Protein 1MLD (pdb70)

GO terms:
  GO:0051087 protein-folding chaperone binding (F, IPI)
  GO:0042803 protein homodimerization activity (F, IDA)

Secondary structure (DSSP, 8-state):
-EEEEETTTSTTHHHHHHHHHT-TT-SEEEEEESSSHHHHHHHHTTSSSS-EEEEEESGGGHHHHHTT-SEEEE--SPPPPTT--GGGGHHHHHHHHHHHHHHHHHH-TTSEEEE-SS-HHHHHHHHHHHHHHTT---TTSEEE--HHHHHHHHHHHHHHTT--GGG-B--EEE-SSGGGEEE-GGG-BS-----HHHHHHHHHHHHHHHHHHHHHHTTS-S--HHHHHHHHHHHHHHHHHHHT-TT-EEEEEEE--SSSSSEEEEEEEEETTEEEEE----S--HHHHHHHHHHHHHHHHHHHHHHHHHTT-/-EEEEESTTSTTHHHHHHHHHH-TT-SEEEEEESSSHHHHHHHHHTSSSS-EEEEEESGGGHHHHHTT-SEEEE--SPPP-TT--GGGGHHHHHHHHHHHHHHHHHH-TTSEEEE-SS-HHHHHHHHHHHHHHTT---GGGEEE--HHHHHHHHHHHHHHHT--GGG-B--EEE-SSGGGEEE-GGG-BS-----HHHHHHHHHHHHHHHHHHHHHHTTS-S--HHHHHHHHHHHHHHHHHHTT-S--EEEEEEE--SSSSSEEEEEEEEETTEEEEE----S--HHHHHHHHHHHHHHHHHHHHHHHHHTT-/-EEEEETTTSTTHHHHHHHHHH-TT-SEEEEEESSSHHHHHHHHTTSSSS-EEEEEEHHHHHHHHHTT-SEEEE--SPPP-TT--GGGGHHHHHHHHHHHHHHHHHH-TTSEEEE--S-HHHHHHHHHHHHHHTT---TTSEEE--HHHHHHHHHHHHHHTT--GGG-B--EEE-SSGGGEEE-GGG-BS-----HHHHHHHHHHHHHHHHHHHHHHTTS-S--HHHHHHHHHHHHHHHHHHTT-TT-EEEEEEE--SSSSSEEEEEEEEETTEEEEE----S--HHHHHHHHHHHHHHHHHHHHHHHHHTT-/-EEEEESTTSTTHHHHHHHHHH-TT-SEEEEEESSSHHHHHHHHTTSSSS-EEEEEETGGGHHHHHTT-SEEEE--SPPP-TT--SGGGHHHHHHHHHHHHHHHHTT-TTSEEEE-PSPHHHHHHHHHHHHHHTT---TTSEEE--HHHHHHHHHHHHHHTT--GGG-B--EEE-SSGGGEEE-GGG-BS-----HHHHHHHHHHHHHHHHHHHHHHTTS-S--HHHHHHHHHHHHHHHHHHTT-TT-EEEEEEE-SSSSSSEEEEEEEEETTEEEEE----S--HHHHHHHHHHHHHHHHHHHHHHHHHTT-

Solvent-accessible surface area: 43531 Å² total; per-residue (Å²): 24,67,0,0,0,0,9,0,20,38,47,36,0,46,11,0,0,0,17,0,5,40,8,122,56,1,62,52,0,3,0,7,21,117,43,107,0,66,2,4,10,27,0,0,46,17,1,19,33,142,3,71,17,100,25,31,66,6,86,142,73,12,40,83,0,0,108,47,12,44,0,0,1,0,9,13,35,28,68,17,74,48,56,9,61,24,60,14,0,11,50,1,1,0,58,55,0,16,87,11,0,26,13,0,3,111,49,8,42,109,3,7,1,0,0,13,3,37,5,3,4,0,0,2,0,0,0,0,7,10,3,92,112,80,70,49,55,41,50,43,21,6,0,0,9,6,0,9,1,10,0,3,0,3,11,9,0,2,112,68,68,74,62,29,16,82,184,8,65,2,20,4,1,0,2,24,29,17,97,2,1,0,1,0,10,67,53,11,84,54,171,5,102,30,82,101,100,63,26,56,90,2,8,31,100,1,25,84,2,9,38,90,1,4,107,40,18,87,21,62,11,26,12,22,5,0,19,0,39,0,1,3,61,0,1,55,18,0,0,42,1,36,102,34,111,152,48,12,72,10,10,0,0,1,73,3,137,67,38,102,2,32,7,0,1,0,16,0,31,5,11,138,94,0,25,94,105,36,75,10,34,62,168,28,26,109,62,4,101,115,24,17,55,84,0,18,86,61,0,67,64,19,0,86,87,0,23,105,22,24,98,123,142,28,65,0,0,0,0,8,0,15,39,49,32,1,50,10,0,0,0,16,0,6,39,11,117,56,2,61,51,0,2,0,9,22,124,40,110,0,69,1,5,11,27,0,0,48,17,1,21,27,151,2,68,20,100,26,33,58,8,99,128,69,12,33,70,0,0,103,46,8,45,0,0,0,0,12,14,33,29,72,15,71,46,38,8,64,22,63,15,0,12,57,8,0,0,77,57,0,15,83,12,0,21,7,0,7,105,60,7,55,112,3,6,1,0,0,15,3,38,5,4,2,0,0,2,0,0,0,0,16,7,2,94,129,77,69,51,52,52,52,51,21,8,0,0,9,4,1,10,1,8,0,3,0,2,12,9,0,4,107,74,74,68,47,24,13,89,138,7,64,1,28,4,1,0,2,23,33,20,98,2,0,0,1,0,8,64,55,10,84,47,170,15,115,24,74,122,97,83,27,60,96,3,7,27,90,0,21,77,4,7,31,77,1,4,108,42,18,75,23,58,15,24,10,20,5,0,17,0,40,0,1,2,59,1,0,55,19,0,1,32,1,41,103,30,105,162,59,15,68,9,9,0,0,1,76,10,119,62,36,100,1,37,6,0,2,0,18,0,33,4,10,140,88,0,16,86,108,28,81,8,37,58,176,11,33,92,52,4,81,111,14,19,70,74,0,23,78,74,0,86,64,21,0,78,58,0,24,99,19,5,123,114,129,27,79,0,0,0,0,8,0,18,37,50,33,1,45,11,0,0,0,17,0,5,39,13,91,55,0,48,50,0,2,0,9,25,119,41,110,0,68,1,5,10,24,0,0,49,16,2,18,29,121,4,68,18,100,25,31,56,4,94,126,68,10,41,81,0,0,101,46,11,44,0,0,0,0,10,15,42,29,65,17,71,45,42,7,64,22,67,15,0,10,56,12,2,0,74,68,0,17,84,13,0,24,10,0,6,103,50,9,45,115,3,6,0,0,0,10,2,41,7,5,3,0,0,1,0,0,0,0,25,7,3,84,122,79,71,49,44,55,40,42,35,7,0,0,5,6,0,5,1,12,0,3,0,3,12,4,0,1,98,92,82,74,53,46,17,88,175,9,58,0,24,4,2,0,2,19,25,19,86,0,0,0,1,0,7,71,56,11,86,39,175,19,99,35,65,95,95,82,28,54,98,5,8,29,98,0,25,73,3,7,39,90,1,2,105,40,19,68,23,62,11,24,10,22,4,0,20,0,40,0,1,2,60,0,1,54,18,0,1,34,1,44,95,34,111,162,57,14,74,12,8,0,0,0,91,12,115,62,43,98,0,45,7,0,1,0,18,0,41,5,11,136,99,0,19,77,118,28,78,13,31,55,187,38,34,97,59,5,88,111,18,16,60,56,0,24,88,67,0,64,62,22,0,87,74,0,17,80,35,3,115,107,120,23,78,0,0,0,0,8,0,17,38,47,35,0,46,10,0,0,0,18,0,6,39,12,95,54,1,62,32,0,1,0,13,22,127,43,105,0,64,1,4,10,27,0,0,47,16,2,18,28,134,3,75,19,104,25,33,61,7,88,128,73,10,33,84,0,0,112,49,11,49,0,0,0,0,10,16,34,26,66,17,66,48,54,13,56,27,63,18,0,13,47,1,0,0,64,49,0,21,86,15,0,24,10,0,7,102,45,8,50,101,2,7,0,0,0,13,2,40,9,3,3,1,0,3,0,0,0,2,7,11,3,84,113,81,69,51,44,55,40,32,32,9,0,0,9,9,1,9,3,8,0,4,0,2,12,11,0,1,111,63,73,74,53,44,19,82,173,10,55,1,22,6,2,0,2,26,23,24,95,1,1,1,1,0,6,62,56,10,83,58,167,18,101,29,84,99,103,52,34,47,88,0,9,31,86,1,24,82,2,9,30,81,1,4,105,42,17,79,28,59,12,26,12,23,5,0,16,0,39,0,0,2,62,0,0,47,23,0,0,44,1,38,102,30,118,160,54,11,74,9,7,0,0,4,90,10,130,63,37,110,0,41,9,0,2,0,24,0,40,6,8,129,116,0,11,75,98,32,82,10,34,56,168,22,26,90,62,6,85,109,12,27,67,92,0,25,84,77,0,53,68,21,0,88,84,0,26,96,28,25,115,99,160

Foldseek 3Di:
DAEEEAQQVDQQRLLLLLLLLPDPLYQEYEYEYQDDQVVSQVVSCPDPDHYRYHYAHDPVCLLVSQAPAQAYAYPDFDFDAAPDFLCVRCVVQLVVLLVNLLSCLPRPLQHQYEYAYTPLLQSQLQSQLSNVVSVRHDQQRYWHQPQLLQLLLLVLLCVVVVHDSVQKTWWWKAGQAALRTQTFLPPIPPRRDDDVVRVVVSRVCSRCVQSVQSVVVNGPGTDRNSVSVSSNVVVVLQSCQQVPDFDRKDWTFTQDDLDVARTMTAIFGAHNRGGPDGPHHPDGDPVSVVSCVVSRVVSNVSSVVNNVVVVVD/DAEEEEALVDLQNLLLVLLQLPDLLAQEYEYEYQDDFVVSQVVSCPDPHRYRYYYAHDDVRLLVSQAPGQAYEYQDFAFDAAPDFLVNRCVVCLVVLLSNLLSCLVHPLQHQYEYARTPLLQSQLLSQVSNVVSVSHDQQRYFHQPQLLQLLLLVLVCVVVVHDSVQKTWWWKAGQGALRGQTQLCPMPVHDDDPVVVVVVSRNCSRCVQSVQSVVCRGVGTDRNSVSVRSSVVVVLQSVLLVVDFDRKDWTFTQDDLDPQRTMTGIFGHHNRGGPDGPHDPDGDVVSVVSNVVRVVVSVVSHVVSNVVVVVD/DAEEEAALVDQQNLLLVLLLLPDPLAQEYEYEDQDDQVVSQVVSCVDPGHYRYHYAHDPVGLLVSLAPAQAYEYQDFAFDAAPDFLVNRCVVQLVVLLSNLLSCLVRPLQHQYEYARTPLLQSQLLSQLSNVVSVSDDQLRYWHQPQLLQLLLLVVLCVVVVHDSVQKGWWWKQGQGALRTQTQLPPMPPHDDDDVVVVVVSRNCSRCVQSVQSVVCNGVGTDRNSSSVRSSVVVVLQSCQLVADFPSWDWTFTQDDQDPARTMTAIFGAHNRGGPGGPHDPDGDVVSVVSNVVRRVVSNVSHVVNNVVVVVD/DAEEEAQLPDLQNLLLVLLLLVDQLHQEYEYEYQDDQVVSQVVSCVDPHHYRGHYAHDDVRLLVSAAPAQAYEYQDFDFDAQPDFLVVRCPRQLVVLLVNLLSCLPHPLQHQYEYAGTPLLQSQLLSQQSNVVSVSDDQLRYWDQPQLLQVVLLVLQCVVVVHDSVQKGWWWKAGQAQLRGQTQLCPMPPHDDDDPVRVVVSRNCSSCVQSVQSVVCNGVGTDRNSSSVRVSVVVVLQSVQLVPDFPSWDWTFTQDPQDPQRTMTAIFGAHNSRTDGGPHDPDGDPVSVVSCVVRSVVSNVSSVVNNVVNVPD

CATH classification: 3.40.50.720 (+1 more: 3.90.110.10)

Sequence (1252 aa):
AKVAVLGASGGIGQPLSLLLKNSPLVSRLTLYDIAHTPGVAADLSHIETRATVKGYLGPEQLPDCLKGCDVVVIPAGVPRKPGMTRDDLFNTNATIVATLTAACAQHCPDAMICIISNPVNSTIPITAEVFKKHGVYNPNKIFGVTTLDIVRANAFVAELKGLDPARVSVPVIGGHAGKTIIPLISQCTPKVDFPQDQLSTLTGRIQEAGTEVVKAKAGAGSATLSMAYAGARFVFSLVDAMNGKEGVVECSFVKSQETDCPYFSTPLLLGKKGIEKNLGIGKISPFEEKMIAEAIPELKASIKKGEEFVKNMAKVAVLGASGGIGQPLSLLLKNSPLVSRLTLYDIAHTPGVAADLSHIETRATVKGYLGPEQLPDCLKGCDVVVIPAGVPRKPGMTRDDLFNTNATIVATLTAACAQHCPDAMICIISNPVNSTIPITAEVFKKHGVYNPNKIFGVTTLDIVRANAFVAELKGLDPARVSVPVIGGHAGKTIIPLISQCTPKVDFPQDQLSTLTGRIQEAGTEVVKAKAGAGSATLSMAYAGARFVFSLVDAMNGKEGVVECSFVKSQETDCPYFSTPLLLGKKGIEKNLGIGKISPFEEKMIAEAIPELKASIKKGEEFVKNMAKVAVLGASGGIGQPLSLLLKNSPLVSRLTLYDIAHTPGVAADLSHIETRATVKGYLGPEQLPDCLKGCDVVVIPAGVPRKPGMTRDDLFNTNATIVATLTAACAQHCPDAMICIISNPVNSTIPITAEVFKKHGVYNPNKIFGVTTLDIVRANAFVAELKGLDPARVSVPVIGGHAGKTIIPLISQCTPKVDFPQDQLSTLTGRIQEAGTEVVKAKAGAGSATLSMAYAGARFVFSLVDAMNGKEGVVECSFVKSQETDCPYFSTPLLLGKKGIEKNLGIGKISPFEEKMIAEAIPELKASIKKGEEFVKNMAKVAVLGASGGIGQPLSLLLKNSPLVSRLTLYDIAHTPGVAADLSHIETRATVKGYLGPEQLPDCLKGCDVVVIPAGVPRKPGMTRDDLFNTNATIVATLTAACAQHCPDAMICIISNPVNSTIPITAEVFKKHGVYNPNKIFGVTTLDIVRANAFVAELKGLDPARVSVPVIGGHAGKTIIPLISQCTPKVDFPQDQLSTLTGRIQEAGTEVVKAKAGAGSATLSMAYAGARFVFSLVDAMNGKEGVVECSFVKSQETDCPYFSTPLLLGKKGIEKNLGIGKISPFEEKMIAEAIPELKASIKKGEEFVKNM

B-factor: mean 26.93, std 9.59, range [7.84, 63.58]

Nearest PDB structures (foldseek):
  1mld-assembly1_B  TM=1.002E+00  e=1.152E-60  Sus scrofa
  2dfd-assembly1_A  TM=1.002E+00  e=3.435E-58  Homo sapiens
  1smk-assembly4_G  TM=9.830E-01  e=1.383E-42  Citrullus lanatus
  8j5d-assembly1_C  TM=9.752E-01  e=3.892E-40  Arabidopsis thaliana
  6aoo-assembly1_B  TM=9.695E-01  e=5.143E-38  Haemophilus influenzae Rd KW20

InterPro domains:
  IPR001236 Lactate/malate dehydrogenase, N-terminal [PF00056] (26-168)
  IPR001252 Malate dehydrogenase, active site [PS00068] (169-181)
  IPR001557 L-lactate/malate dehydrogenase [PIRSF000102] (23-327)
  IPR010097 Malate dehydrogenase, type 1 [TIGR01772] (26-335)
  IPR010097 Malate dehydrogenase, type 1 [cd01337] (26-334)
  IPR015955 Lactate dehydrogenase/glycoside hydrolase, family 4, C-terminal [G3DSA:3.90.110.10] (170-338)
  IPR015955 Lactate dehydrogenase/glycoside hydrolase, family 4, C-terminal [SSF56327] (169-336)
  IPR022383 Lactate/malate dehydrogenase, C-terminal [PF02866] (170-334)
  IPR036291 NAD(P)-binding domain superfamily [SSF51735] (5-169)

Structure (mmCIF, N/CA/C/O backbone):
data_1MLD
#
_entry.id   1MLD
#
_cell.length_a   72.750
_cell.length_b   146.760
_cell.length_c   67.580
_cell.angle_alpha   90.00
_cell.angle_beta   108.16
_cell.angle_gamma   90.00
#
_symmetry.space_group_name_H-M   'P 1 21 1'
#
loop_
_entity.id
_entity.type
_entity.pdbx_description
1 polymer 'MALATE DEHYDROGENASE'
2 non-polymer 'CITRIC ACID'
3 water water
#
loop_
_atom_site.group_PDB
_atom_site.id
_atom_site.type_symbol
_atom_site.label_atom_id
_atom_site.label_alt_id
_atom_site.label_comp_id
_atom_site.label_asym_id
_atom_site.label_entity_id
_atom_site.label_seq_id
_atom_site.pdbx_PDB_ins_code
_atom_site.Cartn_x
_atom_site.Cartn_y
_atom_site.Cartn_z
_atom_site.occupancy
_atom_site.B_iso_or_equiv
_atom_site.auth_seq_id
_atom_site.auth_comp_id
_atom_site.auth_asym_id
_atom_site.auth_atom_id
_atom_site.pdbx_PDB_model_num
ATOM 1 N N . ALA A 1 1 ? 59.333 38.583 12.902 1.00 24.60 1 ALA A N 1
ATOM 2 C CA . ALA A 1 1 ? 59.215 39.292 14.150 1.00 23.37 1 ALA A CA 1
ATOM 3 C C . ALA A 1 1 ? 58.122 40.307 13.871 1.00 23.65 1 ALA A C 1
ATOM 4 O O . ALA A 1 1 ? 57.779 40.508 12.699 1.00 21.42 1 ALA A O 1
ATOM 6 N N . LYS A 1 2 ? 57.537 40.880 14.927 1.00 23.79 2 LYS A N 1
ATOM 7 C CA . LYS A 1 2 ? 56.442 41.817 14.830 1.00 23.38 2 LYS A CA 1
ATOM 8 C C . LYS A 1 2 ? 57.032 43.131 15.270 1.00 21.53 2 LYS A C 1
ATOM 9 O O . LYS A 1 2 ? 57.428 43.281 16.431 1.00 21.52 2 LYS A O 1
ATOM 15 N N . VAL A 1 3 ? 57.116 44.037 14.312 1.00 20.79 3 VAL A N 1
ATOM 16 C CA . VAL A 1 3 ? 57.813 45.327 14.472 1.00 20.40 3 VAL A CA 1
ATOM 17 C C . VAL A 1 3 ? 56.869 46.532 14.398 1.00 19.24 3 VAL A C 1
ATOM 18 O O . VAL A 1 3 ? 56.023 46.614 13.494 1.00 18.87 3 VAL A O 1
ATOM 22 N N . ALA A 1 4 ? 56.970 47.429 15.371 1.00 18.37 4 ALA A N 1
ATOM 23 C CA . ALA A 1 4 ? 56.231 48.687 15.317 1.00 17.86 4 ALA A CA 1
ATOM 24 C C . ALA A 1 4 ? 57.200 49.855 14.998 1.00 17.35 4 ALA A C 1
ATOM 25 O O . ALA A 1 4 ? 58.354 49.899 15.464 1.00 16.51 4 ALA A O 1
ATOM 27 N N . VAL A 1 5 ? 56.791 50.763 14.099 1.00 17.14 5 VAL A N 1
ATOM 28 C CA . VAL A 1 5 ? 57.591 51.946 13.768 1.00 16.31 5 VAL A CA 1
ATOM 29 C C . VAL A 1 5 ? 56.769 53.153 14.221 1.00 15.29 5 VAL A C 1
ATOM 30 O O . VAL A 1 5 ? 55.768 53.510 13.589 1.00 14.34 5 VAL A O 1
ATOM 34 N N . LEU A 1 6 ? 57.228 53.817 15.258 1.00 14.61 6 LEU A N 1
ATOM 35 C CA . LEU A 1 6 ? 56.539 54.979 15.803 1.00 16.86 6 LEU A CA 1
ATOM 36 C C . LEU A 1 6 ? 57.195 56.225 15.244 1.00 16.92 6 LEU A C 1
ATOM 37 O O . LEU A 1 6 ? 58.342 56.519 15.592 1.00 18.64 6 LEU A O 1
ATOM 42 N N . GLY A 1 7 ? 56.480 56.982 14.415 1.00 17.20 7 GLY A N 1
ATOM 43 C CA . GLY A 1 7 ? 57.026 58.086 13.670 1.00 14.35 7 GLY A CA 1
ATOM 44 C C . GLY A 1 7 ? 57.223 57.616 12.239 1.00 14.11 7 GLY A C 1
ATOM 45 O O . GLY A 1 7 ? 58.166 58.011 11.547 1.00 16.41 7 GLY A O 1
ATOM 46 N N . ALA A 1 8 ? 56.313 56.809 11.723 1.00 13.90 8 ALA A N 1
ATOM 47 C CA . ALA A 1 8 ? 56.436 56.177 10.402 1.00 14.46 8 ALA A CA 1
ATOM 48 C C . ALA A 1 8 ? 56.239 57.085 9.206 1.00 15.01 8 ALA A C 1
ATOM 49 O O . ALA A 1 8 ? 56.640 56.741 8.092 1.00 16.19 8 ALA A O 1
ATOM 51 N N . SER A 1 9 ? 55.562 58.203 9.329 1.00 14.87 9 SER A N 1
ATOM 52 C CA . SER A 1 9 ? 55.337 59.060 8.173 1.00 16.18 9 SER A CA 1
ATOM 53 C C . SER A 1 9 ? 56.462 60.019 7.835 1.00 15.21 9 SER A C 1
ATOM 54 O O . SER A 1 9 ? 56.417 60.605 6.761 1.00 14.40 9 SER A O 1
ATOM 57 N N . GLY A 1 10 ? 57.460 60.123 8.727 1.00 16.34 10 GLY A N 1
ATOM 58 C CA . GLY A 1 10 ? 58.616 61.004 8.633 1.00 15.93 10 GLY A CA 1
ATOM 59 C C . GLY A 1 10 ? 59.671 60.610 7.615 1.00 14.79 10 GLY A C 1
ATOM 60 O O . GLY A 1 10 ? 59.599 59.641 6.845 1.00 14.10 10 GLY A O 1
ATOM 61 N N . GLY A 1 11 ? 60.727 61.398 7.687 1.00 16.10 11 GLY A N 1
ATOM 62 C CA . GLY A 1 11 ? 61.858 61.303 6.763 1.00 17.08 11 GLY A CA 1
ATOM 63 C C . GLY A 1 11 ? 62.616 59.987 6.850 1.00 17.64 11 GLY A C 1
ATOM 64 O O . GLY A 1 11 ? 62.943 59.364 5.844 1.00 18.87 11 GLY A O 1
ATOM 65 N N . ILE A 1 12 ? 62.936 59.570 8.054 1.00 16.59 12 ILE A N 1
ATOM 66 C CA . ILE A 1 12 ? 63.583 58.297 8.300 1.00 13.98 12 ILE A CA 1
ATOM 67 C C . ILE A 1 12 ? 62.501 57.214 8.199 1.00 14.28 12 ILE A C 1
ATOM 68 O O . ILE A 1 12 ? 62.728 56.159 7.617 1.00 13.91 12 ILE A O 1
ATOM 73 N N . GLY A 1 13 ? 61.333 57.462 8.792 1.00 14.81 13 GLY A N 1
ATOM 74 C CA . GLY A 1 13 ? 60.232 56.518 8.941 1.00 14.04 13 GLY A CA 1
ATOM 75 C C . GLY A 1 13 ? 59.742 55.794 7.695 1.00 12.81 13 GLY A C 1
ATOM 76 O O . GLY A 1 13 ? 59.593 54.574 7.735 1.00 10.55 13 GLY A O 1
ATOM 77 N N . GLN A 1 14 ? 59.453 56.476 6.590 1.00 12.20 14 GLN A N 1
ATOM 78 C CA . GLN A 1 14 ? 58.926 55.806 5.418 1.00 12.20 14 GLN A CA 1
ATOM 79 C C . GLN A 1 14 ? 59.989 54.948 4.735 1.00 13.45 14 GLN A C 1
ATOM 80 O O . GLN A 1 14 ? 59.622 53.798 4.521 1.00 13.53 14 GLN A O 1
ATOM 86 N N . PRO A 1 15 ? 61.263 55.275 4.375 1.00 12.61 15 PRO A N 1
ATOM 87 C CA . PRO A 1 15 ? 62.255 54.312 3.859 1.00 13.69 15 PRO A CA 1
ATOM 88 C C . PRO A 1 15 ? 62.615 53.238 4.877 1.00 11.78 15 PRO A C 1
ATOM 89 O O . PRO A 1 15 ? 62.897 52.126 4.468 1.00 9.76 15 PRO A O 1
ATOM 93 N N . LEU A 1 16 ? 62.656 53.507 6.174 1.00 10.56 16 LEU A N 1
ATOM 94 C CA . LEU A 1 16 ? 62.892 52.487 7.165 1.00 12.39 16 LEU A CA 1
ATOM 95 C C . LEU A 1 16 ? 61.731 51.473 7.086 1.00 12.81 16 LEU A C 1
ATOM 96 O O . LEU A 1 16 ? 61.952 50.256 7.061 1.00 12.49 16 LEU A O 1
ATOM 101 N N . SER A 1 17 ? 60.482 51.925 7.004 1.00 14.50 17 SER A N 1
ATOM 102 C CA . SER A 1 17 ? 59.357 51.026 6.902 1.00 16.55 17 SER A CA 1
ATOM 103 C C . SER A 1 17 ? 59.445 50.246 5.603 1.00 17.18 17 SER A C 1
ATOM 104 O O . SER A 1 17 ? 59.170 49.041 5.638 1.00 18.78 17 SER A O 1
ATOM 107 N N . LEU A 1 18 ? 59.906 50.844 4.503 1.00 15.50 18 LEU A N 1
ATOM 108 C CA . LEU A 1 18 ? 60.137 50.089 3.272 1.00 15.28 18 LEU A CA 1
ATOM 109 C C . LEU A 1 18 ? 61.128 48.916 3.445 1.00 14.56 18 LEU A C 1
ATOM 110 O O . LEU A 1 18 ? 60.903 47.781 3.035 1.00 13.62 18 LEU A O 1
ATOM 115 N N . LEU A 1 19 ? 62.250 49.181 4.073 1.00 15.25 19 LEU A N 1
ATOM 116 C CA . LEU A 1 19 ? 63.294 48.204 4.276 1.00 15.74 19 LEU A CA 1
ATOM 117 C C . LEU A 1 19 ? 62.818 47.119 5.239 1.00 15.86 19 LEU A C 1
ATOM 118 O O . LEU A 1 19 ? 63.159 45.957 5.054 1.00 16.28 19 LEU A O 1
ATOM 123 N N . LEU A 1 20 ? 62.023 47.426 6.258 1.00 15.65 20 LEU A N 1
ATOM 124 C CA . LEU A 1 20 ? 61.465 46.413 7.133 1.00 16.23 20 LEU A CA 1
ATOM 125 C C . LEU A 1 20 ? 60.409 45.636 6.352 1.00 16.60 20 LEU A C 1
ATOM 126 O O . LEU A 1 20 ? 60.431 44.405 6.408 1.00 17.69 20 LEU A O 1
ATOM 131 N N . LYS A 1 21 ? 59.518 46.258 5.577 1.00 15.03 21 LYS A N 1
ATOM 132 C CA . LYS A 1 21 ? 58.534 45.538 4.785 1.00 15.39 21 LYS A CA 1
ATOM 133 C C . LYS A 1 21 ? 59.190 44.512 3.853 1.00 16.18 21 LYS A C 1
ATOM 134 O O . LYS A 1 21 ? 58.709 43.385 3.681 1.00 17.53 21 LYS A O 1
ATOM 140 N N . ASN A 1 22 ? 60.295 44.868 3.253 1.00 17.33 22 ASN A N 1
ATOM 141 C CA . ASN A 1 22 ? 61.009 44.016 2.327 1.00 19.70 22 ASN A CA 1
ATOM 142 C C . ASN A 1 22 ? 61.723 42.861 3.021 1.00 20.01 22 ASN A C 1
ATOM 143 O O . ASN A 1 22 ? 62.260 41.990 2.336 1.00 21.36 22 ASN A O 1
ATOM 148 N N . SER A 1 23 ? 61.787 42.756 4.343 1.00 20.69 23 SER A N 1
ATOM 149 C CA . SER A 1 23 ? 62.474 41.658 4.995 1.00 21.69 23 SER A CA 1
ATOM 150 C C . SER A 1 23 ? 61.591 40.424 5.204 1.00 22.34 23 SER A C 1
ATOM 151 O O . SER A 1 23 ? 60.485 40.502 5.754 1.00 21.75 23 SER A O 1
ATOM 154 N N . PRO A 1 24 ? 62.093 39.220 4.880 1.00 23.43 24 PRO A N 1
ATOM 155 C CA . PRO A 1 24 ? 61.555 37.962 5.345 1.00 23.77 24 PRO A CA 1
ATOM 156 C C . PRO A 1 24 ? 61.588 37.855 6.869 1.00 23.23 24 PRO A C 1
ATOM 157 O O . PRO A 1 24 ? 60.810 37.072 7.394 1.00 23.55 24 PRO A O 1
ATOM 161 N N . LEU A 1 25 ? 62.434 38.566 7.632 1.00 22.95 25 LEU A N 1
ATOM 162 C CA . LEU A 1 25 ? 62.441 38.462 9.080 1.00 23.50 25 LEU A CA 1
ATOM 163 C C . LEU A 1 25 ? 61.206 39.121 9.722 1.00 23.48 25 LEU A C 1
ATOM 164 O O . LEU A 1 25 ? 60.883 38.906 10.906 1.00 24.27 25 LEU A O 1
ATOM 169 N N . VAL A 1 26 ? 60.399 39.896 8.987 1.00 22.47 26 VAL A N 1
ATOM 170 C CA . VAL A 1 26 ? 59.327 40.662 9.576 1.00 22.59 26 VAL A CA 1
ATOM 171 C C . VAL A 1 26 ? 58.014 40.003 9.197 1.00 22.86 26 VAL A C 1
ATOM 172 O O . VAL A 1 26 ? 57.772 39.834 8.006 1.00 23.40 26 VAL A O 1
ATOM 176 N N . SER A 1 27 ? 57.145 39.625 10.142 1.00 22.57 27 SER A N 1
ATOM 177 C CA . SER A 1 27 ? 55.861 39.040 9.800 1.00 22.81 27 SER A CA 1
ATOM 178 C C . SER A 1 27 ? 54.728 40.052 9.979 1.00 22.12 27 SER A C 1
ATOM 179 O O . SER A 1 27 ? 53.681 39.985 9.328 1.00 23.18 27 SER A O 1
ATOM 182 N N . ARG A 1 28 ? 54.912 41.078 10.803 1.00 21.41 28 ARG A N 1
ATOM 183 C CA . ARG A 1 28 ? 53.891 42.083 10.959 1.00 21.39 28 ARG A CA 1
ATOM 184 C C . ARG A 1 28 ? 54.580 43.415 11.200 1.00 20.23 28 ARG A C 1
ATOM 185 O O . ARG A 1 28 ? 55.486 43.521 12.036 1.00 19.12 28 ARG A O 1
ATOM 193 N N . LEU A 1 29 ? 54.128 44.430 10.482 1.00 19.29 29 LEU A N 1
ATOM 194 C CA . LEU A 1 29 ? 54.685 45.772 10.593 1.00 19.03 29 LEU A CA 1
ATOM 195 C C . LEU A 1 29 ? 53.507 46.687 10.900 1.00 18.11 29 LEU A C 1
ATOM 196 O O . LEU A 1 29 ? 52.547 46.798 10.131 1.00 18.33 29 LEU A O 1
ATOM 201 N N . THR A 1 30 ? 53.505 47.258 12.104 1.00 17.64 30 THR A N 1
ATOM 202 C CA . THR A 1 30 ? 52.474 48.210 12.441 1.00 17.96 30 THR A CA 1
ATOM 203 C C . THR A 1 30 ? 53.123 49.610 12.427 1.00 17.79 30 THR A C 1
ATOM 204 O O . THR A 1 30 ? 54.258 49.840 12.878 1.00 18.80 30 THR A O 1
ATOM 208 N N . LEU A 1 31 ? 52.432 50.556 11.828 1.00 18.20 31 LEU A N 1
ATOM 209 C CA . LEU A 1 31 ? 52.997 51.870 11.616 1.00 18.04 31 LEU A CA 1
ATOM 210 C C . LEU A 1 31 ? 52.223 52.882 12.431 1.00 18.40 31 LEU A C 1
ATOM 211 O O . LEU A 1 31 ? 50.987 52.875 12.400 1.00 19.26 31 LEU A O 1
ATOM 216 N N . TYR A 1 32 ? 52.913 53.755 13.138 1.00 18.56 32 TYR A N 1
ATOM 217 C CA . TYR A 1 32 ? 52.252 54.773 13.906 1.00 19.06 32 TYR A CA 1
ATOM 218 C C . TYR A 1 32 ? 52.711 56.157 13.528 1.00 19.74 32 TYR A C 1
ATOM 219 O O . TYR A 1 32 ? 53.906 56.372 13.342 1.00 19.60 32 TYR A O 1
ATOM 228 N N . ASP A 1 33 ? 51.797 57.099 13.398 1.00 20.30 33 ASP A N 1
ATOM 229 C CA . ASP A 1 33 ? 52.205 58.477 13.387 1.00 21.70 33 ASP A CA 1
ATOM 230 C C . ASP A 1 33 ? 50.937 59.268 13.682 1.00 22.72 33 ASP A C 1
ATOM 231 O O . ASP A 1 33 ? 49.811 58.740 13.818 1.00 21.78 33 ASP A O 1
ATOM 236 N N . ILE A 1 34 ? 51.161 60.563 13.889 1.00 24.35 34 ILE A N 1
ATOM 237 C CA . ILE A 1 34 ? 50.092 61.504 14.125 1.00 25.25 34 ILE A CA 1
ATOM 238 C C . ILE A 1 34 ? 49.519 61.927 12.786 1.00 24.77 34 ILE A C 1
ATOM 239 O O . ILE A 1 34 ? 48.400 62.402 12.770 1.00 26.74 34 ILE A O 1
ATOM 244 N N . ALA A 1 35 ? 50.155 61.777 11.631 1.00 24.11 35 ALA A N 1
ATOM 245 C CA . ALA A 1 35 ? 49.540 62.171 10.386 1.00 24.13 35 ALA A CA 1
ATOM 246 C C . ALA A 1 35 ? 49.963 61.236 9.284 1.00 23.86 35 ALA A C 1
ATOM 247 O O . ALA A 1 35 ? 50.988 60.601 9.425 1.00 24.35 35 ALA A O 1
ATOM 249 N N . HIS A 1 36 ? 49.257 61.150 8.161 1.00 22.89 36 HIS A N 1
ATOM 250 C CA . HIS A 1 36 ? 49.667 60.390 6.990 1.00 21.68 36 HIS A CA 1
ATOM 251 C C . HIS A 1 36 ? 49.912 58.894 7.067 1.00 20.90 36 HIS A C 1
ATOM 252 O O . HIS A 1 36 ? 50.030 58.247 6.019 1.00 19.53 36 HIS A O 1
ATOM 259 N N . THR A 1 37 ? 49.924 58.256 8.212 1.00 20.40 37 THR A N 1
ATOM 260 C CA . THR A 1 37 ? 50.148 56.837 8.246 1.00 21.39 37 THR A CA 1
ATOM 261 C C . THR A 1 37 ? 49.202 55.950 7.444 1.00 21.69 37 THR A C 1
ATOM 262 O O . THR A 1 37 ? 49.722 55.008 6.856 1.00 21.96 37 THR A O 1
ATOM 266 N N . PRO A 1 38 ? 47.874 56.120 7.320 1.00 22.31 38 PRO A N 1
ATOM 267 C CA . PRO A 1 38 ? 47.025 55.434 6.352 1.00 21.36 38 PRO A CA 1
ATOM 268 C C . PRO A 1 38 ? 47.504 55.370 4.905 1.00 20.85 38 PRO A C 1
ATOM 269 O O . PRO A 1 38 ? 47.512 54.293 4.309 1.00 20.74 38 PRO A O 1
ATOM 273 N N . GLY A 1 39 ? 47.951 56.462 4.303 1.00 20.40 39 GLY A N 1
ATOM 274 C CA . GLY A 1 39 ? 48.450 56.422 2.939 1.00 18.82 39 GLY A CA 1
ATOM 275 C C . GLY A 1 39 ? 49.779 55.686 2.881 1.00 19.12 39 GLY A C 1
ATOM 276 O O . GLY A 1 39 ? 50.033 54.992 1.892 1.00 19.70 39 GLY A O 1
ATOM 277 N N . VAL A 1 40 ? 50.679 55.830 3.870 1.00 17.15 40 VAL A N 1
ATOM 278 C CA . VAL A 1 40 ? 51.957 55.114 3.896 1.00 16.52 40 VAL A CA 1
ATOM 279 C C . VAL A 1 40 ? 51.703 53.590 3.944 1.00 15.65 40 VAL A C 1
ATOM 280 O O . VAL A 1 40 ? 52.333 52.832 3.205 1.00 15.47 40 VAL A O 1
ATOM 284 N N . ALA A 1 41 ? 50.812 53.139 4.827 1.00 14.66 41 ALA A N 1
ATOM 285 C CA . ALA A 1 41 ? 50.405 51.745 4.971 1.00 15.82 41 ALA A CA 1
ATOM 286 C C . ALA A 1 41 ? 49.729 51.191 3.723 1.00 15.37 41 ALA A C 1
ATOM 287 O O . ALA A 1 41 ? 50.010 50.057 3.369 1.00 16.20 41 ALA A O 1
ATOM 289 N N . ALA A 1 42 ? 48.880 51.934 3.020 1.00 14.59 42 ALA A N 1
ATOM 290 C CA . ALA A 1 42 ? 48.271 51.473 1.792 1.00 17.19 42 ALA A CA 1
ATOM 291 C C . ALA A 1 42 ? 49.261 51.188 0.664 1.00 16.46 42 ALA A C 1
ATOM 292 O O . ALA A 1 42 ? 49.133 50.231 -0.105 1.00 16.75 42 ALA A O 1
ATOM 294 N N . ASP A 1 43 ? 50.201 52.111 0.519 1.00 16.61 43 ASP A N 1
ATOM 295 C CA . ASP A 1 43 ? 51.330 52.013 -0.405 1.00 18.21 43 ASP A CA 1
ATOM 296 C C . ASP A 1 43 ? 52.225 50.768 -0.105 1.00 17.05 43 ASP A C 1
ATOM 297 O O . ASP A 1 43 ? 52.409 49.869 -0.941 1.00 18.20 43 ASP A O 1
ATOM 302 N N . LEU A 1 44 ? 52.764 50.678 1.113 1.00 15.60 44 LEU A N 1
ATOM 303 C CA . LEU A 1 44 ? 53.533 49.557 1.568 1.00 16.03 44 LEU A CA 1
ATOM 304 C C . LEU A 1 44 ? 52.751 48.255 1.530 1.00 17.09 44 LEU A C 1
ATOM 305 O O . LEU A 1 44 ? 53.380 47.217 1.273 1.00 18.66 44 LEU A O 1
ATOM 310 N N . SER A 1 45 ? 51.434 48.168 1.731 1.00 16.61 45 SER A N 1
ATOM 311 C CA . SER A 1 45 ? 50.752 46.876 1.713 1.00 17.55 45 SER A CA 1
ATOM 312 C C . SER A 1 45 ? 50.671 46.236 0.342 1.00 16.65 45 SER A C 1
ATOM 313 O O . SER A 1 45 ? 50.282 45.077 0.210 1.00 15.79 45 SER A O 1
ATOM 316 N N . HIS A 1 46 ? 50.993 47.007 -0.704 1.00 16.66 46 HIS A N 1
ATOM 317 C CA . HIS A 1 46 ? 50.980 46.470 -2.050 1.00 16.25 46 HIS A CA 1
ATOM 318 C C . HIS A 1 46 ? 52.218 45.669 -2.437 1.00 15.51 46 HIS A C 1
ATOM 319 O O . HIS A 1 46 ? 52.260 45.083 -3.526 1.00 17.02 46 HIS A O 1
ATOM 326 N N . ILE A 1 47 ? 53.244 45.658 -1.588 1.00 14.69 47 ILE A N 1
ATOM 327 C CA . ILE A 1 47 ? 54.478 44.989 -1.929 1.00 14.72 47 ILE A CA 1
ATOM 328 C C . ILE A 1 47 ? 54.272 43.509 -1.639 1.00 16.04 47 ILE A C 1
ATOM 329 O O . ILE A 1 47 ? 53.716 43.141 -0.585 1.00 14.82 47 ILE A O 1
ATOM 334 N N . GLU A 1 48 ? 54.824 42.721 -2.582 1.00 16.36 48 GLU A N 1
ATOM 335 C CA . GLU A 1 48 ? 54.688 41.270 -2.594 1.00 16.62 48 GLU A CA 1
ATOM 336 C C . GLU A 1 48 ? 55.528 40.521 -1.590 1.00 16.36 48 GLU A C 1
ATOM 337 O O . GLU A 1 48 ? 56.084 39.480 -1.892 1.00 16.71 48 GLU A O 1
ATOM 343 N N . THR A 1 49 ? 55.709 41.013 -0.377 1.00 17.77 49 THR A N 1
ATOM 344 C CA . THR A 1 49 ? 56.456 40.284 0.609 1.00 19.24 49 THR A CA 1
ATOM 345 C C . THR A 1 49 ? 55.495 39.817 1.694 1.00 20.23 49 THR A C 1
ATOM 346 O O . THR A 1 49 ? 54.327 40.202 1.736 1.00 20.68 49 THR A O 1
ATOM 350 N N . ARG A 1 50 ? 55.943 39.002 2.616 1.00 22.89 50 ARG A N 1
ATOM 351 C CA . ARG A 1 50 ? 55.104 38.478 3.671 1.00 25.09 50 ARG A CA 1
ATOM 352 C C . ARG A 1 50 ? 54.507 39.348 4.776 1.00 24.48 50 ARG A C 1
ATOM 353 O O . ARG A 1 50 ? 53.347 39.126 5.165 1.00 23.74 50 ARG A O 1
ATOM 361 N N . ALA A 1 51 ? 55.266 40.313 5.306 1.00 23.67 51 ALA A N 1
ATOM 362 C CA . ALA A 1 51 ? 54.827 41.093 6.447 1.00 22.57 51 ALA A CA 1
ATOM 363 C C . ALA A 1 51 ? 53.501 41.751 6.210 1.00 23.06 51 ALA A C 1
ATOM 364 O O . ALA A 1 51 ? 53.268 42.299 5.106 1.00 24.20 51 ALA A O 1
ATOM 366 N N . THR A 1 52 ? 52.593 41.663 7.183 1.00 22.70 52 THR A N 1
ATOM 367 C CA . THR A 1 52 ? 51.316 42.333 6.985 1.00 23.06 52 THR A CA 1
ATOM 368 C C . THR A 1 52 ? 51.539 43.765 7.511 1.00 22.12 52 THR A C 1
ATOM 369 O O . THR A 1 52 ? 52.260 43.918 8.503 1.00 20.71 52 THR A O 1
ATOM 373 N N . VAL A 1 53 ? 50.979 44.784 6.845 1.00 21.53 53 VAL A N 1
ATOM 374 C CA . VAL A 1 53 ? 51.153 46.189 7.193 1.00 22.42 53 VAL A CA 1
ATOM 375 C C . VAL A 1 53 ? 49.854 46.784 7.723 1.00 22.99 53 VAL A C 1
ATOM 376 O O . VAL A 1 53 ? 48.803 46.557 7.104 1.00 21.56 53 VAL A O 1
ATOM 380 N N . LYS A 1 54 ? 49.854 47.505 8.857 1.00 23.93 54 LYS A N 1
ATOM 381 C CA . LYS A 1 54 ? 48.659 48.202 9.315 1.00 24.31 54 LYS A CA 1
ATOM 382 C C . LYS A 1 54 ? 49.097 49.565 9.813 1.00 22.87 54 LYS A C 1
ATOM 383 O O . LYS A 1 54 ? 50.077 49.609 10.550 1.00 22.34 54 LYS A O 1
ATOM 389 N N . GLY A 1 55 ? 48.434 50.657 9.422 1.00 22.32 55 GLY A N 1
ATOM 390 C CA . GLY A 1 55 ? 48.765 52.015 9.856 1.00 22.91 55 GLY A CA 1
ATOM 391 C C . GLY A 1 55 ? 47.847 52.462 11.009 1.00 23.22 55 GLY A C 1
ATOM 392 O O . GLY A 1 55 ? 46.676 52.066 11.093 1.00 22.83 55 GLY A O 1
ATOM 393 N N . TYR A 1 56 ? 48.317 53.255 11.960 1.00 22.59 56 TYR A N 1
ATOM 394 C CA . TYR A 1 56 ? 47.545 53.694 13.107 1.00 20.71 56 TYR A CA 1
ATOM 395 C C . TYR A 1 56 ? 47.830 55.163 13.151 1.00 21.18 56 TYR A C 1
ATOM 396 O O . TYR A 1 56 ? 48.975 55.605 13.018 1.00 18.43 56 TYR A O 1
ATOM 405 N N . LEU A 1 57 ? 46.733 55.880 13.337 1.00 22.51 57 LEU A N 1
ATOM 406 C CA . LEU A 1 57 ? 46.736 57.330 13.287 1.00 25.33 57 LEU A CA 1
ATOM 407 C C . LEU A 1 57 ? 46.203 57.814 14.625 1.00 24.92 57 LEU A C 1
ATOM 408 O O . LEU A 1 57 ? 45.126 57.398 15.049 1.00 23.70 57 LEU A O 1
ATOM 413 N N . GLY A 1 58 ? 46.993 58.606 15.335 1.00 25.51 58 GLY A N 1
ATOM 414 C CA . GLY A 1 58 ? 46.486 59.232 16.544 1.00 25.91 58 GLY A CA 1
ATOM 415 C C . GLY A 1 58 ? 46.615 58.453 17.831 1.00 26.11 58 GLY A C 1
ATOM 416 O O . GLY A 1 58 ? 46.647 57.228 17.845 1.00 26.28 58 GLY A O 1
ATOM 417 N N . PRO A 1 59 ? 46.742 59.135 18.962 1.00 27.46 59 PRO A N 1
ATOM 418 C CA . PRO A 1 59 ? 46.988 58.562 20.276 1.00 29.38 59 PRO A CA 1
ATOM 419 C C . PRO A 1 59 ? 46.031 57.473 20.712 1.00 31.16 59 PRO A C 1
ATOM 420 O O . PRO A 1 59 ? 46.397 56.479 21.331 1.00 31.50 59 PRO A O 1
ATOM 424 N N . GLU A 1 60 ? 44.805 57.628 20.292 1.00 34.21 60 GLU A N 1
ATOM 425 C CA . GLU A 1 60 ? 43.703 56.727 20.563 1.00 37.40 60 GLU A CA 1
ATOM 426 C C . GLU A 1 60 ? 43.992 55.359 19.951 1.00 36.66 60 GLU A C 1
ATOM 427 O O . GLU A 1 60 ? 43.455 54.340 20.378 1.00 37.39 60 GLU A O 1
ATOM 433 N N . GLN A 1 61 ? 44.820 55.303 18.909 1.00 35.88 61 GLN A N 1
ATOM 434 C CA . GLN A 1 61 ? 45.172 54.047 18.261 1.00 33.89 61 GLN A CA 1
ATOM 435 C C . GLN A 1 61 ? 46.593 53.570 18.570 1.00 32.90 61 GLN A C 1
ATOM 436 O O . GLN A 1 61 ? 47.039 52.547 18.053 1.00 32.73 61 GLN A O 1
ATOM 442 N N . LEU A 1 62 ? 47.370 54.284 19.387 1.00 31.93 62 LEU A N 1
ATOM 443 C CA . LEU A 1 62 ? 48.746 53.900 19.705 1.00 31.12 62 LEU A CA 1
ATOM 444 C C . LEU A 1 62 ? 48.770 52.543 20.401 1.00 31.53 62 LEU A C 1
ATOM 445 O O . LEU A 1 62 ? 49.607 51.715 20.026 1.00 30.58 62 LEU A O 1
ATOM 450 N N . PRO A 1 63 ? 47.936 52.208 21.402 1.00 32.10 63 PRO A N 1
ATOM 451 C CA . PRO A 1 63 ? 47.993 50.902 22.036 1.00 31.30 63 PRO A CA 1
ATOM 452 C C . PRO A 1 63 ? 47.737 49.765 21.071 1.00 30.16 63 PRO A C 1
ATOM 453 O O . PRO A 1 63 ? 48.389 48.728 21.235 1.00 30.05 63 PRO A O 1
ATOM 457 N N . ASP A 1 64 ? 46.881 49.958 20.063 1.00 28.88 64 ASP A N 1
ATOM 458 C CA . ASP A 1 64 ? 46.586 48.958 19.048 1.00 28.50 64 ASP A CA 1
ATOM 459 C C . ASP A 1 64 ? 47.780 48.614 18.181 1.00 26.79 64 ASP A C 1
ATOM 460 O O . ASP A 1 64 ? 47.944 47.484 17.716 1.00 26.84 64 ASP A O 1
ATOM 465 N N . CYS A 1 65 ? 48.590 49.641 17.901 1.00 24.89 65 CYS A N 1
ATOM 466 C CA . CYS A 1 65 ? 49.810 49.531 17.100 1.00 22.78 65 CYS A CA 1
ATOM 467 C C . CYS A 1 65 ? 50.884 48.719 17.808 1.00 21.14 65 CYS A C 1
ATOM 468 O O . CYS A 1 65 ? 51.576 47.922 17.208 1.00 20.31 65 CYS A O 1
ATOM 471 N N . LEU A 1 66 ? 50.972 48.903 19.122 1.00 21.92 66 LEU A N 1
ATOM 472 C CA . LEU A 1 66 ? 51.968 48.307 19.990 1.00 21.19 66 LEU A CA 1
ATOM 473 C C . LEU A 1 66 ? 51.693 46.905 20.501 1.00 22.02 66 LEU A C 1
ATOM 474 O O . LEU A 1 66 ? 52.623 46.157 20.814 1.00 22.67 66 LEU A O 1
ATOM 479 N N . LYS A 1 67 ? 50.447 46.490 20.644 1.00 24.21 67 LYS A N 1
ATOM 480 C CA . LYS A 1 67 ? 50.182 45.200 21.245 1.00 26.78 67 LYS A CA 1
ATOM 481 C C . LYS A 1 67 ? 50.698 44.052 20.449 1.00 26.56 67 LYS A C 1
ATOM 482 O O . LYS A 1 67 ? 50.537 43.996 19.229 1.00 27.44 67 LYS A O 1
ATOM 488 N N . GLY A 1 68 ? 51.406 43.180 21.149 1.00 26.51 68 GLY A N 1
ATOM 489 C CA . GLY A 1 68 ? 52.019 42.012 20.537 1.00 27.25 68 GLY A CA 1
ATOM 490 C C . GLY A 1 68 ? 53.374 42.257 19.841 1.00 26.95 68 GLY A C 1
ATOM 491 O O . GLY A 1 68 ? 53.837 41.375 19.119 1.00 27.34 68 GLY A O 1
ATOM 492 N N . CYS A 1 69 ? 54.054 43.403 19.983 1.00 26.26 69 CYS A N 1
ATOM 493 C CA . CYS A 1 69 ? 55.295 43.652 19.275 1.00 25.18 69 CYS A CA 1
ATOM 494 C C . CYS A 1 69 ? 56.445 43.063 20.021 1.00 24.29 69 CYS A C 1
ATOM 495 O O . CYS A 1 69 ? 56.514 43.128 21.258 1.00 25.07 69 CYS A O 1
ATOM 498 N N . ASP A 1 70 ? 57.352 42.570 19.198 1.00 23.46 70 ASP A N 1
ATOM 499 C CA . ASP A 1 70 ? 58.644 42.027 19.614 1.00 22.55 70 ASP A CA 1
ATOM 500 C C . ASP A 1 70 ? 59.691 43.136 19.697 1.00 22.46 70 ASP A C 1
ATOM 501 O O . ASP A 1 70 ? 60.541 43.151 20.600 1.00 20.68 70 ASP A O 1
ATOM 506 N N . VAL A 1 71 ? 59.639 44.050 18.692 1.00 22.07 71 VAL A N 1
ATOM 507 C CA . VAL A 1 71 ? 60.582 45.139 18.508 1.00 21.48 71 VAL A CA 1
ATOM 508 C C . VAL A 1 71 ? 59.776 46.409 18.260 1.00 20.28 71 VAL A C 1
ATOM 509 O O . VAL A 1 71 ? 58.815 46.359 17.477 1.00 19.50 71 VAL A O 1
ATOM 513 N N . VAL A 1 72 ? 60.174 47.524 18.888 1.00 18.61 72 VAL A N 1
ATOM 514 C CA . VAL A 1 72 ? 59.570 48.818 18.646 1.00 17.48 72 VAL A CA 1
ATOM 515 C C . VAL A 1 72 ? 60.705 49.704 18.171 1.00 16.75 72 VAL A C 1
ATOM 516 O O . VAL A 1 72 ? 61.742 49.707 18.839 1.00 17.33 72 VAL A O 1
ATOM 520 N N . VAL A 1 73 ? 60.598 50.415 17.050 1.00 15.59 73 VAL A N 1
ATOM 521 C CA . VAL A 1 73 ? 61.656 51.297 16.564 1.00 16.05 73 VAL A CA 1
ATOM 522 C C . VAL A 1 73 ? 61.037 52.688 16.607 1.00 15.72 73 VAL A C 1
ATOM 523 O O . VAL A 1 73 ? 59.934 52.918 16.081 1.00 14.65 73 VAL A O 1
ATOM 527 N N . ILE A 1 74 ? 61.748 53.647 17.194 1.00 16.10 74 ILE A N 1
ATOM 528 C CA . ILE A 1 74 ? 61.241 54.995 17.347 1.00 15.57 74 ILE A CA 1
ATOM 529 C C . ILE A 1 74 ? 62.165 55.973 16.601 1.00 16.31 74 ILE A C 1
ATOM 530 O O . ILE A 1 74 ? 63.178 56.472 17.136 1.00 14.54 74 ILE A O 1
ATOM 535 N N . PRO A 1 75 ? 61.899 56.197 15.301 1.00 16.42 75 PRO A N 1
ATOM 536 C CA . PRO A 1 75 ? 62.446 57.311 14.524 1.00 17.08 75 PRO A CA 1
ATOM 537 C C . PRO A 1 75 ? 61.860 58.713 14.748 1.00 17.23 75 PRO A C 1
ATOM 538 O O . PRO A 1 75 ? 62.476 59.689 14.310 1.00 17.31 75 PRO A O 1
ATOM 542 N N . ALA A 1 76 ? 60.679 58.819 15.388 1.00 16.99 76 ALA A N 1
ATOM 543 C CA . ALA A 1 76 ? 59.953 60.053 15.606 1.00 17.94 76 ALA A CA 1
ATOM 544 C C . ALA A 1 76 ? 60.890 61.159 16.079 1.00 18.94 76 ALA A C 1
ATOM 545 O O . ALA A 1 76 ? 61.884 60.859 16.744 1.00 19.53 76 ALA A O 1
ATOM 547 N N . GLY A 1 77 ? 60.666 62.395 15.621 1.00 18.94 77 GLY A N 1
ATOM 548 C CA . GLY A 1 77 ? 61.475 63.538 15.993 1.00 19.03 77 GLY A CA 1
ATOM 549 C C . GLY A 1 77 ? 61.558 64.556 14.845 1.00 19.52 77 GLY A C 1
ATOM 550 O O . GLY A 1 77 ? 61.310 64.253 13.663 1.00 19.53 77 GLY A O 1
ATOM 551 N N . VAL A 1 78 ? 61.884 65.802 15.170 1.00 18.19 78 VAL A N 1
ATOM 552 C CA . VAL A 1 78 ? 62.016 66.851 14.174 1.00 18.23 78 VAL A CA 1
ATOM 553 C C . VAL A 1 78 ? 63.447 66.816 13.689 1.00 16.87 78 VAL A C 1
ATOM 554 O O . VAL A 1 78 ? 64.289 66.636 14.553 1.00 17.04 78 VAL A O 1
ATOM 558 N N . PRO A 1 79 ? 63.829 66.943 12.408 1.00 17.51 79 PRO A N 1
ATOM 559 C CA . PRO A 1 79 ? 65.218 67.049 11.978 1.00 17.84 79 PRO A CA 1
ATOM 560 C C . PRO A 1 79 ? 65.882 68.412 12.199 1.00 18.84 79 PRO A C 1
ATOM 561 O O . PRO A 1 79 ? 65.189 69.411 12.380 1.00 19.80 79 PRO A O 1
ATOM 565 N N . ARG A 1 80 ? 67.209 68.477 12.272 1.00 18.35 80 ARG A N 1
ATOM 566 C CA . ARG A 1 80 ? 67.934 69.729 12.316 1.00 18.61 80 ARG A CA 1
ATOM 567 C C . ARG A 1 80 ? 67.860 70.448 10.968 1.00 19.24 80 ARG A C 1
ATOM 568 O O . ARG A 1 80 ? 67.772 69.889 9.858 1.00 17.97 80 ARG A O 1
ATOM 576 N N . LYS A 1 81 ? 67.900 71.760 11.167 1.00 20.96 81 LYS A N 1
ATOM 577 C CA . LYS A 1 81 ? 68.010 72.722 10.092 1.00 21.01 81 LYS A CA 1
ATOM 578 C C . LYS A 1 81 ? 69.484 73.083 10.133 1.00 20.75 81 LYS A C 1
ATOM 579 O O . LYS A 1 81 ? 70.106 72.935 11.195 1.00 20.43 81 LYS A O 1
ATOM 585 N N . PRO A 1 82 ? 70.111 73.580 9.067 1.00 19.72 82 PRO A N 1
ATOM 586 C CA . PRO A 1 82 ? 71.452 74.116 9.088 1.00 20.50 82 PRO A CA 1
ATOM 587 C C . PRO A 1 82 ? 71.635 75.134 10.200 1.00 21.77 82 PRO A C 1
ATOM 588 O O . PRO A 1 82 ? 70.736 75.950 10.430 1.00 22.60 82 PRO A O 1
ATOM 592 N N . GLY A 1 83 ? 72.727 75.032 10.953 1.00 21.95 83 GLY A N 1
ATOM 593 C CA . GLY A 1 83 ? 73.017 76.010 11.970 1.00 22.26 83 GLY A CA 1
ATOM 594 C C . GLY A 1 83 ? 72.560 75.541 13.331 1.00 23.81 83 GLY A C 1
ATOM 595 O O . GLY A 1 83 ? 73.079 75.986 14.359 1.00 25.16 83 GLY A O 1
ATOM 596 N N . MET A 1 84 ? 71.636 74.598 13.373 1.00 23.40 84 MET A N 1
ATOM 597 C CA . MET A 1 84 ? 71.108 74.088 14.618 1.00 23.37 84 MET A CA 1
ATOM 598 C C . MET A 1 84 ? 71.976 72.935 15.111 1.00 22.90 84 MET A C 1
ATOM 599 O O . MET A 1 84 ? 72.675 72.214 14.384 1.00 21.73 84 MET A O 1
ATOM 604 N N . THR A 1 85 ? 72.024 72.804 16.403 1.00 23.21 85 THR A N 1
ATOM 605 C CA . THR A 1 85 ? 72.817 71.768 16.994 1.00 24.79 85 THR A CA 1
ATOM 606 C C . THR A 1 85 ? 71.890 70.638 17.436 1.00 24.95 85 THR A C 1
ATOM 607 O O . THR A 1 85 ? 70.676 70.841 17.483 1.00 24.86 85 THR A O 1
ATOM 611 N N . ARG A 1 86 ? 72.389 69.438 17.795 1.00 25.01 86 ARG A N 1
ATOM 612 C CA . ARG A 1 86 ? 71.506 68.360 18.235 1.00 23.76 86 ARG A CA 1
ATOM 613 C C . ARG A 1 86 ? 70.795 68.668 19.541 1.00 22.91 86 ARG A C 1
ATOM 614 O O . ARG A 1 86 ? 69.621 68.295 19.672 1.00 21.53 86 ARG A O 1
ATOM 622 N N . ASP A 1 87 ? 71.379 69.415 20.476 1.00 22.72 87 ASP A N 1
ATOM 623 C CA . ASP A 1 87 ? 70.614 69.808 21.640 1.00 24.32 87 ASP A CA 1
ATOM 624 C C . ASP A 1 87 ? 69.521 70.825 21.437 1.00 22.72 87 ASP A C 1
ATOM 625 O O . ASP A 1 87 ? 68.629 70.883 22.282 1.00 23.32 87 ASP A O 1
ATOM 630 N N . ASP A 1 88 ? 69.491 71.571 20.330 1.00 21.52 88 ASP A N 1
ATOM 631 C CA . ASP A 1 88 ? 68.392 72.475 20.006 1.00 21.09 88 ASP A CA 1
ATOM 632 C C . ASP A 1 88 ? 67.097 71.749 19.743 1.00 21.21 88 ASP A C 1
ATOM 633 O O . ASP A 1 88 ? 66.019 72.329 19.711 1.00 22.61 88 ASP A O 1
ATOM 638 N N . LEU A 1 89 ? 67.219 70.447 19.468 1.00 20.61 89 LEU A N 1
ATOM 639 C CA . LEU A 1 89 ? 66.110 69.533 19.301 1.00 20.55 89 LEU A CA 1
ATOM 640 C C . LEU A 1 89 ? 65.756 68.806 20.606 1.00 19.96 89 LEU A C 1
ATOM 641 O O . LEU A 1 89 ? 64.804 68.019 20.657 1.00 20.77 89 LEU A O 1
ATOM 646 N N . PHE A 1 90 ? 66.437 69.046 21.720 1.00 18.27 90 PHE A N 1
ATOM 647 C CA . PHE A 1 90 ? 66.093 68.369 22.937 1.00 18.84 90 PHE A CA 1
ATOM 648 C C . PHE A 1 90 ? 64.674 68.678 23.386 1.00 19.94 90 PHE A C 1
ATOM 649 O O . PHE A 1 90 ? 63.921 67.706 23.543 1.00 18.57 90 PHE A O 1
ATOM 657 N N . ASN A 1 91 ? 64.211 69.938 23.588 1.00 19.38 91 ASN A N 1
ATOM 658 C CA . ASN A 1 91 ? 62.865 70.139 24.143 1.00 17.62 91 ASN A CA 1
ATOM 659 C C . ASN A 1 91 ? 61.775 69.517 23.287 1.00 17.78 91 ASN A C 1
ATOM 660 O O . ASN A 1 91 ? 60.904 68.851 23.829 1.00 18.97 91 ASN A O 1
ATOM 665 N N . THR A 1 92 ? 61.800 69.653 21.967 1.00 17.07 92 THR A N 1
ATOM 666 C CA . THR A 1 92 ? 60.774 69.068 21.140 1.00 18.42 92 THR A CA 1
ATOM 667 C C . THR A 1 92 ? 60.873 67.531 21.097 1.00 19.54 92 THR A C 1
ATOM 668 O O . THR A 1 92 ? 59.839 66.854 21.292 1.00 20.26 92 THR A O 1
ATOM 672 N N . ASN A 1 93 ? 62.082 66.940 20.967 1.00 18.61 93 ASN A N 1
ATOM 673 C CA . ASN A 1 93 ? 62.187 65.485 20.837 1.00 18.82 93 ASN A CA 1
ATOM 674 C C . ASN A 1 93 ? 62.108 64.759 22.169 1.00 19.12 93 ASN A C 1
ATOM 675 O O . ASN A 1 93 ? 61.647 63.631 22.254 1.00 19.68 93 ASN A O 1
ATOM 680 N N . ALA A 1 94 ? 62.439 65.386 23.278 1.00 19.39 94 ALA A N 1
ATOM 681 C CA . ALA A 1 94 ? 62.284 64.818 24.591 1.00 19.67 94 ALA A CA 1
ATOM 682 C C . ALA A 1 94 ? 60.808 64.600 24.920 1.00 20.51 94 ALA A C 1
ATOM 683 O O . ALA A 1 94 ? 60.425 63.525 25.401 1.00 21.71 94 ALA A O 1
ATOM 685 N N . THR A 1 95 ? 59.903 65.532 24.653 1.00 20.76 95 THR A N 1
ATOM 686 C CA . THR A 1 95 ? 58.495 65.322 24.946 1.00 22.10 95 THR A CA 1
ATOM 687 C C . THR A 1 95 ? 57.904 64.223 24.056 1.00 22.40 95 THR A C 1
ATOM 688 O O . THR A 1 95 ? 57.211 63.361 24.610 1.00 22.84 95 THR A O 1
ATOM 692 N N . ILE A 1 96 ? 58.197 64.164 22.735 1.00 20.73 96 ILE A N 1
ATOM 693 C CA . ILE A 1 96 ? 57.777 63.061 21.857 1.00 20.30 96 ILE A CA 1
ATOM 694 C C . ILE A 1 96 ? 58.264 61.724 22.425 1.00 19.48 96 ILE A C 1
ATOM 695 O O . ILE A 1 96 ? 57.439 60.817 22.607 1.00 18.83 96 ILE A O 1
ATOM 700 N N . VAL A 1 97 ? 59.546 61.582 22.762 1.00 19.52 97 VAL A N 1
ATOM 701 C CA . VAL A 1 97 ? 60.089 60.306 23.262 1.00 20.25 97 VAL A CA 1
ATOM 702 C C . VAL A 1 97 ? 59.439 59.894 24.566 1.00 21.59 97 VAL A C 1
ATOM 703 O O . VAL A 1 97 ? 59.111 58.720 24.728 1.00 20.67 97 VAL A O 1
ATOM 707 N N . ALA A 1 98 ? 59.181 60.835 25.479 1.00 22.52 98 ALA A N 1
ATOM 708 C CA . ALA A 1 98 ? 58.568 60.506 26.762 1.00 22.88 98 ALA A CA 1
ATOM 709 C C . ALA A 1 98 ? 57.159 59.912 26.612 1.00 22.18 98 ALA A C 1
ATOM 710 O O . ALA A 1 98 ? 56.792 58.924 27.247 1.00 21.74 98 ALA A O 1
ATOM 712 N N . THR A 1 99 ? 56.374 60.523 25.753 1.00 22.50 99 THR A N 1
ATOM 713 C CA . THR A 1 99 ? 55.025 60.125 25.431 1.00 23.46 99 THR A CA 1
ATOM 714 C C . THR A 1 99 ? 54.946 58.712 24.851 1.00 23.18 99 THR A C 1
ATOM 715 O O . THR A 1 99 ? 54.126 57.869 25.225 1.00 23.02 99 THR A O 1
ATOM 719 N N . LEU A 1 100 ? 55.794 58.467 23.849 1.00 22.18 100 LEU A N 1
ATOM 720 C CA . LEU A 1 100 ? 55.806 57.208 23.136 1.00 20.15 100 LEU A CA 1
ATOM 721 C C . LEU A 1 100 ? 56.372 56.113 24.025 1.00 19.69 100 LEU A C 1
ATOM 722 O O . LEU A 1 100 ? 55.855 54.990 24.016 1.00 21.19 100 LEU A O 1
ATOM 727 N N . THR A 1 101 ? 57.408 56.365 24.809 1.00 19.62 101 THR A N 1
ATOM 728 C CA . THR A 1 101 ? 57.987 55.287 25.590 1.00 19.97 101 THR A CA 1
ATOM 729 C C . THR A 1 101 ? 57.076 55.001 26.776 1.00 20.57 101 THR A C 1
ATOM 730 O O . THR A 1 101 ? 57.070 53.835 27.182 1.00 22.36 101 THR A O 1
ATOM 734 N N . ALA A 1 102 ? 56.250 55.929 27.315 1.00 20.06 102 ALA A N 1
ATOM 735 C CA . ALA A 1 102 ? 55.253 55.604 28.364 1.00 18.52 102 ALA A CA 1
ATOM 736 C C . ALA A 1 102 ? 54.195 54.673 27.778 1.00 18.24 102 ALA A C 1
ATOM 737 O O . ALA A 1 102 ? 53.791 53.703 28.432 1.00 18.16 102 ALA A O 1
ATOM 739 N N . ALA A 1 103 ? 53.753 54.916 26.537 1.00 17.18 103 ALA A N 1
ATOM 740 C CA . ALA A 1 103 ? 52.892 53.954 25.857 1.00 17.88 103 ALA A CA 1
ATOM 741 C C . ALA A 1 103 ? 53.570 52.585 25.707 1.00 17.88 103 ALA A C 1
ATOM 742 O O . ALA A 1 103 ? 52.919 51.569 25.974 1.00 17.91 103 ALA A O 1
ATOM 744 N N . CYS A 1 104 ? 54.860 52.505 25.316 1.00 20.42 104 CYS A N 1
ATOM 745 C CA . CYS A 1 104 ? 55.614 51.238 25.191 1.00 20.91 104 CYS A CA 1
ATOM 746 C C . CYS A 1 104 ? 55.750 50.538 26.534 1.00 20.53 104 CYS A C 1
ATOM 747 O O . CYS A 1 104 ? 55.477 49.339 26.616 1.00 20.39 104 CYS A O 1
ATOM 750 N N . ALA A 1 105 ? 56.018 51.257 27.620 1.00 19.68 105 ALA A N 1
ATOM 751 C CA . ALA A 1 105 ? 56.209 50.648 28.921 1.00 20.43 105 ALA A CA 1
ATOM 752 C C . ALA A 1 105 ? 54.970 49.905 29.376 1.00 22.07 105 ALA A C 1
ATOM 753 O O . ALA A 1 105 ? 55.095 48.845 29.966 1.00 23.02 105 ALA A O 1
ATOM 755 N N . GLN A 1 106 ? 53.778 50.435 29.067 1.00 23.24 106 GLN A N 1
ATOM 756 C CA . GLN A 1 106 ? 52.492 49.828 29.368 1.00 24.05 106 GLN A CA 1
ATOM 757 C C . GLN A 1 106 ? 52.016 48.746 28.409 1.00 26.47 106 GLN A C 1
ATOM 758 O O . GLN A 1 106 ? 51.498 47.685 28.799 1.00 26.87 106 GLN A O 1
ATOM 764 N N . HIS A 1 107 ? 52.136 49.049 27.104 1.00 26.10 107 HIS A N 1
ATOM 765 C CA . HIS A 1 107 ? 51.556 48.184 26.114 1.00 24.79 107 HIS A CA 1
ATOM 766 C C . HIS A 1 107 ? 52.416 47.112 25.528 1.00 24.66 107 HIS A C 1
ATOM 767 O O . HIS A 1 107 ? 51.836 46.117 25.070 1.00 24.83 107 HIS A O 1
ATOM 774 N N . CYS A 1 108 ? 53.732 47.252 25.495 1.00 24.01 108 CYS A N 1
ATOM 775 C CA . CYS A 1 108 ? 54.613 46.152 25.133 1.00 23.94 108 CYS A CA 1
ATOM 776 C C . CYS A 1 108 ? 55.882 46.257 25.967 1.00 23.53 108 CYS A C 1
ATOM 777 O O . CYS A 1 108 ? 56.951 46.559 25.436 1.00 24.63 108 CYS A O 1
ATOM 780 N N . PRO A 1 109 ? 55.851 46.021 27.298 1.00 22.93 109 PRO A N 1
ATOM 781 C CA . PRO A 1 109 ? 57.006 46.186 28.166 1.00 22.03 109 PRO A CA 1
ATOM 782 C C . PRO A 1 109 ? 58.135 45.187 27.888 1.00 21.87 109 PRO A C 1
ATOM 783 O O . PRO A 1 109 ? 59.324 45.398 28.159 1.00 20.93 109 PRO A O 1
ATOM 787 N N . ASP A 1 110 ? 57.771 44.063 27.284 1.00 22.02 110 ASP A N 1
ATOM 788 C CA . ASP A 1 110 ? 58.772 43.085 27.018 1.00 23.14 110 ASP A CA 1
ATOM 789 C C . ASP A 1 110 ? 59.394 43.226 25.663 1.00 23.05 110 ASP A C 1
ATOM 790 O O . ASP A 1 110 ? 60.249 42.407 25.314 1.00 24.03 110 ASP A O 1
ATOM 795 N N . ALA A 1 111 ? 58.997 44.203 24.859 1.00 23.10 111 ALA A N 1
ATOM 796 C CA . ALA A 1 111 ? 59.588 44.353 23.540 1.00 22.91 111 ALA A CA 1
ATOM 797 C C . ALA A 1 111 ? 60.990 44.958 23.597 1.00 21.79 111 ALA A C 1
ATOM 798 O O . ALA A 1 111 ? 61.389 45.549 24.609 1.00 21.73 111 ALA A O 1
ATOM 800 N N . MET A 1 112 ? 61.808 44.756 22.570 1.00 21.68 112 MET A N 1
ATOM 801 C CA . MET A 1 112 ? 63.099 45.440 22.457 1.00 22.39 112 MET A CA 1
ATOM 802 C C . MET A 1 112 ? 62.774 46.885 22.033 1.00 21.96 112 MET A C 1
ATOM 803 O O . MET A 1 112 ? 61.983 47.102 21.111 1.00 22.30 112 MET A O 1
ATOM 808 N N . ILE A 1 113 ? 63.321 47.914 22.667 1.00 21.56 113 ILE A N 1
ATOM 809 C CA . ILE A 1 113 ? 62.988 49.297 22.359 1.00 20.07 113 ILE A CA 1
ATOM 810 C C . ILE A 1 113 ? 64.201 49.925 21.672 1.00 20.48 113 ILE A C 1
ATOM 811 O O . ILE A 1 113 ? 65.260 50.078 22.300 1.00 19.63 113 ILE A O 1
ATOM 816 N N . CYS A 1 114 ? 64.096 50.334 20.409 1.00 19.97 114 CYS A N 1
ATOM 817 C CA . CYS A 1 114 ? 65.218 50.910 19.682 1.00 18.83 114 CYS A CA 1
ATOM 818 C C . CYS A 1 114 ? 64.953 52.378 19.465 1.00 17.65 114 CYS A C 1
ATOM 819 O O . CYS A 1 114 ? 64.028 52.755 18.769 1.00 16.93 114 CYS A O 1
ATOM 822 N N . ILE A 1 115 ? 65.772 53.222 20.041 1.00 18.11 115 ILE A N 1
ATOM 823 C CA . ILE A 1 115 ? 65.635 54.649 19.973 1.00 18.23 115 ILE A CA 1
ATOM 824 C C . ILE A 1 115 ? 66.568 55.306 18.964 1.00 18.49 115 ILE A C 1
ATOM 825 O O . ILE A 1 115 ? 67.801 55.250 19.083 1.00 18.04 115 ILE A O 1
ATOM 830 N N . ILE A 1 116 ? 65.959 55.966 17.976 1.00 19.18 116 ILE A N 1
ATOM 831 C CA . ILE A 1 116 ? 66.763 56.676 16.981 1.00 21.09 116 ILE A CA 1
ATOM 832 C C . ILE A 1 116 ? 66.676 58.177 17.284 1.00 21.87 116 ILE A C 1
ATOM 833 O O . ILE A 1 116 ? 67.665 58.885 17.065 1.00 22.10 116 ILE A O 1
ATOM 838 N N . SER A 1 117 ? 65.515 58.662 17.776 1.00 21.97 117 SER A N 1
ATOM 839 C CA . SER A 1 117 ? 65.275 60.078 18.056 1.00 22.05 117 SER A CA 1
ATOM 840 C C . SER A 1 117 ? 66.436 60.836 18.692 1.00 21.83 117 SER A C 1
ATOM 841 O O . SER A 1 117 ? 66.992 60.461 19.729 1.00 19.63 117 SER A O 1
ATOM 844 N N . ASN A 1 118 ? 66.801 61.889 17.964 1.00 21.99 118 ASN A N 1
ATOM 845 C CA . ASN A 1 118 ? 67.866 62.838 18.287 1.00 23.35 118 ASN A CA 1
ATOM 846 C C . ASN A 1 118 ? 67.507 63.607 19.549 1.00 22.89 118 ASN A C 1
ATOM 847 O O . ASN A 1 118 ? 66.326 63.941 19.583 1.00 23.26 118 ASN A O 1
ATOM 852 N N . PRO A 1 119 ? 68.294 63.975 20.584 1.00 22.41 119 PRO A N 1
ATOM 853 C CA . PRO A 1 119 ? 69.633 63.473 20.875 1.00 21.15 119 PRO A CA 1
ATOM 854 C C . PRO A 1 119 ? 69.726 62.150 21.643 1.00 19.54 119 PRO A C 1
ATOM 855 O O . PRO A 1 119 ? 69.455 62.150 22.846 1.00 18.46 119 PRO A O 1
ATOM 859 N N . VAL A 1 120 ? 70.251 61.075 21.059 1.00 18.17 120 VAL A N 1
ATOM 860 C CA . VAL A 1 120 ? 70.291 59.758 21.697 1.00 19.16 120 VAL A CA 1
ATOM 861 C C . VAL A 1 120 ? 70.918 59.796 23.082 1.00 18.19 120 VAL A C 1
ATOM 862 O O . VAL A 1 120 ? 70.427 59.152 24.001 1.00 20.18 120 VAL A O 1
ATOM 866 N N . ASN A 1 121 ? 71.914 60.632 23.281 1.00 18.37 121 ASN A N 1
ATOM 867 C CA . ASN A 1 121 ? 72.624 60.673 24.535 1.00 18.91 121 ASN A CA 1
ATOM 868 C C . ASN A 1 121 ? 71.740 61.100 25.699 1.00 18.53 121 ASN A C 1
ATOM 869 O O . ASN A 1 121 ? 71.965 60.715 26.846 1.00 19.90 121 ASN A O 1
ATOM 874 N N . SER A 1 122 ? 70.714 61.888 25.412 1.00 18.05 122 SER A N 1
ATOM 875 C CA . SER A 1 122 ? 69.737 62.274 26.406 1.00 17.49 122 SER A CA 1
ATOM 876 C C . SER A 1 122 ? 68.420 61.487 26.297 1.00 17.26 122 SER A C 1
ATOM 877 O O . SER A 1 122 ? 67.739 61.229 27.302 1.00 16.75 122 SER A O 1
ATOM 880 N N . THR A 1 123 ? 68.078 61.032 25.078 1.00 16.38 123 THR A N 1
ATOM 881 C CA . THR A 1 123 ? 66.822 60.367 24.766 1.00 16.22 123 THR A CA 1
ATOM 882 C C . THR A 1 123 ? 66.727 58.939 25.341 1.00 16.15 123 THR A C 1
ATOM 883 O O . THR A 1 123 ? 65.663 58.511 25.829 1.00 15.09 123 THR A O 1
ATOM 887 N N . ILE A 1 124 ? 67.855 58.224 25.373 1.00 15.55 124 ILE A N 1
ATOM 888 C CA . ILE A 1 124 ? 67.916 56.913 26.017 1.00 16.08 124 ILE A CA 1
ATOM 889 C C . ILE A 1 124 ? 67.784 57.051 27.527 1.00 15.06 124 ILE A C 1
ATOM 890 O O . ILE A 1 124 ? 67.008 56.288 28.110 1.00 14.33 124 ILE A O 1
ATOM 895 N N . PRO A 1 125 ? 68.441 57.976 28.222 1.00 15.67 125 PRO A N 1
ATOM 896 C CA . PRO A 1 125 ? 68.152 58.250 29.619 1.00 16.27 125 PRO A CA 1
ATOM 897 C C . PRO A 1 125 ? 66.688 58.532 29.888 1.00 17.59 125 PRO A C 1
ATOM 898 O O . PRO A 1 125 ? 66.165 57.985 30.870 1.00 17.90 125 PRO A O 1
ATOM 902 N N . ILE A 1 126 ? 65.993 59.321 29.053 1.00 17.95 126 ILE A N 1
ATOM 903 C CA . ILE A 1 126 ? 64.550 59.527 29.222 1.00 18.31 126 ILE A CA 1
ATOM 904 C C . ILE A 1 126 ? 63.718 58.238 29.203 1.00 20.16 126 ILE A C 1
ATOM 905 O O . ILE A 1 126 ? 62.901 57.996 30.100 1.00 19.37 126 ILE A O 1
ATOM 910 N N . THR A 1 127 ? 63.913 57.403 28.177 1.00 20.09 127 THR A N 1
ATOM 911 C CA . THR A 1 127 ? 63.267 56.115 28.034 1.00 19.64 127 THR A CA 1
ATOM 912 C C . THR A 1 127 ? 63.557 55.240 29.274 1.00 19.52 127 THR A C 1
ATOM 913 O O . THR A 1 127 ? 62.651 54.625 29.839 1.00 19.60 127 THR A O 1
ATOM 917 N N . ALA A 1 128 ? 64.786 55.207 29.766 1.00 20.57 128 ALA A N 1
ATOM 918 C CA . ALA A 1 128 ? 65.133 54.437 30.958 1.00 20.45 128 ALA A CA 1
ATOM 919 C C . ALA A 1 128 ? 64.303 54.872 32.165 1.00 21.47 128 ALA A C 1
ATOM 920 O O . ALA A 1 128 ? 63.641 54.060 32.839 1.00 21.11 128 ALA A O 1
ATOM 922 N N . GLU A 1 129 ? 64.270 56.188 32.386 1.00 20.94 129 GLU A N 1
ATOM 923 C CA . GLU A 1 129 ? 63.527 56.767 33.468 1.00 20.28 129 GLU A CA 1
ATOM 924 C C . GLU A 1 129 ? 62.046 56.600 33.302 1.00 19.77 129 GLU A C 1
ATOM 925 O O . GLU A 1 129 ? 61.401 56.396 34.337 1.00 19.64 129 GLU A O 1
ATOM 931 N N . VAL A 1 130 ? 61.461 56.658 32.107 1.00 18.77 130 VAL A N 1
ATOM 932 C CA . VAL A 1 130 ? 60.053 56.375 31.873 1.00 18.57 130 VAL A CA 1
ATOM 933 C C . VAL A 1 130 ? 59.695 54.914 32.156 1.00 19.33 130 VAL A C 1
ATOM 934 O O . VAL A 1 130 ? 58.620 54.645 32.722 1.00 18.35 130 VAL A O 1
ATOM 938 N N . PHE A 1 131 ? 60.585 53.986 31.773 1.00 20.38 131 PHE A N 1
ATOM 939 C CA . PHE A 1 131 ? 60.385 52.580 32.031 1.00 22.34 131 PHE A CA 1
ATOM 940 C C . PHE A 1 131 ? 60.448 52.253 33.513 1.00 23.24 131 PHE A C 1
ATOM 941 O O . PHE A 1 131 ? 59.599 51.480 33.997 1.00 23.78 131 PHE A O 1
ATOM 949 N N . LYS A 1 132 ? 61.387 52.886 34.223 1.00 22.71 132 LYS A N 1
ATOM 950 C CA . LYS A 1 132 ? 61.497 52.777 35.678 1.00 24.48 132 LYS A CA 1
ATOM 951 C C . LYS A 1 132 ? 60.289 53.363 36.398 1.00 25.13 132 LYS A C 1
ATOM 952 O O . LYS A 1 132 ? 59.811 52.807 37.387 1.00 26.64 132 LYS A O 1
ATOM 958 N N . LYS A 1 133 ? 59.695 54.452 35.926 1.00 25.57 133 LYS A N 1
ATOM 959 C CA . LYS A 1 133 ? 58.500 54.983 36.551 1.00 26.44 133 LYS A CA 1
ATOM 960 C C . LYS A 1 133 ? 57.320 54.036 36.483 1.00 26.13 133 LYS A C 1
ATOM 961 O O . LYS A 1 133 ? 56.386 54.050 37.294 1.00 26.62 133 LYS A O 1
ATOM 967 N N . HIS A 1 134 ? 57.319 53.263 35.414 1.00 24.50 134 HIS A N 1
ATOM 968 C CA . HIS A 1 134 ? 56.246 52.341 35.193 1.00 23.87 134 HIS A CA 1
ATOM 969 C C . HIS A 1 134 ? 56.567 50.986 35.749 1.00 23.85 134 HIS A C 1
ATOM 970 O O . HIS A 1 134 ? 55.837 50.058 35.453 1.00 26.18 134 HIS A O 1
ATOM 977 N N . GLY A 1 135 ? 57.678 50.827 36.433 1.00 23.72 135 GLY A N 1
ATOM 978 C CA . GLY A 1 135 ? 57.978 49.575 37.067 1.00 25.53 135 GLY A CA 1
ATOM 979 C C . GLY A 1 135 ? 58.363 48.483 36.114 1.00 27.05 135 GLY A C 1
ATOM 980 O O . GLY A 1 135 ? 58.388 47.324 36.508 1.00 27.69 135 GLY A O 1
ATOM 981 N N . VAL A 1 136 ? 58.839 48.803 34.908 1.00 28.10 136 VAL A N 1
ATOM 982 C CA . VAL A 1 136 ? 59.109 47.777 33.926 1.00 27.06 136 VAL A CA 1
ATOM 983 C C . VAL A 1 136 ? 60.459 47.950 33.205 1.00 26.20 136 VAL A C 1
ATOM 984 O O . VAL A 1 136 ? 60.690 47.450 32.112 1.00 26.46 136 VAL A O 1
ATOM 988 N N . TYR A 1 137 ? 61.449 48.576 33.830 1.00 25.49 137 TYR A N 1
ATOM 989 C CA . TYR A 1 137 ? 62.769 48.738 33.244 1.00 25.17 137 TYR A CA 1
ATOM 990 C C . TYR A 1 137 ? 63.580 47.472 33.189 1.00 24.92 137 TYR A C 1
ATOM 991 O O . TYR A 1 137 ? 63.958 46.889 34.200 1.00 23.66 137 TYR A O 1
ATOM 1000 N N . ASN A 1 138 ? 63.925 47.124 31.974 1.00 24.87 138 ASN A N 1
ATOM 1001 C CA . ASN A 1 138 ? 64.840 46.049 31.733 1.00 24.73 138 ASN A CA 1
ATOM 1002 C C . ASN A 1 138 ? 65.991 46.653 30.938 1.00 25.36 138 ASN A C 1
ATOM 1003 O O . ASN A 1 138 ? 65.923 46.730 29.709 1.00 26.05 138 ASN A O 1
ATOM 1008 N N . PRO A 1 139 ? 67.135 47.019 31.541 1.00 25.57 139 PRO A N 1
ATOM 1009 C CA . PRO A 1 139 ? 68.291 47.619 30.854 1.00 25.79 139 PRO A CA 1
ATOM 1010 C C . PRO A 1 139 ? 68.863 46.826 29.656 1.00 25.93 139 PRO A C 1
ATOM 1011 O O . PRO A 1 139 ? 69.645 47.332 28.867 1.00 25.12 139 PRO A O 1
ATOM 1015 N N . ASN A 1 140 ? 68.538 45.542 29.486 1.00 26.00 140 ASN A N 1
ATOM 1016 C CA . ASN A 1 140 ? 69.099 44.763 28.390 1.00 26.44 140 ASN A CA 1
ATOM 1017 C C . ASN A 1 140 ? 68.244 44.721 27.142 1.00 25.24 140 ASN A C 1
ATOM 1018 O O . ASN A 1 140 ? 68.560 43.987 26.202 1.00 24.20 140 ASN A O 1
ATOM 1023 N N . LYS A 1 141 ? 67.124 45.433 27.194 1.00 24.09 141 LYS A N 1
ATOM 1024 C CA . LYS A 1 141 ? 66.189 45.483 26.102 1.00 23.11 141 LYS A CA 1
ATOM 1025 C C . LYS A 1 141 ? 65.955 46.898 25.568 1.00 22.03 141 LYS A C 1
ATOM 1026 O O . LYS A 1 141 ? 65.055 47.069 24.743 1.00 21.81 141 LYS A O 1
ATOM 1032 N N . ILE A 1 142 ? 66.727 47.921 25.971 1.00 21.14 142 ILE A N 1
ATOM 1033 C CA . ILE A 1 142 ? 66.555 49.298 25.523 1.00 20.27 142 ILE A CA 1
ATOM 1034 C C . ILE A 1 142 ? 67.865 49.696 24.841 1.00 19.08 142 ILE A C 1
ATOM 1035 O O . ILE A 1 142 ? 68.940 49.663 25.434 1.00 18.17 142 ILE A O 1
ATOM 1040 N N . PHE A 1 143 ? 67.763 50.095 23.587 1.00 17.32 143 PHE A N 1
ATOM 1041 C CA . PHE A 1 143 ? 68.896 50.353 22.740 1.00 18.01 143 PHE A CA 1
ATOM 1042 C C . PHE A 1 143 ? 68.912 51.741 22.097 1.00 18.29 143 PHE A C 1
ATOM 1043 O O . PHE A 1 143 ? 67.938 52.052 21.415 1.00 19.70 143 PHE A O 1
ATOM 1051 N N . GLY A 1 144 ? 69.923 52.598 22.263 1.00 18.56 144 GLY A N 1
ATOM 1052 C CA . GLY A 1 144 ? 70.065 53.847 21.513 1.00 17.79 144 GLY A CA 1
ATOM 1053 C C . GLY A 1 144 ? 70.876 53.475 20.284 1.00 17.66 144 GLY A C 1
ATOM 1054 O O . GLY A 1 144 ? 72.024 53.015 20.368 1.00 18.35 144 GLY A O 1
ATOM 1055 N N . VAL A 1 145 ? 70.252 53.640 19.127 1.00 18.50 145 VAL A N 1
ATOM 1056 C CA . VAL A 1 145 ? 70.803 53.170 17.859 1.00 17.31 145 VAL A CA 1
ATOM 1057 C C . VAL A 1 145 ? 71.861 54.116 17.338 1.00 18.09 145 VAL A C 1
ATOM 1058 O O . VAL A 1 145 ? 71.546 55.214 16.844 1.00 20.46 145 VAL A O 1
ATOM 1062 N N . THR A 1 146 ? 73.113 53.684 17.399 1.00 16.67 146 THR A N 1
ATOM 1063 C CA . THR A 1 146 ? 74.269 54.427 16.916 1.00 16.59 146 THR A CA 1
ATOM 1064 C C . THR A 1 146 ? 74.830 53.762 15.672 1.00 15.51 146 THR A C 1
ATOM 1065 O O . THR A 1 146 ? 75.898 54.123 15.208 1.00 14.14 146 THR A O 1
ATOM 1069 N N . THR A 1 147 ? 74.134 52.803 15.056 1.00 15.65 147 THR A N 1
ATOM 1070 C CA . THR A 1 147 ? 74.659 52.073 13.927 1.00 15.51 147 THR A CA 1
ATOM 1071 C C . THR A 1 147 ? 75.075 52.949 12.758 1.00 15.84 147 THR A C 1
ATOM 1072 O O . THR A 1 147 ? 75.949 52.517 11.997 1.00 15.14 147 THR A O 1
ATOM 1076 N N . LEU A 1 148 ? 74.537 54.163 12.548 1.00 17.42 148 LEU A N 1
ATOM 1077 C CA . LEU A 1 148 ? 74.972 55.005 11.438 1.00 17.73 148 LEU A CA 1
ATOM 1078 C C . LEU A 1 148 ? 76.417 55.403 11.590 1.00 19.40 148 LEU A C 1
ATOM 1079 O O . LEU A 1 148 ? 77.081 55.561 10.565 1.00 20.12 148 LEU A O 1
ATOM 1084 N N . ASP A 1 149 ? 76.958 55.563 12.800 1.00 20.32 149 ASP A N 1
ATOM 1085 C CA . ASP A 1 149 ? 78.367 55.896 12.958 1.00 20.88 149 ASP A CA 1
ATOM 1086 C C . ASP A 1 149 ? 79.204 54.722 12.499 1.00 19.49 149 ASP A C 1
ATOM 1087 O O . ASP A 1 149 ? 80.186 54.935 11.819 1.00 20.78 149 ASP A O 1
ATOM 1092 N N . ILE A 1 150 ? 78.854 53.474 12.772 1.00 19.54 150 ILE A N 1
ATOM 1093 C CA . ILE A 1 150 ? 79.569 52.295 12.283 1.00 19.49 150 ILE A CA 1
ATOM 1094 C C . ILE A 1 150 ? 79.409 52.180 10.756 1.00 19.58 150 ILE A C 1
ATOM 1095 O O . ILE A 1 150 ? 80.378 51.920 10.054 1.00 21.40 150 ILE A O 1
ATOM 1100 N N . VAL A 1 151 ? 78.241 52.383 10.158 1.00 20.49 151 VAL A N 1
ATOM 1101 C CA . VAL A 1 151 ? 78.063 52.346 8.696 1.00 20.52 151 VAL A CA 1
ATOM 1102 C C . VAL A 1 151 ? 78.953 53.406 8.067 1.00 20.46 151 VAL A C 1
ATOM 1103 O O . VAL A 1 151 ? 79.719 53.159 7.132 1.00 20.84 151 VAL A O 1
ATOM 1107 N N . ARG A 1 152 ? 78.954 54.611 8.625 1.00 21.68 152 ARG A N 1
ATOM 1108 C CA . ARG A 1 152 ? 79.816 55.667 8.115 1.00 21.89 152 ARG A CA 1
ATOM 1109 C C . ARG A 1 152 ? 81.290 55.349 8.309 1.00 23.11 152 ARG A C 1
ATOM 1110 O O . ARG A 1 152 ? 82.095 55.520 7.373 1.00 24.08 152 ARG A O 1
ATOM 1118 N N . ALA A 1 153 ? 81.704 54.854 9.473 1.00 21.92 153 ALA A N 1
ATOM 1119 C CA . ALA A 1 153 ? 83.120 54.572 9.693 1.00 23.18 153 ALA A CA 1
ATOM 1120 C C . ALA A 1 153 ? 83.639 53.509 8.717 1.00 22.95 153 ALA A C 1
ATOM 1121 O O . ALA A 1 153 ? 84.726 53.619 8.151 1.00 23.75 153 ALA A O 1
ATOM 1123 N N . ASN A 1 154 ? 82.822 52.492 8.472 1.00 23.34 154 ASN A N 1
ATOM 1124 C CA . ASN A 1 154 ? 83.103 51.430 7.534 1.00 23.45 154 ASN A CA 1
ATOM 1125 C C . ASN A 1 154 ? 83.281 51.984 6.158 1.00 24.92 154 ASN A C 1
ATOM 1126 O O . ASN A 1 154 ? 84.345 51.787 5.576 1.00 24.76 154 ASN A O 1
ATOM 1131 N N . ALA A 1 155 ? 82.303 52.745 5.661 1.00 25.93 155 ALA A N 1
ATOM 1132 C CA . ALA A 1 155 ? 82.336 53.313 4.322 1.00 26.88 155 ALA A CA 1
ATOM 1133 C C . ALA A 1 155 ? 83.459 54.324 4.162 1.00 28.05 155 ALA A C 1
ATOM 1134 O O . ALA A 1 155 ? 84.077 54.369 3.096 1.00 29.85 155 ALA A O 1
ATOM 1136 N N . PHE A 1 156 ? 83.822 55.134 5.156 1.00 28.39 156 PHE A N 1
ATOM 1137 C CA . PHE A 1 156 ? 84.937 56.049 4.979 1.00 28.89 156 PHE A CA 1
ATOM 1138 C C . PHE A 1 156 ? 86.288 55.320 4.958 1.00 29.92 156 PHE A C 1
ATOM 1139 O O . PHE A 1 156 ? 87.128 55.604 4.099 1.00 30.49 156 PHE A O 1
ATOM 1147 N N . VAL A 1 157 ? 86.543 54.389 5.885 1.00 30.20 157 VAL A N 1
ATOM 1148 C CA . VAL A 1 157 ? 87.766 53.586 5.930 1.00 30.70 157 VAL A CA 1
ATOM 1149 C C . VAL A 1 157 ? 87.928 52.758 4.643 1.00 31.27 157 VAL A C 1
ATOM 1150 O O . VAL A 1 157 ? 89.033 52.694 4.102 1.00 31.97 157 VAL A O 1
ATOM 1154 N N . ALA A 1 158 ? 86.859 52.162 4.112 1.00 32.05 158 ALA A N 1
ATOM 1155 C CA . ALA A 1 158 ? 86.860 51.426 2.859 1.00 33.50 158 ALA A CA 1
ATOM 1156 C C . ALA A 1 158 ? 87.285 52.265 1.662 1.00 34.91 158 ALA A C 1
ATOM 1157 O O . ALA A 1 158 ? 88.170 51.834 0.923 1.00 34.63 158 ALA A O 1
ATOM 1159 N N . GLU A 1 159 ? 86.741 53.467 1.433 1.00 37.33 159 GLU A N 1
ATOM 1160 C CA . GLU A 1 159 ? 87.148 54.267 0.285 1.00 38.80 159 GLU A CA 1
ATOM 1161 C C . GLU A 1 159 ? 88.541 54.823 0.462 1.00 39.08 159 GLU A C 1
ATOM 1162 O O . GLU A 1 159 ? 89.341 54.779 -0.477 1.00 40.85 159 GLU A O 1
ATOM 1168 N N . LEU A 1 160 ? 88.901 55.280 1.655 1.00 39.38 160 LEU A N 1
ATOM 1169 C CA . LEU A 1 160 ? 90.256 55.741 1.944 1.00 39.83 160 LEU A CA 1
ATOM 1170 C C . LEU A 1 160 ? 91.339 54.684 1.672 1.00 40.10 160 LEU A C 1
ATOM 1171 O O . LEU A 1 160 ? 92.451 54.985 1.245 1.00 40.71 160 LEU A O 1
ATOM 1176 N N . LYS A 1 161 ? 91.079 53.418 1.955 1.00 40.23 161 LYS A N 1
ATOM 1177 C CA . LYS A 1 161 ? 92.046 52.375 1.713 1.00 39.81 161 LYS A CA 1
ATOM 1178 C C . LYS A 1 161 ? 91.619 51.520 0.525 1.00 39.66 161 LYS A C 1
ATOM 1179 O O . LYS A 1 161 ? 92.032 50.366 0.468 1.00 40.27 161 LYS A O 1
ATOM 1185 N N . GLY A 1 162 ? 90.768 51.967 -0.413 1.00 38.72 162 GLY A N 1
ATOM 1186 C CA . GLY A 1 162 ? 90.398 51.190 -1.596 1.00 38.32 162 GLY A CA 1
ATOM 1187 C C . GLY A 1 162 ? 89.838 49.791 -1.336 1.00 38.69 162 GLY A C 1
ATOM 1188 O O . GLY A 1 162 ? 89.737 48.957 -2.234 1.00 38.51 162 GLY A O 1
ATOM 1189 N N . LEU A 1 163 ? 89.436 49.514 -0.107 1.00 39.57 163 LEU A N 1
ATOM 1190 C CA . LEU A 1 163 ? 88.843 48.254 0.293 1.00 40.40 163 LEU A CA 1
ATOM 1191 C C . LEU A 1 163 ? 87.351 48.240 -0.073 1.00 40.65 163 LEU A C 1
ATOM 1192 O O . LEU A 1 163 ? 86.679 49.234 -0.394 1.00 40.71 163 LEU A O 1
ATOM 1197 N N . ASP A 1 164 ? 86.803 47.049 0.071 1.00 40.65 164 ASP A N 1
ATOM 1198 C CA . ASP A 1 164 ? 85.423 46.773 -0.270 1.00 41.16 164 ASP A CA 1
ATOM 1199 C C . ASP A 1 164 ? 84.603 46.919 0.992 1.00 40.42 164 ASP A C 1
ATOM 1200 O O . ASP A 1 164 ? 84.849 46.096 1.892 1.00 40.68 164 ASP A O 1
ATOM 1205 N N . PRO A 1 165 ? 83.621 47.842 1.117 1.00 39.23 165 PRO A N 1
ATOM 1206 C CA . PRO A 1 165 ? 83.062 48.285 2.389 1.00 37.82 165 PRO A CA 1
ATOM 1207 C C . PRO A 1 165 ? 82.475 47.111 3.123 1.00 37.79 165 PRO A C 1
ATOM 1208 O O . PRO A 1 165 ? 82.513 47.092 4.343 1.00 37.26 165 PRO A O 1
ATOM 1212 N N . ALA A 1 166 ? 82.018 46.112 2.347 1.00 37.82 166 ALA A N 1
ATOM 1213 C CA . ALA A 1 166 ? 81.417 44.889 2.812 1.00 37.67 166 ALA A CA 1
ATOM 1214 C C . ALA A 1 166 ? 82.288 44.064 3.719 1.00 37.99 166 ALA A C 1
ATOM 1215 O O . ALA A 1 166 ? 81.766 43.246 4.472 1.00 38.76 166 ALA A O 1
ATOM 1217 N N . ARG A 1 167 ? 83.600 44.260 3.648 1.00 37.98 167 ARG A N 1
ATOM 1218 C CA . ARG A 1 167 ? 84.546 43.512 4.466 1.00 38.61 167 ARG A CA 1
ATOM 1219 C C . ARG A 1 167 ? 85.154 44.309 5.629 1.00 37.24 167 ARG A C 1
ATOM 1220 O O . ARG A 1 167 ? 85.950 43.763 6.408 1.00 37.55 167 ARG A O 1
ATOM 1228 N N . VAL A 1 168 ? 84.819 45.590 5.775 1.00 34.23 168 VAL A N 1
ATOM 1229 C CA . VAL A 1 168 ? 85.439 46.421 6.780 1.00 33.03 168 VAL A CA 1
ATOM 1230 C C . VAL A 1 168 ? 84.518 46.492 7.976 1.00 32.63 168 VAL A C 1
ATOM 1231 O O . VAL A 1 168 ? 83.319 46.647 7.798 1.00 33.74 168 VAL A O 1
ATOM 1235 N N . SER A 1 169 ? 85.002 46.459 9.205 1.00 31.90 169 SER A N 1
ATOM 1236 C CA . SER A 1 169 ? 84.140 46.554 10.357 1.00 30.47 169 SER A CA 1
ATOM 1237 C C . SER A 1 169 ? 84.890 47.383 11.380 1.00 29.11 169 SER A C 1
ATOM 1238 O O . SER A 1 169 ? 85.841 46.859 11.953 1.00 30.24 169 SER A O 1
ATOM 1241 N N . VAL A 1 170 ? 84.602 48.671 11.644 1.00 27.89 170 VAL A N 1
ATOM 1242 C CA . VAL A 1 170 ? 85.389 49.363 12.650 1.00 27.29 170 VAL A CA 1
ATOM 1243 C C . VAL A 1 170 ? 84.416 49.587 13.782 1.00 26.79 170 VAL A C 1
ATOM 1244 O O . VAL A 1 170 ? 83.255 49.859 13.519 1.00 26.68 170 VAL A O 1
ATOM 1248 N N . PRO A 1 171 ? 84.803 49.343 15.028 1.00 27.27 171 PRO A N 1
ATOM 1249 C CA . PRO A 1 171 ? 84.095 49.706 16.260 1.00 27.49 171 PRO A CA 1
ATOM 1250 C C . PRO A 1 171 ? 83.891 51.191 16.489 1.00 27.26 171 PRO A C 1
ATOM 1251 O O . PRO A 1 171 ? 84.879 51.919 16.375 1.00 27.43 171 PRO A O 1
ATOM 1255 N N . VAL A 1 172 ? 82.704 51.721 16.801 1.00 26.79 172 VAL A N 1
ATOM 1256 C CA . VAL A 1 172 ? 82.620 53.128 17.193 1.00 26.58 172 VAL A CA 1
ATOM 1257 C C . VAL A 1 172 ? 81.964 53.113 18.579 1.00 26.07 172 VAL A C 1
ATOM 1258 O O . VAL A 1 172 ? 80.921 52.487 18.783 1.00 26.33 172 VAL A O 1
ATOM 1262 N N . ILE A 1 173 ? 82.561 53.759 19.566 1.00 25.84 173 ILE A N 1
ATOM 1263 C CA . ILE A 1 173 ? 82.031 53.741 20.913 1.00 24.23 173 ILE A CA 1
ATOM 1264 C C . ILE A 1 173 ? 81.690 55.159 21.389 1.00 23.13 173 ILE A C 1
ATOM 1265 O O . ILE A 1 173 ? 81.769 56.121 20.611 1.00 22.72 173 ILE A O 1
ATOM 1270 N N . GLY A 1 174 ? 81.281 55.318 22.651 1.00 22.68 174 GLY A N 1
ATOM 1271 C CA . GLY A 1 174 ? 80.928 56.618 23.199 1.00 22.52 174 GLY A CA 1
ATOM 1272 C C . GLY A 1 174 ? 79.411 56.907 23.097 1.00 22.21 174 GLY A C 1
ATOM 1273 O O . GLY A 1 174 ? 78.578 56.243 23.735 1.00 21.62 174 GLY A O 1
ATOM 1274 N N . GLY A 1 175 ? 79.047 57.900 22.306 1.00 21.94 175 GLY A N 1
ATOM 1275 C CA . GLY A 1 175 ? 77.675 58.292 22.135 1.00 21.95 175 GLY A CA 1
ATOM 1276 C C . GLY A 1 175 ? 77.539 58.846 20.725 1.00 22.42 175 GLY A C 1
ATOM 1277 O O . GLY A 1 175 ? 78.463 58.693 19.917 1.00 20.96 175 GLY A O 1
ATOM 1278 N N . HIS A 1 176 ? 76.422 59.531 20.430 1.00 21.44 176 HIS A N 1
ATOM 1279 C CA . HIS A 1 176 ? 76.258 60.097 19.113 1.00 21.79 176 HIS A CA 1
ATOM 1280 C C . HIS A 1 176 ? 76.055 61.606 19.114 1.00 22.67 176 HIS A C 1
ATOM 1281 O O . HIS A 1 176 ? 74.963 62.136 18.808 1.00 24.29 176 HIS A O 1
ATOM 1288 N N . ALA A 1 177 ? 77.141 62.328 19.394 1.00 23.40 177 ALA A N 1
ATOM 1289 C CA . ALA A 1 177 ? 77.154 63.775 19.223 1.00 23.61 177 ALA A CA 1
ATOM 1290 C C . ALA A 1 177 ? 78.565 64.258 19.282 1.00 24.38 177 ALA A C 1
ATOM 1291 O O . ALA A 1 177 ? 79.196 64.040 20.310 1.00 25.92 177 ALA A O 1
ATOM 1293 N N . GLY A 1 178 ? 79.091 64.809 18.188 1.00 25.27 178 GLY A N 1
ATOM 1294 C CA . GLY A 1 178 ? 80.427 65.419 18.118 1.00 26.29 178 GLY A CA 1
ATOM 1295 C C . GLY A 1 178 ? 81.570 64.608 18.717 1.00 25.99 178 GLY A C 1
ATOM 1296 O O . GLY A 1 178 ? 81.790 63.461 18.336 1.00 25.22 178 GLY A O 1
ATOM 1297 N N . LYS A 1 179 ? 82.196 65.133 19.770 1.00 26.79 179 LYS A N 1
ATOM 1298 C CA . LYS A 1 179 ? 83.354 64.488 20.378 1.00 27.78 179 LYS A CA 1
ATOM 1299 C C . LYS A 1 179 ? 83.022 63.242 21.160 1.00 27.88 179 LYS A C 1
ATOM 1300 O O . LYS A 1 179 ? 83.919 62.555 21.672 1.00 28.66 179 LYS A O 1
ATOM 1306 N N . THR A 1 180 ? 81.734 62.933 21.310 1.00 26.93 180 THR A N 1
ATOM 1307 C CA . THR A 1 180 ? 81.408 61.692 21.974 1.00 26.19 180 THR A CA 1
ATOM 1308 C C . THR A 1 180 ? 81.447 60.550 20.961 1.00 24.94 180 THR A C 1
ATOM 1309 O O . THR A 1 180 ? 81.389 59.401 21.407 1.00 26.22 180 THR A O 1
ATOM 1313 N N . ILE A 1 181 ? 81.570 60.764 19.644 1.00 24.01 181 ILE A N 1
ATOM 1314 C CA . ILE A 1 181 ? 81.572 59.640 18.706 1.00 24.15 181 ILE A CA 1
ATOM 1315 C C . ILE A 1 181 ? 83.046 59.220 18.659 1.00 25.36 181 ILE A C 1
ATOM 1316 O O . ILE A 1 181 ? 83.876 59.908 18.064 1.00 26.08 181 ILE A O 1
ATOM 1321 N N . ILE A 1 182 ? 83.436 58.103 19.299 1.00 25.06 182 ILE A N 1
ATOM 1322 C CA . ILE A 1 182 ? 84.819 57.658 19.280 1.00 23.89 182 ILE A CA 1
ATOM 1323 C C . ILE A 1 182 ? 85.067 56.439 18.368 1.00 24.55 182 ILE A C 1
ATOM 1324 O O . ILE A 1 182 ? 84.831 55.292 18.796 1.00 24.60 182 ILE A O 1
ATOM 1329 N N . PRO A 1 183 ? 85.497 56.549 17.087 1.00 26.17 183 PRO A N 1
ATOM 1330 C CA . PRO A 1 183 ? 85.770 55.373 16.236 1.00 26.28 183 PRO A CA 1
ATOM 1331 C C . PRO A 1 183 ? 87.089 54.704 16.669 1.00 26.81 183 PRO A C 1
ATOM 1332 O O . PRO A 1 183 ? 88.090 55.376 16.933 1.00 26.07 183 PRO A O 1
ATOM 1336 N N . LEU A 1 184 ? 87.168 53.400 16.795 1.00 27.68 184 LEU A N 1
ATOM 1337 C CA . LEU A 1 184 ? 88.368 52.776 17.294 1.00 28.85 184 LEU A CA 1
ATOM 1338 C C . LEU A 1 184 ? 88.997 52.127 16.097 1.00 30.85 184 LEU A C 1
ATOM 1339 O O . LEU A 1 184 ? 88.806 50.930 15.798 1.00 30.90 184 LEU A O 1
ATOM 1344 N N . ILE A 1 185 ? 89.759 52.970 15.403 1.00 32.24 185 ILE A N 1
ATOM 1345 C CA . ILE A 1 185 ? 90.415 52.516 14.200 1.00 34.39 185 ILE A CA 1
ATOM 1346 C C . ILE A 1 185 ? 91.483 51.482 14.559 1.00 34.54 185 ILE A C 1
ATOM 1347 O O . ILE A 1 185 ? 91.628 50.557 13.761 1.00 35.17 185 ILE A O 1
ATOM 1352 N N . SER A 1 186 ? 92.140 51.492 15.726 1.00 34.29 186 SER A N 1
ATOM 1353 C CA . SER A 1 186 ? 92.992 50.385 16.140 1.00 34.91 186 SER A CA 1
ATOM 1354 C C . SER A 1 186 ? 92.295 49.050 16.024 1.00 34.94 186 SER A C 1
ATOM 1355 O O . SER A 1 186 ? 92.937 48.045 15.714 1.00 36.41 186 SER A O 1
ATOM 1358 N N . GLN A 1 187 ? 90.987 49.016 16.273 1.00 34.35 187 GLN A N 1
ATOM 1359 C CA . GLN A 1 187 ? 90.298 47.736 16.270 1.00 34.32 187 GLN A CA 1
ATOM 1360 C C . GLN A 1 187 ? 89.644 47.343 14.959 1.00 34.29 187 GLN A C 1
ATOM 1361 O O . GLN A 1 187 ? 88.900 46.347 14.925 1.00 34.37 187 GLN A O 1
ATOM 1367 N N . CYS A 1 188 ? 89.918 48.102 13.900 1.00 33.59 188 CYS A N 1
ATOM 1368 C CA . CYS A 1 188 ? 89.315 47.824 12.615 1.00 34.63 188 CYS A CA 1
ATOM 1369 C C . CYS A 1 188 ? 89.756 46.472 12.061 1.00 35.96 188 CYS A C 1
ATOM 1370 O O . CYS A 1 188 ? 90.889 46.010 12.264 1.00 36.10 188 CYS A O 1
ATOM 1373 N N . THR A 1 189 ? 88.821 45.781 11.426 1.00 36.56 189 THR A N 1
ATOM 1374 C CA . THR A 1 189 ? 89.108 44.607 10.637 1.00 36.98 189 THR A CA 1
ATOM 1375 C C . THR A 1 189 ? 88.912 45.046 9.186 1.00 38.37 189 THR A C 1
ATOM 1376 O O . THR A 1 189 ? 87.809 45.488 8.829 1.00 35.56 189 THR A O 1
ATOM 1380 N N . PRO A 1 190 ? 89.920 44.965 8.312 1.00 40.46 190 PRO A N 1
ATOM 1381 C CA . PRO A 1 190 ? 91.319 44.622 8.620 1.00 42.20 190 PRO A CA 1
ATOM 1382 C C . PRO A 1 190 ? 92.123 45.784 9.194 1.00 43.63 190 PRO A C 1
ATOM 1383 O O . PRO A 1 190 ? 91.556 46.852 9.409 1.00 44.02 190 PRO A O 1
ATOM 1387 N N . LYS A 1 191 ? 93.440 45.546 9.350 1.00 45.33 191 LYS A N 1
ATOM 1388 C CA . LYS A 1 191 ? 94.477 46.445 9.899 1.00 46.43 191 LYS A CA 1
ATOM 1389 C C . LYS A 1 191 ? 94.550 47.958 9.678 1.00 46.40 191 LYS A C 1
ATOM 1390 O O . LYS A 1 191 ? 94.921 48.735 10.553 1.00 46.20 191 LYS A O 1
ATOM 1396 N N . VAL A 1 192 ? 94.239 48.369 8.462 1.00 46.51 192 VAL A N 1
ATOM 1397 C CA . VAL A 1 192 ? 94.293 49.750 8.002 1.00 46.89 192 VAL A CA 1
ATOM 1398 C C . VAL A 1 192 ? 95.090 50.847 8.722 1.00 47.83 192 VAL A C 1
ATOM 1399 O O . VAL A 1 192 ? 94.567 51.853 9.209 1.00 48.51 192 VAL A O 1
ATOM 1403 N N . ASP A 1 193 ? 96.414 50.685 8.696 1.00 48.97 193 ASP A N 1
ATOM 1404 C CA . ASP A 1 193 ? 97.353 51.690 9.213 1.00 49.53 193 ASP A CA 1
ATOM 1405 C C . ASP A 1 193 ? 97.222 53.035 8.521 1.00 48.37 193 ASP A C 1
ATOM 1406 O O . ASP A 1 193 ? 97.062 53.095 7.274 1.00 47.21 193 ASP A O 1
ATOM 1411 N N . PHE A 1 194 ? 97.265 54.103 9.327 1.00 47.59 194 PHE A N 1
ATOM 1412 C CA . PHE A 1 194 ? 97.128 55.470 8.826 1.00 47.82 194 PHE A CA 1
ATOM 1413 C C . PHE A 1 194 ? 98.292 56.229 9.444 1.00 47.97 194 PHE A C 1
ATOM 1414 O O . PHE A 1 194 ? 98.713 55.903 10.558 1.00 48.33 194 PHE A O 1
ATOM 1422 N N . PRO A 1 195 ? 98.880 57.219 8.743 1.00 47.78 195 PRO A N 1
ATOM 1423 C CA . PRO A 1 195 ? 99.611 58.339 9.339 1.00 47.44 195 PRO A CA 1
ATOM 1424 C C . PRO A 1 195 ? 98.733 59.043 10.361 1.00 47.93 195 PRO A C 1
ATOM 1425 O O . PRO A 1 195 ? 97.523 59.104 10.139 1.00 48.33 195 PRO A O 1
ATOM 1429 N N . GLN A 1 196 ? 99.243 59.614 11.454 1.00 48.54 196 GLN A N 1
ATOM 1430 C CA . GLN A 1 196 ? 98.388 60.255 12.447 1.00 48.19 196 GLN A CA 1
ATOM 1431 C C . GLN A 1 196 ? 97.559 61.414 11.911 1.00 47.81 196 GLN A C 1
ATOM 1432 O O . GLN A 1 196 ? 96.397 61.515 12.294 1.00 48.08 196 GLN A O 1
ATOM 1438 N N . ASP A 1 197 ? 98.033 62.266 11.020 1.00 47.06 197 ASP A N 1
ATOM 1439 C CA . ASP A 1 197 ? 97.212 63.336 10.464 1.00 47.22 197 ASP A CA 1
ATOM 1440 C C . ASP A 1 197 ? 96.061 62.757 9.638 1.00 46.59 197 ASP A C 1
ATOM 1441 O O . ASP A 1 197 ? 94.948 63.276 9.684 1.00 47.10 197 ASP A O 1
ATOM 1446 N N . GLN A 1 198 ? 96.274 61.675 8.885 1.00 45.98 198 GLN A N 1
ATOM 1447 C CA . GLN A 1 198 ? 95.222 60.948 8.191 1.00 44.92 198 GLN A CA 1
ATOM 1448 C C . GLN A 1 198 ? 94.182 60.491 9.192 1.00 44.43 198 GLN A C 1
ATOM 1449 O O . GLN A 1 198 ? 92.966 60.568 8.965 1.00 43.60 198 GLN A O 1
ATOM 1455 N N . LEU A 1 199 ? 94.700 59.997 10.324 1.00 43.17 199 LEU A N 1
ATOM 1456 C CA . LEU A 1 199 ? 93.843 59.540 11.389 1.00 41.73 199 LEU A CA 1
ATOM 1457 C C . LEU A 1 199 ? 93.083 60.691 12.011 1.00 41.14 199 LEU A C 1
ATOM 1458 O O . LEU A 1 199 ? 91.882 60.481 12.191 1.00 41.68 199 LEU A O 1
ATOM 1463 N N . SER A 1 200 ? 93.619 61.885 12.274 1.00 39.71 200 SER A N 1
ATOM 1464 C CA . SER A 1 200 ? 92.812 62.932 12.878 1.00 39.15 200 SER A CA 1
ATOM 1465 C C . SER A 1 200 ? 91.669 63.280 11.950 1.00 37.87 200 SER A C 1
ATOM 1466 O O . SER A 1 200 ? 90.501 63.247 12.336 1.00 38.57 200 SER A O 1
ATOM 1469 N N . THR A 1 201 ? 91.974 63.494 10.678 1.00 37.29 201 THR A N 1
ATOM 1470 C CA . THR A 1 201 ? 90.965 63.941 9.757 1.00 36.01 201 THR A CA 1
ATOM 1471 C C . THR A 1 201 ? 89.932 62.878 9.511 1.00 34.10 201 THR A C 1
ATOM 1472 O O . THR A 1 201 ? 88.783 63.204 9.225 1.00 34.70 201 THR A O 1
ATOM 1476 N N . LEU A 1 202 ? 90.289 61.601 9.643 1.00 32.82 202 LEU A N 1
ATOM 1477 C CA . LEU A 1 202 ? 89.315 60.552 9.456 1.00 31.68 202 LEU A CA 1
ATOM 1478 C C . LEU A 1 202 ? 88.355 60.594 10.651 1.00 31.61 202 LEU A C 1
ATOM 1479 O O . LEU A 1 202 ? 87.134 60.545 10.454 1.00 30.52 202 LEU A O 1
ATOM 1484 N N . THR A 1 203 ? 88.862 60.722 11.881 1.00 30.97 203 THR A N 1
ATOM 1485 C CA . THR A 1 203 ? 88.017 60.758 13.048 1.00 30.78 203 THR A CA 1
ATOM 1486 C C . THR A 1 203 ? 87.122 61.985 12.933 1.00 31.31 203 THR A C 1
ATOM 1487 O O . THR A 1 203 ? 85.904 61.892 13.133 1.00 30.91 203 THR A O 1
ATOM 1491 N N . GLY A 1 204 ? 87.662 63.107 12.480 1.00 30.94 204 GLY A N 1
ATOM 1492 C CA . GLY A 1 204 ? 86.861 64.307 12.268 1.00 31.30 204 GLY A CA 1
ATOM 1493 C C . GLY A 1 204 ? 85.718 64.080 11.285 1.00 31.06 204 GLY A C 1
ATOM 1494 O O . GLY A 1 204 ? 84.603 64.549 11.526 1.00 29.58 204 GLY A O 1
ATOM 1495 N N . ARG A 1 205 ? 85.984 63.322 10.205 1.00 30.96 205 ARG A N 1
ATOM 1496 C CA . ARG A 1 205 ? 84.972 62.996 9.205 1.00 31.27 205 ARG A CA 1
ATOM 1497 C C . ARG A 1 205 ? 83.794 62.285 9.876 1.00 30.24 205 ARG A C 1
ATOM 1498 O O . ARG A 1 205 ? 82.635 62.692 9.748 1.00 28.50 205 ARG A O 1
ATOM 1506 N N . ILE A 1 206 ? 84.114 61.252 10.661 1.00 28.74 206 ILE A N 1
ATOM 1507 C CA . ILE A 1 206 ? 83.097 60.441 11.293 1.00 27.48 206 ILE A CA 1
ATOM 1508 C C . ILE A 1 206 ? 82.343 61.294 12.344 1.00 27.30 206 ILE A C 1
ATOM 1509 O O . ILE A 1 206 ? 81.100 61.295 12.374 1.00 26.78 206 ILE A O 1
ATOM 1514 N N . GLN A 1 207 ? 83.017 62.128 13.143 1.00 26.28 207 GLN A N 1
ATOM 1515 C CA . GLN A 1 207 ? 82.345 62.923 14.157 1.00 25.57 207 GLN A CA 1
ATOM 1516 C C . GLN A 1 207 ? 81.403 63.972 13.613 1.00 25.07 207 GLN A C 1
ATOM 1517 O O . GLN A 1 207 ? 80.319 64.159 14.172 1.00 25.29 207 GLN A O 1
ATOM 1523 N N . GLU A 1 208 ? 81.744 64.626 12.521 1.00 24.81 208 GLU A N 1
ATOM 1524 C CA . GLU A 1 208 ? 80.908 65.694 12.045 1.00 26.29 208 GLU A CA 1
ATOM 1525 C C . GLU A 1 208 ? 80.107 65.384 10.790 1.00 25.52 208 GLU A C 1
ATOM 1526 O O . GLU A 1 208 ? 79.535 66.278 10.168 1.00 25.09 208 GLU A O 1
ATOM 1532 N N . ALA A 1 209 ? 79.973 64.102 10.425 1.00 25.51 209 ALA A N 1
ATOM 1533 C CA . ALA A 1 209 ? 79.221 63.651 9.243 1.00 25.20 209 ALA A CA 1
ATOM 1534 C C . ALA A 1 209 ? 77.748 64.024 9.189 1.00 24.50 209 ALA A C 1
ATOM 1535 O O . ALA A 1 209 ? 77.236 64.341 8.100 1.00 23.89 209 ALA A O 1
ATOM 1537 N N . GLY A 1 210 ? 77.079 64.009 10.363 1.00 23.34 210 GLY A N 1
ATOM 1538 C CA . GLY A 1 210 ? 75.663 64.337 10.471 1.00 22.62 210 GLY A CA 1
ATOM 1539 C C . GLY A 1 210 ? 75.380 65.789 10.117 1.00 23.49 210 GLY A C 1
ATOM 1540 O O . GLY A 1 210 ? 74.381 66.131 9.462 1.00 23.08 210 GLY A O 1
ATOM 1541 N N . THR A 1 211 ? 76.299 66.659 10.535 1.00 22.55 211 THR A N 1
ATOM 1542 C CA . THR A 1 211 ? 76.205 68.060 10.184 1.00 23.27 211 THR A CA 1
ATOM 1543 C C . THR A 1 211 ? 76.502 68.301 8.717 1.00 22.76 211 THR A C 1
ATOM 1544 O O . THR A 1 211 ? 75.856 69.143 8.086 1.00 22.23 211 THR A O 1
ATOM 1548 N N . GLU A 1 212 ? 77.456 67.568 8.164 1.00 22.70 212 GLU A N 1
ATOM 1549 C CA . GLU A 1 212 ? 77.743 67.692 6.761 1.00 23.85 212 GLU A CA 1
ATOM 1550 C C . GLU A 1 212 ? 76.548 67.399 5.870 1.00 22.70 212 GLU A C 1
ATOM 1551 O O . GLU A 1 212 ? 76.302 68.112 4.907 1.00 22.30 212 GLU A O 1
ATOM 1557 N N . VAL A 1 213 ? 75.779 66.358 6.185 1.00 22.02 213 VAL A N 1
ATOM 1558 C CA . VAL A 1 213 ? 74.594 65.986 5.403 1.00 21.23 213 VAL A CA 1
ATOM 1559 C C . VAL A 1 213 ? 73.520 67.055 5.652 1.00 19.27 213 VAL A C 1
ATOM 1560 O O . VAL A 1 213 ? 72.921 67.448 4.661 1.00 18.51 213 VAL A O 1
ATOM 1564 N N . VAL A 1 214 ? 73.270 67.552 6.887 1.00 18.61 214 VAL A N 1
ATOM 1565 C CA . VAL A 1 214 ? 72.335 68.661 7.155 1.00 18.11 214 VAL A CA 1
ATOM 1566 C C . VAL A 1 214 ? 72.712 69.881 6.307 1.00 19.71 214 VAL A C 1
ATOM 1567 O O . VAL A 1 214 ? 71.855 70.516 5.696 1.00 18.88 214 VAL A O 1
ATOM 1571 N N . LYS A 1 215 ? 73.998 70.248 6.265 1.00 22.30 215 LYS A N 1
ATOM 1572 C CA . LYS A 1 215 ? 74.461 71.375 5.457 1.00 24.47 215 LYS A CA 1
ATOM 1573 C C . LYS A 1 215 ? 74.161 71.057 3.997 1.00 23.37 215 LYS A C 1
ATOM 1574 O O . LYS A 1 215 ? 73.451 71.810 3.340 1.00 23.04 215 LYS A O 1
ATOM 1580 N N . ALA A 1 216 ? 74.604 69.905 3.496 1.00 21.54 216 ALA A N 1
ATOM 1581 C CA . ALA A 1 216 ? 74.349 69.513 2.127 1.00 21.49 216 ALA A CA 1
ATOM 1582 C C . ALA A 1 216 ? 72.869 69.503 1.819 1.00 20.56 216 ALA A C 1
ATOM 1583 O O . ALA A 1 216 ? 72.482 69.826 0.703 1.00 21.49 216 ALA A O 1
ATOM 1585 N N . LYS A 1 217 ? 71.963 69.171 2.724 1.00 20.02 217 LYS A N 1
ATOM 1586 C CA . LYS A 1 217 ? 70.571 69.227 2.373 1.00 20.35 217 LYS A CA 1
ATOM 1587 C C . LYS A 1 217 ? 69.978 70.633 2.384 1.00 20.81 217 LYS A C 1
ATOM 1588 O O . LYS A 1 217 ? 68.812 70.795 2.001 1.00 19.78 217 LYS A O 1
ATOM 1594 N N . ALA A 1 218 ? 70.703 71.648 2.867 1.00 22.07 218 ALA A N 1
ATOM 1595 C CA . ALA A 1 218 ? 70.291 73.058 2.766 1.00 22.74 218 ALA A CA 1
ATOM 1596 C C . ALA A 1 218 ? 68.854 73.369 3.185 1.00 22.54 218 ALA A C 1
ATOM 1597 O O . ALA A 1 218 ? 68.080 74.091 2.534 1.00 23.03 218 ALA A O 1
ATOM 1599 N N . GLY A 1 219 ? 68.439 72.674 4.232 1.00 22.20 219 GLY A N 1
ATOM 1600 C CA . GLY A 1 219 ? 67.131 72.932 4.785 1.00 20.85 219 GLY A CA 1
ATOM 1601 C C . GLY A 1 219 ? 66.129 71.813 4.612 1.00 20.80 219 GLY A C 1
ATOM 1602 O O . GLY A 1 219 ? 65.091 71.770 5.307 1.00 19.53 219 GLY A O 1
ATOM 1603 N N . ALA A 1 220 ? 66.418 70.900 3.690 1.00 21.21 220 ALA A N 1
ATOM 1604 C CA . ALA A 1 220 ? 65.499 69.823 3.432 1.00 20.77 220 ALA A CA 1
ATOM 1605 C C . ALA A 1 220 ? 65.741 68.627 4.355 1.00 22.10 220 ALA A C 1
ATOM 1606 O O . ALA A 1 220 ? 65.523 67.494 3.970 1.00 24.19 220 ALA A O 1
ATOM 1608 N N . GLY A 1 221 ? 66.291 68.788 5.542 1.00 21.72 221 GLY A N 1
ATOM 1609 C CA . GLY A 1 221 ? 66.321 67.694 6.501 1.00 20.65 221 GLY A CA 1
ATOM 1610 C C . GLY A 1 221 ? 67.735 67.188 6.744 1.00 19.70 221 GLY A C 1
ATOM 1611 O O . GLY A 1 221 ? 68.716 67.800 6.312 1.00 19.21 221 GLY A O 1
ATOM 1612 N N . SER A 1 222 ? 67.882 66.070 7.445 1.00 19.02 222 SER A N 1
ATOM 1613 C CA . SER A 1 222 ? 69.185 65.512 7.708 1.00 17.86 222 SER A CA 1
ATOM 1614 C C . SER A 1 222 ? 69.285 64.134 7.055 1.00 18.81 222 SER A C 1
ATOM 1615 O O . SER A 1 222 ? 68.566 63.883 6.072 1.00 20.50 222 SER A O 1
ATOM 1618 N N . ALA A 1 223 ? 70.161 63.236 7.522 1.00 17.83 223 ALA A N 1
ATOM 1619 C CA . ALA A 1 223 ? 70.348 61.915 6.958 1.00 17.63 223 ALA A CA 1
ATOM 1620 C C . ALA A 1 223 ? 69.103 61.076 7.114 1.00 17.94 223 ALA A C 1
ATOM 1621 O O . ALA A 1 223 ? 68.628 60.879 8.244 1.00 18.76 223 ALA A O 1
ATOM 1623 N N . THR A 1 224 ? 68.482 60.678 5.998 1.00 16.53 224 THR A N 1
ATOM 1624 C CA . THR A 1 224 ? 67.264 59.901 6.095 1.00 16.63 224 THR A CA 1
ATOM 1625 C C . THR A 1 224 ? 67.409 58.507 5.478 1.00 16.28 224 THR A C 1
ATOM 1626 O O . THR A 1 224 ? 67.012 57.509 6.093 1.00 16.80 224 THR A O 1
ATOM 1630 N N . LEU A 1 225 ? 68.057 58.403 4.322 1.00 15.59 225 LEU A N 1
ATOM 1631 C CA . LEU A 1 225 ? 68.172 57.157 3.608 1.00 14.69 225 LEU A CA 1
ATOM 1632 C C . LEU A 1 225 ? 69.240 56.290 4.242 1.00 15.72 225 LEU A C 1
ATOM 1633 O O . LEU A 1 225 ? 69.000 55.108 4.445 1.00 15.52 225 LEU A O 1
ATOM 1638 N N . SER A 1 226 ? 70.413 56.783 4.615 1.00 17.51 226 SER A N 1
ATOM 1639 C CA . SER A 1 226 ? 71.436 55.971 5.262 1.00 17.86 226 SER A CA 1
ATOM 1640 C C . SER A 1 226 ? 70.998 55.675 6.705 1.00 17.53 226 SER A C 1
ATOM 1641 O O . SER A 1 226 ? 71.481 54.710 7.304 1.00 17.05 226 SER A O 1
ATOM 1644 N N . MET A 1 227 ? 70.096 56.455 7.327 1.00 16.17 227 MET A N 1
ATOM 1645 C CA . MET A 1 227 ? 69.658 56.173 8.701 1.00 16.69 227 MET A CA 1
ATOM 1646 C C . MET A 1 227 ? 68.602 55.071 8.650 1.00 15.75 227 MET A C 1
ATOM 1647 O O . MET A 1 227 ? 68.590 54.167 9.490 1.00 12.75 227 MET A O 1
ATOM 1652 N N . ALA A 1 228 ? 67.740 55.134 7.622 1.00 15.40 228 ALA A N 1
ATOM 1653 C CA . ALA A 1 228 ? 66.824 54.042 7.288 1.00 15.95 228 ALA A CA 1
ATOM 1654 C C . ALA A 1 228 ? 67.651 52.747 7.173 1.00 16.68 228 ALA A C 1
ATOM 1655 O O . ALA A 1 228 ? 67.408 51.810 7.945 1.00 17.45 228 ALA A O 1
ATOM 1657 N N . TYR A 1 229 ? 68.693 52.702 6.308 1.00 16.20 229 TYR A N 1
ATOM 1658 C CA . TYR A 1 229 ? 69.624 51.586 6.164 1.00 14.38 229 TYR A CA 1
ATOM 1659 C C . TYR A 1 229 ? 70.165 51.133 7.514 1.00 15.45 229 TYR A C 1
ATOM 1660 O O . TYR A 1 229 ? 70.085 49.925 7.800 1.00 16.01 229 TYR A O 1
ATOM 1669 N N . ALA A 1 230 ? 70.807 52.017 8.286 1.00 13.31 230 ALA A N 1
ATOM 1670 C CA . ALA A 1 230 ? 71.400 51.676 9.577 1.00 13.82 230 ALA A CA 1
ATOM 1671 C C . ALA A 1 230 ? 70.393 51.193 10.623 1.00 14.83 230 ALA A C 1
ATOM 1672 O O . ALA A 1 230 ? 70.648 50.213 11.345 1.00 14.62 230 ALA A O 1
ATOM 1674 N N . GLY A 1 231 ? 69.211 51.833 10.670 1.00 15.49 231 GLY A N 1
ATOM 1675 C CA . GLY A 1 231 ? 68.115 51.469 11.553 1.00 16.49 231 GLY A CA 1
ATOM 1676 C C . GLY A 1 231 ? 67.679 50.043 11.189 1.00 16.73 231 GLY A C 1
ATOM 1677 O O . GLY A 1 231 ? 67.569 49.169 12.054 1.00 16.37 231 GLY A O 1
ATOM 1678 N N . ALA A 1 232 ? 67.554 49.773 9.891 1.00 14.62 232 ALA A N 1
ATOM 1679 C CA . ALA A 1 232 ? 67.166 48.470 9.412 1.00 15.59 232 ALA A CA 1
ATOM 1680 C C . ALA A 1 232 ? 68.234 47.428 9.781 1.00 16.68 232 ALA A C 1
ATOM 1681 O O . ALA A 1 232 ? 67.928 46.371 10.333 1.00 16.73 232 ALA A O 1
ATOM 1683 N N . ARG A 1 233 ? 69.506 47.723 9.567 1.00 17.89 233 ARG A N 1
ATOM 1684 C CA . ARG A 1 233 ? 70.573 46.803 9.864 1.00 19.28 233 ARG A CA 1
ATOM 1685 C C . ARG A 1 233 ? 70.517 46.462 11.354 1.00 20.05 233 ARG A C 1
ATOM 1686 O O . ARG A 1 233 ? 70.471 45.271 11.672 1.00 20.82 233 ARG A O 1
ATOM 1694 N N . PHE A 1 234 ? 70.395 47.435 12.282 1.00 19.81 234 PHE A N 1
ATOM 1695 C CA . PHE A 1 234 ? 70.352 47.083 13.688 1.00 19.32 234 PHE A CA 1
ATOM 1696 C C . PHE A 1 234 ? 69.164 46.182 14.024 1.00 20.12 234 PHE A C 1
ATOM 1697 O O . PHE A 1 234 ? 69.316 45.210 14.785 1.00 21.91 234 PHE A O 1
ATOM 1705 N N . VAL A 1 235 ? 67.964 46.475 13.490 1.00 18.75 235 VAL A N 1
ATOM 1706 C CA . VAL A 1 235 ? 66.758 45.693 13.777 1.00 17.92 235 VAL A CA 1
ATOM 1707 C C . VAL A 1 235 ? 66.937 44.250 13.310 1.00 17.98 235 VAL A C 1
ATOM 1708 O O . VAL A 1 235 ? 66.548 43.338 14.028 1.00 18.05 235 VAL A O 1
ATOM 1712 N N . PHE A 1 236 ? 67.566 44.027 12.163 1.00 18.38 236 PHE A N 1
ATOM 1713 C CA . PHE A 1 236 ? 67.784 42.708 11.590 1.00 19.26 236 PHE A CA 1
ATOM 1714 C C . PHE A 1 236 ? 68.803 41.952 12.448 1.00 19.79 236 PHE A C 1
ATOM 1715 O O . PHE A 1 236 ? 68.588 40.777 12.769 1.00 19.74 236 PHE A O 1
ATOM 1723 N N . SER A 1 237 ? 69.868 42.601 12.928 1.00 20.03 237 SER A N 1
ATOM 1724 C CA . SER A 1 237 ? 70.776 41.920 13.843 1.00 21.18 237 SER A CA 1
ATOM 1725 C C . SER A 1 237 ? 70.049 41.502 15.127 1.00 21.80 237 SER A C 1
ATOM 1726 O O . SER A 1 237 ? 70.242 40.380 15.617 1.00 22.48 237 SER A O 1
ATOM 1729 N N . LEU A 1 238 ? 69.193 42.366 15.683 1.00 21.75 238 LEU A N 1
ATOM 1730 C CA . LEU A 1 238 ? 68.430 42.081 16.883 1.00 21.00 238 LEU A CA 1
ATOM 1731 C C . LEU A 1 238 ? 67.444 40.940 16.624 1.00 21.33 238 LEU A C 1
ATOM 1732 O O . LEU A 1 238 ? 67.313 40.033 17.437 1.00 20.93 238 LEU A O 1
ATOM 1737 N N . VAL A 1 239 ? 66.746 40.875 15.505 1.00 20.63 239 VAL A N 1
ATOM 1738 C CA . VAL A 1 239 ? 65.857 39.772 15.221 1.00 22.22 239 VAL A CA 1
ATOM 1739 C C . VAL A 1 239 ? 66.643 38.469 15.036 1.00 23.77 239 VAL A C 1
ATOM 1740 O O . VAL A 1 239 ? 66.288 37.474 15.671 1.00 25.07 239 VAL A O 1
ATOM 1744 N N . ASP A 1 240 ? 67.706 38.397 14.241 1.00 24.71 240 ASP A N 1
ATOM 1745 C CA . ASP A 1 240 ? 68.512 37.192 14.110 1.00 25.50 240 ASP A CA 1
ATOM 1746 C C . ASP A 1 240 ? 69.006 36.702 15.441 1.00 26.46 240 ASP A C 1
ATOM 1747 O O . ASP A 1 240 ? 68.828 35.520 15.758 1.00 27.25 240 ASP A O 1
ATOM 1752 N N . ALA A 1 241 ? 69.556 37.587 16.268 1.00 25.89 241 ALA A N 1
ATOM 1753 C CA . ALA A 1 241 ? 70.003 37.210 17.591 1.00 26.77 241 ALA A CA 1
ATOM 1754 C C . ALA A 1 241 ? 68.808 36.654 18.370 1.00 27.86 241 ALA A C 1
ATOM 1755 O O . ALA A 1 241 ? 68.903 35.603 19.023 1.00 28.64 241 ALA A O 1
ATOM 1757 N N . MET A 1 242 ? 67.621 37.247 18.211 1.00 29.40 242 MET A N 1
ATOM 1758 C CA . MET A 1 242 ? 66.428 36.781 18.901 1.00 31.09 242 MET A CA 1
ATOM 1759 C C . MET A 1 242 ? 65.964 35.394 18.470 1.00 32.22 242 MET A C 1
ATOM 1760 O O . MET A 1 242 ? 65.526 34.539 19.267 1.00 31.02 242 MET A O 1
ATOM 1765 N N . ASN A 1 243 ? 66.077 35.180 17.160 1.00 31.90 243 ASN A N 1
ATOM 1766 C CA . ASN A 1 243 ? 65.735 33.938 16.511 1.00 32.95 243 ASN A CA 1
ATOM 1767 C C . ASN A 1 243 ? 66.797 32.906 16.879 1.00 33.76 243 ASN A C 1
ATOM 1768 O O . ASN A 1 243 ? 66.502 31.712 16.927 1.00 35.30 243 ASN A O 1
ATOM 1773 N N . GLY A 1 244 ? 68.002 33.292 17.286 1.00 34.00 244 GLY A N 1
ATOM 1774 C CA . GLY A 1 244 ? 68.965 32.341 17.782 1.00 33.74 244 GLY A CA 1
ATOM 1775 C C . GLY A 1 244 ? 70.270 32.357 17.046 1.00 33.48 244 GLY A C 1
ATOM 1776 O O . GLY A 1 244 ? 71.096 31.475 17.268 1.00 33.20 244 GLY A O 1
ATOM 1777 N N . LYS A 1 245 ? 70.511 33.318 16.172 1.00 33.95 245 LYS A N 1
ATOM 1778 C CA . LYS A 1 245 ? 71.760 33.325 15.452 1.00 35.07 245 LYS A CA 1
ATOM 1779 C C . LYS A 1 245 ? 72.846 33.676 16.451 1.00 34.71 245 LYS A C 1
ATOM 1780 O O . LYS A 1 245 ? 72.720 34.613 17.239 1.00 34.97 245 LYS A O 1
ATOM 1786 N N . GLU A 1 246 ? 73.888 32.851 16.436 1.00 33.17 246 GLU A N 1
ATOM 1787 C CA . GLU A 1 246 ? 75.004 33.067 17.311 1.00 32.88 246 GLU A CA 1
ATOM 1788 C C . GLU A 1 246 ? 75.964 34.118 16.816 1.00 31.25 246 GLU A C 1
ATOM 1789 O O . GLU A 1 246 ? 76.041 34.493 15.632 1.00 31.44 246 GLU A O 1
ATOM 1795 N N . GLY A 1 247 ? 76.681 34.591 17.809 1.00 29.48 247 GLY A N 1
ATOM 1796 C CA . GLY A 1 247 ? 77.720 35.581 17.639 1.00 29.35 247 GLY A CA 1
ATOM 1797 C C . GLY A 1 247 ? 77.296 36.901 16.991 1.00 28.48 247 GLY A C 1
ATOM 1798 O O . GLY A 1 247 ? 78.119 37.501 16.274 1.00 29.07 247 GLY A O 1
ATOM 1799 N N . VAL A 1 248 ? 76.047 37.358 17.157 1.00 26.69 248 VAL A N 1
ATOM 1800 C CA . VAL A 1 248 ? 75.663 38.649 16.592 1.00 25.26 248 VAL A CA 1
ATOM 1801 C C . VAL A 1 248 ? 76.134 39.738 17.546 1.00 24.32 248 VAL A C 1
ATOM 1802 O O . VAL A 1 248 ? 75.776 39.737 18.725 1.00 24.63 248 VAL A O 1
ATOM 1806 N N . VAL A 1 249 ? 76.964 40.635 17.025 1.00 23.05 249 VAL A N 1
ATOM 1807 C CA . VAL A 1 249 ? 77.592 41.671 17.808 1.00 22.59 249 VAL A CA 1
ATOM 1808 C C . VAL A 1 249 ? 77.237 42.988 17.185 1.00 23.34 249 VAL A C 1
ATOM 1809 O O . VAL A 1 249 ? 77.441 43.133 15.979 1.00 24.76 249 VAL A O 1
ATOM 1813 N N . GLU A 1 250 ? 76.722 43.942 17.947 1.00 21.81 250 GLU A N 1
ATOM 1814 C CA . GLU A 1 250 ? 76.449 45.260 17.429 1.00 21.05 250 GLU A CA 1
ATOM 1815 C C . GLU A 1 250 ? 76.788 46.261 18.513 1.00 21.32 250 GLU A C 1
ATOM 1816 O O . GLU A 1 250 ? 76.693 45.939 19.695 1.00 21.37 250 GLU A O 1
ATOM 1822 N N . CYS A 1 251 ? 77.272 47.456 18.182 1.00 21.45 251 CYS A N 1
ATOM 1823 C CA . CYS A 1 251 ? 77.522 48.513 19.172 1.00 21.92 251 CYS A CA 1
ATOM 1824 C C . CYS A 1 251 ? 76.196 49.214 19.400 1.00 21.35 251 CYS A C 1
ATOM 1825 O O . CYS A 1 251 ? 75.440 49.323 18.409 1.00 22.60 251 CYS A O 1
ATOM 1828 N N . SER A 1 252 ? 75.876 49.654 20.625 1.00 19.83 252 SER A N 1
ATOM 1829 C CA . SER A 1 252 ? 74.674 50.437 20.922 1.00 19.67 252 SER A CA 1
ATOM 1830 C C . SER A 1 252 ? 74.788 51.204 22.247 1.00 20.58 252 SER A C 1
ATOM 1831 O O . SER A 1 252 ? 75.405 50.759 23.231 1.00 21.16 252 SER A O 1
ATOM 1834 N N . PHE A 1 253 ? 74.187 52.392 22.305 1.00 20.62 253 PHE A N 1
ATOM 1835 C CA . PHE A 1 253 ? 74.216 53.217 23.499 1.00 21.18 253 PHE A CA 1
ATOM 1836 C C . PHE A 1 253 ? 73.217 52.580 24.447 1.00 21.91 253 PHE A C 1
ATOM 1837 O O . PHE A 1 253 ? 71.985 52.554 24.275 1.00 21.80 253 PHE A O 1
ATOM 1845 N N . VAL A 1 254 ? 73.817 52.027 25.483 1.00 23.39 254 VAL A N 1
ATOM 1846 C CA . VAL A 1 254 ? 73.063 51.142 26.354 1.00 23.80 254 VAL A CA 1
ATOM 1847 C C . VAL A 1 254 ? 73.410 51.511 27.798 1.00 25.60 254 VAL A C 1
ATOM 1848 O O . VAL A 1 254 ? 74.342 52.297 28.055 1.00 25.45 254 VAL A O 1
ATOM 1852 N N . LYS A 1 255 ? 72.663 51.006 28.776 1.00 28.21 255 LYS A N 1
ATOM 1853 C CA . LYS A 1 255 ? 72.974 51.333 30.155 1.00 31.74 255 LYS A CA 1
ATOM 1854 C C . LYS A 1 255 ? 74.243 50.578 30.401 1.00 32.32 255 LYS A C 1
ATOM 1855 O O . LYS A 1 255 ? 74.303 49.387 30.137 1.00 32.19 255 LYS A O 1
ATOM 1861 N N . SER A 1 256 ? 75.260 51.259 30.858 1.00 34.52 256 SER A N 1
ATOM 1862 C CA . SER A 1 256 ? 76.521 50.580 31.000 1.00 37.84 256 SER A CA 1
ATOM 1863 C C . SER A 1 256 ? 77.279 50.837 32.303 1.00 39.11 256 SER A C 1
ATOM 1864 O O . SER A 1 256 ? 76.931 51.693 33.126 1.00 39.39 256 SER A O 1
ATOM 1867 N N . GLN A 1 257 ? 78.301 50.019 32.493 1.00 40.43 257 GLN A N 1
ATOM 1868 C CA . GLN A 1 257 ? 79.153 50.097 33.640 1.00 42.56 257 GLN A CA 1
ATOM 1869 C C . GLN A 1 257 ? 80.593 49.907 33.156 1.00 43.05 257 GLN A C 1
ATOM 1870 O O . GLN A 1 257 ? 81.501 49.649 33.940 1.00 43.20 257 GLN A O 1
ATOM 1876 N N . GLU A 1 258 ? 80.825 50.068 31.860 1.00 43.11 258 GLU A N 1
ATOM 1877 C CA . GLU A 1 258 ? 82.163 50.029 31.288 1.00 43.10 258 GLU A CA 1
ATOM 1878 C C . GLU A 1 258 ? 83.063 51.163 31.716 1.00 43.48 258 GLU A C 1
ATOM 1879 O O . GLU A 1 258 ? 84.281 51.036 31.807 1.00 43.83 258 GLU A O 1
ATOM 1885 N N . THR A 1 259 ? 82.485 52.327 31.935 1.00 44.02 259 THR A N 1
ATOM 1886 C CA . THR A 1 259 ? 83.257 53.476 32.349 1.00 44.03 259 THR A CA 1
ATOM 1887 C C . THR A 1 259 ? 82.563 53.998 33.590 1.00 44.24 259 THR A C 1
ATOM 1888 O O . THR A 1 259 ? 81.606 53.385 34.079 1.00 43.82 259 THR A O 1
ATOM 1892 N N . ASP A 1 260 ? 82.932 55.160 34.126 1.00 45.25 260 ASP A N 1
ATOM 1893 C CA . ASP A 1 260 ? 82.201 55.753 35.247 1.00 45.00 260 ASP A CA 1
ATOM 1894 C C . ASP A 1 260 ? 81.078 56.615 34.653 1.00 43.60 260 ASP A C 1
ATOM 1895 O O . ASP A 1 260 ? 80.632 57.632 35.191 1.00 44.09 260 ASP A O 1
ATOM 1900 N N . CYS A 1 261 ? 80.549 56.171 33.530 1.00 40.47 261 CYS A N 1
ATOM 1901 C CA . CYS A 1 261 ? 79.604 56.930 32.798 1.00 37.92 261 CYS A CA 1
ATOM 1902 C C . CYS A 1 261 ? 78.399 55.997 32.713 1.00 35.12 261 CYS A C 1
ATOM 1903 O O . CYS A 1 261 ? 78.555 54.851 32.297 1.00 36.03 261 CYS A O 1
ATOM 1906 N N . PRO A 1 262 ? 77.192 56.373 33.112 1.00 31.77 262 PRO A N 1
ATOM 1907 C CA . PRO A 1 262 ? 76.036 55.505 33.235 1.00 30.15 262 PRO A CA 1
ATOM 1908 C C . PRO A 1 262 ? 75.502 54.822 31.992 1.00 27.88 262 PRO A C 1
ATOM 1909 O O . PRO A 1 262 ? 74.788 53.811 32.108 1.00 26.51 262 PRO A O 1
ATOM 1913 N N . TYR A 1 263 ? 75.671 55.511 30.860 1.00 26.54 263 TYR A N 1
ATOM 1914 C CA . TYR A 1 263 ? 75.230 55.057 29.541 1.00 24.53 263 TYR A CA 1
ATOM 1915 C C . TYR A 1 263 ? 76.445 55.293 28.631 1.00 23.37 263 TYR A C 1
ATOM 1916 O O . TYR A 1 263 ? 77.175 56.287 28.773 1.00 20.99 263 TYR A O 1
ATOM 1925 N N . PHE A 1 264 ? 76.706 54.295 27.784 1.00 22.87 264 PHE A N 1
ATOM 1926 C CA . PHE A 1 264 ? 77.888 54.267 26.931 1.00 23.86 264 PHE A CA 1
ATOM 1927 C C . PHE A 1 264 ? 77.675 53.271 25.807 1.00 23.18 264 PHE A C 1
ATOM 1928 O O . PHE A 1 264 ? 77.016 52.248 25.976 1.00 22.69 264 PHE A O 1
ATOM 1936 N N . SER A 1 265 ? 78.181 53.573 24.630 1.00 23.89 265 SER A N 1
ATOM 1937 C CA . SER A 1 265 ? 78.060 52.697 23.493 1.00 23.98 265 SER A CA 1
ATOM 1938 C C . SER A 1 265 ? 79.355 51.942 23.412 1.00 24.78 265 SER A C 1
ATOM 1939 O O . SER A 1 265 ? 80.430 52.563 23.437 1.00 25.72 265 SER A O 1
ATOM 1942 N N . THR A 1 266 ? 79.247 50.625 23.256 1.00 24.87 266 THR A N 1
ATOM 1943 C CA . THR A 1 266 ? 80.394 49.736 23.205 1.00 24.61 266 THR A CA 1
ATOM 1944 C C . THR A 1 266 ? 79.822 48.513 22.461 1.00 25.49 266 THR A C 1
ATOM 1945 O O . THR A 1 266 ? 78.591 48.424 22.242 1.00 24.70 266 THR A O 1
ATOM 1949 N N . PRO A 1 267 ? 80.636 47.590 21.935 1.00 25.58 267 PRO A N 1
ATOM 1950 C CA . PRO A 1 267 ? 80.144 46.390 21.273 1.00 25.65 267 PRO A CA 1
ATOM 1951 C C . PRO A 1 267 ? 79.345 45.494 22.209 1.00 26.56 267 PRO A C 1
ATOM 1952 O O . PRO A 1 267 ? 79.696 45.297 23.389 1.00 27.44 267 PRO A O 1
ATOM 1956 N N . LEU A 1 268 ? 78.282 44.919 21.664 1.00 26.81 268 LEU A N 1
ATOM 1957 C CA . LEU A 1 268 ? 77.377 44.098 22.444 1.00 27.07 268 LEU A CA 1
ATOM 1958 C C . LEU A 1 268 ? 77.121 42.772 21.769 1.00 27.33 268 LEU A C 1
ATOM 1959 O O . LEU A 1 268 ? 76.753 42.732 20.597 1.00 26.92 268 LEU A O 1
ATOM 1964 N N . LEU A 1 269 ? 77.326 41.670 22.472 1.00 27.11 269 LEU A N 1
ATOM 1965 C CA . LEU A 1 269 ? 76.917 40.380 21.948 1.00 27.66 269 LEU A CA 1
ATOM 1966 C C . LEU A 1 269 ? 75.413 40.299 22.291 1.00 27.30 269 LEU A C 1
ATOM 1967 O O . LEU A 1 269 ? 74.995 40.482 23.450 1.00 27.88 269 LEU A O 1
ATOM 1972 N N . LEU A 1 270 ? 74.589 40.073 21.281 1.00 25.48 270 LEU A N 1
ATOM 1973 C CA . LEU A 1 270 ? 73.163 40.080 21.409 1.00 25.45 270 LEU A CA 1
ATOM 1974 C C . LEU A 1 270 ? 72.721 38.653 21.492 1.00 27.64 270 LEU A C 1
ATOM 1975 O O . LEU A 1 270 ? 73.388 37.762 20.961 1.00 28.14 270 LEU A O 1
ATOM 1980 N N . GLY A 1 271 ? 71.595 38.403 22.125 1.00 28.72 271 GLY A N 1
ATOM 1981 C CA . GLY A 1 271 ? 71.094 37.066 22.214 1.00 30.46 271 GLY A CA 1
ATOM 1982 C C . GLY A 1 271 ? 69.594 37.122 22.267 1.00 31.37 271 GLY A C 1
ATOM 1983 O O . GLY A 1 271 ? 68.970 38.136 21.955 1.00 31.39 271 GLY A O 1
ATOM 1984 N N . LYS A 1 272 ? 69.037 36.042 22.787 1.00 33.13 272 LYS A N 1
ATOM 1985 C CA . LYS A 1 272 ? 67.608 35.884 22.802 1.00 35.30 272 LYS A CA 1
ATOM 1986 C C . LYS A 1 272 ? 66.879 36.872 23.686 1.00 36.14 272 LYS A C 1
ATOM 1987 O O . LYS A 1 272 ? 65.712 37.158 23.422 1.00 37.45 272 LYS A O 1
ATOM 1993 N N . LYS A 1 273 ? 67.491 37.432 24.717 1.00 36.86 273 LYS A N 1
ATOM 1994 C CA . LYS A 1 273 ? 66.756 38.349 25.566 1.00 37.12 273 LYS A CA 1
ATOM 1995 C C . LYS A 1 273 ? 67.379 39.720 25.400 1.00 35.55 273 LYS A C 1
ATOM 1996 O O . LYS A 1 273 ? 67.340 40.497 26.360 1.00 34.76 273 LYS A O 1
ATOM 2002 N N . GLY A 1 274 ? 68.024 40.075 24.295 1.00 34.67 274 GLY A N 1
ATOM 2003 C CA . GLY A 1 274 ? 68.619 41.410 24.192 1.00 33.21 274 GLY A CA 1
ATOM 2004 C C . GLY A 1 274 ? 70.109 41.338 24.417 1.00 32.37 274 GLY A C 1
ATOM 2005 O O . GLY A 1 274 ? 70.692 40.405 23.856 1.00 32.61 274 GLY A O 1
ATOM 2006 N N . ILE A 1 275 ? 70.791 42.219 25.179 1.00 31.57 275 ILE A N 1
ATOM 2007 C CA . ILE A 1 275 ? 72.239 42.058 25.300 1.00 31.24 275 ILE A CA 1
ATOM 2008 C C . ILE A 1 275 ? 72.514 40.881 26.251 1.00 32.15 275 ILE A C 1
ATOM 2009 O O . ILE A 1 275 ? 71.898 40.653 27.303 1.00 31.10 275 ILE A O 1
ATOM 2014 N N . GLU A 1 276 ? 73.372 40.064 25.654 1.00 33.37 276 GLU A N 1
ATOM 2015 C CA . GLU A 1 276 ? 73.803 38.824 26.237 1.00 34.74 276 GLU A CA 1
ATOM 2016 C C . GLU A 1 276 ? 75.133 39.107 26.904 1.00 33.57 276 GLU A C 1
ATOM 2017 O O . GLU A 1 276 ? 75.305 38.792 28.085 1.00 34.33 276 GLU A O 1
ATOM 2023 N N . LYS A 1 277 ? 76.066 39.769 26.246 1.00 33.03 277 LYS A N 1
ATOM 2024 C CA . LYS A 1 277 ? 77.334 40.089 26.884 1.00 33.37 277 LYS A CA 1
ATOM 2025 C C . LYS A 1 277 ? 77.694 41.486 26.424 1.00 32.38 277 LYS A C 1
ATOM 2026 O O . LYS A 1 277 ? 77.505 41.849 25.265 1.00 31.48 277 LYS A O 1
ATOM 2032 N N . ASN A 1 278 ? 78.119 42.323 27.346 1.00 32.13 278 ASN A N 1
ATOM 2033 C CA . ASN A 1 278 ? 78.643 43.617 26.986 1.00 31.51 278 ASN A CA 1
ATOM 2034 C C . ASN A 1 278 ? 80.124 43.379 26.744 1.00 31.71 278 ASN A C 1
ATOM 2035 O O . ASN A 1 278 ? 80.824 42.916 27.644 1.00 31.99 278 ASN A O 1
ATOM 2040 N N . LEU A 1 279 ? 80.629 43.646 25.548 1.00 31.29 279 LEU A N 1
ATOM 2041 C CA . LEU A 1 279 ? 82.001 43.299 25.205 1.00 31.32 279 LEU A CA 1
ATOM 2042 C C . LEU A 1 279 ? 83.014 44.311 25.656 1.00 31.17 279 LEU A C 1
ATOM 2043 O O . LEU A 1 279 ? 84.201 44.034 25.572 1.00 31.38 279 LEU A O 1
ATOM 2048 N N . GLY A 1 280 ? 82.593 45.475 26.115 1.00 31.44 280 GLY A N 1
ATOM 2049 C CA . GLY A 1 280 ? 83.520 46.464 26.599 1.00 31.58 280 GLY A CA 1
ATOM 2050 C C . GLY A 1 280 ? 84.316 47.108 25.492 1.00 32.34 280 GLY A C 1
ATOM 2051 O O . GLY A 1 280 ? 84.084 46.905 24.300 1.00 32.74 280 GLY A O 1
ATOM 2052 N N . ILE A 1 281 ? 85.250 47.952 25.920 1.00 33.30 281 ILE A N 1
ATOM 2053 C CA . ILE A 1 281 ? 86.097 48.716 25.016 1.00 35.01 281 ILE A CA 1
ATOM 2054 C C . ILE A 1 281 ? 87.221 47.945 24.294 1.00 35.88 281 ILE A C 1
ATOM 2055 O O . ILE A 1 281 ? 87.576 48.280 23.160 1.00 34.90 281 ILE A O 1
ATOM 2060 N N . GLY A 1 282 ? 87.795 46.922 24.923 1.00 37.54 282 GLY A N 1
ATOM 2061 C CA . GLY A 1 282 ? 88.910 46.210 24.310 1.00 39.20 282 GLY A CA 1
ATOM 2062 C C . GLY A 1 282 ? 90.260 46.924 24.466 1.00 38.96 282 GLY A C 1
ATOM 2063 O O . GLY A 1 282 ? 90.482 47.693 25.412 1.00 38.40 282 GLY A O 1
ATOM 2064 N N .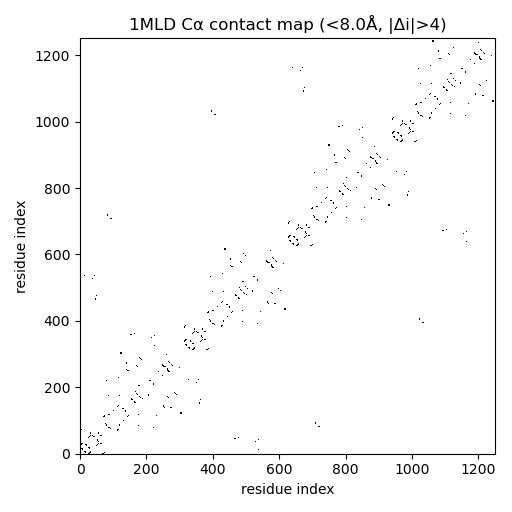 LYS A 1 283 ? 91.166 46.679 23.522 1.00 40.00 283 LYS A N 1
ATOM 2065 C CA . LYS A 1 283 ? 92.501 47.248 23.578 1.00 42.32 283 LYS A CA 1
ATOM 2066 C C . LYS A 1 283 ? 92.514 48.471 22.649 1.00 42.61 283 LYS A C 1
ATOM 2067 O O . LYS A 1 283 ? 92.366 48.401 21.425 1.00 42.46 283 LYS A O 1
ATOM 2073 N N . ILE A 1 284 ? 92.863 49.582 23.286 1.00 42.70 284 ILE A N 1
ATOM 2074 C CA . ILE A 1 284 ? 92.835 50.892 22.676 1.00 42.45 284 ILE A CA 1
ATOM 2075 C C . ILE A 1 284 ? 94.227 51.485 22.503 1.00 42.16 284 ILE A C 1
ATOM 2076 O O . ILE A 1 284 ? 95.200 51.004 23.095 1.00 42.26 284 ILE A O 1
ATOM 2081 N N . SER A 1 285 ? 94.387 52.479 21.638 1.00 41.51 285 SER A N 1
ATOM 2082 C CA . SER A 1 285 ? 95.657 53.151 21.489 1.00 40.67 285 SER A CA 1
ATOM 2083 C C . SER A 1 285 ? 95.621 54.367 22.404 1.00 41.89 285 SER A C 1
ATOM 2084 O O . SER A 1 285 ? 94.538 54.786 22.817 1.00 42.13 285 SER A O 1
ATOM 2087 N N . PRO A 1 286 ? 96.716 55.052 22.733 1.00 42.56 286 PRO A N 1
ATOM 2088 C CA . PRO A 1 286 ? 96.712 56.334 23.435 1.00 42.72 286 PRO A CA 1
ATOM 2089 C C . PRO A 1 286 ? 95.692 57.385 22.992 1.00 43.05 286 PRO A C 1
ATOM 2090 O O . PRO A 1 286 ? 94.973 57.967 23.823 1.00 43.42 286 PRO A O 1
ATOM 2094 N N . PHE A 1 287 ? 95.619 57.562 21.667 1.00 42.59 287 PHE A N 1
ATOM 2095 C CA . PHE A 1 287 ? 94.749 58.522 21.010 1.00 41.82 287 PHE A CA 1
ATOM 2096 C C . PHE A 1 287 ? 93.286 58.208 21.331 1.00 41.76 287 PHE A C 1
ATOM 2097 O O . PHE A 1 287 ? 92.498 59.092 21.679 1.00 42.45 287 PHE A O 1
ATOM 2105 N N . GLU A 1 288 ? 92.889 56.938 21.273 1.00 41.40 288 GLU A N 1
ATOM 2106 C CA . GLU A 1 288 ? 91.521 56.543 21.581 1.00 40.38 288 GLU A CA 1
ATOM 2107 C C . GLU A 1 288 ? 91.273 56.692 23.078 1.00 40.83 288 GLU A C 1
ATOM 2108 O O . GLU A 1 288 ? 90.261 57.265 23.477 1.00 40.80 288 GLU A O 1
ATOM 2114 N N . GLU A 1 289 ? 92.221 56.293 23.926 1.00 41.23 289 GLU A N 1
ATOM 2115 C CA . GLU A 1 289 ? 92.138 56.479 25.361 1.00 42.27 289 GLU A CA 1
ATOM 2116 C C . GLU A 1 289 ? 91.978 57.952 25.714 1.00 41.07 289 GLU A C 1
ATOM 2117 O O . GLU A 1 289 ? 91.374 58.306 26.730 1.00 41.93 289 GLU A O 1
ATOM 2123 N N . LYS A 1 290 ? 92.534 58.870 24.940 1.00 40.19 290 LYS A N 1
ATOM 2124 C CA . LYS A 1 290 ? 92.305 60.267 25.265 1.00 40.32 290 LYS A CA 1
ATOM 2125 C C . LYS A 1 290 ? 90.951 60.773 24.816 1.00 38.74 290 LYS A C 1
ATOM 2126 O O . LYS A 1 290 ? 90.336 61.575 25.533 1.00 38.38 290 LYS A O 1
ATOM 2132 N N . MET A 1 291 ? 90.455 60.263 23.679 1.00 36.66 291 MET A N 1
ATOM 2133 C CA . MET A 1 291 ? 89.137 60.635 23.200 1.00 34.42 291 MET A CA 1
ATOM 2134 C C . MET A 1 291 ? 88.073 60.253 24.214 1.00 33.08 291 MET A C 1
ATOM 2135 O O . MET A 1 291 ? 87.220 61.070 24.517 1.00 32.32 291 MET A O 1
ATOM 2140 N N . ILE A 1 292 ? 88.162 59.066 24.822 1.00 32.61 292 ILE A N 1
ATOM 2141 C CA . ILE A 1 292 ? 87.251 58.629 25.870 1.00 33.72 292 ILE A CA 1
ATOM 2142 C C . ILE A 1 292 ? 87.340 59.661 26.993 1.00 36.12 292 ILE A C 1
ATOM 2143 O O . ILE A 1 292 ? 86.298 60.227 27.366 1.00 37.32 292 ILE A O 1
ATOM 2148 N N . ALA A 1 293 ? 88.552 59.956 27.483 1.00 37.37 293 ALA A N 1
ATOM 2149 C CA . ALA A 1 293 ? 88.755 60.902 28.561 1.00 39.32 293 ALA A CA 1
ATOM 2150 C C . ALA A 1 293 ? 88.023 62.206 28.326 1.00 41.39 293 ALA A C 1
ATOM 2151 O O . ALA A 1 293 ? 87.247 62.638 29.196 1.00 42.04 293 ALA A O 1
ATOM 2153 N N . GLU A 1 294 ? 88.154 62.763 27.110 1.00 43.13 294 GLU A N 1
ATOM 2154 C CA . GLU A 1 294 ? 87.555 64.062 26.869 1.00 44.07 294 GLU A CA 1
ATOM 2155 C C . GLU A 1 294 ? 86.098 64.054 26.411 1.00 42.22 294 GLU A C 1
ATOM 2156 O O . GLU A 1 294 ? 85.419 65.078 26.465 1.00 42.22 294 GLU A O 1
ATOM 2162 N N . ALA A 1 295 ? 85.574 62.880 26.070 1.00 40.99 295 ALA A N 1
ATOM 2163 C CA . ALA A 1 295 ? 84.158 62.662 25.783 1.00 39.29 295 ALA A CA 1
ATOM 2164 C C . ALA A 1 295 ? 83.341 62.419 27.053 1.00 38.54 295 ALA A C 1
ATOM 2165 O O . ALA A 1 295 ? 82.155 62.786 27.102 1.00 37.50 295 ALA A O 1
ATOM 2167 N N . ILE A 1 296 ? 83.921 61.804 28.115 1.00 38.25 296 ILE A N 1
ATOM 2168 C CA . ILE A 1 296 ? 83.173 61.475 29.336 1.00 37.66 296 ILE A CA 1
ATOM 2169 C C . ILE A 1 296 ? 82.412 62.659 29.958 1.00 36.17 296 ILE A C 1
ATOM 2170 O O . ILE A 1 296 ? 81.242 62.460 30.301 1.00 36.87 296 ILE A O 1
ATOM 2175 N N . PRO A 1 297 ? 82.899 63.886 30.146 1.00 34.24 297 PRO A N 1
ATOM 2176 C CA . PRO A 1 297 ? 82.108 65.038 30.617 1.00 33.65 297 PRO A CA 1
ATOM 2177 C C . PRO A 1 297 ? 80.873 65.392 29.775 1.00 32.48 297 PRO A C 1
ATOM 2178 O O . PRO A 1 297 ? 79.805 65.633 30.349 1.00 31.74 297 PRO A O 1
ATOM 2182 N N . GLU A 1 298 ? 81.010 65.479 28.439 1.00 31.16 298 GLU A N 1
ATOM 2183 C CA . GLU A 1 298 ? 79.908 65.781 27.563 1.00 31.10 298 GLU A CA 1
ATOM 2184 C C . GLU A 1 298 ? 78.838 64.737 27.742 1.00 30.16 298 GLU A C 1
ATOM 2185 O O . GLU A 1 298 ? 77.686 65.089 27.976 1.00 30.52 298 GLU A O 1
ATOM 2191 N N . LEU A 1 299 ? 79.211 63.452 27.683 1.00 30.64 299 LEU A N 1
ATOM 2192 C CA . LEU A 1 299 ? 78.293 62.342 27.891 1.00 28.90 299 LEU A CA 1
ATOM 2193 C C . LEU A 1 299 ? 77.604 62.458 29.229 1.00 29.09 299 LEU A C 1
ATOM 2194 O O . LEU A 1 299 ? 76.375 62.449 29.243 1.00 28.47 299 LEU A O 1
ATOM 2199 N N . LYS A 1 300 ? 78.308 62.589 30.366 1.00 29.36 300 LYS A N 1
ATOM 2200 C CA . LYS A 1 300 ? 77.640 62.754 31.650 1.00 29.59 300 LYS A CA 1
ATOM 2201 C C . LYS A 1 300 ? 76.643 63.927 31.695 1.00 29.16 300 LYS A C 1
ATOM 2202 O O . LYS A 1 300 ? 75.529 63.794 32.229 1.00 28.94 300 LYS A O 1
ATOM 2208 N N . ALA A 1 301 ? 76.937 65.061 31.065 1.00 28.76 301 ALA A N 1
ATOM 2209 C CA . ALA A 1 301 ? 75.971 66.145 30.967 1.00 28.24 301 ALA A CA 1
ATOM 2210 C C . ALA A 1 301 ? 74.728 65.742 30.210 1.00 28.35 301 ALA A C 1
ATOM 2211 O O . ALA A 1 301 ? 73.645 65.935 30.759 1.00 29.42 301 ALA A O 1
ATOM 2213 N N . SER A 1 302 ? 74.782 65.191 28.996 1.00 27.73 302 SER A N 1
ATOM 2214 C CA . SER A 1 302 ? 73.599 64.738 28.269 1.00 27.26 302 SER A CA 1
ATOM 2215 C C . SER A 1 302 ? 72.659 63.794 29.020 1.00 27.45 302 SER A C 1
ATOM 2216 O O . SER A 1 302 ? 71.424 63.873 28.959 1.00 27.09 302 SER A O 1
ATOM 2219 N N . ILE A 1 303 ? 73.270 62.875 29.751 1.00 28.13 303 ILE A N 1
ATOM 2220 C CA . ILE A 1 303 ? 72.549 61.895 30.535 1.00 28.06 303 ILE A CA 1
ATOM 2221 C C . ILE A 1 303 ? 71.787 62.611 31.627 1.00 29.12 303 ILE A C 1
ATOM 2222 O O . ILE A 1 303 ? 70.574 62.421 31.753 1.00 29.90 303 ILE A O 1
ATOM 2227 N N . LYS A 1 304 ? 72.442 63.494 32.372 1.00 29.74 304 LYS A N 1
ATOM 2228 C CA . LYS A 1 304 ? 71.731 64.137 33.451 1.00 31.21 304 LYS A CA 1
ATOM 2229 C C . LYS A 1 304 ? 70.655 65.028 32.868 1.00 30.00 304 LYS A C 1
ATOM 2230 O O . LYS A 1 304 ? 69.544 64.993 33.366 1.00 30.40 304 LYS A O 1
ATOM 2236 N N . LYS A 1 305 ? 70.849 65.721 31.751 1.00 29.45 305 LYS A N 1
ATOM 2237 C CA . LYS A 1 305 ? 69.795 66.497 31.106 1.00 28.59 305 LYS A CA 1
ATOM 2238 C C . LYS A 1 305 ? 68.583 65.603 30.812 1.00 27.77 305 LYS A C 1
ATOM 2239 O O . LYS A 1 305 ? 67.440 65.994 31.098 1.00 27.69 305 LYS A O 1
ATOM 2245 N N . GLY A 1 306 ? 68.805 64.380 30.310 1.00 27.18 306 GLY A N 1
ATOM 2246 C CA . GLY A 1 306 ? 67.728 63.433 30.053 1.00 27.01 306 GLY A CA 1
ATOM 2247 C C . GLY A 1 306 ? 67.004 63.003 31.333 1.00 26.70 306 GLY A C 1
ATOM 2248 O O . GLY A 1 306 ? 65.774 63.031 31.440 1.00 25.82 306 GLY A O 1
ATOM 2249 N N . GLU A 1 307 ? 67.769 62.626 32.347 1.00 27.61 307 GLU A N 1
ATOM 2250 C CA . GLU A 1 307 ? 67.228 62.179 33.608 1.00 28.21 307 GLU A CA 1
ATOM 2251 C C . GLU A 1 307 ? 66.425 63.271 34.283 1.00 29.25 307 GLU A C 1
ATOM 2252 O O . GLU A 1 307 ? 65.301 62.977 34.699 1.00 30.64 307 GLU A O 1
ATOM 2258 N N . GLU A 1 308 ? 66.907 64.506 34.403 1.00 28.75 308 GLU A N 1
ATOM 2259 C CA . GLU A 1 308 ? 66.189 65.587 35.073 1.00 29.44 308 GLU A CA 1
ATOM 2260 C C . GLU A 1 308 ? 64.890 65.991 34.389 1.00 28.63 308 GLU A C 1
ATOM 2261 O O . GLU A 1 308 ? 63.906 66.386 35.020 1.00 27.86 308 GLU A O 1
ATOM 2267 N N . PHE A 1 309 ? 64.850 65.876 33.055 1.00 27.85 309 PHE A N 1
ATOM 2268 C CA . PHE A 1 309 ? 63.654 66.116 32.268 1.00 26.51 309 PHE A CA 1
ATOM 2269 C C . PHE A 1 309 ? 62.506 65.242 32.778 1.00 27.35 309 PHE A C 1
ATOM 2270 O O . PHE A 1 309 ? 61.434 65.768 33.034 1.00 26.54 309 PHE A O 1
ATOM 2278 N N . VAL A 1 310 ? 62.686 63.938 32.983 1.00 29.17 310 VAL A N 1
ATOM 2279 C CA . VAL A 1 310 ? 61.602 63.102 33.470 1.00 30.33 310 VAL A CA 1
ATOM 2280 C C . VAL A 1 310 ? 61.464 63.273 34.970 1.00 32.91 310 VAL A C 1
ATOM 2281 O O . VAL A 1 310 ? 60.398 63.049 35.540 1.00 32.50 310 VAL A O 1
ATOM 2285 N N . LYS A 1 311 ? 62.472 63.673 35.718 1.00 35.70 311 LYS A N 1
ATOM 2286 C CA . LYS A 1 311 ? 62.236 63.894 37.130 1.00 40.19 311 LYS A CA 1
ATOM 2287 C C . LYS A 1 311 ? 61.606 65.275 37.309 1.00 42.64 311 LYS A C 1
ATOM 2288 O O . LYS A 1 311 ? 62.023 66.063 38.154 1.00 44.21 311 LYS A O 1
ATOM 2294 N N . ASN A 1 312 ? 60.552 65.600 36.559 1.00 45.03 312 ASN A N 1
ATOM 2295 C CA . ASN A 1 312 ? 59.926 66.900 36.561 1.00 46.64 312 ASN A CA 1
ATOM 2296 C C . ASN A 1 312 ? 58.642 66.790 35.788 1.00 48.45 312 ASN A C 1
ATOM 2297 O O . ASN A 1 312 ? 57.574 66.974 36.379 1.00 49.49 312 ASN A O 1
ATOM 2302 N N . MET A 1 313 ? 58.771 66.400 34.513 1.00 50.31 313 MET A N 1
ATOM 2303 C CA . MET A 1 313 ? 57.715 66.274 33.511 1.00 51.01 313 MET A CA 1
ATOM 2304 C C . MET A 1 313 ? 57.965 65.003 32.659 1.00 50.84 313 MET A C 1
ATOM 2305 O O . MET A 1 313 ? 57.626 64.921 31.474 1.00 50.29 313 MET A O 1
ATOM 2310 N N . ALA B 1 1 ? 76.524 47.018 -12.400 1.00 20.46 1 ALA B N 1
ATOM 2311 C CA . ALA B 1 1 ? 76.031 47.813 -13.515 1.00 20.56 1 ALA B CA 1
ATOM 2312 C C . ALA B 1 1 ? 76.087 49.285 -13.163 1.00 20.45 1 ALA B C 1
ATOM 2313 O O . ALA B 1 1 ? 76.166 49.593 -11.975 1.00 21.51 1 ALA B O 1
ATOM 2315 N N . LYS B 1 2 ? 76.084 50.189 -14.137 1.00 20.11 2 LYS B N 1
ATOM 2316 C CA . LYS B 1 2 ? 76.179 51.621 -13.916 1.00 20.05 2 LYS B CA 1
ATOM 2317 C C . LYS B 1 2 ? 74.805 52.158 -14.229 1.00 17.72 2 LYS B C 1
ATOM 2318 O O . LYS B 1 2 ? 74.364 52.088 -15.387 1.00 18.15 2 LYS B O 1
ATOM 2324 N N . VAL B 1 3 ? 74.129 52.600 -13.175 1.00 15.96 3 VAL B N 1
ATOM 2325 C CA . VAL B 1 3 ? 72.739 53.031 -13.236 1.00 15.93 3 VAL B CA 1
ATOM 2326 C C . VAL B 1 3 ? 72.544 54.533 -12.946 1.00 14.58 3 VAL B C 1
ATOM 2327 O O . VAL B 1 3 ? 73.063 55.021 -11.938 1.00 14.44 3 VAL B O 1
ATOM 2331 N N . ALA B 1 4 ? 71.839 55.286 -13.796 1.00 15.44 4 ALA B N 1
ATOM 2332 C CA . ALA B 1 4 ? 71.467 56.676 -13.577 1.00 14.71 4 ALA B CA 1
ATOM 2333 C C . ALA B 1 4 ? 69.994 56.793 -13.218 1.00 16.74 4 ALA B C 1
ATOM 2334 O O . ALA B 1 4 ? 69.146 56.127 -13.827 1.00 18.00 4 ALA B O 1
ATOM 2336 N N . VAL B 1 5 ? 69.619 57.600 -12.220 1.00 16.82 5 VAL B N 1
ATOM 2337 C CA . VAL B 1 5 ? 68.242 57.889 -11.881 1.00 16.33 5 VAL B CA 1
ATOM 2338 C C . VAL B 1 5 ? 68.007 59.366 -12.216 1.00 15.51 5 VAL B C 1
ATOM 2339 O O . VAL B 1 5 ? 68.647 60.265 -11.665 1.00 15.25 5 VAL B O 1
ATOM 2343 N N . LEU B 1 6 ? 67.109 59.614 -13.142 1.00 15.46 6 LEU B N 1
ATOM 2344 C CA . LEU B 1 6 ? 66.727 60.965 -13.532 1.00 16.81 6 LEU B CA 1
ATOM 2345 C C . LEU B 1 6 ? 65.387 61.301 -12.872 1.00 16.95 6 LEU B C 1
ATOM 2346 O O . LEU B 1 6 ? 64.308 60.762 -13.188 1.00 17.54 6 LEU B O 1
ATOM 2351 N N . GLY B 1 7 ? 65.503 62.257 -11.944 1.00 16.61 7 GLY B N 1
ATOM 2352 C CA . GLY B 1 7 ? 64.431 62.665 -11.074 1.00 16.46 7 GLY B CA 1
ATOM 2353 C C . GLY B 1 7 ? 64.699 62.004 -9.734 1.00 16.15 7 GLY B C 1
ATOM 2354 O O . GLY B 1 7 ? 63.838 61.385 -9.119 1.00 19.46 7 GLY B O 1
ATOM 2355 N N . ALA B 1 8 ? 65.873 62.126 -9.183 1.00 17.32 8 ALA B N 1
ATOM 2356 C CA . ALA B 1 8 ? 66.256 61.375 -7.993 1.00 18.08 8 ALA B CA 1
ATOM 2357 C C . ALA B 1 8 ? 65.853 61.983 -6.655 1.00 19.10 8 ALA B C 1
ATOM 2358 O O . ALA B 1 8 ? 65.875 61.311 -5.618 1.00 19.21 8 ALA B O 1
ATOM 2360 N N . SER B 1 9 ? 65.459 63.243 -6.623 1.00 18.04 9 SER B N 1
ATOM 2361 C CA . SER B 1 9 ? 65.019 63.873 -5.413 1.00 17.99 9 SER B CA 1
ATOM 2362 C C . SER B 1 9 ? 63.544 63.693 -5.142 1.00 17.36 9 SER B C 1
ATOM 2363 O O . SER B 1 9 ? 63.144 63.947 -3.998 1.00 18.78 9 SER B O 1
ATOM 2366 N N . GLY B 1 10 ? 62.709 63.328 -6.126 1.00 15.78 10 GLY B N 1
ATOM 2367 C CA . GLY B 1 10 ? 61.280 63.128 -5.969 1.00 15.99 10 GLY B CA 1
ATOM 2368 C C . GLY B 1 10 ? 60.842 62.045 -4.983 1.00 16.34 10 GLY B C 1
ATOM 2369 O O . GLY B 1 10 ? 61.653 61.420 -4.300 1.00 15.45 10 GLY B O 1
ATOM 2370 N N . GLY B 1 11 ? 59.543 61.801 -4.934 1.00 14.82 11 GLY B N 1
ATOM 2371 C CA . GLY B 1 11 ? 58.978 60.856 -4.006 1.00 15.03 11 GLY B CA 1
ATOM 2372 C C . GLY B 1 11 ? 59.368 59.427 -4.276 1.00 13.77 11 GLY B C 1
ATOM 2373 O O . GLY B 1 11 ? 59.621 58.696 -3.323 1.00 11.48 11 GLY B O 1
ATOM 2374 N N . ILE B 1 12 ? 59.333 59.024 -5.556 1.00 14.38 12 ILE B N 1
ATOM 2375 C CA . ILE B 1 12 ? 59.789 57.698 -6.020 1.00 15.96 12 ILE B CA 1
ATOM 2376 C C . ILE B 1 12 ? 61.325 57.633 -6.024 1.00 15.78 12 ILE B C 1
ATOM 2377 O O . ILE B 1 12 ? 61.942 56.688 -5.509 1.00 15.34 12 ILE B O 1
ATOM 2382 N N . GLY B 1 13 ? 61.929 58.711 -6.585 1.00 15.46 13 GLY B N 1
ATOM 2383 C CA . GLY B 1 13 ? 63.353 58.859 -6.784 1.00 11.28 13 GLY B CA 1
ATOM 2384 C C . GLY B 1 13 ? 64.178 58.580 -5.571 1.00 11.71 13 GLY B C 1
ATOM 2385 O O . GLY B 1 13 ? 65.167 57.876 -5.683 1.00 11.04 13 GLY B O 1
ATOM 2386 N N . GLN B 1 14 ? 63.826 59.055 -4.387 1.00 11.88 14 GLN B N 1
ATOM 2387 C CA . GLN B 1 14 ? 64.664 58.857 -3.214 1.00 13.29 14 GLN B CA 1
ATOM 2388 C C . GLN B 1 14 ? 64.696 57.428 -2.628 1.00 13.34 14 GLN B C 1
ATOM 2389 O O . GLN B 1 14 ? 65.793 56.899 -2.430 1.00 12.67 14 GLN B O 1
ATOM 2395 N N . PRO B 1 15 ? 63.586 56.719 -2.346 1.00 14.31 15 PRO B N 1
ATOM 2396 C CA . PRO B 1 15 ? 63.625 55.316 -1.921 1.00 14.63 15 PRO B CA 1
ATOM 2397 C C . PRO B 1 15 ? 64.140 54.415 -3.035 1.00 14.64 15 PRO B C 1
ATOM 2398 O O . PRO B 1 15 ? 64.758 53.409 -2.707 1.00 13.14 15 PRO B O 1
ATOM 2402 N N . LEU B 1 16 ? 63.871 54.701 -4.335 1.00 15.88 16 LEU B N 1
ATOM 2403 C CA . LEU B 1 16 ? 64.361 53.911 -5.457 1.00 15.52 16 LEU B CA 1
ATOM 2404 C C . LEU B 1 16 ? 65.875 53.924 -5.432 1.00 16.28 16 LEU B C 1
ATOM 2405 O O . LEU B 1 16 ? 66.519 52.851 -5.488 1.00 14.68 16 LEU B O 1
ATOM 2410 N N . SER B 1 17 ? 66.461 55.129 -5.255 1.00 16.57 17 SER B N 1
ATOM 2411 C CA . SER B 1 17 ? 67.898 55.279 -5.217 1.00 15.57 17 SER B CA 1
ATOM 2412 C C . SER B 1 17 ? 68.451 54.538 -4.012 1.00 14.84 17 SER B C 1
ATOM 2413 O O . SER B 1 17 ? 69.540 53.986 -4.151 1.00 14.66 17 SER B O 1
ATOM 2416 N N . LEU B 1 18 ? 67.766 54.430 -2.863 1.00 12.48 18 LEU B N 1
ATOM 2417 C CA . LEU B 1 18 ? 68.290 53.690 -1.725 1.00 13.18 18 LEU B CA 1
ATOM 2418 C C . LEU B 1 18 ? 68.373 52.188 -2.054 1.00 12.86 18 LEU B C 1
ATOM 2419 O O . LEU B 1 18 ? 69.404 51.551 -1.830 1.00 13.83 18 LEU B O 1
ATOM 2424 N N . LEU B 1 19 ? 67.292 51.668 -2.634 1.00 13.41 19 LEU B N 1
ATOM 2425 C CA . LEU B 1 19 ? 67.187 50.274 -3.032 1.00 13.46 19 LEU B CA 1
ATOM 2426 C C . LEU B 1 19 ? 68.273 49.921 -4.025 1.00 13.71 19 LEU B C 1
ATOM 2427 O O . LEU B 1 19 ? 68.925 48.881 -3.865 1.00 14.10 19 LEU B O 1
ATOM 2432 N N . LEU B 1 20 ? 68.530 50.778 -5.002 1.00 14.26 20 LEU B N 1
ATOM 2433 C CA . LEU B 1 20 ? 69.669 50.637 -5.923 1.00 14.43 20 LEU B CA 1
ATOM 2434 C C . LEU B 1 20 ? 71.025 50.724 -5.236 1.00 15.08 20 LEU B C 1
ATOM 2435 O O . LEU B 1 20 ? 71.835 49.825 -5.416 1.00 15.54 20 LEU B O 1
ATOM 2440 N N . LYS B 1 21 ? 71.328 51.710 -4.386 1.00 15.05 21 LYS B N 1
ATOM 2441 C CA . LYS B 1 21 ? 72.563 51.804 -3.622 1.00 15.75 21 LYS B CA 1
ATOM 2442 C C . LYS B 1 21 ? 72.782 50.557 -2.788 1.00 16.43 21 LYS B C 1
ATOM 2443 O O . LYS B 1 21 ? 73.902 50.172 -2.520 1.00 17.20 21 LYS B O 1
ATOM 2449 N N . ASN B 1 22 ? 71.761 49.913 -2.324 1.00 17.96 22 ASN B N 1
ATOM 2450 C CA . ASN B 1 22 ? 71.938 48.750 -1.494 1.00 18.84 22 ASN B CA 1
ATOM 2451 C C . ASN B 1 22 ? 72.308 47.552 -2.323 1.00 18.74 22 ASN B C 1
ATOM 2452 O O . ASN B 1 22 ? 72.862 46.603 -1.766 1.00 21.17 22 ASN B O 1
ATOM 2457 N N . SER B 1 23 ? 72.073 47.522 -3.623 1.00 17.49 23 SER B N 1
ATOM 2458 C CA . SER B 1 23 ? 72.268 46.295 -4.329 1.00 16.36 23 SER B CA 1
ATOM 2459 C C . SER B 1 23 ? 73.705 46.140 -4.664 1.00 18.07 23 SER B C 1
ATOM 2460 O O . SER B 1 23 ? 74.330 47.082 -5.142 1.00 19.18 23 SER B O 1
ATOM 2463 N N . PRO B 1 24 ? 74.264 44.938 -4.470 1.00 18.72 24 PRO B N 1
ATOM 2464 C CA . PRO B 1 24 ? 75.546 44.540 -5.018 1.00 18.37 24 PRO B CA 1
ATOM 24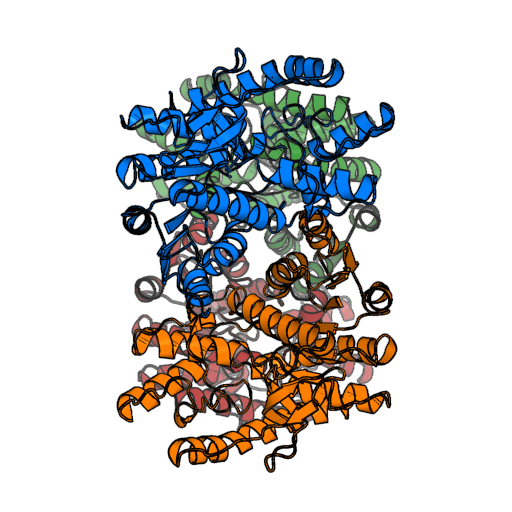65 C C . PRO B 1 24 ? 75.559 44.465 -6.543 1.00 18.12 24 PRO B C 1
ATOM 2466 O O . PRO B 1 24 ? 76.632 44.403 -7.105 1.00 19.56 24 PRO B O 1
ATOM 2470 N N . LEU B 1 25 ? 74.446 44.438 -7.276 1.00 18.35 25 LEU B N 1
ATOM 2471 C CA . LEU B 1 25 ? 74.465 44.490 -8.717 1.00 19.66 25 LEU B CA 1
ATOM 2472 C C . LEU B 1 25 ? 74.822 45.899 -9.210 1.00 20.05 25 LEU B C 1
ATOM 2473 O O . LEU B 1 25 ? 75.075 46.111 -10.409 1.00 20.55 25 LEU B O 1
ATOM 2478 N N . VAL B 1 26 ? 74.854 46.942 -8.380 1.00 19.85 26 VAL B N 1
ATOM 2479 C CA . VAL B 1 26 ? 75.099 48.300 -8.859 1.00 18.17 26 VAL B CA 1
ATOM 2480 C C . VAL B 1 26 ? 76.508 48.665 -8.474 1.00 18.62 26 VAL B C 1
ATOM 2481 O O . VAL B 1 26 ? 76.896 48.529 -7.309 1.00 19.41 26 VAL B O 1
ATOM 2485 N N . SER B 1 27 ? 77.294 49.119 -9.451 1.00 18.13 27 SER B N 1
ATOM 2486 C CA . SER B 1 27 ? 78.661 49.528 -9.214 1.00 18.83 27 SER B CA 1
ATOM 2487 C C . SER B 1 27 ? 78.775 51.040 -9.164 1.00 17.88 27 SER B C 1
ATOM 2488 O O . SER B 1 27 ? 79.629 51.584 -8.458 1.00 16.95 27 SER B O 1
ATOM 2491 N N . ARG B 1 28 ? 77.925 51.737 -9.905 1.00 18.48 28 ARG B N 1
ATOM 2492 C CA . ARG B 1 28 ? 77.995 53.188 -9.948 1.00 19.35 28 ARG B CA 1
ATOM 2493 C C . ARG B 1 28 ? 76.549 53.628 -10.083 1.00 19.05 28 ARG B C 1
ATOM 2494 O O . ARG B 1 28 ? 75.798 53.069 -10.890 1.00 19.74 28 ARG B O 1
ATOM 2502 N N . LEU B 1 29 ? 76.148 54.577 -9.250 1.00 17.29 29 LEU B N 1
ATOM 2503 C CA . LEU B 1 29 ? 74.817 55.113 -9.266 1.00 16.25 29 LEU B CA 1
ATOM 2504 C C . LEU B 1 29 ? 74.950 56.615 -9.538 1.00 16.04 29 LEU B C 1
ATOM 2505 O O . LEU B 1 29 ? 75.592 57.298 -8.725 1.00 16.82 29 LEU B O 1
ATOM 2510 N N . THR B 1 30 ? 74.432 57.146 -10.647 1.00 15.47 30 THR B N 1
ATOM 2511 C CA . THR B 1 30 ? 74.424 58.581 -10.895 1.00 17.11 30 THR B CA 1
ATOM 2512 C C . THR B 1 30 ? 73.025 59.193 -10.738 1.00 16.61 30 THR B C 1
ATOM 2513 O O . THR B 1 30 ? 72.029 58.729 -11.295 1.00 16.98 30 THR B O 1
ATOM 2517 N N . LEU B 1 31 ? 72.892 60.238 -9.937 1.00 16.27 31 LEU B N 1
ATOM 2518 C CA . LEU B 1 31 ? 71.605 60.778 -9.585 1.00 16.06 31 LEU B CA 1
ATOM 2519 C C . LEU B 1 31 ? 71.473 62.154 -10.196 1.00 16.62 31 LEU B C 1
ATOM 2520 O O . LEU B 1 31 ? 72.356 62.982 -9.971 1.00 18.13 31 LEU B O 1
ATOM 2525 N N . TYR B 1 32 ? 70.377 62.434 -10.865 1.00 16.88 32 TYR B N 1
ATOM 2526 C CA . TYR B 1 32 ? 70.136 63.696 -11.504 1.00 17.75 32 TYR B CA 1
ATOM 2527 C C . TYR B 1 32 ? 68.830 64.229 -10.985 1.00 18.94 32 TYR B C 1
ATOM 2528 O O . TYR B 1 32 ? 67.859 63.488 -10.838 1.00 19.06 32 TYR B O 1
ATOM 2537 N N . ASP B 1 33 ? 68.758 65.536 -10.766 1.00 21.54 33 ASP B N 1
ATOM 2538 C CA . ASP B 1 33 ? 67.490 66.242 -10.602 1.00 22.25 33 ASP B CA 1
ATOM 2539 C C . ASP B 1 33 ? 67.789 67.722 -10.849 1.00 21.17 33 ASP B C 1
ATOM 2540 O O . ASP B 1 33 ? 68.915 68.119 -11.139 1.00 20.03 33 ASP B O 1
ATOM 2545 N N . ILE B 1 34 ? 66.772 68.557 -10.836 1.00 22.42 34 ILE B N 1
ATOM 2546 C CA . ILE B 1 34 ? 66.968 69.991 -10.927 1.00 22.50 34 ILE B CA 1
ATOM 2547 C C . ILE B 1 34 ? 67.073 70.582 -9.527 1.00 22.72 34 ILE B C 1
ATOM 2548 O O . ILE B 1 34 ? 67.428 71.750 -9.403 1.00 23.94 34 ILE B O 1
ATOM 2553 N N . ALA B 1 35 ? 66.829 69.851 -8.440 1.00 21.48 35 ALA B N 1
ATOM 2554 C CA . ALA B 1 35 ? 66.990 70.422 -7.128 1.00 21.27 35 ALA B CA 1
ATOM 2555 C C . ALA B 1 35 ? 67.282 69.297 -6.180 1.00 20.64 35 ALA B C 1
ATOM 2556 O O . ALA B 1 35 ? 66.946 68.146 -6.431 1.00 20.43 35 ALA B O 1
ATOM 2558 N N . HIS B 1 36 ? 67.959 69.631 -5.108 1.00 20.04 36 HIS B N 1
ATOM 2559 C CA . HIS B 1 36 ? 68.248 68.751 -3.975 1.00 22.13 36 HIS B CA 1
ATOM 2560 C C . HIS B 1 36 ? 69.165 67.544 -4.118 1.00 21.35 36 HIS B C 1
ATOM 2561 O O . HIS B 1 36 ? 69.494 66.917 -3.086 1.00 21.64 36 HIS B O 1
ATOM 2568 N N . THR B 1 37 ? 69.653 67.261 -5.340 1.00 20.39 37 THR B N 1
ATOM 2569 C CA . THR B 1 37 ? 70.416 66.063 -5.584 1.00 18.74 37 THR B CA 1
ATOM 2570 C C . THR B 1 37 ? 71.699 65.957 -4.789 1.00 19.16 37 THR B C 1
ATOM 2571 O O . THR B 1 37 ? 71.975 64.861 -4.274 1.00 18.45 37 THR B O 1
ATOM 2575 N N . PRO B 1 38 ? 72.511 67.012 -4.596 1.00 19.27 38 PRO B N 1
ATOM 2576 C CA . PRO B 1 38 ? 73.666 66.977 -3.699 1.00 18.34 38 PRO B CA 1
ATOM 2577 C C . PRO B 1 38 ? 73.427 66.509 -2.266 1.00 17.71 38 PRO B C 1
ATOM 2578 O O . PRO B 1 38 ? 74.291 65.890 -1.634 1.00 17.58 38 PRO B O 1
ATOM 2582 N N . GLY B 1 39 ? 72.246 66.788 -1.729 1.00 17.89 39 GLY B N 1
ATOM 2583 C CA . GLY B 1 39 ? 71.904 66.378 -0.381 1.00 17.09 39 GLY B CA 1
ATOM 2584 C C . GLY B 1 39 ? 71.542 64.906 -0.350 1.00 16.86 39 GLY B C 1
ATOM 2585 O O . GLY B 1 39 ? 71.929 64.175 0.563 1.00 16.70 39 GLY B O 1
ATOM 2586 N N . VAL B 1 40 ? 70.809 64.460 -1.369 1.00 16.18 40 VAL B N 1
ATOM 2587 C CA . VAL B 1 40 ? 70.433 63.044 -1.472 1.00 16.09 40 VAL B CA 1
ATOM 2588 C C . VAL B 1 40 ? 71.689 62.170 -1.702 1.00 16.23 40 VAL B C 1
ATOM 2589 O O . VAL B 1 40 ? 71.821 61.058 -1.167 1.00 16.77 40 VAL B O 1
ATOM 2593 N N . ALA B 1 41 ? 72.603 62.648 -2.552 1.00 15.05 41 ALA B N 1
ATOM 2594 C CA . ALA B 1 41 ? 73.822 61.936 -2.855 1.00 15.63 41 ALA B CA 1
ATOM 2595 C C . ALA B 1 41 ? 74.704 61.807 -1.621 1.00 15.90 41 ALA B C 1
ATOM 2596 O O . ALA B 1 41 ? 75.291 60.743 -1.354 1.00 14.73 41 ALA B O 1
ATOM 2598 N N . ALA B 1 42 ? 74.843 62.917 -0.887 1.00 15.24 42 ALA B N 1
ATOM 2599 C CA . ALA B 1 42 ? 75.677 62.931 0.309 1.00 15.89 42 ALA B CA 1
ATOM 2600 C C . ALA B 1 42 ? 75.145 61.903 1.297 1.00 16.01 42 ALA B C 1
ATOM 2601 O O . ALA B 1 42 ? 75.932 61.126 1.841 1.00 16.77 42 ALA B O 1
ATOM 2603 N N . ASP B 1 43 ? 73.824 61.847 1.504 1.00 17.26 43 ASP B N 1
ATOM 2604 C CA . ASP B 1 43 ? 73.107 60.921 2.374 1.00 17.33 43 ASP B CA 1
ATOM 2605 C C . ASP B 1 43 ? 73.362 59.466 1.985 1.00 17.36 43 ASP B C 1
ATOM 2606 O O . ASP B 1 43 ? 73.808 58.638 2.785 1.00 16.23 43 ASP B O 1
ATOM 2611 N N . LEU B 1 44 ? 73.086 59.139 0.734 1.00 18.21 44 LEU B N 1
ATOM 2612 C CA . LEU B 1 44 ? 73.369 57.822 0.187 1.00 19.59 44 LEU B CA 1
ATOM 2613 C C . LEU B 1 44 ? 74.833 57.402 0.179 1.00 20.22 44 LEU B C 1
ATOM 2614 O O . LEU B 1 44 ? 75.130 56.213 0.389 1.00 21.10 44 LEU B O 1
ATOM 2619 N N . SER B 1 45 ? 75.806 58.303 0.007 1.00 19.53 45 SER B N 1
ATOM 2620 C CA . SER B 1 45 ? 77.192 57.899 -0.047 1.00 19.44 45 SER B CA 1
ATOM 2621 C C . SER B 1 45 ? 77.696 57.334 1.269 1.00 18.42 45 SER B C 1
ATOM 2622 O O . SER B 1 45 ? 78.726 56.664 1.330 1.00 18.32 45 SER B O 1
ATOM 2625 N N . HIS B 1 46 ? 76.953 57.557 2.339 1.00 18.61 46 HIS B N 1
ATOM 2626 C CA . HIS B 1 46 ? 77.363 57.011 3.599 1.00 18.89 46 HIS B CA 1
ATOM 2627 C C . HIS B 1 46 ? 76.992 55.553 3.773 1.00 18.77 46 HIS B C 1
ATOM 2628 O O . HIS B 1 46 ? 77.372 54.964 4.774 1.00 19.46 46 HIS B O 1
ATOM 2635 N N . ILE B 1 47 ? 76.279 54.893 2.860 1.00 19.49 47 ILE B N 1
ATOM 2636 C CA . ILE B 1 47 ? 75.896 53.494 3.020 1.00 18.71 47 ILE B CA 1
ATOM 2637 C C . ILE B 1 47 ? 77.083 52.626 2.612 1.00 19.50 47 ILE B C 1
ATOM 2638 O O . ILE B 1 47 ? 77.656 52.829 1.538 1.00 20.05 47 ILE B O 1
ATOM 2643 N N . GLU B 1 48 ? 77.382 51.656 3.475 1.00 19.17 48 GLU B N 1
ATOM 2644 C CA . GLU B 1 48 ? 78.495 50.740 3.393 1.00 19.36 48 GLU B CA 1
ATOM 2645 C C . GLU B 1 48 ? 78.368 49.686 2.311 1.00 19.94 48 GLU B C 1
ATOM 2646 O O . GLU B 1 48 ? 78.625 48.490 2.515 1.00 20.21 48 GLU B O 1
ATOM 2652 N N . THR B 1 49 ? 77.973 50.078 1.106 1.00 21.45 49 THR B N 1
ATOM 2653 C CA . THR B 1 49 ? 77.847 49.166 -0.021 1.00 22.36 49 THR B CA 1
ATOM 2654 C C . THR B 1 49 ? 78.782 49.679 -1.108 1.00 23.50 49 THR B C 1
ATOM 2655 O O . THR B 1 49 ? 79.230 50.835 -1.064 1.00 23.54 49 THR B O 1
ATOM 2659 N N . ARG B 1 50 ? 79.056 48.861 -2.115 1.00 24.34 50 ARG B N 1
ATOM 2660 C CA . ARG B 1 50 ? 80.073 49.201 -3.086 1.00 27.08 50 ARG B CA 1
ATOM 2661 C C . ARG B 1 50 ? 79.730 50.288 -4.079 1.00 25.63 50 ARG B C 1
ATOM 2662 O O . ARG B 1 50 ? 80.656 50.990 -4.481 1.00 24.74 50 ARG B O 1
ATOM 2670 N N . ALA B 1 51 ? 78.463 50.386 -4.518 1.00 23.86 51 ALA B N 1
ATOM 2671 C CA . ALA B 1 51 ? 78.064 51.383 -5.491 1.00 23.06 51 ALA B CA 1
ATOM 2672 C C . ALA B 1 51 ? 78.599 52.774 -5.220 1.00 22.59 51 ALA B C 1
ATOM 2673 O O . ALA B 1 51 ? 78.372 53.297 -4.120 1.00 22.75 51 ALA B O 1
ATOM 2675 N N . THR B 1 52 ? 79.353 53.368 -6.137 1.00 22.12 52 THR B N 1
ATOM 2676 C CA . THR B 1 52 ? 79.767 54.753 -5.952 1.00 23.13 52 THR B CA 1
ATOM 2677 C C . THR B 1 52 ? 78.552 55.625 -6.226 1.00 22.27 52 THR B C 1
ATOM 2678 O O . THR B 1 52 ? 77.781 55.296 -7.139 1.00 23.16 52 THR B O 1
ATOM 2682 N N . VAL B 1 53 ? 78.337 56.704 -5.481 1.00 20.90 53 VAL B N 1
ATOM 2683 C CA . VAL B 1 53 ? 77.161 57.559 -5.670 1.00 20.90 53 VAL B CA 1
ATOM 2684 C C . VAL B 1 53 ? 77.665 58.931 -6.087 1.00 21.15 53 VAL B C 1
ATOM 2685 O O . VAL B 1 53 ? 78.640 59.428 -5.489 1.00 20.33 53 VAL B O 1
ATOM 2689 N N . LYS B 1 54 ? 77.031 59.551 -7.079 1.00 22.25 54 LYS B N 1
ATOM 2690 C CA . LYS B 1 54 ? 77.416 60.895 -7.512 1.00 24.02 54 LYS B CA 1
ATOM 2691 C C . LYS B 1 54 ? 76.156 61.671 -7.834 1.00 23.57 54 LYS B C 1
ATOM 2692 O O . LYS B 1 54 ? 75.329 61.139 -8.576 1.00 24.42 54 LYS B O 1
ATOM 2698 N N . GLY B 1 55 ? 75.943 62.883 -7.321 1.00 22.42 55 GLY B N 1
ATOM 2699 C CA . GLY B 1 55 ? 74.732 63.626 -7.629 1.00 22.19 55 GLY B CA 1
ATOM 2700 C C . GLY B 1 55 ? 74.976 64.734 -8.656 1.00 21.32 55 GLY B C 1
ATOM 2701 O O . GLY B 1 55 ? 76.063 65.305 -8.639 1.00 22.84 55 GLY B O 1
ATOM 2702 N N . TYR B 1 56 ? 74.015 65.114 -9.507 1.00 20.76 56 TYR B N 1
ATOM 2703 C CA . TYR B 1 56 ? 74.148 66.131 -10.558 1.00 20.18 56 TYR B CA 1
ATOM 2704 C C . TYR B 1 56 ? 72.916 67.020 -10.481 1.00 19.95 56 TYR B C 1
ATOM 2705 O O . TYR B 1 56 ? 71.818 66.537 -10.173 1.00 19.94 56 TYR B O 1
ATOM 2714 N N . LEU B 1 57 ? 73.038 68.298 -10.798 1.00 19.12 57 LEU B N 1
ATOM 2715 C CA . LEU B 1 57 ? 71.979 69.277 -10.572 1.00 20.71 57 LEU B CA 1
ATOM 2716 C C . LEU B 1 57 ? 71.907 70.146 -11.808 1.00 21.20 57 LEU B C 1
ATOM 2717 O O . LEU B 1 57 ? 72.957 70.572 -12.249 1.00 21.25 57 LEU B O 1
ATOM 2722 N N . GLY B 1 58 ? 70.764 70.407 -12.411 1.00 22.63 58 GLY B N 1
ATOM 2723 C CA . GLY B 1 58 ? 70.731 71.308 -13.547 1.00 24.35 58 GLY B CA 1
ATOM 2724 C C . GLY B 1 58 ? 71.226 70.721 -14.867 1.00 25.14 58 GLY B C 1
ATOM 2725 O O . GLY B 1 58 ? 72.011 69.769 -14.962 1.00 23.68 58 GLY B O 1
ATOM 2726 N N . PRO B 1 59 ? 70.726 71.306 -15.958 1.00 26.81 59 PRO B N 1
ATOM 2727 C CA . PRO B 1 59 ? 70.771 70.725 -17.284 1.00 26.94 59 PRO B CA 1
ATOM 2728 C C . PRO B 1 59 ? 72.192 70.554 -17.756 1.00 28.60 59 PRO B C 1
ATOM 2729 O O . PRO B 1 59 ? 72.547 69.589 -18.449 1.00 27.85 59 PRO B O 1
ATOM 2733 N N . GLU B 1 60 ? 73.044 71.493 -17.375 1.00 30.33 60 GLU B N 1
ATOM 2734 C CA . GLU B 1 60 ? 74.406 71.425 -17.819 1.00 32.04 60 GLU B CA 1
ATOM 2735 C C . GLU B 1 60 ? 75.146 70.313 -17.085 1.00 31.52 60 GLU B C 1
ATOM 2736 O O . GLU B 1 60 ? 76.204 69.885 -17.542 1.00 30.84 60 GLU B O 1
ATOM 2742 N N . GLN B 1 61 ? 74.649 69.798 -15.963 1.00 30.16 61 GLN B N 1
ATOM 2743 C CA . GLN B 1 61 ? 75.275 68.628 -15.380 1.00 29.65 61 GLN B CA 1
ATOM 2744 C C . GLN B 1 61 ? 74.674 67.313 -15.910 1.00 29.65 61 GLN B C 1
ATOM 2745 O O . GLN B 1 61 ? 75.236 66.231 -15.656 1.00 30.57 61 GLN B O 1
ATOM 2751 N N . LEU B 1 62 ? 73.569 67.336 -16.685 1.00 28.20 62 LEU B N 1
ATOM 2752 C CA . LEU B 1 62 ? 72.976 66.110 -17.218 1.00 27.91 62 LEU B CA 1
ATOM 2753 C C . LEU B 1 62 ? 73.946 65.234 -18.015 1.00 28.36 62 LEU B C 1
ATOM 2754 O O . LEU B 1 62 ? 74.024 64.047 -17.669 1.00 29.20 62 LEU B O 1
ATOM 2759 N N . PRO B 1 63 ? 74.745 65.651 -19.017 1.00 28.25 63 PRO B N 1
ATOM 2760 C CA . PRO B 1 63 ? 75.620 64.772 -19.779 1.00 27.69 63 PRO B CA 1
ATOM 2761 C C . PRO B 1 63 ? 76.554 63.955 -18.924 1.00 27.14 63 PRO B C 1
ATOM 2762 O O . PRO B 1 63 ? 76.704 62.756 -19.157 1.00 27.29 63 PRO B O 1
ATOM 2766 N N . ASP B 1 64 ? 77.129 64.548 -17.902 1.00 26.39 64 ASP B N 1
ATOM 2767 C CA . ASP B 1 64 ? 78.032 63.813 -17.076 1.00 26.72 64 ASP B CA 1
ATOM 2768 C C . ASP B 1 64 ? 77.377 62.754 -16.219 1.00 25.21 64 ASP B C 1
ATOM 2769 O O . ASP B 1 64 ? 78.004 61.758 -15.855 1.00 24.69 64 ASP B O 1
ATOM 2774 N N . CYS B 1 65 ? 76.094 62.962 -15.908 1.00 24.15 65 CYS B N 1
ATOM 2775 C CA . CYS B 1 65 ? 75.248 61.975 -15.239 1.00 22.91 65 CYS B CA 1
ATOM 2776 C C . CYS B 1 65 ? 75.045 60.681 -16.066 1.00 22.14 65 CYS B C 1
ATOM 2777 O O . CYS B 1 65 ? 75.104 59.559 -15.564 1.00 21.66 65 CYS B O 1
ATOM 2780 N N . LEU B 1 66 ? 74.835 60.856 -17.362 1.00 21.13 66 LEU B N 1
ATOM 2781 C CA . LEU B 1 66 ? 74.567 59.807 -18.322 1.00 21.38 66 LEU B CA 1
ATOM 2782 C C . LEU B 1 66 ? 75.752 59.087 -18.954 1.00 22.69 66 LEU B C 1
ATOM 2783 O O . LEU B 1 66 ? 75.540 57.993 -19.494 1.00 22.06 66 LEU B O 1
ATOM 2788 N N . LYS B 1 67 ? 76.990 59.592 -18.927 1.00 23.69 67 LYS B N 1
ATOM 2789 C CA . LYS B 1 67 ? 78.036 58.969 -19.701 1.00 24.47 67 LYS B CA 1
ATOM 2790 C C . LYS B 1 67 ? 78.374 57.584 -19.185 1.00 23.78 67 LYS B C 1
ATOM 2791 O O . LYS B 1 67 ? 78.590 57.357 -17.989 1.00 22.64 67 LYS B O 1
ATOM 2797 N N . GLY B 1 68 ? 78.332 56.596 -20.065 1.00 22.31 68 GLY B N 1
ATOM 2798 C CA . GLY B 1 68 ? 78.702 55.253 -19.673 1.00 22.24 68 GLY B CA 1
ATOM 2799 C C . GLY B 1 68 ? 77.677 54.468 -18.877 1.00 21.63 68 GLY B C 1
ATOM 2800 O O . GLY B 1 68 ? 78.002 53.390 -18.381 1.00 22.34 68 GLY B O 1
ATOM 2801 N N . CYS B 1 69 ? 76.457 54.942 -18.720 1.00 21.20 69 CYS B N 1
ATOM 2802 C CA . CYS B 1 69 ? 75.378 54.268 -18.027 1.00 20.54 69 CYS B CA 1
ATOM 2803 C C . CYS B 1 69 ? 74.903 53.033 -18.794 1.00 20.70 69 CYS B C 1
ATOM 2804 O O . CYS B 1 69 ? 74.726 53.129 -20.026 1.00 20.80 69 CYS B O 1
ATOM 2807 N N . ASP B 1 70 ? 74.699 51.899 -18.119 1.00 17.73 70 ASP B N 1
ATOM 2808 C CA . ASP B 1 70 ? 74.196 50.702 -18.780 1.00 17.44 70 ASP B CA 1
ATOM 2809 C C . ASP B 1 70 ? 72.682 50.793 -18.765 1.00 16.89 70 ASP B C 1
ATOM 2810 O O . ASP B 1 70 ? 71.981 50.390 -19.687 1.00 15.61 70 ASP B O 1
ATOM 2815 N N . VAL B 1 71 ? 72.151 51.401 -17.681 1.00 18.85 71 VAL B N 1
ATOM 2816 C CA . VAL B 1 71 ? 70.719 51.515 -17.372 1.00 16.98 71 VAL B CA 1
ATOM 2817 C C . VAL B 1 71 ? 70.375 52.927 -16.876 1.00 16.34 71 VAL B C 1
ATOM 2818 O O . VAL B 1 71 ? 71.077 53.502 -16.028 1.00 16.02 71 VAL B O 1
ATOM 2822 N N . VAL B 1 72 ? 69.323 53.494 -17.450 1.00 16.22 72 VAL B N 1
ATOM 2823 C CA . VAL B 1 72 ? 68.778 54.779 -17.011 1.00 17.16 72 VAL B CA 1
ATOM 2824 C C . VAL B 1 72 ? 67.307 54.605 -16.559 1.00 16.98 72 VAL B C 1
ATOM 2825 O O . VAL B 1 72 ? 66.421 54.144 -17.298 1.00 16.11 72 VAL B O 1
ATOM 2829 N N . VAL B 1 73 ? 66.965 55.005 -15.335 1.00 17.02 73 VAL B N 1
ATOM 2830 C CA . VAL B 1 73 ? 65.604 54.883 -14.847 1.00 16.13 73 VAL B CA 1
ATOM 2831 C C . VAL B 1 73 ? 65.098 56.316 -14.726 1.00 15.78 73 VAL B C 1
ATOM 2832 O O . VAL B 1 73 ? 65.780 57.142 -14.132 1.00 16.34 73 VAL B O 1
ATOM 2836 N N . ILE B 1 74 ? 63.953 56.644 -15.299 1.00 15.64 74 ILE B N 1
ATOM 2837 C CA . ILE B 1 74 ? 63.349 57.991 -15.269 1.00 16.25 74 ILE B CA 1
ATOM 2838 C C . ILE B 1 74 ? 62.012 57.955 -14.500 1.00 14.49 74 ILE B C 1
ATOM 2839 O O . ILE B 1 74 ? 60.962 57.613 -15.063 1.00 15.39 74 ILE B O 1
ATOM 2844 N N . PRO B 1 75 ? 61.959 58.220 -13.185 1.00 14.92 75 PRO B N 1
ATOM 2845 C CA . PRO B 1 75 ? 60.724 58.449 -12.456 1.00 15.98 75 PRO B CA 1
ATOM 2846 C C . PRO B 1 75 ? 60.278 59.930 -12.381 1.00 16.08 75 PRO B C 1
ATOM 2847 O O . PRO B 1 75 ? 59.339 60.248 -11.658 1.00 13.89 75 PRO B O 1
ATOM 2851 N N . ALA B 1 76 ? 60.973 60.865 -13.044 1.00 17.53 76 ALA B N 1
ATOM 2852 C CA . ALA B 1 76 ? 60.605 62.291 -13.055 1.00 18.10 76 ALA B CA 1
ATOM 2853 C C . ALA B 1 76 ? 59.191 62.546 -13.516 1.00 19.41 76 ALA B C 1
ATOM 2854 O O . ALA B 1 76 ? 58.750 61.909 -14.474 1.00 20.66 76 ALA B O 1
ATOM 2856 N N . GLY B 1 77 ? 58.466 63.420 -12.827 1.00 19.16 77 GLY B N 1
ATOM 2857 C CA . GLY B 1 77 ? 57.134 63.800 -13.194 1.00 17.90 77 GLY B CA 1
ATOM 2858 C C . GLY B 1 77 ? 56.442 64.296 -11.955 1.00 18.88 77 GLY B C 1
ATOM 2859 O O . GLY B 1 77 ? 56.975 64.121 -10.849 1.00 19.37 77 GLY B O 1
ATOM 2860 N N . VAL B 1 78 ? 55.273 64.942 -12.081 1.00 19.65 78 VAL B N 1
ATOM 2861 C CA . VAL B 1 78 ? 54.490 65.418 -10.930 1.00 19.01 78 VAL B CA 1
ATOM 2862 C C . VAL B 1 78 ? 53.534 64.273 -10.611 1.00 18.76 78 VAL B C 1
ATOM 2863 O O . VAL B 1 78 ? 53.030 63.654 -11.548 1.00 18.41 78 VAL B O 1
ATOM 2867 N N . PRO B 1 79 ? 53.280 63.888 -9.369 1.00 19.54 79 PRO B N 1
ATOM 2868 C CA . PRO B 1 79 ? 52.310 62.854 -8.989 1.00 19.64 79 PRO B CA 1
ATOM 2869 C C . PRO B 1 79 ? 50.863 63.310 -9.052 1.00 21.30 79 PRO B C 1
ATOM 2870 O O . PRO B 1 79 ? 50.583 64.511 -8.964 1.00 23.12 79 PRO B O 1
ATOM 2874 N N . ARG B 1 80 ? 49.910 62.415 -9.206 1.00 20.83 80 ARG B N 1
ATOM 2875 C CA . ARG B 1 80 ? 48.515 62.810 -9.208 1.00 22.16 80 ARG B CA 1
ATOM 2876 C C . ARG B 1 80 ? 48.056 63.264 -7.815 1.00 22.30 80 ARG B C 1
ATOM 2877 O O . ARG B 1 80 ? 48.604 62.911 -6.756 1.00 22.56 80 ARG B O 1
ATOM 2885 N N . LYS B 1 81 ? 46.958 64.015 -7.850 1.00 22.94 81 LYS B N 1
ATOM 2886 C CA . LYS B 1 81 ? 46.229 64.486 -6.695 1.00 22.54 81 LYS B CA 1
ATOM 2887 C C . LYS B 1 81 ? 44.909 63.744 -6.773 1.00 22.73 81 LYS B C 1
ATOM 2888 O O . LYS B 1 81 ? 44.494 63.430 -7.903 1.00 23.67 81 LYS B O 1
ATOM 2894 N N . PRO B 1 82 ? 44.174 63.490 -5.672 1.00 22.00 82 PRO B N 1
ATOM 2895 C CA . PRO B 1 82 ? 42.863 62.837 -5.670 1.00 22.05 82 PRO B CA 1
ATOM 2896 C C . PRO B 1 82 ? 41.890 63.432 -6.665 1.00 22.41 82 PRO B C 1
ATOM 2897 O O . PRO B 1 82 ? 41.721 64.656 -6.713 1.00 21.87 82 PRO B O 1
ATOM 2901 N N . GLY B 1 83 ? 41.337 62.588 -7.528 1.00 21.94 83 GLY B N 1
ATOM 2902 C CA . GLY B 1 83 ? 40.384 63.050 -8.515 1.00 22.53 83 GLY B CA 1
ATOM 2903 C C . GLY B 1 83 ? 40.949 63.216 -9.908 1.00 22.43 83 GLY B C 1
ATOM 2904 O O . GLY B 1 83 ? 40.215 63.359 -10.893 1.00 23.98 83 GLY B O 1
ATOM 2905 N N . MET B 1 84 ? 42.255 63.247 -10.061 1.00 23.89 84 MET B N 1
ATOM 2906 C CA . MET B 1 84 ? 42.879 63.375 -11.378 1.00 23.97 84 MET B CA 1
ATOM 2907 C C . MET B 1 84 ? 43.071 62.031 -12.043 1.00 22.85 84 MET B C 1
ATOM 2908 O O . MET B 1 84 ? 43.240 60.989 -11.372 1.00 23.23 84 MET B O 1
ATOM 2913 N N . THR B 1 85 ? 43.012 62.015 -13.362 1.00 21.53 85 THR B N 1
ATOM 2914 C CA . THR B 1 85 ? 43.382 60.820 -14.077 1.00 21.76 85 THR B CA 1
ATOM 2915 C C . THR B 1 85 ? 44.877 60.910 -14.362 1.00 20.38 85 THR B C 1
ATOM 2916 O O . THR B 1 85 ? 45.466 61.997 -14.275 1.00 19.82 85 THR B O 1
ATOM 2920 N N . ARG B 1 86 ? 45.558 59.813 -14.727 1.00 20.17 86 ARG B N 1
ATOM 2921 C CA . ARG B 1 86 ? 46.988 59.915 -15.019 1.00 19.32 86 ARG B CA 1
ATOM 2922 C C . ARG B 1 86 ? 47.195 60.688 -16.298 1.00 19.17 86 ARG B C 1
ATOM 2923 O O . ARG B 1 86 ? 48.250 61.264 -16.552 1.00 18.03 86 ARG B O 1
ATOM 2931 N N . ASP B 1 87 ? 46.155 60.704 -17.120 1.00 20.87 87 ASP B N 1
ATOM 2932 C CA . ASP B 1 87 ? 46.188 61.400 -18.377 1.00 23.10 87 ASP B CA 1
ATOM 2933 C C . ASP B 1 87 ? 46.222 62.909 -18.137 1.00 22.67 87 ASP B C 1
ATOM 2934 O O . ASP B 1 87 ? 46.824 63.646 -18.920 1.00 23.52 87 ASP B O 1
ATOM 2939 N N . ASP B 1 88 ? 45.677 63.378 -17.010 1.00 22.79 88 ASP B N 1
ATOM 2940 C CA . ASP B 1 88 ? 45.724 64.783 -16.589 1.00 23.85 88 ASP B CA 1
ATOM 2941 C C . ASP B 1 88 ? 47.145 65.304 -16.341 1.00 24.78 88 ASP B C 1
ATOM 2942 O O . ASP B 1 88 ? 47.425 66.516 -16.283 1.00 25.22 88 ASP B O 1
ATOM 2947 N N . LEU B 1 89 ? 48.088 64.371 -16.164 1.00 23.86 89 LEU B N 1
ATOM 2948 C CA . LEU B 1 89 ? 49.478 64.707 -15.990 1.00 22.97 89 LEU B CA 1
ATOM 2949 C C . LEU B 1 89 ? 50.176 64.829 -17.325 1.00 21.22 89 LEU B C 1
ATOM 2950 O O . LEU B 1 89 ? 51.331 65.243 -17.328 1.00 21.32 89 LEU B O 1
ATOM 2955 N N . PHE B 1 90 ? 49.586 64.516 -18.475 1.00 20.88 90 PHE B N 1
ATOM 2956 C CA . PHE B 1 90 ? 50.338 64.519 -19.714 1.00 19.84 90 PHE B CA 1
ATOM 2957 C C . PHE B 1 90 ? 50.971 65.853 -20.039 1.00 20.59 90 PHE B C 1
ATOM 2958 O O . PHE B 1 90 ? 52.174 65.906 -20.302 1.00 22.17 90 PHE B O 1
ATOM 2966 N N . ASN B 1 91 ? 50.279 66.974 -19.992 1.00 21.28 91 ASN B N 1
ATOM 2967 C CA . ASN B 1 91 ? 50.875 68.194 -20.464 1.00 20.52 91 ASN B CA 1
ATOM 2968 C C . ASN B 1 91 ? 52.024 68.607 -19.607 1.00 20.77 91 ASN B C 1
ATOM 2969 O O . ASN B 1 91 ? 53.046 69.049 -20.137 1.00 22.00 91 ASN B O 1
ATOM 2974 N N . THR B 1 92 ? 51.941 68.375 -18.321 1.00 19.49 92 THR B N 1
ATOM 2975 C CA . THR B 1 92 ? 53.077 68.773 -17.531 1.00 20.57 92 THR B CA 1
ATOM 2976 C C . THR B 1 92 ? 54.261 67.766 -17.656 1.00 21.00 92 THR B C 1
ATOM 2977 O O . THR B 1 92 ? 55.433 68.163 -17.867 1.00 22.04 92 THR B O 1
ATOM 2981 N N . ASN B 1 93 ? 54.022 66.434 -17.727 1.00 19.98 93 ASN B N 1
ATOM 2982 C CA . ASN B 1 93 ? 55.122 65.500 -17.750 1.00 18.71 93 ASN B CA 1
ATOM 2983 C C . ASN B 1 93 ? 55.674 65.258 -19.126 1.00 18.72 93 ASN B C 1
ATOM 2984 O O . ASN B 1 93 ? 56.850 64.959 -19.242 1.00 18.73 93 ASN B O 1
ATOM 2989 N N . ALA B 1 94 ? 54.951 65.372 -20.226 1.00 19.86 94 ALA B N 1
ATOM 2990 C CA . ALA B 1 94 ? 55.475 65.114 -21.566 1.00 20.27 94 ALA B CA 1
ATOM 2991 C C . ALA B 1 94 ? 56.736 65.907 -21.904 1.00 20.95 94 ALA B C 1
ATOM 2992 O O . ALA B 1 94 ? 57.698 65.426 -22.516 1.00 20.34 94 ALA B O 1
ATOM 2994 N N . THR B 1 95 ? 56.768 67.139 -21.427 1.00 21.37 95 THR B N 1
ATOM 2995 C CA . THR B 1 95 ? 57.894 68.019 -21.586 1.00 22.11 95 THR B CA 1
ATOM 2996 C C . THR B 1 95 ? 59.113 67.498 -20.818 1.00 21.62 95 THR B C 1
ATOM 2997 O O . THR B 1 95 ? 60.210 67.507 -21.354 1.00 21.85 95 THR B O 1
ATOM 3001 N N . ILE B 1 96 ? 58.989 66.999 -19.581 1.00 20.75 96 ILE B N 1
ATOM 3002 C CA . ILE B 1 96 ? 60.111 66.511 -18.787 1.00 19.72 96 ILE B CA 1
ATOM 3003 C C . ILE B 1 96 ? 60.699 65.320 -19.507 1.00 18.72 96 ILE B C 1
ATOM 3004 O O . ILE B 1 96 ? 61.902 65.289 -19.759 1.00 17.85 96 ILE B O 1
ATOM 3009 N N . VAL B 1 97 ? 59.833 64.354 -19.861 1.00 18.74 97 VAL B N 1
ATOM 3010 C CA . VAL B 1 97 ? 60.246 63.115 -20.514 1.00 17.91 97 VAL B CA 1
ATOM 3011 C C . VAL B 1 97 ? 60.921 63.427 -21.828 1.00 19.01 97 VAL B C 1
ATOM 3012 O O . VAL B 1 97 ? 61.995 62.863 -22.052 1.00 20.35 97 VAL B O 1
ATOM 3016 N N . ALA B 1 98 ? 60.382 64.310 -22.688 1.00 19.06 98 ALA B N 1
ATOM 3017 C CA . ALA B 1 98 ? 61.033 64.652 -23.948 1.00 19.13 98 ALA B CA 1
ATOM 3018 C C . ALA B 1 98 ? 62.416 65.226 -23.786 1.00 18.58 98 ALA B C 1
ATOM 3019 O O . ALA B 1 98 ? 63.328 64.908 -24.562 1.00 19.86 98 ALA B O 1
ATOM 3021 N N . THR B 1 99 ? 62.586 66.073 -22.786 1.00 18.39 99 THR B N 1
ATOM 3022 C CA . THR B 1 99 ? 63.870 66.656 -22.483 1.00 17.89 99 THR B CA 1
ATOM 3023 C C . THR B 1 99 ? 64.906 65.680 -21.963 1.00 17.76 99 THR B C 1
ATOM 3024 O O . THR B 1 99 ? 66.042 65.670 -22.466 1.00 17.38 99 THR B O 1
ATOM 3028 N N . LEU B 1 100 ? 64.576 64.882 -20.942 1.00 16.28 100 LEU B N 1
ATOM 3029 C CA . LEU B 1 100 ? 65.522 63.919 -20.431 1.00 16.12 100 LEU B CA 1
ATOM 3030 C C . LEU B 1 100 ? 65.819 62.777 -21.411 1.00 15.98 100 LEU B C 1
ATOM 3031 O O . LEU B 1 100 ? 66.974 62.357 -21.505 1.00 16.05 100 LEU B O 1
ATOM 3036 N N . THR B 1 101 ? 64.863 62.270 -22.201 1.00 17.75 101 THR B N 1
ATOM 3037 C CA . THR B 1 101 ? 65.177 61.196 -23.117 1.00 19.63 101 THR B CA 1
ATOM 3038 C C . THR B 1 101 ? 66.051 61.688 -24.263 1.00 21.15 101 THR B C 1
ATOM 3039 O O . THR B 1 101 ? 66.927 60.927 -24.674 1.00 22.17 101 THR B O 1
ATOM 3043 N N . ALA B 1 102 ? 65.919 62.918 -24.802 1.00 21.63 102 ALA B N 1
ATOM 3044 C CA . ALA B 1 102 ? 66.835 63.492 -25.797 1.00 20.46 102 ALA B CA 1
ATOM 3045 C C . ALA B 1 102 ? 68.287 63.438 -25.381 1.00 20.37 102 ALA B C 1
ATOM 3046 O O . ALA B 1 102 ? 69.181 63.085 -26.172 1.00 20.45 102 ALA B O 1
ATOM 3048 N N . ALA B 1 103 ? 68.531 63.811 -24.126 1.00 20.48 103 ALA B N 1
ATOM 3049 C CA . ALA B 1 103 ? 69.855 63.717 -23.571 1.00 20.57 103 ALA B CA 1
ATOM 3050 C C . ALA B 1 103 ? 70.312 62.258 -23.500 1.00 20.80 103 ALA B C 1
ATOM 3051 O O . ALA B 1 103 ? 71.510 62.023 -23.714 1.00 19.58 103 ALA B O 1
ATOM 3053 N N . CYS B 1 104 ? 69.421 61.280 -23.185 1.00 20.96 104 CYS B N 1
ATOM 3054 C CA . CYS B 1 104 ? 69.780 59.854 -23.180 1.00 20.60 104 CYS B CA 1
ATOM 3055 C C . CYS B 1 104 ? 70.150 59.404 -24.600 1.00 19.74 104 CYS B C 1
ATOM 3056 O O . CYS B 1 104 ? 71.202 58.798 -24.777 1.00 21.64 104 CYS B O 1
ATOM 3059 N N . ALA B 1 105 ? 69.447 59.815 -25.652 1.00 19.27 105 ALA B N 1
ATOM 3060 C CA . ALA B 1 105 ? 69.736 59.515 -27.057 1.00 19.94 105 ALA B CA 1
ATOM 3061 C C . ALA B 1 105 ? 71.072 60.094 -27.452 1.00 21.82 105 ALA B C 1
ATOM 3062 O O . ALA B 1 105 ? 71.810 59.469 -28.218 1.00 22.33 105 ALA B O 1
ATOM 3064 N N . GLN B 1 106 ? 71.414 61.279 -26.888 1.00 23.57 106 GLN B N 1
ATOM 3065 C CA . GLN B 1 106 ? 72.718 61.930 -27.110 1.00 23.78 106 GLN B CA 1
ATOM 3066 C C . GLN B 1 106 ? 73.875 61.274 -26.364 1.00 22.66 106 GLN B C 1
ATOM 3067 O O . GLN B 1 106 ? 74.967 61.131 -26.900 1.00 23.08 106 GLN B O 1
ATOM 3073 N N . HIS B 1 107 ? 73.726 60.896 -25.094 1.00 20.75 107 HIS B N 1
ATOM 3074 C CA . HIS B 1 107 ? 74.896 60.541 -24.326 1.00 19.97 107 HIS B CA 1
ATOM 3075 C C . HIS B 1 107 ? 74.989 59.081 -23.962 1.00 19.07 107 HIS B C 1
ATOM 3076 O O . HIS B 1 107 ? 76.077 58.579 -23.653 1.00 17.54 107 HIS B O 1
ATOM 3083 N N . CYS B 1 108 ? 73.875 58.381 -23.969 1.00 17.41 108 CYS B N 1
ATOM 3084 C CA . CYS B 1 108 ? 73.967 56.975 -23.666 1.00 18.61 108 CYS B CA 1
ATOM 3085 C C . CYS B 1 108 ? 72.948 56.245 -24.515 1.00 17.88 108 CYS B C 1
ATOM 3086 O O . CYS B 1 108 ? 72.041 55.589 -23.988 1.00 18.70 108 CYS B O 1
ATOM 3089 N N . PRO B 1 109 ? 73.034 56.340 -25.870 1.00 18.16 109 PRO B N 1
ATOM 3090 C CA . PRO B 1 109 ? 72.117 55.673 -26.776 1.00 18.93 109 PRO B CA 1
ATOM 3091 C C . PRO B 1 109 ? 72.033 54.152 -26.602 1.00 19.48 109 PRO B C 1
ATOM 3092 O O . PRO B 1 109 ? 70.994 53.574 -26.887 1.00 20.66 109 PRO B O 1
ATOM 3096 N N . ASP B 1 110 ? 73.116 53.499 -26.150 1.00 20.25 110 ASP B N 1
ATOM 3097 C CA . ASP B 1 110 ? 73.152 52.061 -25.932 1.00 21.99 110 ASP B CA 1
ATOM 3098 C C . ASP B 1 110 ? 72.546 51.654 -24.581 1.00 20.83 110 ASP B C 1
ATOM 3099 O O . ASP B 1 110 ? 72.417 50.451 -24.322 1.00 20.04 110 ASP B O 1
ATOM 3104 N N . ALA B 1 111 ? 72.140 52.561 -23.690 1.00 19.23 111 ALA B N 1
ATOM 3105 C CA . ALA B 1 111 ? 71.633 52.154 -22.381 1.00 18.62 111 ALA B CA 1
ATOM 3106 C C . ALA B 1 111 ? 70.215 51.582 -22.463 1.00 18.68 111 ALA B C 1
ATOM 3107 O O . ALA B 1 111 ? 69.499 51.816 -23.452 1.00 18.45 111 ALA B O 1
ATOM 3109 N N . MET B 1 112 ? 69.826 50.754 -21.476 1.00 17.50 112 MET B N 1
ATOM 3110 C CA . MET B 1 112 ? 68.459 50.297 -21.296 1.00 16.77 112 MET B CA 1
ATOM 3111 C C . MET B 1 112 ? 67.726 51.507 -20.722 1.00 16.70 112 MET B C 1
ATOM 3112 O O . MET B 1 112 ? 68.231 52.091 -19.767 1.00 17.18 112 MET B O 1
ATOM 3117 N N . ILE B 1 113 ? 66.584 51.928 -21.227 1.00 17.21 113 ILE B N 1
ATOM 3118 C CA . ILE B 1 113 ? 65.939 53.142 -20.778 1.00 17.68 113 ILE B CA 1
ATOM 3119 C C . ILE B 1 113 ? 64.633 52.678 -20.122 1.00 17.54 113 ILE B C 1
ATOM 3120 O O . ILE B 1 113 ? 63.816 52.016 -20.783 1.00 18.42 113 ILE B O 1
ATOM 3125 N N . CYS B 1 114 ? 64.389 53.014 -18.855 1.00 16.36 114 CYS B N 1
ATOM 3126 C CA . CYS B 1 114 ? 63.222 52.562 -18.154 1.00 16.27 114 CYS B CA 1
ATOM 3127 C C . CYS B 1 114 ? 62.450 53.806 -17.746 1.00 15.82 114 CYS B C 1
ATOM 3128 O O . CYS B 1 114 ? 62.919 54.627 -16.954 1.00 16.86 114 CYS B O 1
ATOM 3131 N N . ILE B 1 115 ? 61.233 53.942 -18.266 1.00 16.49 115 ILE B N 1
ATOM 3132 C CA . ILE B 1 115 ? 60.377 55.102 -18.068 1.00 15.98 115 ILE B CA 1
ATOM 3133 C C . ILE B 1 115 ? 59.306 54.747 -17.056 1.00 16.61 115 ILE B C 1
ATOM 3134 O O . ILE B 1 115 ? 58.546 53.792 -17.240 1.00 19.38 115 ILE B O 1
ATOM 3139 N N . ILE B 1 116 ? 59.247 55.498 -15.972 1.00 16.19 116 ILE B N 1
ATOM 3140 C CA . ILE B 1 116 ? 58.193 55.335 -14.991 1.00 15.78 116 ILE B CA 1
ATOM 3141 C C . ILE B 1 116 ? 57.223 56.527 -15.140 1.00 17.47 116 ILE B C 1
ATOM 3142 O O . ILE B 1 116 ? 56.022 56.370 -14.864 1.00 16.69 116 ILE B O 1
ATOM 3147 N N . SER B 1 117 ? 57.714 57.731 -15.543 1.00 18.42 117 SER B N 1
ATOM 3148 C CA . SER B 1 117 ? 56.897 58.942 -15.679 1.00 17.82 117 SER B CA 1
ATOM 3149 C C . SER B 1 117 ? 55.521 58.702 -16.272 1.00 18.45 117 SER B C 1
ATOM 3150 O O . SER B 1 117 ? 55.396 58.077 -17.334 1.00 18.15 117 SER B O 1
ATOM 3153 N N . ASN B 1 118 ? 54.519 59.181 -15.518 1.00 18.71 118 ASN B N 1
ATOM 3154 C CA . ASN B 1 118 ? 53.110 59.127 -15.886 1.00 19.99 118 ASN B CA 1
ATOM 3155 C C . ASN B 1 118 ? 52.762 60.090 -17.014 1.00 20.11 118 ASN B C 1
ATOM 3156 O O . ASN B 1 118 ? 53.297 61.203 -17.028 1.00 21.43 118 ASN B O 1
ATOM 3161 N N . PRO B 1 119 ? 51.925 59.787 -17.983 1.00 19.01 119 PRO B N 1
ATOM 3162 C CA . PRO B 1 119 ? 51.301 58.486 -18.182 1.00 19.20 119 PRO B CA 1
ATOM 3163 C C . PRO B 1 119 ? 52.125 57.561 -19.098 1.00 18.95 119 PRO B C 1
ATOM 3164 O O . PRO B 1 119 ? 52.275 57.871 -20.284 1.00 17.73 119 PRO B O 1
ATOM 3168 N N . VAL B 1 120 ? 52.674 56.451 -18.636 1.00 18.45 120 VAL B N 1
ATOM 3169 C CA . VAL B 1 120 ? 53.398 55.466 -19.440 1.00 19.27 120 VAL B CA 1
ATOM 3170 C C . VAL B 1 120 ? 52.820 55.186 -20.833 1.00 18.15 120 VAL B C 1
ATOM 3171 O O . VAL B 1 120 ? 53.576 55.117 -21.806 1.00 20.47 120 VAL B O 1
ATOM 3175 N N . ASN B 1 121 ? 51.485 55.094 -20.931 1.00 18.56 121 ASN B N 1
ATOM 3176 C CA . ASN B 1 121 ? 50.794 54.761 -22.161 1.00 17.50 121 ASN B CA 1
ATOM 3177 C C . ASN B 1 121 ? 51.031 55.811 -23.210 1.00 18.14 121 ASN B C 1
ATOM 3178 O O . ASN B 1 121 ? 51.013 55.503 -24.393 1.00 17.87 121 ASN B O 1
ATOM 3183 N N . SER B 1 122 ? 51.322 57.054 -22.812 1.00 18.39 122 SER B N 1
ATOM 3184 C CA . SER B 1 122 ? 51.771 58.092 -23.741 1.00 16.56 122 SER B CA 1
ATOM 3185 C C . SER B 1 122 ? 53.265 58.384 -23.578 1.00 16.55 122 SER B C 1
ATOM 3186 O O . SER B 1 122 ? 53.893 58.696 -24.595 1.00 15.96 122 SER B O 1
ATOM 3189 N N . THR B 1 123 ? 53.962 58.273 -22.428 1.00 16.37 123 THR B N 1
ATOM 3190 C CA . THR B 1 123 ? 55.337 58.699 -22.351 1.00 16.15 123 THR B CA 1
ATOM 3191 C C . THR B 1 123 ? 56.312 57.741 -22.987 1.00 16.96 123 THR B C 1
ATOM 3192 O O . THR B 1 123 ? 57.441 58.169 -23.277 1.00 16.31 123 THR B O 1
ATOM 3196 N N . ILE B 1 124 ? 55.934 56.466 -23.228 1.00 17.18 124 ILE B N 1
ATOM 3197 C CA . ILE B 1 124 ? 56.863 55.602 -23.963 1.00 17.56 124 ILE B CA 1
ATOM 3198 C C . ILE B 1 124 ? 56.806 55.892 -25.464 1.00 16.93 124 ILE B C 1
ATOM 3199 O O . ILE B 1 124 ? 57.905 55.916 -26.030 1.00 16.38 124 ILE B O 1
ATOM 3204 N N . PRO B 1 125 ? 55.681 56.113 -26.183 1.00 17.43 125 PRO B N 1
ATOM 3205 C CA . PRO B 1 125 ? 55.699 56.630 -27.555 1.00 17.01 125 PRO B CA 1
ATOM 3206 C C . PRO B 1 125 ? 56.443 57.954 -27.660 1.00 16.97 125 PRO B C 1
ATOM 3207 O O . PRO B 1 125 ? 57.187 58.143 -28.617 1.00 15.94 125 PRO B O 1
ATOM 3211 N N . ILE B 1 126 ? 56.361 58.852 -26.663 1.00 17.35 126 ILE B N 1
ATOM 3212 C CA . ILE B 1 126 ? 57.219 60.047 -26.638 1.00 18.13 126 ILE B CA 1
ATOM 3213 C C . ILE B 1 126 ? 58.721 59.704 -26.697 1.00 16.63 126 ILE B C 1
ATOM 3214 O O . ILE B 1 126 ? 59.441 60.189 -27.566 1.00 16.12 126 ILE B O 1
ATOM 3219 N N . THR B 1 127 ? 59.223 58.863 -25.791 1.00 17.44 127 THR B N 1
ATOM 3220 C CA . THR B 1 127 ? 60.587 58.384 -25.724 1.00 17.02 127 THR B CA 1
ATOM 3221 C C . THR B 1 127 ? 60.988 57.765 -27.041 1.00 17.70 127 THR B C 1
ATOM 3222 O O . THR B 1 127 ? 62.075 58.031 -27.530 1.00 19.39 127 THR B O 1
ATOM 3226 N N . ALA B 1 128 ? 60.155 56.921 -27.635 1.00 18.21 128 ALA B N 1
ATOM 3227 C CA . ALA B 1 128 ? 60.489 56.224 -28.865 1.00 17.54 128 ALA B CA 1
ATOM 3228 C C . ALA B 1 128 ? 60.606 57.219 -30.009 1.00 17.90 128 ALA B C 1
ATOM 3229 O O . ALA B 1 128 ? 61.551 57.131 -30.791 1.00 18.27 128 ALA B O 1
ATOM 3231 N N . GLU B 1 129 ? 59.716 58.201 -30.135 1.00 19.26 129 GLU B N 1
ATOM 3232 C CA . GLU B 1 129 ? 59.820 59.179 -31.207 1.00 19.97 129 GLU B CA 1
ATOM 3233 C C . GLU B 1 129 ? 60.969 60.163 -30.977 1.00 20.56 129 GLU B C 1
ATOM 3234 O O . GLU B 1 129 ? 61.531 60.721 -31.924 1.00 22.17 129 GLU B O 1
ATOM 3240 N N . VAL B 1 130 ? 61.414 60.421 -29.749 1.00 20.26 130 VAL B N 1
ATOM 3241 C CA . VAL B 1 130 ? 62.580 61.235 -29.527 1.00 19.89 130 VAL B CA 1
ATOM 3242 C C . VAL B 1 130 ? 63.778 60.461 -30.041 1.00 20.75 130 VAL B C 1
ATOM 3243 O O . VAL B 1 130 ? 64.588 61.019 -30.801 1.00 20.61 130 VAL B O 1
ATOM 3247 N N . PHE B 1 131 ? 63.907 59.184 -29.670 1.00 20.91 131 PHE B N 1
ATOM 3248 C CA . PHE B 1 131 ? 65.044 58.373 -30.089 1.00 21.66 131 PHE B CA 1
ATOM 3249 C C . PHE B 1 131 ? 65.070 58.228 -31.600 1.00 22.72 131 PHE B C 1
ATOM 3250 O O . PHE B 1 131 ? 66.157 58.342 -32.184 1.00 23.76 131 PHE B O 1
ATOM 3258 N N . LYS B 1 132 ? 63.912 58.059 -32.232 1.00 24.21 132 LYS B N 1
ATOM 3259 C CA . LYS B 1 132 ? 63.795 57.981 -33.676 1.00 25.86 132 LYS B CA 1
ATOM 3260 C C . LYS B 1 132 ? 64.216 59.327 -34.207 1.00 27.73 132 LYS B C 1
ATOM 3261 O O . LYS B 1 132 ? 64.974 59.349 -35.166 1.00 28.55 132 LYS B O 1
ATOM 3267 N N . LYS B 1 133 ? 63.834 60.440 -33.565 1.00 29.06 133 LYS B N 1
ATOM 3268 C CA . LYS B 1 133 ? 64.198 61.766 -34.027 1.00 30.45 133 LYS B CA 1
ATOM 3269 C C . LYS B 1 133 ? 65.720 61.916 -34.046 1.00 30.06 133 LYS B C 1
ATOM 3270 O O . LYS B 1 133 ? 66.262 62.643 -34.860 1.00 30.83 133 LYS B O 1
ATOM 3276 N N . HIS B 1 134 ? 66.481 61.250 -33.176 1.00 28.08 134 HIS B N 1
ATOM 3277 C CA . HIS B 1 134 ? 67.924 61.353 -33.196 1.00 26.29 134 HIS B CA 1
ATOM 3278 C C . HIS B 1 134 ? 68.531 60.177 -33.929 1.00 25.09 134 HIS B C 1
ATOM 3279 O O . HIS B 1 134 ? 69.735 59.999 -33.813 1.00 24.58 134 HIS B O 1
ATOM 3286 N N . GLY B 1 135 ? 67.761 59.332 -34.622 1.00 24.41 135 GLY B N 1
ATOM 3287 C CA . GLY B 1 135 ? 68.263 58.202 -35.395 1.00 23.13 135 GLY B CA 1
ATOM 3288 C C . GLY B 1 135 ? 69.022 57.165 -34.563 1.00 23.40 135 GLY B C 1
ATOM 3289 O O . GLY B 1 135 ? 69.956 56.503 -35.006 1.00 22.38 135 GLY B O 1
ATOM 3290 N N . VAL B 1 136 ? 68.587 56.939 -33.341 1.00 23.11 136 VAL B N 1
ATOM 3291 C CA . VAL B 1 136 ? 69.311 56.021 -32.509 1.00 22.04 136 VAL B CA 1
ATOM 3292 C C . VAL B 1 136 ? 68.305 55.098 -31.820 1.00 22.09 136 VAL B C 1
ATOM 3293 O O . VAL B 1 136 ? 68.565 54.533 -30.740 1.00 23.33 136 VAL B O 1
ATOM 3297 N N . TYR B 1 137 ? 67.143 54.874 -32.448 1.00 20.90 137 TYR B N 1
ATOM 3298 C CA . TYR B 1 137 ? 66.129 54.085 -31.773 1.00 21.03 137 TYR B CA 1
ATOM 3299 C C . TYR B 1 137 ? 66.328 52.569 -31.879 1.00 20.91 137 TYR B C 1
ATOM 3300 O O . TYR B 1 137 ? 66.585 51.961 -32.916 1.00 21.29 137 TYR B O 1
ATOM 3309 N N . ASN B 1 138 ? 66.232 51.957 -30.726 1.00 18.85 138 ASN B N 1
ATOM 3310 C CA . ASN B 1 138 ? 66.259 50.543 -30.613 1.00 16.95 138 ASN B CA 1
ATOM 3311 C C . ASN B 1 138 ? 65.080 50.122 -29.742 1.00 15.48 138 ASN B C 1
ATOM 3312 O O . ASN B 1 138 ? 65.126 50.143 -28.497 1.00 14.57 138 ASN B O 1
ATOM 3317 N N . PRO B 1 139 ? 64.044 49.573 -30.385 1.00 14.52 139 PRO B N 1
ATOM 3318 C CA . PRO B 1 139 ? 62.877 49.010 -29.713 1.00 14.65 139 PRO B CA 1
ATOM 3319 C C . PRO B 1 139 ? 63.094 47.970 -28.629 1.00 15.41 139 PRO B C 1
ATOM 3320 O O . PRO B 1 139 ? 62.328 47.797 -27.671 1.00 16.30 139 PRO B O 1
ATOM 3324 N N . ASN B 1 140 ? 64.227 47.288 -28.680 1.00 17.13 140 ASN B N 1
ATOM 3325 C CA . ASN B 1 140 ? 64.505 46.274 -27.673 1.00 16.81 140 ASN B CA 1
ATOM 3326 C C . ASN B 1 140 ? 65.078 46.833 -26.416 1.00 16.50 140 ASN B C 1
ATOM 3327 O O . ASN B 1 140 ? 65.213 46.091 -25.451 1.00 16.19 140 ASN B O 1
ATOM 3332 N N . LYS B 1 141 ? 65.442 48.107 -26.368 1.00 17.48 141 LYS B N 1
ATOM 3333 C CA . LYS B 1 141 ? 65.962 48.619 -25.117 1.00 18.37 141 LYS B CA 1
ATOM 3334 C C . LYS B 1 141 ? 65.185 49.750 -24.425 1.00 18.49 141 LYS B C 1
ATOM 3335 O O . LYS B 1 141 ? 65.714 50.429 -23.524 1.00 19.29 141 LYS B O 1
ATOM 3341 N N . ILE B 1 142 ? 63.896 49.924 -24.738 1.00 17.55 142 ILE B N 1
ATOM 3342 C CA . ILE B 1 142 ? 63.104 50.997 -24.169 1.00 17.91 142 ILE B CA 1
ATOM 3343 C C . ILE B 1 142 ? 61.914 50.310 -23.521 1.00 17.90 142 ILE B C 1
ATOM 3344 O O . ILE B 1 142 ? 61.159 49.565 -24.161 1.00 18.45 142 ILE B O 1
ATOM 3349 N N . PHE B 1 143 ? 61.816 50.562 -22.204 1.00 17.07 143 PHE B N 1
ATOM 3350 C CA . PHE B 1 143 ? 60.873 49.893 -21.330 1.00 16.16 143 PHE B CA 1
ATOM 3351 C C . PHE B 1 143 ? 59.995 50.861 -20.601 1.00 15.31 143 PHE B C 1
ATOM 3352 O O . PHE B 1 143 ? 60.497 51.793 -19.977 1.00 16.27 143 PHE B O 1
ATOM 3360 N N . GLY B 1 144 ? 58.701 50.627 -20.668 1.00 16.19 144 GLY B N 1
ATOM 3361 C CA . GLY B 1 144 ? 57.741 51.316 -19.834 1.00 16.54 144 GLY B CA 1
ATOM 3362 C C . GLY B 1 144 ? 57.573 50.414 -18.633 1.00 17.04 144 GLY B C 1
ATOM 3363 O O . GLY B 1 144 ? 57.012 49.329 -18.769 1.00 16.89 144 GLY B O 1
ATOM 3364 N N . VAL B 1 145 ? 58.015 50.827 -17.446 1.00 16.81 145 VAL B N 1
ATOM 3365 C CA . VAL B 1 145 ? 57.966 49.950 -16.287 1.00 16.04 145 VAL B CA 1
ATOM 3366 C C . VAL B 1 145 ? 56.527 49.760 -15.795 1.00 16.41 145 VAL B C 1
ATOM 3367 O O . VAL B 1 145 ? 55.891 50.706 -15.293 1.00 16.84 145 VAL B O 1
ATOM 3371 N N . THR B 1 146 ? 55.961 48.562 -15.933 1.00 14.82 146 THR B N 1
ATOM 3372 C CA . THR B 1 146 ? 54.627 48.293 -15.441 1.00 14.80 146 THR B CA 1
ATOM 3373 C C . THR B 1 146 ? 54.668 47.333 -14.257 1.00 13.60 146 THR B C 1
ATOM 3374 O O . THR B 1 146 ? 53.630 46.885 -13.812 1.00 12.93 146 THR B O 1
ATOM 3378 N N . THR B 1 147 ? 55.825 47.006 -13.703 1.00 14.18 147 THR B N 1
ATOM 3379 C CA . THR B 1 147 ? 56.032 46.041 -12.637 1.00 14.39 147 THR B CA 1
ATOM 3380 C C . THR B 1 147 ? 55.183 46.281 -11.419 1.00 15.06 147 THR B C 1
ATOM 3381 O O . THR B 1 147 ? 54.836 45.287 -10.759 1.00 15.99 147 THR B O 1
ATOM 3385 N N . LEU B 1 148 ? 54.809 47.510 -11.073 1.00 13.44 148 LEU B N 1
ATOM 3386 C CA . LEU B 1 148 ? 53.917 47.703 -9.936 1.00 15.43 148 LEU B CA 1
ATOM 3387 C C . LEU B 1 148 ? 52.624 46.914 -10.123 1.00 16.09 148 LEU B C 1
ATOM 3388 O O . LEU B 1 148 ? 52.143 46.348 -9.142 1.00 17.12 148 LEU B O 1
ATOM 3393 N N . ASP B 1 149 ? 52.057 46.804 -11.327 1.00 16.14 149 ASP B N 1
ATOM 3394 C CA . ASP B 1 149 ? 50.826 46.073 -11.535 1.00 17.20 149 ASP B CA 1
ATOM 3395 C C . ASP B 1 149 ? 50.996 44.599 -11.234 1.00 17.65 149 ASP B C 1
ATOM 3396 O O . ASP B 1 149 ? 50.125 44.048 -10.582 1.00 18.91 149 ASP B O 1
ATOM 3401 N N . ILE B 1 150 ? 52.130 43.989 -11.606 1.00 17.05 150 ILE B N 1
ATOM 3402 C CA . ILE B 1 150 ? 52.456 42.575 -11.369 1.00 15.72 150 ILE B CA 1
ATOM 3403 C C . ILE B 1 150 ? 52.654 42.352 -9.867 1.00 15.17 150 ILE B C 1
ATOM 3404 O O . ILE B 1 150 ? 52.088 41.433 -9.290 1.00 14.19 150 ILE B O 1
ATOM 3409 N N . VAL B 1 151 ? 53.322 43.276 -9.192 1.00 14.41 151 VAL B N 1
ATOM 3410 C CA . VAL B 1 151 ? 53.595 43.172 -7.775 1.00 14.86 151 VAL B CA 1
ATOM 3411 C C . VAL B 1 151 ? 52.274 43.284 -7.044 1.00 13.27 151 VAL B C 1
ATOM 3412 O O . VAL B 1 151 ? 52.053 42.534 -6.098 1.00 12.45 151 VAL B O 1
ATOM 3416 N N . ARG B 1 152 ? 51.332 44.155 -7.480 1.00 14.97 152 ARG B N 1
ATOM 3417 C CA . ARG B 1 152 ? 50.006 44.300 -6.860 1.00 14.95 152 ARG B CA 1
ATOM 3418 C C . ARG B 1 152 ? 49.202 43.017 -7.045 1.00 13.68 152 ARG B C 1
ATOM 3419 O O . ARG B 1 152 ? 48.778 42.398 -6.072 1.00 14.28 152 ARG B O 1
ATOM 3427 N N . ALA B 1 153 ? 49.115 42.536 -8.269 1.00 14.67 153 ALA B N 1
ATOM 3428 C CA . ALA B 1 153 ? 48.408 41.306 -8.638 1.00 15.83 153 ALA B CA 1
ATOM 3429 C C . ALA B 1 153 ? 48.886 40.127 -7.808 1.00 16.82 153 ALA B C 1
ATOM 3430 O O . ALA B 1 153 ? 48.089 39.404 -7.232 1.00 18.95 153 ALA B O 1
ATOM 3432 N N . ASN B 1 154 ? 50.172 39.907 -7.660 1.00 17.92 154 ASN B N 1
ATOM 3433 C CA . ASN B 1 154 ? 50.714 38.865 -6.802 1.00 18.54 154 ASN B CA 1
ATOM 3434 C C . ASN B 1 154 ? 50.371 39.089 -5.337 1.00 19.26 154 ASN B C 1
ATOM 3435 O O . ASN B 1 154 ? 49.951 38.123 -4.691 1.00 19.52 154 ASN B O 1
ATOM 3440 N N . ALA B 1 155 ? 50.451 40.298 -4.758 1.00 18.75 155 ALA B N 1
ATOM 3441 C CA . ALA B 1 155 ? 50.151 40.444 -3.331 1.00 19.51 155 ALA B CA 1
ATOM 3442 C C . ALA B 1 155 ? 48.677 40.202 -3.027 1.00 19.14 155 ALA B C 1
ATOM 3443 O O . ALA B 1 155 ? 48.324 39.594 -2.001 1.00 19.24 155 ALA B O 1
ATOM 3445 N N . PHE B 1 156 ? 47.820 40.645 -3.960 1.00 17.21 156 PHE B N 1
ATOM 3446 C CA . PHE B 1 156 ? 46.388 40.503 -3.820 1.00 17.55 156 PHE B CA 1
ATOM 3447 C C . PHE B 1 156 ?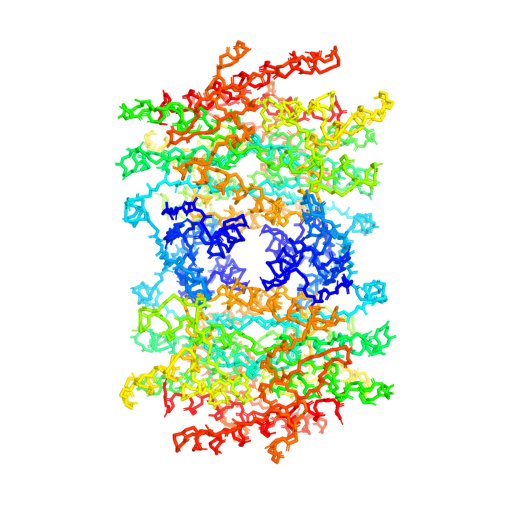 45.946 39.059 -4.015 1.00 17.18 156 PHE B C 1
ATOM 3448 O O . PHE B 1 156 ? 45.141 38.614 -3.202 1.00 17.91 156 PHE B O 1
ATOM 3456 N N . VAL B 1 157 ? 46.389 38.307 -5.025 1.00 17.89 157 VAL B N 1
ATOM 3457 C CA . VAL B 1 157 ? 46.057 36.900 -5.193 1.00 18.10 157 VAL B CA 1
ATOM 3458 C C . VAL B 1 157 ? 46.605 36.143 -3.993 1.00 19.38 157 VAL B C 1
ATOM 3459 O O . VAL B 1 157 ? 45.886 35.295 -3.439 1.00 19.69 157 VAL B O 1
ATOM 3463 N N . ALA B 1 158 ? 47.809 36.442 -3.500 1.00 20.71 158 ALA B N 1
ATOM 3464 C CA . ALA B 1 158 ? 48.353 35.754 -2.314 1.00 22.76 158 ALA B CA 1
ATOM 3465 C C . ALA B 1 158 ? 47.456 35.934 -1.089 1.00 24.20 158 ALA B C 1
ATOM 3466 O O . ALA B 1 158 ? 47.082 34.938 -0.485 1.00 23.98 158 ALA B O 1
ATOM 3468 N N . GLU B 1 159 ? 47.070 37.169 -0.750 1.00 26.00 159 GLU B N 1
ATOM 3469 C CA . GLU B 1 159 ? 46.168 37.542 0.341 1.00 28.24 159 GLU B CA 1
ATOM 3470 C C . GLU B 1 159 ? 44.890 36.700 0.303 1.00 28.23 159 GLU B C 1
ATOM 3471 O O . GLU B 1 159 ? 44.579 36.001 1.268 1.00 28.37 159 GLU B O 1
ATOM 3477 N N . LEU B 1 160 ? 44.214 36.692 -0.860 1.00 28.31 160 LEU B N 1
ATOM 3478 C CA . LEU B 1 160 ? 42.983 35.936 -1.080 1.00 29.22 160 LEU B CA 1
ATOM 3479 C C . LEU B 1 160 ? 43.095 34.425 -0.978 1.00 29.43 160 LEU B C 1
ATOM 3480 O O . LEU B 1 160 ? 42.257 33.776 -0.336 1.00 31.56 160 LEU B O 1
ATOM 3485 N N . LYS B 1 161 ? 44.106 33.826 -1.587 1.00 28.00 161 LYS B N 1
ATOM 3486 C CA . LYS B 1 161 ? 44.198 32.398 -1.553 1.00 26.39 161 LYS B CA 1
ATOM 3487 C C . LYS B 1 161 ? 45.008 31.874 -0.417 1.00 25.88 161 LYS B C 1
ATOM 3488 O O . LYS B 1 161 ? 45.208 30.671 -0.337 1.00 24.89 161 LYS B O 1
ATOM 3494 N N . GLY B 1 162 ? 45.495 32.729 0.473 1.00 25.71 162 GLY B N 1
ATOM 3495 C CA . GLY B 1 162 ? 46.301 32.298 1.614 1.00 25.88 162 GLY B CA 1
ATOM 3496 C C . GLY B 1 162 ? 47.695 31.779 1.254 1.00 26.07 162 GLY B C 1
ATOM 3497 O O . GLY B 1 162 ? 48.310 30.996 1.985 1.00 26.74 162 GLY B O 1
ATOM 3498 N N . LEU B 1 163 ? 48.220 32.211 0.118 1.00 26.52 163 LEU B N 1
ATOM 3499 C CA . LEU B 1 163 ? 49.498 31.735 -0.351 1.00 27.00 163 LEU B CA 1
ATOM 3500 C C . LEU B 1 163 ? 50.563 32.745 0.021 1.00 28.65 163 LEU B C 1
ATOM 3501 O O . LEU B 1 163 ? 50.247 33.903 0.320 1.00 29.07 163 LEU B O 1
ATOM 3506 N N . ASP B 1 164 ? 51.809 32.275 0.086 1.00 29.45 164 ASP B N 1
ATOM 3507 C CA . ASP B 1 164 ? 52.991 33.135 0.215 1.00 29.97 164 ASP B CA 1
ATOM 3508 C C . ASP B 1 164 ? 53.141 33.979 -1.056 1.00 29.09 164 ASP B C 1
ATOM 3509 O O . ASP B 1 164 ? 53.168 33.366 -2.132 1.00 29.32 164 ASP B O 1
ATOM 3514 N N . PRO B 1 165 ? 53.241 35.334 -1.050 1.00 28.94 165 PRO B N 1
ATOM 3515 C CA . PRO B 1 165 ? 53.312 36.158 -2.267 1.00 27.33 165 PRO B CA 1
ATOM 3516 C C . PRO B 1 165 ? 54.623 35.910 -3.034 1.00 27.48 165 PRO B C 1
ATOM 3517 O O . PRO B 1 165 ? 54.710 36.090 -4.249 1.00 28.16 165 PRO B O 1
ATOM 3521 N N . ALA B 1 166 ? 55.678 35.434 -2.353 1.00 28.10 166 ALA B N 1
ATOM 3522 C CA . ALA B 1 166 ? 56.927 34.995 -2.976 1.00 27.66 166 ALA B CA 1
ATOM 3523 C C . ALA B 1 166 ? 56.702 33.871 -3.981 1.00 28.89 166 ALA B C 1
ATOM 3524 O O . ALA B 1 166 ? 57.463 33.713 -4.932 1.00 29.55 166 ALA B O 1
ATOM 3526 N N . ARG B 1 167 ? 55.637 33.080 -3.767 1.00 29.76 167 ARG B N 1
ATOM 3527 C CA . ARG B 1 167 ? 55.276 31.976 -4.622 1.00 30.11 167 ARG B CA 1
ATOM 3528 C C . ARG B 1 167 ? 54.296 32.377 -5.710 1.00 28.33 167 ARG B C 1
ATOM 3529 O O . ARG B 1 167 ? 54.013 31.539 -6.562 1.00 28.58 167 ARG B O 1
ATOM 3537 N N . VAL B 1 168 ? 53.699 33.569 -5.777 1.00 26.96 168 VAL B N 1
ATOM 3538 C CA . VAL B 1 168 ? 52.634 33.804 -6.762 1.00 24.41 168 VAL B CA 1
ATOM 3539 C C . VAL B 1 168 ? 53.161 34.614 -7.922 1.00 25.11 168 VAL B C 1
ATOM 3540 O O . VAL B 1 168 ? 53.910 35.563 -7.679 1.00 26.79 168 VAL B O 1
ATOM 3544 N N . SER B 1 169 ? 52.791 34.346 -9.164 1.00 23.63 169 SER B N 1
ATOM 3545 C CA . SER B 1 169 ? 53.229 35.142 -10.286 1.00 22.79 169 SER B CA 1
ATOM 3546 C C . SER B 1 169 ? 52.067 35.273 -11.264 1.00 21.04 169 SER B C 1
ATOM 3547 O O . SER B 1 169 ? 51.614 34.279 -11.829 1.00 20.62 169 SER B O 1
ATOM 3550 N N . VAL B 1 170 ? 51.492 36.446 -11.514 1.00 20.45 170 VAL B N 1
ATOM 3551 C CA . VAL B 1 170 ? 50.392 36.518 -12.470 1.00 19.97 170 VAL B CA 1
ATOM 3552 C C . VAL B 1 170 ? 50.836 37.585 -13.405 1.00 19.88 170 VAL B C 1
ATOM 3553 O O . VAL B 1 170 ? 51.384 38.586 -12.942 1.00 20.78 170 VAL B O 1
ATOM 3557 N N . PRO B 1 171 ? 50.763 37.320 -14.712 1.00 20.20 171 PRO B N 1
ATOM 3558 C CA . PRO B 1 171 ? 51.110 38.246 -15.780 1.00 18.78 171 PRO B CA 1
ATOM 3559 C C . PRO B 1 171 ? 50.110 39.380 -15.920 1.00 18.68 171 PRO B C 1
ATOM 3560 O O . PRO B 1 171 ? 48.896 39.145 -15.903 1.00 17.96 171 PRO B O 1
ATOM 3564 N N . VAL B 1 172 ? 50.552 40.628 -16.062 1.00 18.49 172 VAL B N 1
ATOM 3565 C CA . VAL B 1 172 ? 49.582 41.688 -16.315 1.00 18.44 172 VAL B CA 1
ATOM 3566 C C . VAL B 1 172 ? 50.047 42.250 -17.646 1.00 17.98 172 VAL B C 1
ATOM 3567 O O . VAL B 1 172 ? 51.231 42.472 -17.903 1.00 17.81 172 VAL B O 1
ATOM 3571 N N . ILE B 1 173 ? 49.085 42.335 -18.549 1.00 18.79 173 ILE B N 1
ATOM 3572 C CA . ILE B 1 173 ? 49.335 42.827 -19.889 1.00 18.10 173 ILE B CA 1
ATOM 3573 C C . ILE B 1 173 ? 48.544 44.127 -20.136 1.00 16.60 173 ILE B C 1
ATOM 3574 O O . ILE B 1 173 ? 47.713 44.569 -19.346 1.00 13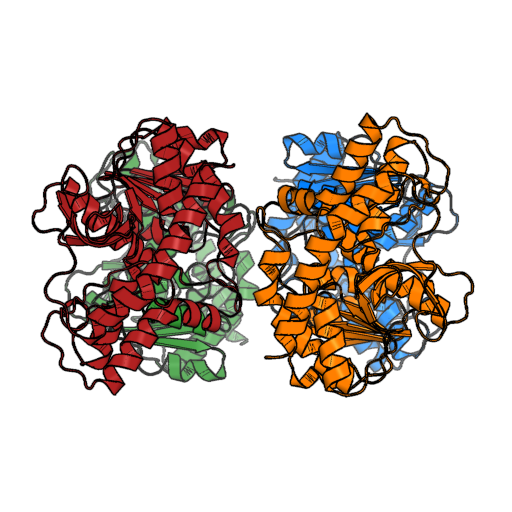.80 173 ILE B O 1
ATOM 3579 N N . GLY B 1 174 ? 48.766 44.766 -21.258 1.00 17.58 174 GLY B N 1
ATOM 3580 C CA . GLY B 1 174 ? 47.979 45.934 -21.598 1.00 18.98 174 GLY B CA 1
ATOM 3581 C C . GLY B 1 174 ? 48.819 47.191 -21.564 1.00 18.75 174 GLY B C 1
ATOM 3582 O O . GLY B 1 174 ? 49.755 47.355 -22.337 1.00 19.34 174 GLY B O 1
ATOM 3583 N N . GLY B 1 175 ? 48.503 48.054 -20.624 1.00 20.53 175 GLY B N 1
ATOM 3584 C CA . GLY B 1 175 ? 49.145 49.342 -20.418 1.00 19.09 175 GLY B CA 1
ATOM 3585 C C . GLY B 1 175 ? 48.985 49.616 -18.931 1.00 19.90 175 GLY B C 1
ATOM 3586 O O . GLY B 1 175 ? 48.569 48.738 -18.155 1.00 16.23 175 GLY B O 1
ATOM 3587 N N . HIS B 1 176 ? 49.263 50.853 -18.535 1.00 19.02 176 HIS B N 1
ATOM 3588 C CA . HIS B 1 176 ? 49.098 51.174 -17.154 1.00 20.33 176 HIS B CA 1
ATOM 3589 C C . HIS B 1 176 ? 48.209 52.396 -17.046 1.00 20.90 176 HIS B C 1
ATOM 3590 O O . HIS B 1 176 ? 48.688 53.533 -16.858 1.00 21.25 176 HIS B O 1
ATOM 3597 N N . ALA B 1 177 ? 46.900 52.131 -17.141 1.00 21.67 177 ALA B N 1
ATOM 3598 C CA . ALA B 1 177 ? 45.869 53.128 -16.880 1.00 21.14 177 ALA B CA 1
ATOM 3599 C C . ALA B 1 177 ? 44.506 52.489 -16.884 1.00 21.08 177 ALA B C 1
ATOM 3600 O O . ALA B 1 177 ? 44.065 52.040 -17.926 1.00 21.25 177 ALA B O 1
ATOM 3602 N N . GLY B 1 178 ? 43.836 52.376 -15.746 1.00 22.00 178 GLY B N 1
ATOM 3603 C CA . GLY B 1 178 ? 42.500 51.813 -15.645 1.00 22.97 178 GLY B CA 1
ATOM 3604 C C . GLY B 1 178 ? 42.298 50.481 -16.339 1.00 22.66 178 GLY B C 1
ATOM 3605 O O . GLY B 1 178 ? 42.986 49.506 -16.068 1.00 21.56 178 GLY B O 1
ATOM 3606 N N . LYS B 1 179 ? 41.382 50.521 -17.300 1.00 24.05 179 LYS B N 1
ATOM 3607 C CA . LYS B 1 179 ? 40.969 49.377 -18.109 1.00 25.30 179 LYS B CA 1
ATOM 3608 C C . LYS B 1 179 ? 42.062 48.768 -18.943 1.00 24.47 179 LYS B C 1
ATOM 3609 O O . LYS B 1 179 ? 41.912 47.654 -19.445 1.00 25.49 179 LYS B O 1
ATOM 3615 N N . THR B 1 180 ? 43.152 49.496 -19.156 1.00 22.56 180 THR B N 1
ATOM 3616 C CA . THR B 1 180 ? 44.224 48.947 -19.921 1.00 21.26 180 THR B CA 1
ATOM 3617 C C . THR B 1 180 ? 45.101 48.063 -19.051 1.00 19.75 180 THR B C 1
ATOM 3618 O O . THR B 1 180 ? 45.968 47.377 -19.580 1.00 20.43 180 THR B O 1
ATOM 3622 N N . ILE B 1 181 ? 44.887 48.012 -17.732 1.00 18.92 181 ILE B N 1
ATOM 3623 C CA . ILE B 1 181 ? 45.614 47.077 -16.886 1.00 17.72 181 ILE B CA 1
ATOM 3624 C C . ILE B 1 181 ? 44.833 45.753 -17.067 1.00 18.10 181 ILE B C 1
ATOM 3625 O O . ILE B 1 181 ? 43.681 45.674 -16.674 1.00 17.83 181 ILE B O 1
ATOM 3630 N N . ILE B 1 182 ? 45.321 44.668 -17.680 1.00 19.18 182 ILE B N 1
ATOM 3631 C CA . ILE B 1 182 ? 44.577 43.427 -17.846 1.00 18.60 182 ILE B CA 1
ATOM 3632 C C . ILE B 1 182 ? 45.331 42.354 -17.080 1.00 19.08 182 ILE B C 1
ATOM 3633 O O . ILE B 1 182 ? 46.320 41.839 -17.595 1.00 18.79 182 ILE B O 1
ATOM 3638 N N . PRO B 1 183 ? 44.995 41.981 -15.846 1.00 20.28 183 PRO B N 1
ATOM 3639 C CA . PRO B 1 183 ? 45.652 40.864 -15.161 1.00 20.19 183 PRO B CA 1
ATOM 3640 C C . PRO B 1 183 ? 45.188 39.497 -15.666 1.00 20.08 183 PRO B C 1
ATOM 3641 O O . PRO B 1 183 ? 44.000 39.206 -15.653 1.00 22.79 183 PRO B O 1
ATOM 3645 N N . LEU B 1 184 ? 46.090 38.649 -16.166 1.00 21.86 184 LEU B N 1
ATOM 3646 C CA . LEU B 1 184 ? 45.774 37.339 -16.722 1.00 20.78 184 LEU B CA 1
ATOM 3647 C C . LEU B 1 184 ? 45.756 36.322 -15.603 1.00 21.04 184 LEU B C 1
ATOM 3648 O O . LEU B 1 184 ? 46.672 35.532 -15.362 1.00 19.83 184 LEU B O 1
ATOM 3653 N N . ILE B 1 185 ? 44.655 36.401 -14.878 1.00 22.08 185 ILE B N 1
ATOM 3654 C CA . ILE B 1 185 ? 44.495 35.529 -13.744 1.00 24.81 185 ILE B CA 1
ATOM 3655 C C . ILE B 1 185 ? 44.415 34.075 -14.260 1.00 25.55 185 ILE B C 1
ATOM 3656 O O . ILE B 1 185 ? 44.941 33.207 -13.554 1.00 25.93 185 ILE B O 1
ATOM 3661 N N . SER B 1 186 ? 43.907 33.769 -15.468 1.00 25.41 186 SER B N 1
ATOM 3662 C CA . SER B 1 186 ? 43.879 32.404 -16.002 1.00 28.16 186 SER B CA 1
ATOM 3663 C C . SER B 1 186 ? 45.290 31.788 -16.060 1.00 29.52 186 SER B C 1
ATOM 3664 O O . SER B 1 186 ? 45.489 30.584 -15.899 1.00 31.10 186 SER B O 1
ATOM 3667 N N . GLN B 1 187 ? 46.308 32.634 -16.290 1.00 30.33 187 GLN B N 1
ATOM 3668 C CA . GLN B 1 187 ? 47.701 32.237 -16.424 1.00 28.76 187 GLN B CA 1
ATOM 3669 C C . GLN B 1 187 ? 48.422 32.233 -15.119 1.00 28.50 187 GLN B C 1
ATOM 3670 O O . GLN B 1 187 ? 49.620 32.012 -15.210 1.00 29.12 187 GLN B O 1
ATOM 3676 N N . CYS B 1 188 ? 47.803 32.458 -13.946 1.00 29.32 188 CYS B N 1
ATOM 3677 C CA . CYS B 1 188 ? 48.547 32.619 -12.701 1.00 29.20 188 CYS B CA 1
ATOM 3678 C C . CYS B 1 188 ? 49.318 31.392 -12.264 1.00 30.59 188 CYS B C 1
ATOM 3679 O O . CYS B 1 188 ? 48.914 30.259 -12.534 1.00 31.05 188 CYS B O 1
ATOM 3682 N N . THR B 1 189 ? 50.469 31.553 -11.634 1.00 31.57 189 THR B N 1
ATOM 3683 C CA . THR B 1 189 ? 51.164 30.439 -11.015 1.00 33.16 189 THR B CA 1
ATOM 3684 C C . THR B 1 189 ? 51.152 30.712 -9.514 1.00 33.69 189 THR B C 1
ATOM 3685 O O . THR B 1 189 ? 51.580 31.792 -9.087 1.00 33.33 189 THR B O 1
ATOM 3689 N N . PRO B 1 190 ? 50.699 29.806 -8.658 1.00 35.12 190 PRO B N 1
ATOM 3690 C CA . PRO B 1 190 ? 49.890 28.634 -8.982 1.00 36.35 190 PRO B CA 1
ATOM 3691 C C . PRO B 1 190 ? 48.486 28.876 -9.528 1.00 37.26 190 PRO B C 1
ATOM 3692 O O . PRO B 1 190 ? 47.921 29.940 -9.325 1.00 38.05 190 PRO B O 1
ATOM 3696 N N . LYS B 1 191 ? 47.915 27.859 -10.171 1.00 38.31 191 LYS B N 1
ATOM 3697 C CA . LYS B 1 191 ? 46.512 27.791 -10.578 1.00 40.21 191 LYS B CA 1
ATOM 3698 C C . LYS B 1 191 ? 45.426 28.856 -10.292 1.00 39.94 191 LYS B C 1
ATOM 3699 O O . LYS B 1 191 ? 44.952 29.555 -11.197 1.00 40.78 191 LYS B O 1
ATOM 3705 N N . VAL B 1 192 ? 45.084 28.984 -9.010 1.00 39.21 192 VAL B N 1
ATOM 3706 C CA . VAL B 1 192 ? 43.950 29.735 -8.474 1.00 39.35 192 VAL B CA 1
ATOM 3707 C C . VAL B 1 192 ? 42.623 29.807 -9.252 1.00 38.88 192 VAL B C 1
ATOM 3708 O O . VAL B 1 192 ? 42.445 30.492 -10.264 1.00 40.58 192 VAL B O 1
ATOM 3712 N N . ASP B 1 193 ? 41.614 29.097 -8.761 1.00 37.56 193 ASP B N 1
ATOM 3713 C CA . ASP B 1 193 ? 40.283 29.233 -9.352 1.00 37.14 193 ASP B CA 1
ATOM 3714 C C . ASP B 1 193 ? 39.509 30.255 -8.521 1.00 35.75 193 ASP B C 1
ATOM 3715 O O . ASP B 1 193 ? 39.678 30.308 -7.290 1.00 34.50 193 ASP B O 1
ATOM 3720 N N . PHE B 1 194 ? 38.701 31.142 -9.103 1.00 34.83 194 PHE B N 1
ATOM 3721 C CA . PHE B 1 194 ? 37.894 32.118 -8.362 1.00 34.47 194 PHE B CA 1
ATOM 3722 C C . PHE B 1 194 ? 36.552 32.122 -9.086 1.00 36.02 194 PHE B C 1
ATOM 3723 O O . PHE B 1 194 ? 36.561 32.024 -10.324 1.00 36.45 194 PHE B O 1
ATOM 3731 N N . PRO B 1 195 ? 35.382 32.217 -8.441 1.00 36.57 195 PRO B N 1
ATOM 3732 C CA . PRO B 1 195 ? 34.120 32.454 -9.114 1.00 37.58 195 PRO B CA 1
ATOM 3733 C C . PRO B 1 195 ? 34.101 33.824 -9.756 1.00 38.88 195 PRO B C 1
ATOM 3734 O O . PRO B 1 195 ? 34.675 34.783 -9.222 1.00 38.88 195 PRO B O 1
ATOM 3738 N N . GLN B 1 196 ? 33.433 33.951 -10.904 1.00 39.97 196 GLN B N 1
ATOM 3739 C CA . GLN B 1 196 ? 33.493 35.181 -11.673 1.00 42.27 196 GLN B CA 1
ATOM 3740 C C . GLN B 1 196 ? 33.084 36.461 -10.970 1.00 41.67 196 GLN B C 1
ATOM 3741 O O . GLN B 1 196 ? 33.401 37.549 -11.439 1.00 41.87 196 GLN B O 1
ATOM 3747 N N . ASP B 1 197 ? 32.399 36.338 -9.856 1.00 41.77 197 ASP B N 1
ATOM 3748 C CA . ASP B 1 197 ? 32.015 37.435 -8.994 1.00 42.49 197 ASP B CA 1
ATOM 3749 C C . ASP B 1 197 ? 33.309 37.905 -8.345 1.00 41.36 197 ASP B C 1
ATOM 3750 O O . ASP B 1 197 ? 33.729 39.045 -8.577 1.00 41.87 197 ASP B O 1
ATOM 3755 N N . GLN B 1 198 ? 34.006 37.017 -7.627 1.00 40.43 198 GLN B N 1
ATOM 3756 C CA . GLN B 1 198 ? 35.289 37.296 -6.987 1.00 39.68 198 GLN B CA 1
ATOM 3757 C C . GLN B 1 198 ? 36.343 37.778 -7.982 1.00 37.56 198 GLN B C 1
ATOM 3758 O O . GLN B 1 198 ? 37.152 38.675 -7.711 1.00 37.05 198 GLN B O 1
ATOM 3764 N N . LEU B 1 199 ? 36.324 37.139 -9.142 1.00 34.33 199 LEU B N 1
ATOM 3765 C CA . LEU B 1 199 ? 37.206 37.483 -10.211 1.00 32.23 199 LEU B CA 1
ATOM 3766 C C . LEU B 1 199 ? 36.947 38.886 -10.739 1.00 32.41 199 LEU B C 1
ATOM 3767 O O . LEU B 1 199 ? 37.935 39.602 -10.931 1.00 32.50 199 LEU B O 1
ATOM 3772 N N . SER B 1 200 ? 35.737 39.407 -10.955 1.00 31.70 200 SER B N 1
ATOM 3773 C CA . SER B 1 200 ? 35.626 40.762 -11.486 1.00 32.20 200 SER B CA 1
ATOM 3774 C C . SER B 1 200 ? 35.937 41.809 -10.415 1.00 30.86 200 SER B C 1
ATOM 3775 O O . SER B 1 200 ? 36.406 42.922 -10.713 1.00 30.41 200 SER B O 1
ATOM 3778 N N . THR B 1 201 ? 35.708 41.441 -9.160 1.00 30.71 201 THR B N 1
ATOM 3779 C CA . THR B 1 201 ? 36.096 42.293 -8.064 1.00 30.72 201 THR B CA 1
ATOM 3780 C C . THR B 1 201 ? 37.620 42.399 -7.965 1.00 30.22 201 THR B C 1
ATOM 3781 O O . THR B 1 201 ? 38.152 43.515 -7.902 1.00 29.70 201 THR B O 1
ATOM 3785 N N . LEU B 1 202 ? 38.345 41.270 -8.006 1.00 28.89 202 LEU B N 1
ATOM 3786 C CA . LEU B 1 202 ? 39.800 41.261 -7.969 1.00 28.07 202 LEU B CA 1
ATOM 3787 C C . LEU B 1 202 ? 40.380 42.061 -9.143 1.00 27.70 202 LEU B C 1
ATOM 3788 O O . LEU B 1 202 ? 41.284 42.886 -8.942 1.00 26.34 202 LEU B O 1
ATOM 3793 N N . THR B 1 203 ? 39.871 41.851 -10.361 1.00 26.33 203 THR B N 1
ATOM 3794 C CA . THR B 1 203 ? 40.366 42.593 -11.499 1.00 25.96 203 THR B CA 1
ATOM 3795 C C . THR B 1 203 ? 40.239 44.099 -11.323 1.00 26.14 203 THR B C 1
ATOM 3796 O O . THR B 1 203 ? 41.231 44.814 -11.493 1.00 26.12 203 THR B O 1
ATOM 3800 N N . GLY B 1 204 ? 39.080 44.580 -10.903 1.00 26.22 204 GLY B N 1
ATOM 3801 C CA . GLY B 1 204 ? 38.886 46.002 -10.740 1.00 25.77 204 GLY B CA 1
ATOM 3802 C C . GLY B 1 204 ? 39.821 46.535 -9.671 1.00 24.50 204 GLY B C 1
ATOM 3803 O O . GLY B 1 204 ? 40.353 47.627 -9.840 1.00 24.52 204 GLY B O 1
ATOM 3804 N N . ARG B 1 205 ? 40.032 45.773 -8.601 1.00 23.09 205 ARG B N 1
ATOM 3805 C CA . ARG B 1 205 ? 40.936 46.118 -7.522 1.00 24.30 205 ARG B CA 1
ATOM 3806 C C . ARG B 1 205 ? 42.386 46.345 -7.995 1.00 24.04 205 ARG B C 1
ATOM 3807 O O . ARG B 1 205 ? 43.079 47.313 -7.608 1.00 23.78 205 ARG B O 1
ATOM 3815 N N . ILE B 1 206 ? 42.851 45.466 -8.890 1.00 22.76 206 ILE B N 1
ATOM 3816 C CA . ILE B 1 206 ? 44.161 45.620 -9.503 1.00 21.59 206 ILE B CA 1
ATOM 3817 C C . ILE B 1 206 ? 44.099 46.841 -10.414 1.00 21.55 206 ILE B C 1
ATOM 3818 O O . ILE B 1 206 ? 45.016 47.670 -10.315 1.00 23.75 206 ILE B O 1
ATOM 3823 N N . GLN B 1 207 ? 43.096 47.045 -11.273 1.00 20.59 207 GLN B N 1
ATOM 3824 C CA . GLN B 1 207 ? 43.032 48.257 -12.091 1.00 20.22 207 GLN B CA 1
ATOM 3825 C C . GLN B 1 207 ? 42.936 49.543 -11.294 1.00 19.93 207 GLN B C 1
ATOM 3826 O O . GLN B 1 207 ? 43.607 50.502 -11.674 1.00 19.57 207 GLN B O 1
ATOM 3832 N N . GLU B 1 208 ? 42.222 49.617 -10.185 1.00 20.86 208 GLU B N 1
ATOM 3833 C CA . GLU B 1 208 ? 42.107 50.862 -9.444 1.00 22.40 208 GLU B CA 1
ATOM 3834 C C . GLU B 1 208 ? 43.033 51.089 -8.259 1.00 22.10 208 GLU B C 1
ATOM 3835 O O . GLU B 1 208 ? 43.009 52.165 -7.638 1.00 22.21 208 GLU B O 1
ATOM 3841 N N . ALA B 1 209 ? 43.999 50.172 -8.020 1.00 21.76 209 ALA B N 1
ATOM 3842 C CA . ALA B 1 209 ? 44.887 50.244 -6.850 1.00 21.21 209 ALA B CA 1
ATOM 3843 C C . ALA B 1 209 ? 45.695 51.518 -6.665 1.00 20.23 209 ALA B C 1
ATOM 3844 O O . ALA B 1 209 ? 45.962 51.923 -5.531 1.00 21.03 209 ALA B O 1
ATOM 3846 N N . GLY B 1 210 ? 46.122 52.150 -7.757 1.00 20.44 210 GLY B N 1
ATOM 3847 C CA . GLY B 1 210 ? 46.922 53.369 -7.697 1.00 20.07 210 GLY B CA 1
ATOM 3848 C C . GLY B 1 210 ? 46.052 54.536 -7.272 1.00 21.38 210 GLY B C 1
ATOM 3849 O O . GLY B 1 210 ? 46.418 55.373 -6.430 1.00 19.18 210 GLY B O 1
ATOM 3850 N N . THR B 1 211 ? 44.849 54.539 -7.870 1.00 22.67 211 THR B N 1
ATOM 3851 C CA . THR B 1 211 ? 43.848 55.524 -7.522 1.00 23.39 211 THR B CA 1
ATOM 3852 C C . THR B 1 211 ? 43.446 55.379 -6.066 1.00 23.99 211 THR B C 1
ATOM 3853 O O . THR B 1 211 ? 43.352 56.408 -5.389 1.00 24.69 211 THR B O 1
ATOM 3857 N N . GLU B 1 212 ? 43.287 54.184 -5.510 1.00 23.85 212 GLU B N 1
ATOM 3858 C CA . GLU B 1 212 ? 43.015 54.113 -4.088 1.00 25.23 212 GLU B CA 1
ATOM 3859 C C . GLU B 1 212 ? 44.160 54.585 -3.239 1.00 23.36 212 GLU B C 1
ATOM 3860 O O . GLU B 1 212 ? 43.872 55.078 -2.147 1.00 22.49 212 GLU B O 1
ATOM 3866 N N . VAL B 1 213 ? 45.426 54.483 -3.680 1.00 20.47 213 VAL B N 1
ATOM 3867 C CA . VAL B 1 213 ? 46.527 54.958 -2.854 1.00 18.89 213 VAL B CA 1
ATOM 3868 C C . VAL B 1 213 ? 46.609 56.493 -2.932 1.00 19.29 213 VAL B C 1
ATOM 3869 O O . VAL B 1 213 ? 46.946 57.152 -1.943 1.00 16.86 213 VAL B O 1
ATOM 3873 N N . VAL B 1 214 ? 46.269 57.080 -4.088 1.00 19.09 214 VAL B N 1
ATOM 3874 C CA . VAL B 1 214 ? 46.263 58.524 -4.262 1.00 19.49 214 VAL B CA 1
ATOM 3875 C C . VAL B 1 214 ? 45.166 59.029 -3.312 1.00 21.32 214 VAL B C 1
ATOM 3876 O O . VAL B 1 214 ? 45.416 59.914 -2.474 1.00 22.23 214 VAL B O 1
ATOM 3880 N N . LYS B 1 215 ? 43.978 58.424 -3.341 1.00 22.02 215 LYS B N 1
ATOM 3881 C CA . LYS B 1 215 ? 42.896 58.755 -2.425 1.00 23.45 215 LYS B CA 1
ATOM 3882 C C . LYS B 1 215 ? 43.316 58.622 -0.965 1.00 21.90 215 LYS B C 1
ATOM 3883 O O . LYS B 1 215 ? 43.217 59.597 -0.221 1.00 22.24 215 LYS B O 1
ATOM 3889 N N . ALA B 1 216 ? 43.804 57.440 -0.561 1.00 20.36 216 ALA B N 1
ATOM 3890 C CA . ALA B 1 216 ? 44.299 57.175 0.770 1.00 20.42 216 ALA B CA 1
ATOM 3891 C C . ALA B 1 216 ? 45.342 58.168 1.240 1.00 20.94 216 ALA B C 1
ATOM 3892 O O . ALA B 1 216 ? 45.388 58.505 2.422 1.00 20.81 216 ALA B O 1
ATOM 3894 N N . LYS B 1 217 ? 46.217 58.623 0.326 1.00 21.74 217 LYS B N 1
ATOM 3895 C CA . LYS B 1 217 ? 47.256 59.571 0.641 1.00 21.53 217 LYS B CA 1
ATOM 3896 C C . LYS B 1 217 ? 46.736 60.984 0.702 1.00 22.10 217 LYS B C 1
ATOM 3897 O O . LYS B 1 217 ? 47.395 61.818 1.321 1.00 22.17 217 LYS B O 1
ATOM 3903 N N . ALA B 1 218 ? 45.616 61.284 0.060 1.00 21.98 218 ALA B N 1
ATOM 3904 C CA . ALA B 1 218 ? 44.883 62.521 0.245 1.00 22.22 218 ALA B CA 1
ATOM 3905 C C . ALA B 1 218 ? 45.699 63.769 0.020 1.00 22.56 218 ALA B C 1
ATOM 3906 O O . ALA B 1 218 ? 45.832 64.669 0.849 1.00 23.44 218 ALA B O 1
ATOM 3908 N N . GLY B 1 219 ? 46.341 63.759 -1.136 1.00 22.75 219 GLY B N 1
ATOM 3909 C CA . GLY B 1 219 ? 47.045 64.912 -1.607 1.00 21.84 219 GLY B CA 1
ATOM 3910 C C . GLY B 1 219 ? 48.509 64.877 -1.277 1.00 22.54 219 GLY B C 1
ATOM 3911 O O . GLY B 1 219 ? 49.245 65.712 -1.820 1.00 23.02 219 GLY B O 1
ATOM 3912 N N . ALA B 1 220 ? 48.955 63.935 -0.451 1.00 22.32 220 ALA B N 1
ATOM 3913 C CA . ALA B 1 220 ? 50.363 63.837 -0.149 1.00 22.75 220 ALA B CA 1
ATOM 3914 C C . ALA B 1 220 ? 51.146 62.954 -1.133 1.00 24.17 220 ALA B C 1
ATOM 3915 O O . ALA B 1 220 ? 52.115 62.291 -0.744 1.00 28.03 220 ALA B O 1
ATOM 3917 N N . GLY B 1 221 ? 50.786 62.889 -2.412 1.00 23.04 221 GLY B N 1
ATOM 3918 C CA . GLY B 1 221 ? 51.553 62.131 -3.391 1.00 21.43 221 GLY B CA 1
ATOM 3919 C C . GLY B 1 221 ? 50.880 60.831 -3.779 1.00 20.00 221 GLY B C 1
ATOM 3920 O O . GLY B 1 221 ? 49.748 60.546 -3.356 1.00 21.85 221 GLY B O 1
ATOM 3921 N N . SER B 1 222 ? 51.473 60.034 -4.650 1.00 19.12 222 SER B N 1
ATOM 3922 C CA . SER B 1 222 ? 50.881 58.748 -4.986 1.00 16.88 222 SER B CA 1
ATOM 3923 C C . SER B 1 222 ? 51.745 57.643 -4.373 1.00 17.10 222 SER B C 1
ATOM 3924 O O . SER B 1 222 ? 52.426 57.889 -3.356 1.00 15.66 222 SER B O 1
ATOM 3927 N N . ALA B 1 223 ? 51.678 56.407 -4.907 1.00 17.45 223 ALA B N 1
ATOM 3928 C CA . ALA B 1 223 ? 52.522 55.277 -4.504 1.00 17.87 223 ALA B CA 1
ATOM 3929 C C . ALA B 1 223 ? 54.008 55.589 -4.780 1.00 16.99 223 ALA B C 1
ATOM 3930 O O . ALA B 1 223 ? 54.470 55.798 -5.916 1.00 18.29 223 ALA B O 1
ATOM 3932 N N . THR B 1 224 ? 54.795 55.700 -3.721 1.00 14.89 224 THR B N 1
ATOM 3933 C CA . THR B 1 224 ? 56.202 55.945 -3.838 1.00 14.68 224 THR B CA 1
ATOM 3934 C C . THR B 1 224 ? 56.999 54.745 -3.341 1.00 14.08 224 THR B C 1
ATOM 3935 O O . THR B 1 224 ? 57.876 54.267 -4.049 1.00 14.15 224 THR B O 1
ATOM 3939 N N . LEU B 1 225 ? 56.706 54.208 -2.165 1.00 12.24 225 LEU B N 1
ATOM 3940 C CA . LEU B 1 225 ? 57.515 53.166 -1.592 1.00 13.17 225 LEU B CA 1
ATOM 3941 C C . LEU B 1 225 ? 57.296 51.874 -2.375 1.00 12.96 225 LEU B C 1
ATOM 3942 O O . LEU B 1 225 ? 58.287 51.219 -2.694 1.00 12.70 225 LEU B O 1
ATOM 3947 N N . SER B 1 226 ? 56.090 51.498 -2.762 1.00 13.12 226 SER B N 1
ATOM 3948 C CA . SER B 1 226 ? 55.894 50.306 -3.577 1.00 15.70 226 SER B CA 1
ATOM 3949 C C . SER B 1 226 ? 56.390 50.500 -5.006 1.00 15.73 226 SER B C 1
ATOM 3950 O O . SER B 1 226 ? 56.832 49.546 -5.659 1.00 15.29 226 SER B O 1
ATOM 3953 N N . MET B 1 227 ? 56.379 51.735 -5.535 1.00 16.01 227 MET B N 1
ATOM 3954 C CA . MET B 1 227 ? 56.858 51.980 -6.883 1.00 14.99 227 MET B CA 1
ATOM 3955 C C . MET B 1 227 ? 58.382 51.846 -6.869 1.00 15.27 227 MET B C 1
ATOM 3956 O O . MET B 1 227 ? 58.967 51.330 -7.824 1.00 14.24 227 MET B O 1
ATOM 3961 N N . ALA B 1 228 ? 59.072 52.274 -5.806 1.00 14.55 228 ALA B N 1
ATOM 3962 C CA . ALA B 1 228 ? 60.490 52.139 -5.685 1.00 13.86 228 ALA B CA 1
ATOM 3963 C C . ALA B 1 228 ? 60.850 50.665 -5.657 1.00 13.05 228 ALA B C 1
ATOM 3964 O O . ALA B 1 228 ? 61.770 50.259 -6.354 1.00 11.79 228 ALA B O 1
ATOM 3966 N N . TYR B 1 229 ? 60.136 49.834 -4.904 1.00 12.82 229 TYR B N 1
ATOM 3967 C CA . TYR B 1 229 ? 60.390 48.407 -4.855 1.00 14.13 229 TYR B CA 1
ATOM 3968 C C . TYR B 1 229 ? 60.192 47.840 -6.240 1.00 13.60 229 TYR B C 1
ATOM 3969 O O . TYR B 1 229 ? 61.038 47.107 -6.707 1.00 13.90 229 TYR B O 1
ATOM 3978 N N . ALA B 1 230 ? 59.083 48.117 -6.900 1.00 14.02 230 ALA B N 1
ATOM 3979 C CA . ALA B 1 230 ? 58.774 47.545 -8.188 1.00 14.32 230 ALA B CA 1
ATOM 3980 C C . ALA B 1 230 ? 59.744 47.919 -9.301 1.00 13.80 230 ALA B C 1
ATOM 3981 O O . ALA B 1 230 ? 60.111 47.108 -10.163 1.00 12.76 230 ALA B O 1
ATOM 3983 N N . GLY B 1 231 ? 60.142 49.189 -9.263 1.00 14.18 231 GLY B N 1
ATOM 3984 C CA . GLY B 1 231 ? 61.087 49.756 -10.187 1.00 13.52 231 GLY B CA 1
ATOM 3985 C C . GLY B 1 231 ? 62.439 49.143 -9.943 1.00 12.58 231 GLY B C 1
ATOM 3986 O O . GLY B 1 231 ? 63.126 48.838 -10.918 1.00 12.36 231 GLY B O 1
ATOM 3987 N N . ALA B 1 232 ? 62.849 48.953 -8.687 1.00 11.92 232 ALA B N 1
ATOM 3988 C CA . ALA B 1 232 ? 64.121 48.304 -8.388 1.00 11.94 232 ALA B CA 1
ATOM 3989 C C . ALA B 1 232 ? 64.115 46.848 -8.847 1.00 12.07 232 ALA B C 1
ATOM 3990 O O . ALA B 1 232 ? 65.114 46.381 -9.417 1.00 11.92 232 ALA B O 1
ATOM 3992 N N . ARG B 1 233 ? 63.007 46.127 -8.635 1.00 12.79 233 ARG B N 1
ATOM 3993 C CA . ARG B 1 233 ? 62.861 44.769 -9.085 1.00 13.50 233 ARG B CA 1
ATOM 3994 C C . ARG B 1 233 ? 63.065 44.671 -10.603 1.00 13.67 233 ARG B C 1
ATOM 3995 O O . ARG B 1 233 ? 63.782 43.786 -11.086 1.00 12.50 233 ARG B O 1
ATOM 4003 N N . PHE B 1 234 ? 62.511 45.604 -11.376 1.00 13.99 234 PHE B N 1
ATOM 4004 C CA . PHE B 1 234 ? 62.632 45.581 -12.816 1.00 13.94 234 PHE B CA 1
ATOM 4005 C C . PHE B 1 234 ? 64.086 45.825 -13.122 1.00 14.21 234 PHE B C 1
ATOM 4006 O O . PHE B 1 234 ? 64.639 45.017 -13.855 1.00 15.81 234 PHE B O 1
ATOM 4014 N N . VAL B 1 235 ? 64.773 46.820 -12.583 1.00 13.14 235 VAL B N 1
ATOM 4015 C CA . VAL B 1 235 ? 66.185 47.005 -12.872 1.00 14.94 235 VAL B CA 1
ATOM 4016 C C . VAL B 1 235 ? 67.025 45.770 -12.502 1.00 14.88 235 VAL B C 1
ATOM 4017 O O . VAL B 1 235 ? 67.843 45.339 -13.308 1.00 13.33 235 VAL B O 1
ATOM 4021 N N . PHE B 1 236 ? 66.880 45.172 -11.327 1.00 15.30 236 PHE B N 1
ATOM 4022 C CA . PHE B 1 236 ? 67.615 43.978 -10.933 1.00 16.21 236 PHE B CA 1
ATOM 4023 C C . PHE B 1 236 ? 67.382 42.825 -11.901 1.00 16.17 236 PHE B C 1
ATOM 4024 O O . PHE B 1 236 ? 68.351 42.149 -12.244 1.00 16.60 236 PHE B O 1
ATOM 4032 N N . SER B 1 237 ? 66.165 42.654 -12.394 1.00 15.70 237 SER B N 1
ATOM 4033 C CA . SER B 1 237 ? 65.910 41.652 -13.392 1.00 17.26 237 SER B CA 1
ATOM 4034 C C . SER B 1 237 ? 66.659 41.909 -14.674 1.00 18.03 237 SER B C 1
ATOM 4035 O O . SER B 1 237 ? 67.185 40.979 -15.293 1.00 18.16 237 SER B O 1
ATOM 4038 N N . LEU B 1 238 ? 66.735 43.184 -15.076 1.00 17.66 238 LEU B N 1
ATOM 4039 C CA . LEU B 1 238 ? 67.390 43.536 -16.322 1.00 17.14 238 LEU B CA 1
ATOM 4040 C C . LEU B 1 238 ? 68.912 43.360 -16.204 1.00 16.66 238 LEU B C 1
ATOM 4041 O O . LEU B 1 238 ? 69.562 42.760 -17.051 1.00 15.46 238 LEU B O 1
ATOM 4046 N N . VAL B 1 239 ? 69.508 43.735 -15.073 1.00 17.06 239 VAL B N 1
ATOM 4047 C CA . VAL B 1 239 ? 70.929 43.653 -14.843 1.00 16.86 239 VAL B CA 1
ATOM 4048 C C . VAL B 1 239 ? 71.283 42.191 -14.719 1.00 17.83 239 VAL B C 1
ATOM 4049 O O . VAL B 1 239 ? 72.278 41.827 -15.350 1.00 17.06 239 VAL B O 1
ATOM 4053 N N . ASP B 1 240 ? 70.590 41.287 -14.047 1.00 18.85 240 ASP B N 1
ATOM 4054 C CA . ASP B 1 240 ? 71.230 40.012 -14.036 1.00 20.74 240 ASP B CA 1
ATOM 4055 C C . ASP B 1 240 ? 70.977 39.262 -15.333 1.00 20.21 240 ASP B C 1
ATOM 4056 O O . ASP B 1 240 ? 71.778 38.398 -15.678 1.00 18.96 240 ASP B O 1
ATOM 4061 N N . ALA B 1 241 ? 69.996 39.616 -16.154 1.00 19.93 241 ALA B N 1
ATOM 4062 C CA . ALA B 1 241 ? 69.910 39.059 -17.501 1.00 20.46 241 ALA B CA 1
ATOM 4063 C C . ALA B 1 241 ? 71.073 39.622 -18.312 1.00 21.27 241 ALA B C 1
ATOM 4064 O O . ALA B 1 241 ? 71.693 38.907 -19.101 1.00 21.03 241 ALA B O 1
ATOM 4066 N N . MET B 1 242 ? 71.461 40.884 -18.119 1.00 21.79 242 MET B N 1
ATOM 4067 C CA . MET B 1 242 ? 72.613 41.459 -18.786 1.00 22.22 242 MET B CA 1
ATOM 4068 C C . MET B 1 242 ? 73.875 40.725 -18.363 1.00 21.12 242 MET B C 1
ATOM 4069 O O . MET B 1 242 ? 74.761 40.495 -19.173 1.00 21.99 242 MET B O 1
ATOM 4074 N N . ASN B 1 243 ? 73.969 40.270 -17.114 1.00 20.54 243 ASN B N 1
ATOM 4075 C CA . ASN B 1 243 ? 75.035 39.446 -16.590 1.00 20.42 243 ASN B CA 1
ATOM 4076 C C . ASN B 1 243 ? 74.991 37.996 -17.060 1.00 19.98 243 ASN B C 1
ATOM 4077 O O . ASN B 1 243 ? 75.818 37.199 -16.653 1.00 19.39 243 ASN B O 1
ATOM 4082 N N . GLY B 1 244 ? 74.084 37.609 -17.942 1.00 19.67 244 GLY B N 1
ATOM 4083 C CA . GLY B 1 244 ? 74.064 36.254 -18.447 1.00 19.58 244 GLY B CA 1
ATOM 4084 C C . GLY B 1 244 ? 73.013 35.337 -17.866 1.00 20.14 244 GLY B C 1
ATOM 4085 O O . GLY B 1 244 ? 72.931 34.209 -18.366 1.00 19.46 244 GLY B O 1
ATOM 4086 N N . LYS B 1 245 ? 72.188 35.732 -16.873 1.00 19.70 245 LYS B N 1
ATOM 4087 C CA . LYS B 1 245 ? 71.233 34.810 -16.318 1.00 19.16 245 LYS B CA 1
ATOM 4088 C C . LYS B 1 245 ? 70.141 34.550 -17.329 1.00 19.07 245 LYS B C 1
ATOM 4089 O O . LYS B 1 245 ? 69.604 35.479 -17.932 1.00 16.94 245 LYS B O 1
ATOM 4095 N N . GLU B 1 246 ? 69.831 33.262 -17.508 1.00 18.82 246 GLU B N 1
ATOM 4096 C CA . GLU B 1 246 ? 68.844 32.813 -18.451 1.00 18.66 246 GLU B CA 1
ATOM 4097 C C . GLU B 1 246 ? 67.445 32.663 -17.875 1.00 18.01 246 GLU B C 1
ATOM 4098 O O . GLU B 1 246 ? 67.259 32.407 -16.694 1.00 18.85 246 GLU B O 1
ATOM 4104 N N . GLY B 1 247 ? 66.415 32.856 -18.693 1.00 17.73 247 GLY B N 1
ATOM 4105 C CA . GLY B 1 247 ? 65.060 32.648 -18.260 1.00 17.93 247 GLY B CA 1
ATOM 4106 C C . GLY B 1 247 ? 64.467 33.769 -17.409 1.00 19.04 247 GLY B C 1
ATOM 4107 O O . GLY B 1 247 ? 63.472 33.539 -16.714 1.00 18.67 247 GLY B O 1
ATOM 4108 N N . VAL B 1 248 ? 65.035 34.975 -17.430 1.00 18.49 248 VAL B N 1
ATOM 4109 C CA . VAL B 1 248 ? 64.502 36.094 -16.667 1.00 16.26 248 VAL B CA 1
ATOM 4110 C C . VAL B 1 248 ? 63.364 36.666 -17.541 1.00 14.80 248 VAL B C 1
ATOM 4111 O O . VAL B 1 248 ? 63.573 37.129 -18.666 1.00 13.75 248 VAL B O 1
ATOM 4115 N N . VAL B 1 249 ? 62.120 36.616 -17.052 1.00 15.39 249 VAL B N 1
ATOM 4116 C CA . VAL B 1 249 ? 60.945 37.120 -17.770 1.00 15.09 249 VAL B CA 1
ATOM 4117 C C . VAL B 1 249 ? 60.352 38.246 -16.943 1.00 15.15 249 VAL B C 1
ATOM 4118 O O . VAL B 1 249 ? 60.257 38.124 -15.722 1.00 14.81 249 VAL B O 1
ATOM 4122 N N . GLU B 1 250 ? 59.963 39.332 -17.576 1.00 14.99 250 GLU B N 1
ATOM 4123 C CA . GLU B 1 250 ? 59.311 40.439 -16.906 1.00 15.93 250 GLU B CA 1
ATOM 4124 C C . GLU B 1 250 ? 58.358 41.041 -17.920 1.00 15.68 250 GLU B C 1
ATOM 4125 O O . GLU B 1 250 ? 58.703 41.093 -19.104 1.00 13.71 250 GLU B O 1
ATOM 4131 N N . CYS B 1 251 ? 57.158 41.484 -17.494 1.00 16.21 251 CYS B N 1
ATOM 4132 C CA . CYS B 1 251 ? 56.251 42.186 -18.422 1.00 16.04 251 CYS B CA 1
ATOM 4133 C C . CYS B 1 251 ? 56.664 43.671 -18.460 1.00 15.55 251 CYS B C 1
ATOM 4134 O O . CYS B 1 251 ? 57.194 44.224 -17.464 1.00 12.89 251 CYS B O 1
ATOM 4137 N N . SER B 1 252 ? 56.507 44.293 -19.635 1.00 15.24 252 SER B N 1
ATOM 4138 C CA . SER B 1 252 ? 56.790 45.713 -19.762 1.00 16.44 252 SER B CA 1
ATOM 4139 C C . SER B 1 252 ? 56.042 46.249 -20.975 1.00 16.73 252 SER B C 1
ATOM 4140 O O . SER B 1 252 ? 55.785 45.476 -21.903 1.00 17.22 252 SER B O 1
ATOM 4143 N N . PHE B 1 253 ? 55.634 47.532 -20.944 1.00 16.78 253 PHE B N 1
ATOM 4144 C CA . PHE B 1 253 ? 54.956 48.268 -22.005 1.00 16.03 253 PHE B CA 1
ATOM 4145 C C . PHE B 1 253 ? 56.059 48.637 -22.973 1.00 16.95 253 PHE B C 1
ATOM 4146 O O . PHE B 1 253 ? 56.942 49.461 -22.639 1.00 15.64 253 PHE B O 1
ATOM 4154 N N . VAL B 1 254 ? 55.960 48.038 -24.160 1.00 15.31 254 VAL B N 1
ATOM 4155 C CA . VAL B 1 254 ? 57.070 48.039 -25.086 1.00 16.90 254 VAL B CA 1
ATOM 4156 C C . VAL B 1 254 ? 56.538 48.152 -26.518 1.00 18.16 254 VAL B C 1
ATOM 4157 O O . VAL B 1 254 ? 55.336 47.999 -26.784 1.00 16.61 254 VAL B O 1
ATOM 4161 N N . LYS B 1 255 ? 57.386 48.496 -27.479 1.00 20.68 255 LYS B N 1
ATOM 4162 C CA . LYS B 1 255 ? 57.021 48.453 -28.896 1.00 23.16 255 LYS B CA 1
ATOM 4163 C C . LYS B 1 255 ? 56.629 47.013 -29.256 1.00 24.07 255 LYS B C 1
ATOM 4164 O O . LYS B 1 255 ? 57.362 46.039 -29.061 1.00 23.96 255 LYS B O 1
ATOM 4170 N N . SER B 1 256 ? 55.447 46.877 -29.793 1.00 25.73 256 SER B N 1
ATOM 4171 C CA . SER B 1 256 ? 54.865 45.578 -29.919 1.00 28.14 256 SER B CA 1
ATOM 4172 C C . SER B 1 256 ? 54.185 45.396 -31.260 1.00 29.47 256 SER B C 1
ATOM 4173 O O . SER B 1 256 ? 53.881 46.317 -32.006 1.00 30.56 256 SER B O 1
ATOM 4176 N N . GLN B 1 257 ? 53.988 44.121 -31.486 1.00 30.92 257 GLN B N 1
ATOM 4177 C CA . GLN B 1 257 ? 53.519 43.521 -32.705 1.00 33.40 257 GLN B CA 1
ATOM 4178 C C . GLN B 1 257 ? 52.410 42.538 -32.344 1.00 33.81 257 GLN B C 1
ATOM 4179 O O . GLN B 1 257 ? 51.666 42.057 -33.193 1.00 34.64 257 GLN B O 1
ATOM 4185 N N . GLU B 1 258 ? 52.304 42.201 -31.069 1.00 34.57 258 GLU B N 1
ATOM 4186 C CA . GLU B 1 258 ? 51.347 41.226 -30.608 1.00 35.41 258 GLU B CA 1
ATOM 4187 C C . GLU B 1 258 ? 49.924 41.588 -30.896 1.00 35.88 258 GLU B C 1
ATOM 4188 O O . GLU B 1 258 ? 49.122 40.672 -30.969 1.00 36.88 258 GLU B O 1
ATOM 4194 N N . THR B 1 259 ? 49.537 42.853 -31.033 1.00 36.99 259 THR B N 1
ATOM 4195 C CA . THR B 1 259 ? 48.160 43.226 -31.295 1.00 38.39 259 THR B CA 1
ATOM 4196 C C . THR B 1 259 ? 48.166 44.299 -32.370 1.00 39.50 259 THR B C 1
ATOM 4197 O O . THR B 1 259 ? 49.230 44.646 -32.885 1.00 40.07 259 THR B O 1
ATOM 4201 N N . ASP B 1 260 ? 47.000 44.878 -32.685 1.00 40.70 260 ASP B N 1
ATOM 4202 C CA . ASP B 1 260 ? 46.892 46.013 -33.606 1.00 41.71 260 ASP B CA 1
ATOM 4203 C C . ASP B 1 260 ? 47.524 47.254 -32.962 1.00 39.80 260 ASP B C 1
ATOM 4204 O O . ASP B 1 260 ? 47.812 48.250 -33.634 1.00 39.58 260 ASP B O 1
ATOM 4209 N N . CYS B 1 261 ? 47.708 47.217 -31.633 1.00 37.19 261 CYS B N 1
ATOM 4210 C CA . CYS B 1 261 ? 48.426 48.242 -30.905 1.00 35.00 261 CYS B CA 1
ATOM 4211 C C . CYS B 1 261 ? 49.921 48.316 -31.169 1.00 33.14 261 CYS B C 1
ATOM 4212 O O . CYS B 1 261 ? 50.598 47.308 -30.962 1.00 33.18 261 CYS B O 1
ATOM 4215 N N . PRO B 1 262 ? 50.517 49.476 -31.503 1.00 30.88 262 PRO B N 1
ATOM 4216 C CA . PRO B 1 262 ? 51.944 49.649 -31.685 1.00 27.98 262 PRO B CA 1
ATOM 4217 C C . PRO B 1 262 ? 52.753 49.490 -30.419 1.00 24.80 262 PRO B C 1
ATOM 4218 O O . PRO B 1 262 ? 53.922 49.200 -30.540 1.00 23.29 262 PRO B O 1
ATOM 4222 N N . TYR B 1 263 ? 52.238 49.753 -29.225 1.00 23.85 263 TYR B N 1
ATOM 4223 C CA . TYR B 1 263 ? 52.931 49.563 -27.939 1.00 22.32 263 TYR B CA 1
ATOM 4224 C C . TYR B 1 263 ? 51.952 48.746 -27.115 1.00 21.67 263 TYR B C 1
ATOM 4225 O O . TYR B 1 263 ? 50.738 48.921 -27.262 1.00 21.95 263 TYR B O 1
ATOM 4234 N N . PHE B 1 264 ? 52.441 47.793 -26.325 1.00 21.02 264 PHE B N 1
ATOM 4235 C CA . PHE B 1 264 ? 51.603 46.900 -25.545 1.00 19.39 264 PHE B CA 1
ATOM 4236 C C . PHE B 1 264 ? 52.513 46.198 -24.537 1.00 18.65 264 PHE B C 1
ATOM 4237 O O . PHE B 1 264 ? 53.695 45.962 -24.785 1.00 18.07 264 PHE B O 1
ATOM 4245 N N . SER B 1 265 ? 52.038 45.948 -23.344 1.00 17.82 265 SER B N 1
ATOM 4246 C CA . SER B 1 265 ? 52.798 45.228 -22.370 1.00 18.00 265 SER B CA 1
ATOM 4247 C C . SER B 1 265 ? 52.479 43.751 -22.461 1.00 18.92 265 SER B C 1
ATOM 4248 O O . SER B 1 265 ? 51.294 43.392 -22.439 1.00 19.71 265 SER B O 1
ATOM 4251 N N . THR B 1 266 ? 53.509 42.914 -22.603 1.00 19.79 266 THR B N 1
ATOM 4252 C CA . THR B 1 266 ? 53.334 41.462 -22.487 1.00 19.19 266 THR B CA 1
ATOM 4253 C C . THR B 1 266 ? 54.568 40.917 -21.748 1.00 18.16 266 THR B C 1
ATOM 4254 O O . THR B 1 266 ? 55.529 41.665 -21.448 1.00 16.35 266 THR B O 1
ATOM 4258 N N . PRO B 1 267 ? 54.571 39.642 -21.334 1.00 18.42 267 PRO B N 1
ATOM 4259 C CA . PRO B 1 267 ? 55.765 38.948 -20.879 1.00 17.46 267 PRO B CA 1
ATOM 4260 C C . PRO B 1 267 ? 56.881 38.978 -21.899 1.00 17.33 267 PRO B C 1
ATOM 4261 O O . PRO B 1 267 ? 56.732 38.593 -23.074 1.00 17.45 267 PRO B O 1
ATOM 4265 N N . LEU B 1 268 ? 58.009 39.472 -21.413 1.00 16.45 268 LEU B N 1
ATOM 4266 C CA . LEU B 1 268 ? 59.209 39.565 -22.213 1.00 18.06 268 LEU B CA 1
ATOM 4267 C C . LEU B 1 268 ? 60.324 38.716 -21.612 1.00 18.40 268 LEU B C 1
ATOM 4268 O O . LEU B 1 268 ? 60.559 38.727 -20.396 1.00 19.61 268 LEU B O 1
ATOM 4273 N N . LEU B 1 269 ? 61.008 37.940 -22.448 1.00 19.26 269 LEU B N 1
ATOM 4274 C CA . LEU B 1 269 ? 62.232 37.257 -22.063 1.00 19.29 269 LEU B CA 1
ATOM 4275 C C . LEU B 1 269 ? 63.396 38.248 -22.270 1.00 18.93 269 LEU B C 1
ATOM 4276 O O . LEU B 1 269 ? 63.625 38.804 -23.364 1.00 18.04 269 LEU B O 1
ATOM 4281 N N . LEU B 1 270 ? 64.115 38.503 -21.190 1.00 18.95 270 LEU B N 1
ATOM 4282 C CA . LEU B 1 270 ? 65.160 39.500 -21.190 1.00 20.51 270 LEU B CA 1
ATOM 4283 C C . LEU B 1 270 ? 66.549 38.931 -21.441 1.00 22.51 270 LEU B C 1
ATOM 4284 O O . LEU B 1 270 ? 66.859 37.835 -20.969 1.00 23.60 270 LEU B O 1
ATOM 4289 N N . GLY B 1 271 ? 67.448 39.600 -22.152 1.00 23.29 271 GLY B N 1
ATOM 4290 C CA . GLY B 1 271 ? 68.733 39.020 -22.427 1.00 24.25 271 GLY B CA 1
ATOM 4291 C C . GLY B 1 271 ? 69.770 40.090 -22.317 1.00 25.12 271 GLY B C 1
ATOM 4292 O O . GLY B 1 271 ? 69.441 41.177 -21.864 1.00 25.27 271 GLY B O 1
ATOM 4293 N N . LYS B 1 272 ? 70.970 39.803 -22.815 1.00 27.05 272 LYS B N 1
ATOM 4294 C CA . LYS B 1 272 ? 72.102 40.717 -22.789 1.00 29.50 272 LYS B CA 1
ATOM 4295 C C . LYS B 1 272 ? 71.804 41.971 -23.582 1.00 30.23 272 LYS B C 1
ATOM 4296 O O . LYS B 1 272 ? 72.359 43.033 -23.286 1.00 30.97 272 LYS B O 1
ATOM 4302 N N . LYS B 1 273 ? 70.918 41.939 -24.577 1.00 29.43 273 LYS B N 1
ATOM 4303 C CA . LYS B 1 273 ? 70.725 43.190 -25.234 1.00 30.20 273 LYS B CA 1
ATOM 4304 C C . LYS B 1 273 ? 69.277 43.681 -25.189 1.00 28.18 273 LYS B C 1
ATOM 4305 O O . LYS B 1 273 ? 68.732 44.320 -26.105 1.00 28.00 273 LYS B O 1
ATOM 4311 N N . GLY B 1 274 ? 68.672 43.429 -24.030 1.00 26.30 274 GLY B N 1
ATOM 4312 C CA . GLY B 1 274 ? 67.352 43.939 -23.760 1.00 24.11 274 GLY B CA 1
ATOM 4313 C C . GLY B 1 274 ? 66.350 42.870 -24.009 1.00 22.09 274 GLY B C 1
ATOM 4314 O O . GLY B 1 274 ? 66.478 41.828 -23.371 1.00 22.35 274 GLY B O 1
ATOM 4315 N N . ILE B 1 275 ? 65.370 43.032 -24.892 1.00 22.34 275 ILE B N 1
ATOM 4316 C CA . ILE B 1 275 ? 64.440 41.947 -25.067 1.00 24.11 275 ILE B CA 1
ATOM 4317 C C . ILE B 1 275 ? 65.007 41.073 -26.168 1.00 25.30 275 ILE B C 1
ATOM 4318 O O . ILE B 1 275 ? 65.487 41.431 -27.242 1.00 23.54 275 ILE B O 1
ATOM 4323 N N . GLU B 1 276 ? 65.107 39.877 -25.599 1.00 27.13 276 GLU B N 1
ATOM 4324 C CA . GLU B 1 276 ? 65.516 38.702 -26.308 1.00 29.36 276 GLU B CA 1
ATOM 4325 C C . GLU B 1 276 ? 64.284 38.179 -27.043 1.00 28.40 276 GLU B C 1
ATOM 4326 O O . GLU B 1 276 ? 64.347 37.975 -28.247 1.00 28.29 276 GLU B O 1
ATOM 4332 N N . LYS B 1 277 ? 63.124 38.033 -26.416 1.00 28.10 277 LYS B N 1
ATOM 4333 C CA . LYS B 1 277 ? 61.976 37.458 -27.074 1.00 28.83 277 LYS B CA 1
ATOM 4334 C C . LYS B 1 277 ? 60.717 38.025 -26.467 1.00 27.28 277 LYS B C 1
ATOM 4335 O O . LYS B 1 277 ? 60.696 38.137 -25.248 1.00 26.77 277 LYS B O 1
ATOM 4341 N N . ASN B 1 278 ? 59.718 38.418 -27.256 1.00 26.12 278 ASN B N 1
ATOM 4342 C CA . ASN B 1 278 ? 58.405 38.834 -26.765 1.00 25.83 278 ASN B CA 1
ATOM 4343 C C . ASN B 1 278 ? 57.570 37.539 -26.685 1.00 26.40 278 ASN B C 1
ATOM 4344 O O . ASN B 1 278 ? 57.365 36.796 -27.670 1.00 24.99 278 ASN B O 1
ATOM 4349 N N . LEU B 1 279 ? 57.137 37.220 -25.464 1.00 25.23 279 LEU B N 1
ATOM 4350 C CA . LEU B 1 279 ? 56.439 35.982 -25.206 1.00 24.96 279 LEU B CA 1
ATOM 4351 C C . LEU B 1 279 ? 54.991 36.117 -25.607 1.00 25.00 279 LEU B C 1
ATOM 4352 O O . LEU B 1 279 ? 54.307 35.097 -25.664 1.00 26.07 279 LEU B O 1
ATOM 4357 N N . GLY B 1 280 ? 54.477 37.306 -25.929 1.00 25.52 280 GLY B N 1
ATOM 4358 C CA . GLY B 1 280 ? 53.123 37.449 -26.391 1.00 24.76 280 GLY B CA 1
ATOM 4359 C C . GLY B 1 280 ? 52.073 37.262 -25.317 1.00 24.95 280 GLY B C 1
ATOM 4360 O O . GLY B 1 280 ? 52.330 37.217 -24.110 1.00 23.52 280 GLY B O 1
ATOM 4361 N N . ILE B 1 281 ? 50.836 37.155 -25.812 1.00 26.03 281 ILE B N 1
ATOM 4362 C CA . ILE B 1 281 ? 49.679 37.042 -24.946 1.00 26.54 281 ILE B CA 1
ATOM 4363 C C . ILE B 1 281 ? 49.465 35.628 -24.377 1.00 27.25 281 ILE B C 1
ATOM 4364 O O . ILE B 1 281 ? 49.298 35.465 -23.166 1.00 26.36 281 ILE B O 1
ATOM 4369 N N . GLY B 1 282 ? 49.507 34.574 -25.184 1.00 27.55 282 GLY B N 1
ATOM 4370 C CA . GLY B 1 282 ? 49.370 33.244 -24.638 1.00 28.45 282 GLY B CA 1
ATOM 4371 C C . GLY B 1 282 ? 47.904 32.854 -24.653 1.00 30.32 282 GLY B C 1
ATOM 4372 O O . GLY B 1 282 ? 47.056 33.509 -25.274 1.00 30.20 282 GLY B O 1
ATOM 4373 N N . LYS B 1 283 ? 47.551 31.788 -23.939 1.00 32.23 283 LYS B N 1
ATOM 4374 C CA . LYS B 1 283 ? 46.203 31.254 -23.976 1.00 32.58 283 LYS B CA 1
ATOM 4375 C C . LYS B 1 283 ? 45.453 31.927 -22.852 1.00 31.78 283 LYS B C 1
ATOM 4376 O O . LYS B 1 283 ? 45.654 31.682 -21.672 1.00 31.37 283 LYS B O 1
ATOM 4382 N N . ILE B 1 284 ? 44.601 32.808 -23.351 1.00 31.95 284 ILE B N 1
ATOM 4383 C CA . ILE B 1 284 ? 43.695 33.663 -22.588 1.00 32.25 284 ILE B CA 1
ATOM 4384 C C . ILE B 1 284 ? 42.259 33.143 -22.490 1.00 31.96 284 ILE B C 1
ATOM 4385 O O . ILE B 1 284 ? 41.783 32.394 -23.376 1.00 33.76 284 ILE B O 1
ATOM 4390 N N . SER B 1 285 ? 41.541 33.460 -21.426 1.00 30.91 285 SER B N 1
ATOM 4391 C CA . SER B 1 285 ? 40.161 33.041 -21.249 1.00 30.01 285 SER B CA 1
ATOM 4392 C C . SER B 1 285 ? 39.237 33.972 -22.035 1.00 30.40 285 SER B C 1
ATOM 4393 O O . SER B 1 285 ? 39.691 35.011 -22.512 1.00 29.80 285 SER B O 1
ATOM 4396 N N . PRO B 1 286 ? 37.947 33.721 -22.251 1.00 30.69 286 PRO B N 1
ATOM 4397 C CA . PRO B 1 286 ? 37.071 34.640 -22.964 1.00 31.97 286 PRO B CA 1
ATOM 4398 C C . PRO B 1 286 ? 36.894 35.973 -22.259 1.00 32.24 286 PRO B C 1
ATOM 4399 O O . PRO B 1 286 ? 36.758 36.989 -22.938 1.00 32.62 286 PRO B O 1
ATOM 4403 N N . PHE B 1 287 ? 36.885 35.980 -20.931 1.00 32.40 287 PHE B N 1
ATOM 4404 C CA . PHE B 1 287 ? 36.845 37.185 -20.129 1.00 31.99 287 PHE B CA 1
ATOM 4405 C C . PHE B 1 287 ? 38.055 38.080 -20.449 1.00 32.14 287 PHE B C 1
ATOM 4406 O O . PHE B 1 287 ? 37.930 39.272 -20.778 1.00 32.91 287 PHE B O 1
ATOM 4414 N N . GLU B 1 288 ? 39.243 37.465 -20.371 1.00 30.54 288 GLU B N 1
ATOM 4415 C CA . GLU B 1 288 ? 40.495 38.117 -20.662 1.00 28.95 288 GLU B CA 1
ATOM 4416 C C . GLU B 1 288 ? 40.474 38.669 -22.066 1.00 30.36 288 GLU B C 1
ATOM 4417 O O . GLU B 1 288 ? 40.932 39.800 -22.269 1.00 30.81 288 GLU B O 1
ATOM 4423 N N . GLU B 1 289 ? 39.882 37.940 -23.023 1.00 30.39 289 GLU B N 1
ATOM 4424 C CA . GLU B 1 289 ? 39.756 38.435 -24.391 1.00 31.25 289 GLU B CA 1
ATOM 4425 C C . GLU B 1 289 ? 39.023 39.762 -24.547 1.00 31.12 289 GLU B C 1
ATOM 4426 O O . GLU B 1 289 ? 39.451 40.714 -25.214 1.00 30.69 289 GLU B O 1
ATOM 4432 N N . LYS B 1 290 ? 37.881 39.812 -23.876 1.00 31.15 290 LYS B N 1
ATOM 4433 C CA . LYS B 1 290 ? 37.011 40.938 -24.038 1.00 32.56 290 LYS B CA 1
ATOM 4434 C C . LYS B 1 290 ? 37.670 42.140 -23.372 1.00 32.73 290 LYS B C 1
ATOM 4435 O O . LYS B 1 290 ? 37.625 43.237 -23.934 1.00 32.80 290 LYS B O 1
ATOM 4441 N N . MET B 1 291 ? 38.418 41.943 -22.282 1.00 32.34 291 MET B N 1
ATOM 4442 C CA . MET B 1 291 ? 39.104 43.059 -21.656 1.00 32.44 291 MET B CA 1
ATOM 4443 C C . MET B 1 291 ? 40.117 43.704 -22.591 1.00 32.81 291 MET B C 1
ATOM 4444 O O . MET B 1 291 ? 40.195 44.930 -22.716 1.00 32.39 291 MET B O 1
ATOM 4449 N N . ILE B 1 292 ? 40.830 42.884 -23.365 1.00 33.31 292 ILE B N 1
ATOM 4450 C CA . ILE B 1 292 ? 41.817 43.373 -24.323 1.00 33.88 292 ILE B CA 1
ATOM 4451 C C . ILE B 1 292 ? 41.099 44.165 -25.416 1.00 34.91 292 ILE B C 1
ATOM 4452 O O . ILE B 1 292 ? 41.508 45.282 -25.750 1.00 34.21 292 ILE B O 1
ATOM 4457 N N . ALA B 1 293 ? 39.993 43.617 -25.935 1.00 36.03 293 ALA B N 1
ATOM 4458 C CA . ALA B 1 293 ? 39.235 44.283 -26.984 1.00 36.76 293 ALA B CA 1
ATOM 4459 C C . ALA B 1 293 ? 38.644 45.594 -26.511 1.00 37.11 293 ALA B C 1
ATOM 4460 O O . ALA B 1 293 ? 38.621 46.537 -27.312 1.00 37.56 293 ALA B O 1
ATOM 4462 N N . GLU B 1 294 ? 38.168 45.708 -25.258 1.00 38.19 294 GLU B N 1
ATOM 4463 C CA . GLU B 1 294 ? 37.690 47.008 -24.827 1.00 39.20 294 GLU B CA 1
ATOM 4464 C C . GLU B 1 294 ? 38.881 47.965 -24.549 1.00 38.07 294 GLU B C 1
ATOM 4465 O O . GLU B 1 294 ? 38.782 49.141 -24.908 1.00 37.58 294 GLU B O 1
ATOM 4471 N N . ALA B 1 295 ? 40.071 47.480 -24.119 1.00 36.38 295 ALA B N 1
ATOM 4472 C CA . ALA B 1 295 ? 41.256 48.315 -23.846 1.00 34.40 295 ALA B CA 1
ATOM 4473 C C . ALA B 1 295 ? 41.953 48.976 -25.020 1.00 33.08 295 ALA B C 1
ATOM 4474 O O . ALA B 1 295 ? 42.521 50.071 -24.893 1.00 31.61 295 ALA B O 1
ATOM 4476 N N . ILE B 1 296 ? 41.960 48.328 -26.177 1.00 32.32 296 ILE B N 1
ATOM 4477 C CA . ILE B 1 296 ? 42.719 48.845 -27.311 1.00 33.05 296 ILE B CA 1
ATOM 4478 C C . ILE B 1 296 ? 42.312 50.270 -27.708 1.00 33.00 296 ILE B C 1
ATOM 4479 O O . ILE B 1 296 ? 43.233 51.022 -28.035 1.00 32.18 296 ILE B O 1
ATOM 4484 N N . PRO B 1 297 ? 41.063 50.766 -27.702 1.00 33.92 297 PRO B N 1
ATOM 4485 C CA . PRO B 1 297 ? 40.732 52.157 -28.027 1.00 33.76 297 PRO B CA 1
ATOM 4486 C C . PRO B 1 297 ? 41.355 53.195 -27.116 1.00 33.67 297 PRO B C 1
ATOM 4487 O O . PRO B 1 297 ? 41.816 54.235 -27.624 1.00 33.15 297 PRO B O 1
ATOM 4491 N N . GLU B 1 298 ? 41.338 52.949 -25.793 1.00 34.25 298 GLU B N 1
ATOM 4492 C CA . GLU B 1 298 ? 42.023 53.807 -24.854 1.00 35.16 298 GLU B CA 1
ATOM 4493 C C . GLU B 1 298 ? 43.494 53.779 -25.224 1.00 34.67 298 GLU B C 1
ATOM 4494 O O . GLU B 1 298 ? 44.049 54.869 -25.414 1.00 36.83 298 GLU B O 1
ATOM 4500 N N . LEU B 1 299 ? 44.153 52.612 -25.424 1.00 31.88 299 LEU B N 1
ATOM 4501 C CA . LEU B 1 299 ? 45.579 52.564 -25.751 1.00 29.06 299 LEU B CA 1
ATOM 4502 C C . LEU B 1 299 ? 45.904 53.292 -27.023 1.00 28.62 299 LEU B C 1
ATOM 4503 O O . LEU B 1 299 ? 46.776 54.149 -26.983 1.00 27.90 299 LEU B O 1
ATOM 4508 N N . LYS B 1 300 ? 45.183 53.069 -28.117 1.00 30.16 300 LYS B N 1
ATOM 4509 C CA . LYS B 1 300 ? 45.384 53.794 -29.370 1.00 32.21 300 LYS B CA 1
ATOM 4510 C C . LYS B 1 300 ? 45.366 55.304 -29.143 1.00 31.25 300 LYS B C 1
ATOM 4511 O O . LYS B 1 300 ? 46.276 56.022 -29.588 1.00 32.92 300 LYS B O 1
ATOM 4517 N N . ALA B 1 301 ? 44.362 55.766 -28.387 1.00 29.68 301 ALA B N 1
ATOM 4518 C CA . ALA B 1 301 ? 44.219 57.169 -28.042 1.00 27.94 301 ALA B CA 1
ATOM 4519 C C . ALA B 1 301 ? 45.379 57.710 -27.194 1.00 27.97 301 ALA B C 1
ATOM 4520 O O . ALA B 1 301 ? 45.877 58.821 -27.442 1.00 28.60 301 ALA B O 1
ATOM 4522 N N . SER B 1 302 ? 45.868 56.938 -26.205 1.00 26.11 302 SER B N 1
ATOM 4523 C CA . SER B 1 302 ? 46.958 57.409 -25.384 1.00 24.90 302 SER B CA 1
ATOM 4524 C C . SER B 1 302 ? 48.280 57.457 -26.188 1.00 25.79 302 SER B C 1
ATOM 4525 O O . SER B 1 302 ? 49.076 58.389 -26.028 1.00 24.12 302 SER B O 1
ATOM 4528 N N . ILE B 1 303 ? 48.526 56.475 -27.070 1.00 25.09 303 ILE B N 1
ATOM 4529 C CA . ILE B 1 303 ? 49.690 56.419 -27.933 1.00 25.13 303 ILE B CA 1
ATOM 4530 C C . ILE B 1 303 ? 49.741 57.549 -28.946 1.00 26.02 303 ILE B C 1
ATOM 4531 O O . ILE B 1 303 ? 50.804 58.160 -29.096 1.00 27.26 303 ILE B O 1
ATOM 4536 N N . LYS B 1 304 ? 48.665 57.874 -29.654 1.00 27.85 304 LYS B N 1
ATOM 4537 C CA . LYS B 1 304 ? 48.760 58.922 -30.666 1.00 28.66 304 LYS B CA 1
ATOM 4538 C C . LYS B 1 304 ? 49.035 60.308 -30.076 1.00 27.76 304 LYS B C 1
ATOM 4539 O O . LYS B 1 304 ? 49.850 61.057 -30.587 1.00 25.70 304 LYS B O 1
ATOM 4545 N N . LYS B 1 305 ? 48.502 60.633 -28.917 1.00 27.93 305 LYS B N 1
ATOM 4546 C CA . LYS B 1 305 ? 48.820 61.865 -28.208 1.00 28.37 305 LYS B CA 1
ATOM 4547 C C . LYS B 1 305 ? 50.337 62.044 -27.981 1.00 28.84 305 LYS B C 1
ATOM 4548 O O . LYS B 1 305 ? 50.936 63.110 -28.177 1.00 28.86 305 LYS B O 1
ATOM 4554 N N . GLY B 1 306 ? 51.009 60.940 -27.613 1.00 28.83 306 GLY B N 1
ATOM 4555 C CA . GLY B 1 306 ? 52.422 60.895 -27.289 1.00 28.14 306 GLY B CA 1
ATOM 4556 C C . GLY B 1 306 ? 53.253 61.115 -28.537 1.00 28.64 306 GLY B C 1
ATOM 4557 O O . GLY B 1 306 ? 54.209 61.898 -28.557 1.00 28.94 306 GLY B O 1
ATOM 4558 N N . GLU B 1 307 ? 52.891 60.399 -29.592 1.00 29.05 307 GLU B N 1
ATOM 4559 C CA . GLU B 1 307 ? 53.469 60.588 -30.921 1.00 29.45 307 GLU B CA 1
ATOM 4560 C C . GLU B 1 307 ? 53.322 61.991 -31.525 1.00 29.88 307 GLU B C 1
ATOM 4561 O O . GLU B 1 307 ? 54.273 62.540 -32.107 1.00 29.00 307 GLU B O 1
ATOM 4567 N N . GLU B 1 308 ? 52.091 62.511 -31.456 1.00 31.42 308 GLU B N 1
ATOM 4568 C CA . GLU B 1 308 ? 51.688 63.836 -31.912 1.00 33.46 308 GLU B CA 1
ATOM 4569 C C . GLU B 1 308 ? 52.539 64.893 -31.273 1.00 33.16 308 GLU B C 1
ATOM 4570 O O . GLU B 1 308 ? 53.080 65.736 -31.988 1.00 34.16 308 GLU B O 1
ATOM 4576 N N . PHE B 1 309 ? 52.720 64.798 -29.947 1.00 32.74 309 PHE B N 1
ATOM 4577 C CA . PHE B 1 309 ? 53.557 65.707 -29.177 1.00 32.04 309 PHE B CA 1
ATOM 4578 C C . PHE B 1 309 ? 54.942 65.840 -29.765 1.00 32.62 309 PHE B C 1
ATOM 4579 O O . PHE B 1 309 ? 55.398 66.948 -29.994 1.00 32.87 309 PHE B O 1
ATOM 4587 N N . VAL B 1 310 ? 55.660 64.761 -30.032 1.00 33.93 310 VAL B N 1
ATOM 4588 C CA . VAL B 1 310 ? 56.996 64.896 -30.603 1.00 35.86 310 VAL B CA 1
ATOM 4589 C C . VAL B 1 310 ? 56.914 65.385 -32.054 1.00 38.18 310 VAL B C 1
ATOM 4590 O O . VAL B 1 310 ? 57.827 66.058 -32.569 1.00 38.12 310 VAL B O 1
ATOM 4594 N N . LYS B 1 311 ? 55.847 65.048 -32.784 1.00 41.53 311 LYS B N 1
ATOM 4595 C CA . LYS B 1 311 ? 55.702 65.548 -34.143 1.00 45.05 311 LYS B CA 1
ATOM 4596 C C . LYS B 1 311 ? 55.325 67.035 -34.146 1.00 46.77 311 LYS B C 1
ATOM 4597 O O . LYS B 1 311 ? 54.989 67.581 -35.196 1.00 47.70 311 LYS B O 1
ATOM 4603 N N . ASN B 1 312 ? 55.324 67.740 -33.005 1.00 48.77 312 ASN B N 1
ATOM 4604 C CA . ASN B 1 312 ? 55.217 69.191 -32.992 1.00 50.50 312 ASN B CA 1
ATOM 4605 C C . ASN B 1 312 ? 55.978 69.812 -31.813 1.00 51.63 312 ASN B C 1
ATOM 4606 O O . ASN B 1 312 ? 55.826 71.012 -31.541 1.00 51.73 312 ASN B O 1
ATOM 4611 N N . MET B 1 313 ? 56.834 69.023 -31.140 1.00 51.96 313 MET B N 1
ATOM 4612 C CA . MET B 1 313 ? 57.740 69.441 -30.078 1.00 53.02 313 MET B CA 1
ATOM 4613 C C . MET B 1 313 ? 58.626 68.248 -29.611 1.00 53.26 313 MET B C 1
ATOM 4614 O O . MET B 1 313 ? 59.009 68.097 -28.447 1.00 51.93 313 MET B O 1
ATOM 4619 N N . ALA C 1 1 ? 56.499 105.303 1.126 1.00 22.50 1 ALA C N 1
ATOM 4620 C CA . ALA C 1 1 ? 57.777 104.836 1.618 1.00 22.48 1 ALA C CA 1
ATOM 4621 C C . ALA C 1 1 ? 58.233 103.641 0.769 1.00 22.20 1 ALA C C 1
ATOM 4622 O O . ALA C 1 1 ? 57.401 102.998 0.117 1.00 22.24 1 ALA C O 1
ATOM 4624 N N . LYS C 1 2 ? 59.533 103.411 0.725 1.00 21.82 2 LYS C N 1
ATOM 4625 C CA . LYS C 1 2 ? 60.200 102.343 0.009 1.00 21.99 2 LYS C CA 1
ATOM 4626 C C . LYS C 1 2 ? 60.529 101.363 1.109 1.00 20.88 2 LYS C C 1
ATOM 4627 O O . LYS C 1 2 ? 61.232 101.665 2.091 1.00 19.66 2 LYS C O 1
ATOM 4633 N N . VAL C 1 3 ? 59.908 100.200 0.957 1.00 21.16 3 VAL C N 1
ATOM 4634 C CA . VAL C 1 3 ? 59.938 99.165 1.971 1.00 20.77 3 VAL C CA 1
ATOM 4635 C C . VAL C 1 3 ? 60.442 97.888 1.344 1.00 20.45 3 VAL C C 1
ATOM 4636 O O . VAL C 1 3 ? 60.040 97.468 0.251 1.00 20.49 3 VAL C O 1
ATOM 4640 N N . ALA C 1 4 ? 61.395 97.337 2.080 1.00 21.14 4 ALA C N 1
ATOM 4641 C CA . ALA C 1 4 ? 62.001 96.064 1.741 1.00 20.79 4 ALA C CA 1
ATOM 4642 C C . ALA C 1 4 ? 61.626 95.001 2.771 1.00 20.21 4 ALA C C 1
ATOM 4643 O O . ALA C 1 4 ? 61.693 95.235 3.993 1.00 19.88 4 ALA C O 1
ATOM 4645 N N . VAL C 1 5 ? 61.220 93.820 2.299 1.00 19.49 5 VAL C N 1
ATOM 4646 C CA . VAL C 1 5 ? 60.974 92.689 3.181 1.00 16.92 5 VAL C CA 1
ATOM 4647 C C . VAL C 1 5 ? 62.090 91.676 2.916 1.00 16.12 5 VAL C C 1
ATOM 4648 O O . VAL C 1 5 ? 62.221 91.192 1.788 1.00 15.38 5 VAL C O 1
ATOM 4652 N N . LEU C 1 6 ? 62.881 91.274 3.903 1.00 15.70 6 LEU C N 1
ATOM 4653 C CA . LEU C 1 6 ? 63.982 90.322 3.706 1.00 17.51 6 LEU C CA 1
ATOM 4654 C C . LEU C 1 6 ? 63.576 89.026 4.399 1.00 18.05 6 LEU C C 1
ATOM 4655 O O . LEU C 1 6 ? 63.642 88.923 5.637 1.00 19.41 6 LEU C O 1
ATOM 4660 N N . GLY C 1 7 ? 63.158 88.070 3.554 1.00 17.93 7 GLY C N 1
ATOM 4661 C CA . GLY C 1 7 ? 62.537 86.797 3.920 1.00 16.44 7 GLY C CA 1
ATOM 4662 C C . GLY C 1 7 ? 61.101 86.815 3.420 1.00 15.94 7 GLY C C 1
ATOM 4663 O O . GLY C 1 7 ? 60.177 86.394 4.102 1.00 15.72 7 GLY C O 1
ATOM 4664 N N . ALA C 1 8 ? 60.861 87.359 2.215 1.00 17.06 8 ALA C N 1
ATOM 4665 C CA . ALA C 1 8 ? 59.536 87.598 1.664 1.00 16.64 8 ALA C CA 1
ATOM 4666 C C . ALA C 1 8 ? 58.864 86.353 1.112 1.00 17.63 8 ALA C C 1
ATOM 4667 O O . ALA C 1 8 ? 57.674 86.399 0.767 1.00 17.75 8 ALA C O 1
ATOM 4669 N N . SER C 1 9 ? 59.566 85.232 0.983 1.00 18.88 9 SER C N 1
ATOM 4670 C CA . SER C 1 9 ? 58.935 84.035 0.468 1.00 19.36 9 SER C CA 1
ATOM 4671 C C . SER C 1 9 ? 58.330 83.165 1.563 1.00 19.80 9 SER C C 1
ATOM 4672 O O . SER C 1 9 ? 57.483 82.315 1.250 1.00 21.94 9 SER C O 1
ATOM 4675 N N . GLY C 1 10 ? 58.707 83.348 2.824 1.00 18.36 10 GLY C N 1
ATOM 4676 C CA . GLY C 1 10 ? 58.242 82.516 3.913 1.00 16.77 10 GLY C CA 1
ATOM 4677 C C . GLY C 1 10 ? 56.824 82.717 4.408 1.00 16.50 10 GLY C C 1
ATOM 4678 O O . GLY C 1 10 ? 55.978 83.438 3.848 1.00 17.21 10 GLY C O 1
ATOM 4679 N N . GLY C 1 11 ? 56.604 82.038 5.529 1.00 15.46 11 GLY C N 1
ATOM 4680 C CA . GLY C 1 11 ? 55.314 82.007 6.178 1.00 16.32 11 GLY C CA 1
ATOM 4681 C C . GLY C 1 11 ? 54.674 83.366 6.470 1.00 16.64 11 GLY C C 1
ATOM 4682 O O . GLY C 1 11 ? 53.509 83.607 6.131 1.00 16.69 11 GLY C O 1
ATOM 4683 N N . ILE C 1 12 ? 55.421 84.214 7.185 1.00 16.95 12 ILE C N 1
ATOM 4684 C CA . ILE C 1 12 ? 55.049 85.585 7.543 1.00 15.10 12 ILE C CA 1
ATOM 4685 C C . ILE C 1 12 ? 55.283 86.463 6.316 1.00 16.08 12 ILE C C 1
ATOM 4686 O O . ILE C 1 12 ? 54.511 87.380 6.033 1.00 15.78 12 ILE C O 1
ATOM 4691 N N . GLY C 1 13 ? 56.342 86.189 5.574 1.00 14.93 13 GLY C N 1
ATOM 4692 C CA . GLY C 1 13 ? 56.796 87.030 4.499 1.00 14.66 13 GLY C CA 1
ATOM 4693 C C . GLY C 1 13 ? 55.796 87.302 3.415 1.00 15.04 13 GLY C C 1
ATOM 4694 O O . GLY C 1 13 ? 55.654 88.461 3.012 1.00 14.02 13 GLY C O 1
ATOM 4695 N N . GLN C 1 14 ? 55.087 86.276 2.932 1.00 15.26 14 GLN C N 1
ATOM 4696 C CA . GLN C 1 14 ? 54.107 86.469 1.863 1.00 15.65 14 GLN C CA 1
ATOM 4697 C C . GLN C 1 14 ? 52.807 87.219 2.227 1.00 15.37 14 GLN C C 1
ATOM 4698 O O . GLN C 1 14 ? 52.457 88.179 1.520 1.00 13.52 14 GLN C O 1
ATOM 4704 N N . PRO C 1 15 ? 52.050 86.911 3.281 1.00 16.20 15 PRO C N 1
ATOM 4705 C CA . PRO C 1 15 ? 50.940 87.725 3.721 1.00 17.33 15 PRO C CA 1
ATOM 4706 C C . PRO C 1 15 ? 51.381 89.152 4.070 1.00 18.76 15 PRO C C 1
ATOM 4707 O O . PRO C 1 15 ? 50.679 90.114 3.703 1.00 18.36 15 PRO C O 1
ATOM 4711 N N . LEU C 1 16 ? 52.553 89.309 4.705 1.00 17.50 16 LEU C N 1
ATOM 4712 C CA . LEU C 1 16 ? 53.039 90.631 5.059 1.00 18.30 16 LEU C CA 1
ATOM 4713 C C . LEU C 1 16 ? 53.274 91.429 3.782 1.00 18.95 16 LEU C C 1
ATOM 4714 O O . LEU C 1 16 ? 52.792 92.555 3.680 1.00 18.80 16 LEU C O 1
ATOM 4719 N N . SER C 1 17 ? 53.921 90.865 2.766 1.00 18.52 17 SER C N 1
ATOM 4720 C CA . SER C 1 17 ? 54.098 91.538 1.496 1.00 19.07 17 SER C CA 1
ATOM 4721 C C . SER C 1 17 ? 52.794 91.906 0.849 1.00 19.34 17 SER C C 1
ATOM 4722 O O . SER C 1 17 ? 52.792 92.939 0.175 1.00 19.99 17 SER C O 1
ATOM 4725 N N . LEU C 1 18 ? 51.690 91.146 1.047 1.00 19.27 18 LEU C N 1
ATOM 4726 C CA . LEU C 1 18 ? 50.396 91.466 0.441 1.00 19.04 18 LEU C CA 1
ATOM 4727 C C . LEU C 1 18 ? 49.801 92.731 1.065 1.00 18.70 18 LEU C C 1
ATOM 4728 O O . LEU C 1 18 ? 49.455 93.660 0.341 1.00 16.74 18 LEU C O 1
ATOM 4733 N N . LEU C 1 19 ? 49.789 92.774 2.396 1.00 18.95 19 LEU C N 1
ATOM 4734 C CA . LEU C 1 19 ? 49.263 93.899 3.174 1.00 19.77 19 LEU C CA 1
ATOM 4735 C C . LEU C 1 19 ? 50.026 95.185 2.831 1.00 19.98 19 LEU C C 1
ATOM 4736 O O . LEU C 1 19 ? 49.406 96.220 2.563 1.00 19.35 19 LEU C O 1
ATOM 4741 N N . LEU C 1 20 ? 51.354 95.112 2.740 1.00 18.75 20 LEU C N 1
ATOM 4742 C CA . LEU C 1 20 ? 52.167 96.235 2.335 1.00 19.86 20 LEU C CA 1
ATOM 4743 C C . LEU C 1 20 ? 51.864 96.674 0.879 1.00 20.64 20 LEU C C 1
ATOM 4744 O O . LEU C 1 20 ? 51.716 97.867 0.598 1.00 20.57 20 LEU C O 1
ATOM 4749 N N . LYS C 1 21 ? 51.718 95.773 -0.102 1.00 20.50 21 LYS C N 1
ATOM 4750 C CA . LYS C 1 21 ? 51.401 96.152 -1.460 1.00 19.16 21 LYS C CA 1
ATOM 4751 C C . LYS C 1 21 ? 50.013 96.751 -1.478 1.00 20.25 21 LYS C C 1
ATOM 4752 O O . LYS C 1 21 ? 49.771 97.632 -2.304 1.00 21.04 21 LYS C O 1
ATOM 4758 N N . ASN C 1 22 ? 49.067 96.336 -0.641 1.00 20.47 22 ASN C N 1
ATOM 4759 C CA . ASN C 1 22 ? 47.737 96.919 -0.655 1.00 21.44 22 ASN C CA 1
ATOM 4760 C C . ASN C 1 22 ? 47.714 98.350 -0.114 1.00 22.53 22 ASN C C 1
ATOM 4761 O O . ASN C 1 22 ? 46.754 99.084 -0.378 1.00 23.03 22 ASN C O 1
ATOM 4766 N N . SER C 1 23 ? 48.725 98.781 0.648 1.00 21.80 23 SER C N 1
ATOM 4767 C CA . SER C 1 23 ? 48.713 100.079 1.264 1.00 21.57 23 SER C CA 1
ATOM 4768 C C . SER C 1 23 ? 49.185 101.227 0.377 1.00 21.78 23 SER C C 1
ATOM 4769 O O . SER C 1 23 ? 50.224 101.172 -0.278 1.00 21.02 23 SER C O 1
ATOM 4772 N N . PRO C 1 24 ? 48.430 102.346 0.399 1.00 23.62 24 PRO C N 1
ATOM 4773 C CA . PRO C 1 24 ? 48.761 103.632 -0.226 1.00 24.05 24 PRO C CA 1
ATOM 4774 C C . PRO C 1 24 ? 50.013 104.306 0.287 1.00 23.27 24 PRO C C 1
ATOM 4775 O O . PRO C 1 24 ? 50.503 105.193 -0.425 1.00 23.80 24 PRO C O 1
ATOM 4779 N N . LEU C 1 25 ? 50.481 103.929 1.493 1.00 23.29 25 LEU C N 1
ATOM 4780 C CA . LEU C 1 25 ? 51.687 104.470 2.110 1.00 23.49 25 LEU C CA 1
ATOM 4781 C C . LEU C 1 25 ? 52.990 103.935 1.516 1.00 23.86 25 LEU C C 1
ATOM 4782 O O . LEU C 1 25 ? 54.073 104.537 1.643 1.00 23.88 25 LEU C O 1
ATOM 4787 N N . VAL C 1 26 ? 52.908 102.800 0.819 1.00 24.53 26 VAL C N 1
ATOM 4788 C CA . VAL C 1 26 ? 54.048 102.142 0.221 1.00 24.59 26 VAL C CA 1
ATOM 4789 C C . VAL C 1 26 ? 54.038 102.531 -1.258 1.00 24.36 26 VAL C C 1
ATOM 4790 O O . VAL C 1 26 ? 53.027 102.466 -1.951 1.00 23.70 26 VAL C O 1
ATOM 4794 N N . SER C 1 27 ? 55.192 103.027 -1.688 1.00 24.31 27 SER C N 1
ATOM 4795 C CA . SER C 1 27 ? 55.426 103.459 -3.050 1.00 24.98 27 SER C CA 1
ATOM 4796 C C . SER C 1 27 ? 56.217 102.371 -3.764 1.00 25.11 27 SER C C 1
ATOM 4797 O O . SER C 1 27 ? 56.013 102.129 -4.958 1.00 24.73 27 SER C O 1
ATOM 4800 N N . ARG C 1 28 ? 57.101 101.653 -3.038 1.00 24.70 28 ARG C N 1
ATOM 4801 C CA . ARG C 1 28 ? 57.995 100.696 -3.677 1.00 25.34 28 ARG C CA 1
ATOM 4802 C C . ARG C 1 28 ? 58.273 99.557 -2.723 1.00 24.36 28 ARG C C 1
ATOM 4803 O O . ARG C 1 28 ? 58.737 99.794 -1.609 1.00 23.16 28 ARG C O 1
ATOM 4811 N N . LEU C 1 29 ? 58.015 98.317 -3.132 1.00 23.79 29 LEU C N 1
ATOM 4812 C CA . LEU C 1 29 ? 58.225 97.164 -2.276 1.00 22.07 29 LEU C CA 1
ATOM 4813 C C . LEU C 1 29 ? 59.214 96.278 -2.986 1.00 22.04 29 LEU C C 1
ATOM 4814 O O . LEU C 1 29 ? 59.006 95.915 -4.154 1.00 23.65 29 LEU C O 1
ATOM 4819 N N . THR C 1 30 ? 60.306 95.994 -2.279 1.00 21.02 30 THR C N 1
ATOM 4820 C CA . THR C 1 30 ? 61.357 95.147 -2.762 1.00 20.11 30 THR C CA 1
ATOM 4821 C C . THR C 1 30 ? 61.356 93.968 -1.806 1.00 18.79 30 THR C C 1
ATOM 4822 O O . THR C 1 30 ? 61.366 94.066 -0.582 1.00 17.06 30 THR C O 1
ATOM 4826 N N . LEU C 1 31 ? 61.299 92.818 -2.440 1.00 19.31 31 LEU C N 1
ATOM 4827 C CA . LEU C 1 31 ? 61.230 91.539 -1.779 1.00 18.92 31 LEU C CA 1
ATOM 4828 C C . LEU C 1 31 ? 62.535 90.757 -1.974 1.00 19.18 31 LEU C C 1
ATOM 4829 O O . LEU C 1 31 ? 63.058 90.654 -3.093 1.00 18.33 31 LEU C O 1
ATOM 4834 N N . TYR C 1 32 ? 63.089 90.211 -0.902 1.00 19.38 32 TYR C N 1
ATOM 4835 C CA . TYR C 1 32 ? 64.283 89.403 -0.962 1.00 18.88 32 TYR C CA 1
ATOM 4836 C C . TYR C 1 32 ? 64.065 88.097 -0.238 1.00 19.79 32 TYR C C 1
ATOM 4837 O O . TYR C 1 32 ? 63.474 88.047 0.843 1.00 20.45 32 TYR C O 1
ATOM 4846 N N . ASP C 1 33 ? 64.601 87.068 -0.862 1.00 20.39 33 ASP C N 1
ATOM 4847 C CA . ASP C 1 33 ? 64.733 85.776 -0.243 1.00 21.55 33 ASP C CA 1
ATOM 4848 C C . ASP C 1 33 ? 65.751 85.019 -1.076 1.00 21.46 33 ASP C C 1
ATOM 4849 O O . ASP C 1 33 ? 66.197 85.468 -2.129 1.00 20.40 33 ASP C O 1
ATOM 4854 N N . ILE C 1 34 ? 66.194 83.878 -0.582 1.00 22.71 34 ILE C N 1
ATOM 4855 C CA . ILE C 1 34 ? 67.111 83.043 -1.317 1.00 23.71 34 ILE C CA 1
ATOM 4856 C C . ILE C 1 34 ? 66.330 82.078 -2.213 1.00 24.65 34 ILE C C 1
ATOM 4857 O O . ILE C 1 34 ? 66.948 81.295 -2.928 1.00 25.76 34 ILE C O 1
ATOM 4862 N N . ALA C 1 35 ? 64.998 82.074 -2.231 1.00 24.89 35 ALA C N 1
ATOM 4863 C CA . ALA C 1 35 ? 64.235 81.221 -3.098 1.00 24.63 35 ALA C CA 1
ATOM 4864 C C . ALA C 1 35 ? 62.848 81.788 -3.263 1.00 25.20 35 ALA C C 1
ATOM 4865 O O . ALA C 1 35 ? 62.340 82.527 -2.438 1.00 25.78 35 ALA C O 1
ATOM 4867 N N . HIS C 1 36 ? 62.221 81.420 -4.375 1.00 25.42 36 HIS C N 1
ATOM 4868 C CA . HIS C 1 36 ? 60.850 81.716 -4.754 1.00 25.51 36 HIS C CA 1
ATOM 4869 C C . HIS C 1 36 ? 60.487 83.165 -4.909 1.00 24.60 36 HIS C C 1
ATOM 4870 O O . HIS C 1 36 ? 59.408 83.393 -5.434 1.00 23.94 36 HIS C O 1
ATOM 4877 N N . THR C 1 37 ? 61.294 84.158 -4.561 1.00 24.11 37 THR C N 1
ATOM 4878 C CA . THR C 1 37 ? 60.868 85.546 -4.702 1.00 24.20 37 THR C CA 1
ATOM 4879 C C . THR C 1 37 ? 60.466 86.040 -6.080 1.00 23.29 37 THR C C 1
ATOM 4880 O O . THR C 1 37 ? 59.550 86.864 -6.148 1.00 21.86 37 THR C O 1
ATOM 4884 N N . PRO C 1 38 ? 61.030 85.584 -7.209 1.00 23.85 38 PRO C N 1
ATOM 4885 C CA . PRO C 1 38 ? 60.533 85.915 -8.548 1.00 23.40 38 PRO C CA 1
ATOM 4886 C C . PRO C 1 38 ? 59.052 85.682 -8.708 1.00 22.22 38 PRO C C 1
ATOM 4887 O O . PRO C 1 38 ? 58.367 86.541 -9.255 1.00 23.09 38 PRO C O 1
ATOM 4891 N N . GLY C 1 39 ? 58.558 84.541 -8.234 1.00 20.38 39 GLY C N 1
ATOM 4892 C CA . GLY C 1 39 ? 57.151 84.197 -8.356 1.00 19.72 39 GLY C CA 1
ATOM 4893 C C . GLY C 1 39 ? 56.212 84.974 -7.445 1.00 18.77 39 GLY C C 1
ATOM 4894 O O . GLY C 1 39 ? 55.114 85.326 -7.869 1.00 16.61 39 GLY C O 1
ATOM 4895 N N . VAL C 1 40 ? 56.627 85.220 -6.196 1.00 18.68 40 VAL C N 1
ATOM 4896 C CA . VAL C 1 40 ? 55.876 86.031 -5.263 1.00 18.41 40 VAL C CA 1
ATOM 4897 C C . VAL C 1 40 ? 55.747 87.459 -5.787 1.00 18.59 40 VAL C C 1
ATOM 4898 O O . VAL C 1 40 ? 54.677 88.042 -5.748 1.00 18.76 40 VAL C O 1
ATOM 4902 N N . ALA C 1 41 ? 56.807 88.082 -6.284 1.00 18.94 41 ALA C N 1
ATOM 4903 C CA . ALA C 1 41 ? 56.768 89.400 -6.930 1.00 18.87 41 ALA C CA 1
ATOM 4904 C C . ALA C 1 41 ? 55.893 89.439 -8.200 1.00 19.86 41 ALA C C 1
ATOM 4905 O O . ALA C 1 41 ? 55.218 90.445 -8.451 1.00 20.88 41 ALA C O 1
ATOM 4907 N N . ALA C 1 42 ? 55.904 88.392 -9.052 1.00 19.61 42 ALA C N 1
ATOM 4908 C CA . ALA C 1 42 ? 55.033 88.271 -10.215 1.00 20.96 42 ALA C CA 1
ATOM 4909 C C . ALA C 1 42 ? 53.551 88.380 -9.857 1.00 21.28 42 ALA C C 1
ATOM 4910 O O . ALA C 1 42 ? 52.766 89.108 -10.471 1.00 21.73 42 ALA C O 1
ATOM 4912 N N . ASP C 1 43 ? 53.175 87.561 -8.860 1.00 20.93 43 ASP C N 1
ATOM 4913 C CA . ASP C 1 43 ? 51.836 87.473 -8.2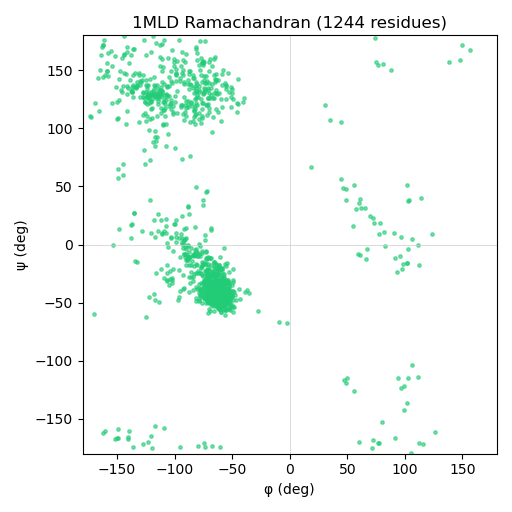91 1.00 20.24 43 ASP C CA 1
ATOM 4914 C C . ASP C 1 43 ? 51.396 88.866 -7.790 1.00 19.21 43 ASP C C 1
ATOM 4915 O O . ASP C 1 43 ? 50.458 89.470 -8.315 1.00 17.50 43 ASP C O 1
ATOM 4920 N N . LEU C 1 44 ? 52.140 89.423 -6.843 1.00 18.18 44 LEU C N 1
ATOM 4921 C CA . LEU C 1 44 ? 51.858 90.723 -6.254 1.00 19.35 44 LEU C CA 1
ATOM 4922 C C . LEU C 1 44 ? 51.836 91.887 -7.232 1.00 19.48 44 LEU C C 1
ATOM 4923 O O . LEU C 1 44 ? 51.025 92.801 -7.067 1.00 20.68 44 LEU C O 1
ATOM 4928 N N . SER C 1 45 ? 52.633 91.899 -8.291 1.00 19.46 45 SER C N 1
ATOM 4929 C CA . SER C 1 45 ? 52.636 92.990 -9.211 1.00 20.29 45 SER C CA 1
ATOM 4930 C C . SER C 1 45 ? 51.326 93.035 -9.984 1.00 20.01 45 SER C C 1
ATOM 4931 O O . SER C 1 45 ? 51.050 94.035 -10.643 1.00 20.38 45 SER C O 1
ATOM 4934 N N . HIS C 1 46 ? 50.451 92.030 -9.948 1.00 20.72 46 HIS C N 1
ATOM 4935 C CA . HIS C 1 46 ? 49.159 92.165 -10.633 1.00 22.20 46 HIS C CA 1
ATOM 4936 C C . HIS C 1 46 ? 48.095 92.977 -9.869 1.00 21.50 46 HIS C C 1
ATOM 4937 O O . HIS C 1 46 ? 47.053 93.296 -10.455 1.00 21.70 46 HIS C O 1
ATOM 4944 N N . ILE C 1 47 ? 48.318 93.328 -8.579 1.00 19.53 47 ILE C N 1
ATOM 4945 C CA . ILE C 1 47 ? 47.328 94.037 -7.791 1.00 19.61 47 ILE C CA 1
ATOM 4946 C C . ILE C 1 47 ? 47.318 95.503 -8.210 1.00 21.30 47 ILE C C 1
ATOM 4947 O O . ILE C 1 47 ? 48.356 96.176 -8.329 1.00 21.91 47 ILE C O 1
ATOM 4952 N N . GLU C 1 48 ? 46.101 96.009 -8.277 1.00 21.97 48 GLU C N 1
ATOM 4953 C CA . GLU C 1 48 ? 45.835 97.347 -8.749 1.00 23.29 48 GLU C CA 1
ATOM 4954 C C . GLU C 1 48 ? 46.157 98.538 -7.839 1.00 23.74 48 GLU C C 1
ATOM 4955 O O . GLU C 1 48 ? 45.531 99.601 -7.900 1.00 24.74 48 GLU C O 1
ATOM 4961 N N . THR C 1 49 ? 47.208 98.437 -7.045 1.00 23.82 49 THR C N 1
ATOM 4962 C CA . THR C 1 49 ? 47.600 99.482 -6.144 1.00 23.06 49 THR C CA 1
ATOM 4963 C C . THR C 1 49 ? 48.894 100.079 -6.704 1.00 24.30 49 THR C C 1
ATOM 4964 O O . THR C 1 49 ? 49.516 99.548 -7.623 1.00 23.17 49 THR C O 1
ATOM 4968 N N . ARG C 1 50 ? 4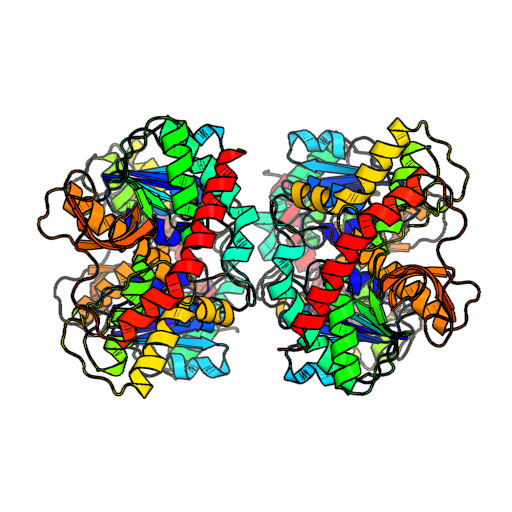9.366 101.128 -6.048 1.00 26.60 50 ARG C N 1
ATOM 4969 C CA . ARG C 1 50 ? 50.502 101.991 -6.358 1.00 28.06 50 ARG C CA 1
ATOM 4970 C C . ARG C 1 50 ? 51.899 101.398 -6.342 1.00 27.42 50 ARG C C 1
ATOM 4971 O O . ARG C 1 50 ? 52.683 101.625 -7.273 1.00 27.29 50 ARG C O 1
ATOM 4979 N N . ALA C 1 51 ? 52.224 100.693 -5.251 1.00 26.22 51 ALA C N 1
ATOM 4980 C CA . ALA C 1 51 ? 53.565 100.200 -5.013 1.00 25.34 51 ALA C CA 1
ATOM 4981 C C . ALA C 1 51 ? 54.125 99.401 -6.150 1.00 25.34 51 ALA C C 1
ATOM 4982 O O . ALA C 1 51 ? 53.413 98.541 -6.672 1.00 26.58 51 ALA C O 1
ATOM 4984 N N . THR C 1 52 ? 55.343 99.727 -6.542 1.00 25.87 52 THR C N 1
ATOM 4985 C CA . THR C 1 52 ? 56.088 99.023 -7.569 1.00 27.58 52 THR C CA 1
ATOM 4986 C C . THR C 1 52 ? 56.677 97.813 -6.869 1.00 27.00 52 THR C C 1
ATOM 4987 O O . THR C 1 52 ? 57.297 97.977 -5.820 1.00 26.76 52 THR C O 1
ATOM 4991 N N . VAL C 1 53 ? 56.463 96.598 -7.372 1.00 28.59 53 VAL C N 1
ATOM 4992 C CA . VAL C 1 53 ? 56.935 95.392 -6.699 1.00 28.83 53 VAL C CA 1
ATOM 4993 C C . VAL C 1 53 ? 58.105 94.855 -7.513 1.00 28.89 53 VAL C C 1
ATOM 4994 O O . VAL C 1 53 ? 58.029 94.729 -8.750 1.00 29.21 53 VAL C O 1
ATOM 4998 N N . LYS C 1 54 ? 59.216 94.590 -6.819 1.00 29.17 54 LYS C N 1
ATOM 4999 C CA . LYS C 1 54 ? 60.392 93.999 -7.411 1.00 28.23 54 LYS C CA 1
ATOM 5000 C C . LYS C 1 54 ? 60.884 92.941 -6.469 1.00 27.30 54 LYS C C 1
ATOM 5001 O O . LYS C 1 54 ? 60.897 93.143 -5.256 1.00 25.55 54 LYS C O 1
ATOM 5007 N N . GLY C 1 55 ? 61.270 91.801 -7.025 1.00 27.18 55 GLY C N 1
ATOM 5008 C CA . GLY C 1 55 ? 61.707 90.675 -6.226 1.00 27.12 55 GLY C CA 1
ATOM 5009 C C . GLY C 1 55 ? 63.137 90.349 -6.557 1.00 26.66 55 GLY C C 1
ATOM 5010 O O . GLY C 1 55 ? 63.544 90.386 -7.713 1.00 27.56 55 GLY C O 1
ATOM 5011 N N . TYR C 1 56 ? 63.884 89.945 -5.540 1.00 26.25 56 TYR C N 1
ATOM 5012 C CA . TYR C 1 56 ? 65.308 89.766 -5.595 1.00 24.76 56 TYR C CA 1
ATOM 5013 C C . TYR C 1 56 ? 65.601 88.410 -5.021 1.00 25.08 56 TYR C C 1
ATOM 5014 O O . TYR C 1 56 ? 64.958 87.944 -4.077 1.00 25.50 56 TYR C O 1
ATOM 5023 N N . LEU C 1 57 ? 66.626 87.792 -5.542 1.00 25.53 57 LEU C N 1
ATOM 5024 C CA . LEU C 1 57 ? 66.898 86.409 -5.219 1.00 26.71 57 LEU C CA 1
ATOM 5025 C C . LEU C 1 57 ? 68.392 86.311 -4.979 1.00 25.74 57 LEU C C 1
ATOM 5026 O O . LEU C 1 57 ? 69.170 86.814 -5.770 1.00 24.93 57 LEU C O 1
ATOM 5031 N N . GLY C 1 58 ? 68.808 85.772 -3.858 1.00 26.73 58 GLY C N 1
ATOM 5032 C CA . GLY C 1 58 ? 70.214 85.490 -3.655 1.00 28.60 58 GLY C CA 1
ATOM 5033 C C . GLY C 1 58 ? 71.146 86.636 -3.221 1.00 29.43 58 GLY C C 1
ATOM 5034 O O . GLY C 1 58 ? 70.857 87.832 -3.386 1.00 29.05 58 GLY C O 1
ATOM 5035 N N . PRO C 1 59 ? 72.263 86.276 -2.564 1.00 28.32 59 PRO C N 1
ATOM 5036 C CA . PRO C 1 59 ? 73.168 87.160 -1.863 1.00 28.37 59 PRO C CA 1
ATOM 5037 C C . PRO C 1 59 ? 73.607 88.316 -2.687 1.00 29.34 59 PRO C C 1
ATOM 5038 O O . PRO C 1 59 ? 73.654 89.448 -2.223 1.00 29.12 59 PRO C O 1
ATOM 5042 N N . GLU C 1 60 ? 73.915 87.947 -3.914 1.00 30.58 60 GLU C N 1
ATOM 5043 C CA . GLU C 1 60 ? 74.372 88.835 -4.941 1.00 32.05 60 GLU C CA 1
ATOM 5044 C C . GLU C 1 60 ? 73.329 89.899 -5.235 1.00 32.76 60 GLU C C 1
ATOM 5045 O O . GLU C 1 60 ? 73.733 91.033 -5.487 1.00 33.69 60 GLU C O 1
ATOM 5051 N N . GLN C 1 61 ? 72.012 89.621 -5.155 1.00 32.03 61 GLN C N 1
ATOM 5052 C CA . GLN C 1 61 ? 70.981 90.626 -5.435 1.00 30.27 61 GLN C CA 1
ATOM 5053 C C . GLN C 1 61 ? 70.505 91.447 -4.240 1.00 28.10 61 GLN C C 1
ATOM 5054 O O . GLN C 1 61 ? 69.689 92.348 -4.382 1.00 25.91 61 GLN C O 1
ATOM 5060 N N . LEU C 1 62 ? 70.979 91.152 -3.037 1.00 27.67 62 LEU C N 1
ATOM 5061 C CA . LEU C 1 62 ? 70.570 91.847 -1.839 1.00 28.01 62 LEU C CA 1
ATOM 5062 C C . LEU C 1 62 ? 70.907 93.335 -1.854 1.00 28.78 62 LEU C C 1
ATOM 5063 O O . LEU C 1 62 ? 70.003 94.078 -1.459 1.00 28.04 62 LEU C O 1
ATOM 5068 N N . PRO C 1 63 ? 72.076 93.901 -2.249 1.00 30.09 63 PRO C N 1
ATOM 5069 C CA . PRO C 1 63 ? 72.288 95.351 -2.355 1.00 30.53 63 PRO C CA 1
ATOM 5070 C C . PRO C 1 63 ? 71.259 96.154 -3.138 1.00 30.32 63 PRO C C 1
ATOM 5071 O O . PRO C 1 63 ? 70.818 97.201 -2.658 1.00 32.19 63 PRO C O 1
ATOM 5075 N N . ASP C 1 64 ? 70.816 95.662 -4.287 1.00 30.52 64 ASP C N 1
ATOM 5076 C CA . ASP C 1 64 ? 69.820 96.301 -5.155 1.00 30.25 64 ASP C CA 1
ATOM 5077 C C . ASP C 1 64 ? 68.438 96.260 -4.537 1.00 28.94 64 ASP C C 1
ATOM 5078 O O . ASP C 1 64 ? 67.556 97.070 -4.834 1.00 28.29 64 ASP C O 1
ATOM 5083 N N . CYS C 1 65 ? 68.219 95.262 -3.679 1.00 27.18 65 CYS C N 1
ATOM 5084 C CA . CYS C 1 65 ? 67.001 95.171 -2.905 1.00 25.89 65 CYS C CA 1
ATOM 5085 C C . CYS C 1 65 ? 67.024 96.251 -1.845 1.00 23.72 65 CYS C C 1
ATOM 5086 O O . CYS C 1 65 ? 65.982 96.855 -1.688 1.00 24.97 65 CYS C O 1
ATOM 5089 N N . LEU C 1 66 ? 68.149 96.541 -1.170 1.00 22.94 66 LEU C N 1
ATOM 5090 C CA . LEU C 1 66 ? 68.264 97.498 -0.072 1.00 23.25 66 LEU C CA 1
ATOM 5091 C C . LEU C 1 66 ? 68.577 98.971 -0.366 1.00 25.12 66 LEU C C 1
ATOM 5092 O O . LEU C 1 66 ? 68.496 99.924 0.431 1.00 23.82 66 LEU C O 1
ATOM 5097 N N . LYS C 1 67 ? 68.965 99.153 -1.606 1.00 27.95 67 LYS C N 1
ATOM 5098 C CA . LYS C 1 67 ? 69.253 100.456 -2.152 1.00 29.32 67 LYS C CA 1
ATOM 5099 C C . LYS C 1 67 ? 68.091 101.413 -2.111 1.00 27.52 67 LYS C C 1
ATOM 5100 O O . LYS C 1 67 ? 67.147 101.256 -2.862 1.00 26.82 67 LYS C O 1
ATOM 5106 N N . GLY C 1 68 ? 68.119 102.393 -1.226 1.00 27.59 68 GLY C N 1
ATOM 5107 C CA . GLY C 1 68 ? 67.100 103.450 -1.192 1.00 26.70 68 GLY C CA 1
ATOM 5108 C C . GLY C 1 68 ? 65.863 103.209 -0.319 1.00 25.93 68 GLY C C 1
ATOM 5109 O O . GLY C 1 68 ? 64.880 103.935 -0.402 1.00 25.23 68 GLY C O 1
ATOM 5110 N N . CYS C 1 69 ? 65.871 102.171 0.510 1.00 25.49 69 CYS C N 1
ATOM 5111 C CA . CYS C 1 69 ? 64.781 101.871 1.399 1.00 24.09 69 CYS C CA 1
ATOM 5112 C C . CYS C 1 69 ? 64.755 102.884 2.535 1.00 22.38 69 CYS C C 1
ATOM 5113 O O . CYS C 1 69 ? 65.795 103.329 3.026 1.00 23.63 69 CYS C O 1
ATOM 5116 N N . ASP C 1 70 ? 63.537 103.186 2.937 1.00 21.56 70 ASP C N 1
ATOM 5117 C CA . ASP C 1 70 ? 63.224 104.009 4.090 1.00 21.79 70 ASP C CA 1
ATOM 5118 C C . ASP C 1 70 ? 63.049 103.124 5.325 1.00 21.77 70 ASP C C 1
ATOM 5119 O O . ASP C 1 70 ? 63.368 103.495 6.462 1.00 21.60 70 ASP C O 1
ATOM 5124 N N . VAL C 1 71 ? 62.444 101.941 5.078 1.00 22.63 71 VAL C N 1
ATOM 5125 C CA . VAL C 1 71 ? 62.101 100.922 6.078 1.00 21.89 71 VAL C CA 1
ATOM 5126 C C . VAL C 1 71 ? 62.516 99.527 5.606 1.00 22.28 71 VAL C C 1
ATOM 5127 O O . VAL C 1 71 ? 62.237 99.152 4.452 1.00 23.42 71 VAL C O 1
ATOM 5131 N N . VAL C 1 72 ? 63.130 98.739 6.485 1.00 20.94 72 VAL C N 1
ATOM 5132 C CA . VAL C 1 72 ? 63.466 97.355 6.176 1.00 20.42 72 VAL C CA 1
ATOM 5133 C C . VAL C 1 72 ? 62.818 96.498 7.258 1.00 20.20 72 VAL C C 1
ATOM 5134 O O . VAL C 1 72 ? 63.023 96.783 8.437 1.00 19.49 72 VAL C O 1
ATOM 5138 N N . VAL C 1 73 ? 62.033 95.485 6.896 1.00 19.41 73 VAL C N 1
ATOM 5139 C CA . VAL C 1 73 ? 61.424 94.619 7.866 1.00 20.23 73 VAL C CA 1
ATOM 5140 C C . VAL C 1 73 ? 61.897 93.222 7.509 1.00 19.71 73 VAL C C 1
ATOM 5141 O O . VAL C 1 73 ? 61.934 92.785 6.357 1.00 18.68 73 VAL C O 1
ATOM 5145 N N . ILE C 1 74 ? 62.387 92.565 8.564 1.00 20.03 74 ILE C N 1
ATOM 5146 C CA . ILE C 1 74 ? 63.106 91.290 8.476 1.00 19.75 74 ILE C CA 1
ATOM 5147 C C . ILE C 1 74 ? 62.319 90.192 9.203 1.00 19.25 74 ILE C C 1
ATOM 5148 O O . ILE C 1 74 ? 62.449 90.037 10.430 1.00 19.96 74 ILE C O 1
ATOM 5153 N N . PRO C 1 75 ? 61.404 89.475 8.535 1.00 18.19 75 PRO C N 1
ATOM 5154 C CA . PRO C 1 75 ? 60.763 88.320 9.107 1.00 17.52 75 PRO C CA 1
ATOM 5155 C C . PRO C 1 75 ? 61.561 87.027 8.930 1.00 18.65 75 PRO C C 1
ATOM 5156 O O . PRO C 1 75 ? 61.107 85.994 9.445 1.00 19.82 75 PRO C O 1
ATOM 5160 N N . ALA C 1 76 ? 62.712 87.041 8.237 1.00 17.55 76 ALA C N 1
ATOM 5161 C CA . ALA C 1 76 ? 63.424 85.825 7.937 1.00 17.59 76 ALA C CA 1
ATOM 5162 C C . ALA C 1 76 ? 63.812 84.956 9.130 1.00 18.32 76 ALA C C 1
ATOM 5163 O O . ALA C 1 76 ? 64.113 85.447 10.223 1.00 17.72 76 ALA C O 1
ATOM 5165 N N . GLY C 1 77 ? 63.667 83.649 8.962 1.00 18.42 77 GLY C N 1
ATOM 5166 C CA . GLY C 1 77 ? 64.050 82.704 9.985 1.00 19.95 77 GLY C CA 1
ATOM 5167 C C . GLY C 1 77 ? 63.135 81.483 9.874 1.00 20.56 77 GLY C C 1
ATOM 5168 O O . GLY C 1 77 ? 62.133 81.396 9.146 1.00 21.07 77 GLY C O 1
ATOM 5169 N N . VAL C 1 78 ? 63.528 80.504 10.647 1.00 19.76 78 VAL C N 1
ATOM 5170 C CA . VAL C 1 78 ? 62.834 79.232 10.690 1.00 19.26 78 VAL C CA 1
ATOM 5171 C C . VAL C 1 78 ? 61.781 79.307 11.801 1.00 17.61 78 VAL C C 1
ATOM 5172 O O . VAL C 1 78 ? 62.066 79.884 12.858 1.00 17.69 78 VAL C O 1
ATOM 5176 N N . PRO C 1 79 ? 60.573 78.773 11.637 1.00 17.05 79 PRO C N 1
ATOM 5177 C CA . PRO C 1 79 ? 59.551 78.720 12.681 1.00 17.88 79 PRO C CA 1
ATOM 5178 C C . PRO C 1 79 ? 59.734 77.619 13.719 1.00 18.27 79 PRO C C 1
ATOM 5179 O O . PRO C 1 79 ? 60.289 76.559 13.417 1.00 17.36 79 PRO C O 1
ATOM 5183 N N . ARG C 1 80 ? 59.195 77.803 14.922 1.00 19.91 80 ARG C N 1
ATOM 5184 C CA . ARG C 1 80 ? 59.206 76.750 15.929 1.00 20.82 80 ARG C CA 1
ATOM 5185 C C . ARG C 1 80 ? 58.314 75.610 15.476 1.00 20.76 80 ARG C C 1
ATOM 5186 O O . ARG C 1 80 ? 57.379 75.801 14.695 1.00 19.91 80 ARG C O 1
ATOM 5194 N N . LYS C 1 81 ? 58.648 74.409 15.979 1.00 21.74 81 LYS C N 1
ATOM 5195 C CA . LYS C 1 81 ? 57.812 73.202 15.856 1.00 21.09 81 LYS C CA 1
ATOM 5196 C C . LYS C 1 81 ? 57.190 72.983 17.240 1.00 20.74 81 LYS C C 1
ATOM 5197 O O . LYS C 1 81 ? 57.696 73.550 18.217 1.00 19.93 81 LYS C O 1
ATOM 5203 N N . PRO C 1 82 ? 56.100 72.235 17.441 1.00 20.31 82 PRO C N 1
ATOM 5204 C CA . PRO C 1 82 ? 55.491 72.063 18.740 1.00 20.07 82 PRO C CA 1
ATOM 5205 C C . PRO C 1 82 ? 56.508 71.551 19.747 1.00 20.79 82 PRO C C 1
ATOM 5206 O O . PRO C 1 82 ? 57.377 70.782 19.371 1.00 20.85 82 PRO C O 1
ATOM 5210 N N . GLY C 1 83 ? 56.559 72.046 20.974 1.00 20.82 83 GLY C N 1
ATOM 5211 C CA . GLY C 1 83 ? 57.489 71.536 21.968 1.00 21.70 83 GLY C CA 1
ATOM 5212 C C . GLY C 1 83 ? 58.829 72.262 22.012 1.00 21.11 83 GLY C C 1
ATOM 5213 O O . GLY C 1 83 ? 59.619 72.049 22.924 1.00 21.84 83 GLY C O 1
ATOM 5214 N N . MET C 1 84 ? 59.129 73.101 21.037 1.00 21.38 84 MET C N 1
ATOM 5215 C CA . MET C 1 84 ? 60.365 73.875 20.973 1.00 22.36 84 MET C CA 1
ATOM 5216 C C . MET C 1 84 ? 60.130 75.262 21.593 1.00 22.23 84 MET C C 1
ATOM 5217 O O . MET C 1 84 ? 58.994 75.793 21.556 1.00 20.26 84 MET C O 1
ATOM 5222 N N . THR C 1 85 ? 61.139 75.864 22.225 1.00 21.87 85 THR C N 1
ATOM 5223 C CA . THR C 1 85 ? 60.987 77.199 22.786 1.00 21.36 85 THR C CA 1
ATOM 5224 C C . THR C 1 85 ? 61.533 78.161 21.743 1.00 21.99 85 THR C C 1
ATOM 5225 O O . THR C 1 85 ? 62.112 77.715 20.756 1.00 22.39 85 THR C O 1
ATOM 5229 N N . ARG C 1 86 ? 61.471 79.480 21.901 1.00 21.73 86 ARG C N 1
ATOM 5230 C CA . ARG C 1 86 ? 61.953 80.358 20.829 1.00 19.80 86 ARG C CA 1
ATOM 5231 C C . ARG C 1 86 ? 63.477 80.408 20.843 1.00 17.97 86 ARG C C 1
ATOM 5232 O O . ARG C 1 86 ? 64.141 80.657 19.846 1.00 16.92 86 ARG C O 1
ATOM 5240 N N . ASP C 1 87 ? 64.060 80.142 21.994 1.00 19.13 87 ASP C N 1
ATOM 5241 C CA . ASP C 1 87 ? 65.489 80.149 22.201 1.00 20.43 87 ASP C CA 1
ATOM 5242 C C . ASP C 1 87 ? 66.167 78.976 21.484 1.00 20.54 87 ASP C C 1
ATOM 5243 O O . ASP C 1 87 ? 67.334 79.054 21.086 1.00 19.23 87 ASP C O 1
ATOM 5248 N N . ASP C 1 88 ? 65.434 77.886 21.249 1.00 19.55 88 ASP C N 1
ATOM 5249 C CA . ASP C 1 88 ? 65.923 76.765 20.441 1.00 19.39 88 ASP C CA 1
ATOM 5250 C C . ASP C 1 88 ? 66.216 77.160 18.989 1.00 19.36 88 ASP C C 1
ATOM 5251 O O . ASP C 1 88 ? 67.026 76.558 18.278 1.00 19.78 88 ASP C O 1
ATOM 5256 N N . LEU C 1 89 ? 65.562 78.222 18.513 1.00 19.64 89 LEU C N 1
ATOM 5257 C CA . LEU C 1 89 ? 65.802 78.773 17.192 1.00 18.85 89 LEU C CA 1
ATOM 5258 C C . LEU C 1 89 ? 67.018 79.678 17.104 1.00 18.19 89 LEU C C 1
ATOM 5259 O O . LEU C 1 89 ? 67.387 80.087 16.005 1.00 16.37 89 LEU C O 1
ATOM 5264 N N . PHE C 1 90 ? 67.668 80.000 18.224 1.00 18.93 90 PHE C N 1
ATOM 5265 C CA . PHE C 1 90 ? 68.767 80.945 18.217 1.00 20.83 90 PHE C CA 1
ATOM 5266 C C . PHE C 1 90 ? 69.936 80.551 17.293 1.00 22.34 90 PHE C C 1
ATOM 5267 O O . PHE C 1 90 ? 70.331 81.379 16.455 1.00 22.22 90 PHE C O 1
ATOM 5275 N N . ASN C 1 91 ? 70.498 79.329 17.381 1.00 21.28 91 ASN C N 1
ATOM 5276 C CA . ASN C 1 91 ? 71.658 78.976 16.593 1.00 21.22 91 ASN C CA 1
ATOM 5277 C C . ASN C 1 91 ? 71.445 79.035 15.102 1.00 22.03 91 ASN C C 1
ATOM 5278 O O . ASN C 1 91 ? 72.331 79.427 14.339 1.00 24.01 91 ASN C O 1
ATOM 5283 N N . THR C 1 92 ? 70.267 78.687 14.646 1.00 21.82 92 THR C N 1
ATOM 5284 C CA . THR C 1 92 ? 70.001 78.771 13.230 1.00 22.79 92 THR C CA 1
ATOM 5285 C C . THR C 1 92 ? 69.628 80.207 12.804 1.00 22.58 92 THR C C 1
ATOM 5286 O O . THR C 1 92 ? 70.128 80.705 11.795 1.00 22.18 92 THR C O 1
ATOM 5290 N N . ASN C 1 93 ? 68.896 80.982 13.614 1.00 22.45 93 ASN C N 1
ATOM 5291 C CA . ASN C 1 93 ? 68.420 82.283 13.176 1.00 22.18 93 ASN C CA 1
ATOM 5292 C C . ASN C 1 93 ? 69.366 83.429 13.394 1.00 22.14 93 ASN C C 1
ATOM 5293 O O . ASN C 1 93 ? 69.315 84.411 12.644 1.00 22.66 93 ASN C O 1
ATOM 5298 N N . ALA C 1 94 ? 70.238 83.353 14.408 1.00 22.55 94 ALA C N 1
ATOM 5299 C CA . ALA C 1 94 ? 71.265 84.373 14.669 1.00 22.07 94 ALA C CA 1
ATOM 5300 C C . ALA C 1 94 ? 72.149 84.588 13.434 1.00 21.93 94 ALA C C 1
ATOM 5301 O O . ALA C 1 94 ? 72.323 85.703 12.961 1.00 20.19 94 ALA C O 1
ATOM 5303 N N . THR C 1 95 ? 72.660 83.551 12.786 1.00 22.53 95 THR C N 1
ATOM 5304 C CA . THR C 1 95 ? 73.399 83.721 11.561 1.00 23.75 95 THR C CA 1
ATOM 5305 C C . THR C 1 95 ? 72.620 84.417 10.436 1.00 23.69 95 THR C C 1
ATOM 5306 O O . THR C 1 95 ? 73.185 85.272 9.750 1.00 23.53 95 THR C O 1
ATOM 5310 N N . ILE C 1 96 ? 71.330 84.116 10.241 1.00 24.07 96 ILE C N 1
ATOM 5311 C CA . ILE C 1 96 ? 70.496 84.748 9.213 1.00 24.17 96 ILE C CA 1
ATOM 5312 C C . ILE C 1 96 ? 70.393 86.259 9.513 1.00 24.01 96 ILE C C 1
ATOM 5313 O O . ILE C 1 96 ? 70.727 87.079 8.653 1.00 23.58 96 ILE C O 1
ATOM 5318 N N . VAL C 1 97 ? 69.967 86.642 10.729 1.00 23.42 97 VAL C N 1
ATOM 5319 C CA . VAL C 1 97 ? 69.875 88.038 11.117 1.00 23.12 97 VAL C CA 1
ATOM 5320 C C . VAL C 1 97 ? 71.258 88.711 11.019 1.00 22.39 97 VAL C C 1
ATOM 5321 O O . VAL C 1 97 ? 71.361 89.741 10.368 1.00 20.83 97 VAL C O 1
ATOM 5325 N N . ALA C 1 98 ? 72.352 88.159 11.548 1.00 21.84 98 ALA C N 1
ATOM 5326 C CA . ALA C 1 98 ? 73.643 88.810 11.478 1.00 22.94 98 ALA C CA 1
ATOM 5327 C C . ALA C 1 98 ? 74.123 89.032 10.059 1.00 22.94 98 ALA C C 1
ATOM 5328 O O . ALA C 1 98 ? 74.806 90.030 9.812 1.00 23.59 98 ALA C O 1
ATOM 5330 N N . THR C 1 99 ? 73.786 88.155 9.111 1.00 21.95 99 THR C N 1
ATOM 5331 C CA . THR C 1 99 ? 74.104 88.322 7.699 1.00 21.86 99 THR C CA 1
ATOM 5332 C C . THR C 1 99 ? 73.300 89.444 7.041 1.00 21.76 99 THR C C 1
ATOM 5333 O O . THR C 1 99 ? 73.867 90.302 6.358 1.00 22.29 99 THR C O 1
ATOM 5337 N N . LEU C 1 100 ? 71.974 89.434 7.226 1.00 20.65 100 LEU C N 1
ATOM 5338 C CA . LEU C 1 100 ? 71.079 90.387 6.604 1.00 19.90 100 LEU C CA 1
ATOM 5339 C C . LEU C 1 100 ? 71.244 91.743 7.253 1.00 18.71 100 LEU C C 1
ATOM 5340 O O . LEU C 1 100 ? 71.178 92.698 6.499 1.00 20.13 100 LEU C O 1
ATOM 5345 N N . THR C 1 101 ? 71.495 91.922 8.543 1.00 18.20 101 THR C N 1
ATOM 5346 C CA . THR C 1 101 ? 71.647 93.251 9.095 1.00 19.55 101 THR C CA 1
ATOM 5347 C C . THR C 1 101 ? 72.999 93.896 8.708 1.00 19.92 101 THR C C 1
ATOM 5348 O O . THR C 1 101 ? 73.080 95.111 8.530 1.00 20.75 101 THR C O 1
ATOM 5352 N N . ALA C 1 102 ? 74.096 93.141 8.547 1.00 19.93 102 ALA C N 1
ATOM 5353 C CA . ALA C 1 102 ? 75.382 93.630 8.037 1.00 18.89 102 ALA C CA 1
ATOM 5354 C C . ALA C 1 102 ? 75.231 94.228 6.649 1.00 18.59 102 ALA C C 1
ATOM 5355 O O . ALA C 1 102 ? 75.823 95.276 6.379 1.00 20.08 102 ALA C O 1
ATOM 5357 N N . ALA C 1 103 ? 74.406 93.654 5.781 1.00 16.79 103 ALA C N 1
ATOM 5358 C CA . ALA C 1 103 ? 74.149 94.202 4.469 1.00 16.68 103 ALA C CA 1
ATOM 5359 C C . ALA C 1 103 ? 73.286 95.445 4.555 1.00 16.36 103 ALA C C 1
ATOM 5360 O O . ALA C 1 103 ? 73.476 96.314 3.698 1.00 15.48 103 ALA C O 1
ATOM 5362 N N . CYS C 1 104 ? 72.332 95.529 5.514 1.00 18.34 104 CYS C N 1
ATOM 5363 C CA . CYS C 1 104 ? 71.519 96.732 5.781 1.00 18.29 104 CYS C CA 1
ATOM 5364 C C . CYS C 1 104 ? 72.405 97.892 6.235 1.00 20.42 104 CYS C C 1
ATOM 5365 O O . CYS C 1 104 ? 72.277 98.999 5.706 1.00 19.81 104 CYS C O 1
ATOM 5368 N N . ALA C 1 105 ? 73.331 97.628 7.179 1.00 20.96 105 ALA C N 1
ATOM 5369 C CA . ALA C 1 105 ? 74.336 98.566 7.669 1.00 21.64 105 ALA C CA 1
ATOM 5370 C C . ALA C 1 105 ? 75.194 99.013 6.514 1.00 22.72 105 ALA C C 1
ATOM 5371 O O . ALA C 1 105 ? 75.547 100.183 6.437 1.00 23.73 105 ALA C O 1
ATOM 5373 N N . GLN C 1 106 ? 75.532 98.126 5.592 1.00 24.10 106 GLN C N 1
ATOM 5374 C CA . GLN C 1 106 ? 76.267 98.549 4.422 1.00 26.97 106 GLN C CA 1
ATOM 5375 C C . GLN C 1 106 ? 75.393 99.246 3.382 1.00 26.87 106 GLN C C 1
ATOM 5376 O O . GLN C 1 106 ? 75.847 100.231 2.816 1.00 27.85 106 GLN C O 1
ATOM 5382 N N . HIS C 1 107 ? 74.152 98.882 3.063 1.00 26.60 107 HIS C N 1
ATOM 5383 C CA . HIS C 1 107 ? 73.481 99.485 1.907 1.00 25.03 107 HIS C CA 1
ATOM 5384 C C . HIS C 1 107 ? 72.371 100.489 2.161 1.00 24.83 107 HIS C C 1
ATOM 5385 O O . HIS C 1 107 ? 72.007 101.236 1.237 1.00 22.92 107 HIS C O 1
ATOM 5392 N N . CYS C 1 108 ? 71.809 100.522 3.376 1.00 23.47 108 CYS C N 1
ATOM 5393 C CA . CYS C 1 108 ? 70.758 101.438 3.723 1.00 22.68 108 CYS C CA 1
ATOM 5394 C C . CYS C 1 108 ? 70.878 101.765 5.192 1.00 21.91 108 CYS C C 1
ATOM 5395 O O . CYS C 1 108 ? 69.937 101.592 5.959 1.00 22.56 108 CYS C O 1
ATOM 5398 N N . PRO C 1 109 ? 71.996 102.274 5.696 1.00 22.32 109 PRO C N 1
ATOM 5399 C CA . PRO C 1 109 ? 72.175 102.477 7.139 1.00 22.32 109 PRO C CA 1
ATOM 5400 C C . PRO C 1 109 ? 71.262 103.511 7.806 1.00 23.24 109 PRO C C 1
ATOM 5401 O O . PRO C 1 109 ? 71.161 103.605 9.035 1.00 21.21 109 PRO C O 1
ATOM 5405 N N . ASP C 1 110 ? 70.624 104.341 6.981 1.00 23.88 110 ASP C N 1
ATOM 5406 C CA . ASP C 1 110 ? 69.688 105.331 7.479 1.00 24.86 110 ASP C CA 1
ATOM 5407 C C . ASP C 1 110 ? 68.224 104.910 7.537 1.00 24.88 110 ASP C C 1
ATOM 5408 O O . ASP C 1 110 ? 67.376 105.717 7.944 1.00 25.09 110 ASP C O 1
ATOM 5413 N N . ALA C 1 111 ? 67.922 103.683 7.070 1.00 23.14 111 ALA C N 1
ATOM 5414 C CA . ALA C 1 111 ? 66.596 103.094 7.104 1.00 21.03 111 ALA C CA 1
ATOM 5415 C C . ALA C 1 111 ? 66.259 102.652 8.537 1.00 21.59 111 ALA C C 1
ATOM 5416 O O . ALA C 1 111 ? 67.119 102.466 9.406 1.00 20.62 111 ALA C O 1
ATOM 5418 N N . MET C 1 112 ? 64.958 102.546 8.797 1.00 21.91 112 MET C N 1
ATOM 5419 C CA . MET C 1 112 ? 64.398 102.034 10.039 1.00 20.23 112 MET C CA 1
ATOM 5420 C C . MET C 1 112 ? 64.487 100.542 9.813 1.00 19.61 112 MET C C 1
ATOM 5421 O O . MET C 1 112 ? 64.128 100.058 8.729 1.00 19.44 112 MET C O 1
ATOM 5426 N N . ILE C 1 113 ? 64.938 99.780 10.785 1.00 18.49 113 ILE C N 1
ATOM 5427 C CA . ILE C 1 113 ? 65.142 98.373 10.623 1.00 18.10 113 ILE C CA 1
ATOM 5428 C C . ILE C 1 113 ? 64.161 97.806 11.621 1.00 18.01 113 ILE C C 1
ATOM 5429 O O . ILE C 1 113 ? 64.166 98.219 12.774 1.00 18.27 113 ILE C O 1
ATOM 5434 N N . CYS C 1 114 ? 63.306 96.882 11.209 1.00 19.31 114 CYS C N 1
ATOM 5435 C CA . CYS C 1 114 ? 62.272 96.267 12.022 1.00 19.16 114 CYS C CA 1
ATOM 5436 C C . CYS C 1 114 ? 62.512 94.761 11.966 1.00 18.02 114 CYS C C 1
ATOM 5437 O O . CYS C 1 114 ? 62.342 94.056 10.952 1.00 18.48 114 CYS C O 1
ATOM 5440 N N . ILE C 1 115 ? 62.931 94.264 13.096 1.00 16.17 115 ILE C N 1
ATOM 5441 C CA . ILE C 1 115 ? 63.256 92.878 13.282 1.00 15.84 115 ILE C CA 1
ATOM 5442 C C . ILE C 1 115 ? 62.096 92.064 13.826 1.00 16.14 115 ILE C C 1
ATOM 5443 O O . ILE C 1 115 ? 61.614 92.295 14.942 1.00 15.59 115 ILE C O 1
ATOM 5448 N N . ILE C 1 116 ? 61.696 91.066 13.038 1.00 16.22 116 ILE C N 1
ATOM 5449 C CA . ILE C 1 116 ? 60.678 90.140 13.465 1.00 16.88 116 ILE C CA 1
ATOM 5450 C C . ILE C 1 116 ? 61.281 88.791 13.882 1.00 18.80 116 ILE C C 1
ATOM 5451 O O . ILE C 1 116 ? 60.690 88.093 14.710 1.00 19.32 116 ILE C O 1
ATOM 5456 N N . SER C 1 117 ? 62.411 88.393 13.300 1.00 18.98 117 SER C N 1
ATOM 5457 C CA . SER C 1 117 ? 63.099 87.128 13.515 1.00 18.52 117 SER C CA 1
ATOM 5458 C C . SER C 1 117 ? 63.272 86.661 14.955 1.00 19.78 117 SER C C 1
ATOM 5459 O O . SER C 1 117 ? 63.827 87.330 15.829 1.00 18.88 117 SER C O 1
ATOM 5462 N N . ASN C 1 118 ? 62.733 85.472 15.194 1.00 19.91 118 ASN C N 1
ATOM 5463 C CA . ASN C 1 118 ? 62.819 84.828 16.488 1.00 20.37 118 ASN C CA 1
ATOM 5464 C C . ASN C 1 118 ? 64.238 84.491 16.876 1.00 20.14 118 ASN C C 1
ATOM 5465 O O . ASN C 1 118 ? 64.921 84.010 15.970 1.00 21.47 118 ASN C O 1
ATOM 5470 N N . PRO C 1 119 ? 64.730 84.592 18.118 1.00 19.01 119 PRO C N 1
ATOM 5471 C CA . PRO C 1 119 ? 64.025 85.204 19.236 1.00 17.82 119 PRO C CA 1
ATOM 5472 C C . PRO C 1 119 ? 64.362 86.682 19.314 1.00 19.11 119 PRO C C 1
ATOM 5473 O O . PRO C 1 119 ? 65.541 86.989 19.518 1.00 19.40 119 PRO C O 1
ATOM 5477 N N . VAL C 1 120 ? 63.427 87.636 19.213 1.00 19.68 120 VAL C N 1
ATOM 5478 C CA . VAL C 1 120 ? 63.759 89.058 19.207 1.00 20.54 120 VAL C CA 1
ATOM 5479 C C . VAL C 1 120 ? 64.530 89.516 20.430 1.00 19.96 120 VAL C C 1
ATOM 5480 O O . VAL C 1 120 ? 65.386 90.402 20.307 1.00 21.01 120 VAL C O 1
ATOM 5484 N N . ASN C 1 121 ? 64.336 88.835 21.561 1.00 18.52 121 ASN C N 1
ATOM 5485 C CA . ASN C 1 121 ? 65.080 89.215 22.735 1.00 18.65 121 ASN C CA 1
ATOM 5486 C C . ASN C 1 121 ? 66.569 89.014 22.556 1.00 18.91 121 ASN C C 1
ATOM 5487 O O . ASN C 1 121 ? 67.325 89.638 23.280 1.00 18.79 121 ASN C O 1
ATOM 5492 N N . SER C 1 122 ? 67.062 88.195 21.620 1.00 19.89 122 SER C N 1
ATOM 5493 C CA . SER C 1 122 ? 68.496 88.094 21.346 1.00 19.29 122 SER C CA 1
ATOM 5494 C C . SER C 1 122 ? 68.801 88.715 19.992 1.00 18.45 122 SER C C 1
ATOM 5495 O O . SER C 1 122 ? 69.866 89.271 19.728 1.00 21.51 122 SER C O 1
ATOM 5498 N N . THR C 1 123 ? 67.871 88.705 19.075 1.00 18.37 123 THR C N 1
ATOM 5499 C CA . THR C 1 123 ? 68.097 89.176 17.738 1.00 18.12 123 THR C CA 1
ATOM 5500 C C . THR C 1 123 ? 68.228 90.711 17.622 1.00 18.42 123 THR C C 1
ATOM 5501 O O . THR C 1 123 ? 68.917 91.194 16.707 1.00 18.79 123 THR C O 1
ATOM 5505 N N . ILE C 1 124 ? 67.642 91.536 18.508 1.00 18.47 124 ILE C N 1
ATOM 5506 C CA . ILE C 1 124 ? 67.851 92.999 18.470 1.00 18.35 124 ILE C CA 1
ATOM 5507 C C . ILE C 1 124 ? 69.233 93.265 19.063 1.00 17.81 124 ILE C C 1
ATOM 5508 O O . ILE C 1 124 ? 69.949 94.018 18.395 1.00 18.74 124 ILE C O 1
ATOM 5513 N N . PRO C 1 125 ? 69.754 92.728 20.186 1.00 16.55 125 PRO C N 1
ATOM 5514 C CA . PRO C 1 125 ? 71.183 92.815 20.500 1.00 16.73 125 PRO C CA 1
ATOM 5515 C C . PRO C 1 125 ? 72.089 92.436 19.313 1.00 17.48 125 PRO C C 1
ATOM 5516 O O . PRO C 1 125 ? 73.042 93.145 19.029 1.00 16.81 125 PRO C O 1
ATOM 5520 N N . ILE C 1 126 ? 71.833 91.372 18.528 1.00 18.27 126 ILE C N 1
ATOM 5521 C CA . ILE C 1 126 ? 72.675 91.037 17.382 1.00 18.45 126 ILE C CA 1
ATOM 5522 C C . ILE C 1 126 ? 72.628 92.173 16.366 1.00 18.65 126 ILE C C 1
ATOM 5523 O O . ILE C 1 126 ? 73.663 92.584 15.855 1.00 19.51 126 ILE C O 1
ATOM 5528 N N . THR C 1 127 ? 71.454 92.693 16.043 1.00 18.76 127 THR C N 1
ATOM 5529 C CA . THR C 1 127 ? 71.317 93.783 15.084 1.00 18.75 127 THR C CA 1
ATOM 5530 C C . THR C 1 127 ? 72.042 95.045 15.610 1.00 18.81 127 THR C C 1
ATOM 5531 O O . THR C 1 127 ? 72.703 95.745 14.832 1.00 18.52 127 THR C O 1
ATOM 5535 N N . ALA C 1 128 ? 72.010 95.355 16.914 1.00 18.33 128 ALA C N 1
ATOM 5536 C CA . ALA C 1 128 ? 72.725 96.504 17.458 1.00 18.39 128 ALA C CA 1
ATOM 5537 C C . ALA C 1 128 ? 74.233 96.405 17.332 1.00 17.98 128 ALA C C 1
ATOM 5538 O O . ALA C 1 128 ? 74.875 97.307 16.785 1.00 18.31 128 ALA C O 1
ATOM 5540 N N . GLU C 1 129 ? 74.838 95.283 17.744 1.00 19.39 129 GLU C N 1
ATOM 5541 C CA . GLU C 1 129 ? 76.267 95.050 17.703 1.00 18.54 129 GLU C CA 1
ATOM 5542 C C . GLU C 1 129 ? 76.776 94.971 16.300 1.00 19.08 129 GLU C C 1
ATOM 5543 O O . GLU C 1 129 ? 77.877 95.444 16.021 1.00 19.64 129 GLU C O 1
ATOM 5549 N N . VAL C 1 130 ? 75.985 94.456 15.366 1.00 20.42 130 VAL C N 1
ATOM 5550 C CA . VAL C 1 130 ? 76.347 94.493 13.964 1.00 20.00 130 VAL C CA 1
ATOM 5551 C C . VAL C 1 130 ? 76.438 95.938 13.470 1.00 20.27 130 VAL C C 1
ATOM 5552 O O . VAL C 1 130 ? 77.446 96.307 12.817 1.00 20.54 130 VAL C O 1
ATOM 5556 N N . PHE C 1 131 ? 75.404 96.738 13.760 1.00 19.67 131 PHE C N 1
ATOM 5557 C CA . PHE C 1 131 ? 75.381 98.122 13.296 1.00 20.02 131 PHE C CA 1
ATOM 5558 C C . PHE C 1 131 ? 76.520 98.883 13.968 1.00 20.52 131 PHE C C 1
ATOM 5559 O O . PHE C 1 131 ? 77.217 99.625 13.274 1.00 21.17 131 PHE C O 1
ATOM 5567 N N . LYS C 1 132 ? 76.853 98.615 15.240 1.00 21.74 132 LYS C N 1
ATOM 5568 C CA . LYS C 1 132 ? 77.994 99.233 15.925 1.00 22.84 132 LYS C CA 1
ATOM 5569 C C . LYS C 1 132 ? 79.328 98.892 15.278 1.00 24.23 132 LYS C C 1
ATOM 5570 O O . LYS C 1 132 ? 80.176 99.765 15.061 1.00 24.29 132 LYS C O 1
ATOM 5576 N N . LYS C 1 133 ? 79.496 97.609 14.919 1.00 26.24 133 LYS C N 1
ATOM 5577 C CA . LYS C 1 133 ? 80.666 97.108 14.217 1.00 27.04 133 LYS C CA 1
ATOM 5578 C C . LYS C 1 133 ? 80.789 97.904 12.944 1.00 26.04 133 LYS C C 1
ATOM 5579 O O . LYS C 1 133 ? 81.915 98.137 12.542 1.00 26.60 133 LYS C O 1
ATOM 5585 N N . HIS C 1 134 ? 79.733 98.350 12.268 1.00 24.19 134 HIS C N 1
ATOM 5586 C CA . HIS C 1 134 ? 79.975 99.147 11.090 1.00 24.14 134 HIS C CA 1
ATOM 5587 C C . HIS C 1 134 ? 80.019 100.647 11.378 1.00 24.52 134 HIS C C 1
ATOM 5588 O O . HIS C 1 134 ? 80.106 101.433 10.437 1.00 23.86 134 HIS C O 1
ATOM 5595 N N . GLY C 1 135 ? 79.920 101.082 12.633 1.00 24.19 135 GLY C N 1
ATOM 5596 C CA . GLY C 1 135 ? 79.984 102.486 13.007 1.00 24.62 135 GLY C CA 1
ATOM 5597 C C . GLY C 1 135 ? 78.824 103.319 12.482 1.00 24.78 135 GLY C C 1
ATOM 5598 O O . GLY C 1 135 ? 78.922 104.530 12.249 1.00 25.17 135 GLY C O 1
ATOM 5599 N N . VAL C 1 136 ? 77.676 102.662 12.366 1.00 23.02 136 VAL C N 1
ATOM 5600 C CA . VAL C 1 136 ? 76.519 103.290 11.788 1.00 21.92 136 VAL C CA 1
ATOM 5601 C C . VAL C 1 136 ? 75.307 103.136 12.716 1.00 21.25 136 VAL C C 1
ATOM 5602 O O . VAL C 1 136 ? 74.195 103.528 12.384 1.00 22.00 136 VAL C O 1
ATOM 5606 N N . TYR C 1 137 ? 75.483 102.696 13.954 1.00 19.35 137 TYR C N 1
ATOM 5607 C CA . TYR C 1 137 ? 74.383 102.465 14.863 1.00 18.68 137 TYR C CA 1
ATOM 5608 C C . TYR C 1 137 ? 73.775 103.713 15.479 1.00 18.83 137 TYR C C 1
ATOM 5609 O O . TYR C 1 137 ? 74.398 104.457 16.254 1.00 17.31 137 TYR C O 1
ATOM 5618 N N . ASN C 1 138 ? 72.511 103.844 15.107 1.00 18.62 138 ASN C N 1
ATOM 5619 C CA . ASN C 1 138 ? 71.640 104.788 15.750 1.00 20.15 138 ASN C CA 1
ATOM 5620 C C . ASN C 1 138 ? 70.480 104.016 16.372 1.00 19.50 138 ASN C C 1
ATOM 5621 O O . ASN C 1 138 ? 69.564 103.577 15.655 1.00 18.96 138 ASN C O 1
ATOM 5626 N N . PRO C 1 139 ? 70.422 103.907 17.719 1.00 19.95 139 PRO C N 1
ATOM 5627 C CA . PRO C 1 139 ? 69.329 103.238 18.449 1.00 20.38 139 PRO C CA 1
ATOM 5628 C C . PRO C 1 139 ? 67.901 103.780 18.295 1.00 21.17 139 PRO C C 1
ATOM 5629 O O . PRO C 1 139 ? 66.917 103.149 18.693 1.00 21.96 139 PRO C O 1
ATOM 5633 N N . ASN C 1 140 ? 67.719 104.953 17.686 1.00 19.97 140 ASN C N 1
ATOM 5634 C CA . ASN C 1 140 ? 66.407 105.507 17.473 1.00 19.43 140 ASN C CA 1
ATOM 5635 C C . ASN C 1 140 ? 65.796 104.905 16.253 1.00 19.08 140 ASN C C 1
ATOM 5636 O O . ASN C 1 140 ? 64.606 105.122 16.024 1.00 20.59 140 ASN C O 1
ATOM 5641 N N . LYS C 1 141 ? 66.549 104.152 15.477 1.00 17.79 141 LYS C N 1
ATOM 5642 C CA . LYS C 1 141 ? 66.014 103.630 14.247 1.00 17.91 141 LYS C CA 1
ATOM 5643 C C . LYS C 1 141 ? 65.935 102.127 14.160 1.00 17.91 141 LYS C C 1
ATOM 5644 O O . LYS C 1 141 ? 65.595 101.620 13.099 1.00 17.51 141 LYS C O 1
ATOM 5650 N N . ILE C 1 142 ? 66.229 101.392 15.236 1.00 18.46 142 ILE C N 1
ATOM 5651 C CA . ILE C 1 142 ? 66.162 99.939 15.206 1.00 18.70 142 ILE C CA 1
ATOM 5652 C C . ILE C 1 142 ? 65.051 99.437 16.138 1.00 18.32 142 ILE C C 1
ATOM 5653 O O . ILE C 1 142 ? 64.984 99.780 17.314 1.00 17.67 142 ILE C O 1
ATOM 5658 N N . PHE C 1 143 ? 64.168 98.606 15.600 1.00 18.07 143 PHE C N 1
ATOM 5659 C CA . PHE C 1 143 ? 62.992 98.159 16.310 1.00 18.87 143 PHE C CA 1
ATOM 5660 C C . PHE C 1 143 ? 62.788 96.634 16.354 1.00 18.16 143 PHE C C 1
ATOM 5661 O O . PHE C 1 143 ? 62.806 95.925 15.339 1.00 16.60 143 PHE C O 1
ATOM 5669 N N . GLY C 1 144 ? 62.621 96.144 17.565 1.00 18.23 144 GLY C N 1
ATOM 5670 C CA . GLY C 1 144 ? 62.180 94.785 17.830 1.00 16.99 144 GLY C CA 1
ATOM 5671 C C . GLY C 1 144 ? 60.664 94.762 17.739 1.00 15.65 144 GLY C C 1
ATOM 5672 O O . GLY C 1 144 ? 59.986 95.258 18.636 1.00 14.59 144 GLY C O 1
ATOM 5673 N N . VAL C 1 145 ? 60.082 94.147 16.718 1.00 15.51 145 VAL C N 1
ATOM 5674 C CA . VAL C 1 145 ? 58.645 94.215 16.560 1.00 17.81 145 VAL C CA 1
ATOM 5675 C C . VAL C 1 145 ? 57.876 93.294 17.500 1.00 19.00 145 VAL C C 1
ATOM 5676 O O . VAL C 1 145 ? 57.766 92.084 17.253 1.00 19.65 145 VAL C O 1
ATOM 5680 N N . THR C 1 146 ? 57.287 93.904 18.524 1.00 17.63 146 THR C N 1
ATOM 5681 C CA . THR C 1 146 ? 56.517 93.187 19.520 1.00 18.41 146 THR C CA 1
ATOM 5682 C C . THR C 1 146 ? 55.024 93.358 19.312 1.00 17.20 146 THR C C 1
ATOM 5683 O O . THR C 1 146 ? 54.238 92.882 20.118 1.00 16.41 146 THR C O 1
ATOM 5687 N N . THR C 1 147 ? 54.586 94.010 18.236 1.00 16.90 147 THR C N 1
ATOM 5688 C CA . THR C 1 147 ? 53.205 94.409 18.053 1.00 17.95 147 THR C CA 1
ATOM 5689 C C . THR C 1 147 ? 52.173 93.299 18.185 1.00 17.73 147 THR C C 1
ATOM 5690 O O . THR C 1 147 ? 51.092 93.561 18.737 1.00 17.29 147 THR C O 1
ATOM 5694 N N . LEU C 1 148 ? 52.511 92.056 17.807 1.00 17.13 148 LEU C N 1
ATOM 5695 C CA . LEU C 1 148 ? 51.565 90.941 17.952 1.00 17.62 148 LEU C CA 1
ATOM 5696 C C . LEU C 1 148 ? 51.138 90.749 19.401 1.00 16.32 148 LEU C C 1
ATOM 5697 O O . LEU C 1 148 ? 49.983 90.403 19.626 1.00 16.05 148 LEU C O 1
ATOM 5702 N N . ASP C 1 149 ? 51.974 91.052 20.385 1.00 16.99 149 ASP C N 1
ATOM 5703 C CA . ASP C 1 149 ? 51.533 90.919 21.766 1.00 17.96 149 ASP C CA 1
ATOM 5704 C C . ASP C 1 149 ? 50.456 91.905 22.116 1.00 17.03 149 ASP C C 1
ATOM 5705 O O . ASP C 1 149 ? 49.508 91.566 22.823 1.00 17.36 149 ASP C O 1
ATOM 5710 N N . ILE C 1 150 ? 50.571 93.136 21.598 1.00 18.75 150 ILE C N 1
ATOM 5711 C CA . ILE C 1 150 ? 49.564 94.182 21.855 1.00 18.15 150 ILE C CA 1
ATOM 5712 C C . ILE C 1 150 ? 48.252 93.788 21.153 1.00 17.68 150 ILE C C 1
ATOM 5713 O O . ILE C 1 150 ? 47.185 93.795 21.785 1.00 17.37 150 ILE C O 1
ATOM 5718 N N . VAL C 1 151 ? 48.330 93.395 19.866 1.00 17.17 151 VAL C N 1
ATOM 5719 C CA . VAL C 1 151 ? 47.175 92.962 19.098 1.00 15.06 151 VAL C CA 1
ATOM 5720 C C . VAL C 1 151 ? 46.471 91.848 19.856 1.00 15.71 151 VAL C C 1
ATOM 5721 O O . VAL C 1 151 ? 45.290 91.953 20.121 1.00 15.62 151 VAL C O 1
ATOM 5725 N N . ARG C 1 152 ? 47.184 90.818 20.318 1.00 17.56 152 ARG C N 1
ATOM 5726 C CA . ARG C 1 152 ? 46.597 89.725 21.063 1.00 18.20 152 ARG C CA 1
ATOM 5727 C C . ARG C 1 152 ? 45.916 90.189 22.333 1.00 19.09 152 ARG C C 1
ATOM 5728 O O . ARG C 1 152 ? 44.771 89.834 22.593 1.00 19.54 152 ARG C O 1
ATOM 5736 N N . ALA C 1 153 ? 46.591 91.017 23.132 1.00 20.19 153 ALA C N 1
ATOM 5737 C CA . ALA C 1 153 ? 46.035 91.570 24.351 1.00 20.22 153 ALA C CA 1
ATOM 5738 C C . ALA C 1 153 ? 44.768 92.368 24.074 1.00 19.54 153 ALA C C 1
ATOM 5739 O O . ALA C 1 153 ? 43.755 92.155 24.742 1.00 19.01 153 ALA C O 1
ATOM 5741 N N . ASN C 1 154 ? 44.742 93.221 23.042 1.00 19.67 154 ASN C N 1
ATOM 5742 C CA . ASN C 1 154 ? 43.571 94.034 22.729 1.00 19.65 154 ASN C CA 1
ATOM 5743 C C . ASN C 1 154 ? 42.414 93.134 22.355 1.00 20.11 154 ASN C C 1
ATOM 5744 O O . ASN C 1 154 ? 41.282 93.317 22.805 1.00 19.65 154 ASN C O 1
ATOM 5749 N N . ALA C 1 155 ? 42.710 92.086 21.602 1.00 21.19 155 ALA C N 1
ATOM 5750 C CA . ALA C 1 155 ? 41.716 91.112 21.172 1.00 21.49 155 ALA C CA 1
ATOM 5751 C C . ALA C 1 155 ? 41.165 90.251 22.280 1.00 21.27 155 ALA C C 1
ATOM 5752 O O . ALA C 1 155 ? 39.960 90.019 22.326 1.00 22.36 155 ALA C O 1
ATOM 5754 N N . PHE C 1 156 ? 41.996 89.749 23.172 1.00 21.97 156 PHE C N 1
ATOM 5755 C CA . PHE C 1 156 ? 41.552 88.901 24.277 1.00 23.00 156 PHE C CA 1
ATOM 5756 C C . PHE C 1 156 ? 40.863 89.753 25.330 1.00 23.02 156 PHE C C 1
ATOM 5757 O O . PHE C 1 156 ? 39.851 89.293 25.827 1.00 23.06 156 PHE C O 1
ATOM 5765 N N . VAL C 1 157 ? 41.308 90.970 25.695 1.00 24.49 157 VAL C N 1
ATOM 5766 C CA . VAL C 1 157 ? 40.582 91.835 26.629 1.00 26.10 157 VAL C CA 1
ATOM 5767 C C . VAL C 1 157 ? 39.303 92.279 25.930 1.00 27.94 157 VAL C C 1
ATOM 5768 O O . VAL C 1 157 ? 38.270 92.335 26.599 1.00 29.84 157 VAL C O 1
ATOM 5772 N N . ALA C 1 158 ? 39.242 92.560 24.625 1.00 28.54 158 ALA C N 1
ATOM 5773 C CA . ALA C 1 158 ? 37.973 92.845 23.975 1.00 30.04 158 ALA C CA 1
ATOM 5774 C C . ALA C 1 158 ? 36.952 91.715 23.975 1.00 31.16 158 ALA C C 1
ATOM 5775 O O . ALA C 1 158 ? 35.790 92.043 24.188 1.00 31.43 158 ALA C O 1
ATOM 5777 N N . GLU C 1 159 ? 37.275 90.417 23.797 1.00 33.40 159 GLU C N 1
ATOM 5778 C CA . GLU C 1 159 ? 36.245 89.375 23.758 1.00 35.52 159 GLU C CA 1
ATOM 5779 C C . GLU C 1 159 ? 35.684 89.171 25.140 1.00 36.01 159 GLU C C 1
ATOM 5780 O O . GLU C 1 159 ? 34.470 89.255 25.296 1.00 37.37 159 GLU C O 1
ATOM 5786 N N . LEU C 1 160 ? 36.517 89.025 26.171 1.00 36.46 160 LEU C N 1
ATOM 5787 C CA . LEU C 1 160 ? 36.072 88.877 27.543 1.00 37.11 160 LEU C CA 1
ATOM 5788 C C . LEU C 1 160 ? 35.195 90.027 28.040 1.00 38.01 160 LEU C C 1
ATOM 5789 O O . LEU C 1 160 ? 34.396 89.819 28.954 1.00 38.90 160 LEU C O 1
ATOM 5794 N N . LYS C 1 161 ? 35.323 91.267 27.563 1.00 37.96 161 LYS C N 1
ATOM 5795 C CA . LYS C 1 161 ? 34.463 92.305 28.057 1.00 37.96 161 LYS C CA 1
ATOM 5796 C C . LYS C 1 161 ? 33.424 92.724 27.050 1.00 39.10 161 LYS C C 1
ATOM 5797 O O . LYS C 1 161 ? 32.753 93.733 27.265 1.00 39.32 161 LYS C O 1
ATOM 5803 N N . GLY C 1 162 ? 33.261 91.994 25.938 1.00 39.73 162 GLY C N 1
ATOM 5804 C CA . GLY C 1 162 ? 32.239 92.304 24.936 1.00 40.29 162 GLY C CA 1
ATOM 5805 C C . GLY C 1 162 ? 32.353 93.665 24.249 1.00 40.56 162 GLY C C 1
ATOM 5806 O O . GLY C 1 162 ? 31.361 94.268 23.814 1.00 41.29 162 GLY C O 1
ATOM 5807 N N . LEU C 1 163 ? 33.616 94.078 24.123 1.00 40.48 163 LEU C N 1
ATOM 5808 C CA . LEU C 1 163 ? 34.049 95.344 23.561 1.00 40.10 163 LEU C CA 1
ATOM 5809 C C . LEU C 1 163 ? 34.378 95.198 22.092 1.00 40.69 163 LEU C C 1
ATOM 5810 O O . LEU C 1 163 ? 34.763 94.118 21.635 1.00 41.51 163 LEU C O 1
ATOM 5815 N N . ASP C 1 164 ? 34.258 96.286 21.327 1.00 40.86 164 ASP C N 1
ATOM 5816 C CA . ASP C 1 164 ? 34.708 96.311 19.944 1.00 41.06 164 ASP C CA 1
ATOM 5817 C C . ASP C 1 164 ? 36.239 96.398 20.015 1.00 39.84 164 ASP C C 1
ATOM 5818 O O . ASP C 1 164 ? 36.745 97.374 20.570 1.00 39.45 164 ASP C O 1
ATOM 5823 N N . PRO C 1 165 ? 37.027 95.474 19.440 1.00 38.59 165 PRO C N 1
ATOM 5824 C CA . PRO C 1 165 ? 38.491 95.411 19.545 1.00 37.26 165 PRO C CA 1
ATOM 5825 C C . PRO C 1 165 ? 39.273 96.694 19.282 1.00 36.27 165 PRO C C 1
ATOM 5826 O O . PRO C 1 165 ? 40.275 97.006 19.915 1.00 33.64 165 PRO C O 1
ATOM 5830 N N . ALA C 1 166 ? 38.797 97.410 18.258 1.00 36.75 166 ALA C N 1
ATOM 5831 C CA . ALA C 1 166 ? 39.308 98.692 17.803 1.00 36.92 166 ALA C CA 1
ATOM 5832 C C . ALA C 1 166 ? 39.292 99.784 18.855 1.00 37.74 166 ALA C C 1
ATOM 5833 O O . ALA C 1 166 ? 39.987 100.789 18.753 1.00 38.36 166 ALA C O 1
ATOM 5835 N N . ARG C 1 167 ? 38.448 99.560 19.865 1.00 38.59 167 ARG C N 1
ATOM 5836 C CA . ARG C 1 167 ? 38.289 100.415 21.027 1.00 38.31 167 ARG C CA 1
ATOM 5837 C C . ARG C 1 167 ? 39.213 100.064 22.195 1.00 37.15 167 ARG C C 1
ATOM 5838 O O . ARG C 1 167 ? 39.242 100.819 23.175 1.00 38.08 167 ARG C O 1
ATOM 5846 N N . VAL C 1 168 ? 39.951 98.945 22.170 1.00 34.84 168 VAL C N 1
ATOM 5847 C CA . VAL C 1 168 ? 40.785 98.507 23.287 1.00 31.33 168 VAL C CA 1
ATOM 5848 C C . VAL C 1 168 ? 42.235 98.777 22.960 1.00 29.89 168 VAL C C 1
ATOM 5849 O O . VAL C 1 168 ? 42.698 98.625 21.833 1.00 28.78 168 VAL C O 1
ATOM 5853 N N . SER C 1 169 ? 42.976 99.145 23.981 1.00 28.91 169 SER C N 1
ATOM 5854 C CA . SER C 1 169 ? 44.385 99.443 23.890 1.00 28.41 169 SER C CA 1
ATOM 5855 C C . SER C 1 169 ? 45.096 99.082 25.206 1.00 28.24 169 SER C C 1
ATOM 5856 O O . SER C 1 169 ? 44.907 99.683 26.270 1.00 28.00 169 SER C O 1
ATOM 5859 N N . VAL C 1 170 ? 45.911 98.023 25.204 1.00 28.23 170 VAL C N 1
ATOM 5860 C CA . VAL C 1 170 ? 46.650 97.662 26.403 1.00 26.80 170 VAL C CA 1
ATOM 5861 C C . VAL C 1 170 ? 48.102 97.586 25.964 1.00 25.65 170 VAL C C 1
ATOM 5862 O O . VAL C 1 170 ? 48.422 96.959 24.953 1.00 25.38 170 VAL C O 1
ATOM 5866 N N . PRO C 1 171 ? 48.971 98.380 26.613 1.00 25.23 171 PRO C N 1
ATOM 5867 C CA . PRO C 1 171 ? 50.411 98.380 26.393 1.00 23.49 171 PRO C CA 1
ATOM 5868 C C . PRO C 1 171 ? 50.979 97.132 27.022 1.00 23.04 171 PRO C C 1
ATOM 5869 O O . PRO C 1 171 ? 50.563 96.687 28.106 1.00 21.68 171 PRO C O 1
ATOM 5873 N N . VAL C 1 172 ? 51.903 96.549 26.283 1.00 21.27 172 VAL C N 1
ATOM 5874 C CA . VAL C 1 172 ? 52.585 95.347 26.725 1.00 21.61 172 VAL C CA 1
ATOM 5875 C C . VAL C 1 172 ? 54.054 95.737 26.661 1.00 20.52 172 VAL C C 1
ATOM 5876 O O . VAL C 1 172 ? 54.528 96.373 25.708 1.00 19.93 172 VAL C O 1
ATOM 5880 N N . ILE C 1 173 ? 54.777 95.401 27.717 1.00 21.34 173 ILE C N 1
ATOM 5881 C CA . ILE C 1 173 ? 56.171 95.765 27.838 1.00 21.15 173 ILE C CA 1
ATOM 5882 C C . ILE C 1 173 ? 57.079 94.560 28.126 1.00 21.25 173 ILE C C 1
ATOM 5883 O O . ILE C 1 173 ? 56.563 93.458 28.326 1.00 22.91 173 ILE C O 1
ATOM 5888 N N . GLY C 1 174 ? 58.401 94.728 28.180 1.00 21.09 174 GLY C N 1
ATOM 5889 C CA . GLY C 1 174 ? 59.359 93.688 28.569 1.00 20.54 174 GLY C CA 1
ATOM 5890 C C . GLY C 1 174 ? 60.041 93.241 27.309 1.00 20.23 174 GLY C C 1
ATOM 5891 O O . GLY C 1 174 ? 60.810 94.009 26.740 1.00 20.22 174 GLY C O 1
ATOM 5892 N N . GLY C 1 175 ? 59.655 92.078 26.792 1.00 19.14 175 GLY C N 1
ATOM 5893 C CA . GLY C 1 175 ? 60.218 91.510 25.586 1.00 17.46 175 GLY C CA 1
ATOM 5894 C C . GLY C 1 175 ? 59.269 90.479 25.010 1.00 17.36 175 GLY C C 1
ATOM 5895 O O . GLY C 1 175 ? 58.087 90.459 25.362 1.00 16.99 175 GLY C O 1
ATOM 5896 N N . HIS C 1 176 ? 59.732 89.579 24.150 1.00 17.21 176 HIS C N 1
ATOM 5897 C CA . HIS C 1 176 ? 58.847 88.631 23.529 1.00 18.09 176 HIS C CA 1
ATOM 5898 C C . HIS C 1 176 ? 59.266 87.165 23.699 1.00 19.68 176 HIS C C 1
ATOM 5899 O O . HIS C 1 176 ? 59.742 86.529 22.750 1.00 20.07 176 HIS C O 1
ATOM 5906 N N . ALA C 1 177 ? 59.176 86.642 24.934 1.00 19.58 177 ALA C N 1
ATOM 5907 C CA . ALA C 1 177 ? 59.249 85.214 25.206 1.00 19.61 177 ALA C CA 1
ATOM 5908 C C . ALA C 1 177 ? 58.840 84.967 26.641 1.00 19.45 177 ALA C C 1
ATOM 5909 O O . ALA C 1 177 ? 59.367 85.598 27.552 1.00 17.89 177 ALA C O 1
ATOM 5911 N N . GLY C 1 178 ? 57.803 84.146 26.807 1.00 19.77 178 GLY C N 1
ATOM 5912 C CA . GLY C 1 178 ? 57.286 83.709 28.106 1.00 21.48 178 GLY C CA 1
ATOM 5913 C C . GLY C 1 178 ? 56.893 84.829 29.063 1.00 22.32 178 GLY C C 1
ATOM 5914 O O . GLY C 1 178 ? 56.165 85.772 28.731 1.00 21.15 178 GLY C O 1
ATOM 5915 N N . LYS C 1 179 ? 57.499 84.707 30.238 1.00 24.45 179 LYS C N 1
ATOM 5916 C CA . LYS C 1 179 ? 57.420 85.635 31.364 1.00 26.84 179 LYS C CA 1
ATOM 5917 C C . LYS C 1 179 ? 57.903 87.056 31.073 1.00 27.16 179 LYS C C 1
ATOM 5918 O O . LYS C 1 179 ? 57.582 88.003 31.786 1.00 27.72 179 LYS C O 1
ATOM 5924 N N . THR C 1 180 ? 58.723 87.261 30.040 1.00 26.17 180 THR C N 1
ATOM 5925 C CA . THR C 1 180 ? 59.151 88.598 29.682 1.00 24.21 180 THR C CA 1
ATOM 5926 C C . THR C 1 180 ? 58.028 89.411 29.023 1.00 24.29 180 THR C C 1
ATOM 5927 O O . THR C 1 180 ? 58.231 90.605 28.793 1.00 24.52 180 THR C O 1
ATOM 5931 N N . ILE C 1 181 ? 56.906 88.801 28.585 1.00 23.31 181 ILE C N 1
ATOM 5932 C CA . ILE C 1 181 ? 55.805 89.502 27.942 1.00 22.44 181 ILE C CA 1
ATOM 5933 C C . ILE C 1 181 ? 55.030 89.986 29.147 1.00 22.96 181 ILE C C 1
ATOM 5934 O O . ILE C 1 181 ? 54.428 89.183 29.846 1.00 22.76 181 ILE C O 1
ATOM 5939 N N . ILE C 1 182 ? 55.064 91.277 29.483 1.00 24.07 182 ILE C N 1
ATOM 5940 C CA . ILE C 1 182 ? 54.300 91.808 30.627 1.00 23.27 182 ILE C CA 1
ATOM 5941 C C . ILE C 1 182 ? 53.152 92.696 30.114 1.00 22.73 182 ILE C C 1
ATOM 5942 O O . ILE C 1 182 ? 53.374 93.805 29.617 1.00 21.21 182 ILE C O 1
ATOM 5947 N N . PRO C 1 183 ? 51.890 92.253 30.104 1.00 22.96 183 PRO C N 1
ATOM 5948 C CA . PRO C 1 183 ? 50.791 93.102 29.722 1.00 23.49 183 PRO C CA 1
ATOM 5949 C C . PRO C 1 183 ? 50.397 94.033 30.881 1.00 25.25 183 PRO C C 1
ATOM 5950 O O . PRO C 1 183 ? 50.234 93.623 32.034 1.00 25.74 183 PRO C O 1
ATOM 5954 N N . LEU C 1 184 ? 50.258 95.328 30.612 1.00 25.65 184 LEU C N 1
ATOM 5955 C CA . LEU C 1 184 ? 49.907 96.250 31.660 1.00 25.08 184 LEU C CA 1
ATOM 5956 C C . LEU C 1 184 ? 48.426 96.495 31.529 1.00 25.85 184 LEU C C 1
ATOM 5957 O O . LEU C 1 184 ? 47.954 97.465 30.911 1.00 24.89 184 LEU C O 1
ATOM 5962 N N . ILE C 1 185 ? 47.673 95.558 32.107 1.00 26.05 185 ILE C N 1
ATOM 5963 C CA . ILE C 1 185 ? 46.222 95.654 32.075 1.00 27.20 185 ILE C CA 1
ATOM 5964 C C . ILE C 1 185 ? 45.820 96.820 32.984 1.00 27.68 185 ILE C C 1
ATOM 5965 O O . ILE C 1 185 ? 44.872 97.510 32.617 1.00 26.39 185 ILE C O 1
ATOM 5970 N N . SER C 1 186 ? 46.511 97.181 34.079 1.00 27.98 186 SER C N 1
ATOM 5971 C CA . SER C 1 186 ? 46.100 98.363 34.847 1.00 28.67 186 SER C CA 1
ATOM 5972 C C . SER C 1 186 ? 46.117 99.639 33.968 1.00 28.53 186 SER C C 1
ATOM 5973 O O . SER C 1 186 ? 45.434 100.621 34.247 1.00 29.85 186 SER C O 1
ATOM 5976 N N . GLN C 1 187 ? 46.833 99.653 32.847 1.00 28.41 187 GLN C N 1
ATOM 5977 C CA . GLN C 1 187 ? 46.840 100.802 31.984 1.00 28.98 187 GLN C CA 1
ATOM 5978 C C . GLN C 1 187 ? 45.929 100.611 30.797 1.00 29.67 187 GLN C C 1
ATOM 5979 O O . GLN C 1 187 ? 46.016 101.368 29.828 1.00 30.69 187 GLN C O 1
ATOM 5985 N N . CYS C 1 188 ? 44.992 99.659 30.823 1.00 30.42 188 CYS C N 1
ATOM 5986 C CA . CYS C 1 188 ? 44.159 99.450 29.659 1.00 31.21 188 CYS C CA 1
ATOM 5987 C C . CYS C 1 188 ? 43.222 100.617 29.409 1.00 32.51 188 CYS C C 1
ATOM 5988 O O . CYS C 1 188 ? 42.702 101.259 30.328 1.00 32.77 188 CYS C O 1
ATOM 5991 N N . THR C 1 189 ? 43.078 100.993 28.153 1.00 33.98 189 THR C N 1
ATOM 5992 C CA . THR C 1 189 ? 42.024 101.884 27.749 1.00 35.20 189 THR C CA 1
ATOM 5993 C C . THR C 1 189 ? 41.061 101.022 26.945 1.00 36.37 189 THR C C 1
ATOM 5994 O O . THR C 1 189 ? 41.476 100.393 25.974 1.00 36.57 189 THR C O 1
ATOM 5998 N N . PRO C 1 190 ? 39.761 100.905 27.279 1.00 37.66 190 PRO C N 1
ATOM 5999 C CA . PRO C 1 190 ? 39.134 101.508 28.453 1.00 38.59 190 PRO C CA 1
ATOM 6000 C C . PRO C 1 190 ? 39.402 100.781 29.770 1.00 41.04 190 PRO C C 1
ATOM 6001 O O . PRO C 1 190 ? 39.947 99.680 29.760 1.00 41.24 190 PRO C O 1
ATOM 6005 N N . LYS C 1 191 ? 38.929 101.347 30.886 1.00 42.80 191 LYS C N 1
ATOM 6006 C CA . LYS C 1 191 ? 39.133 100.818 32.231 1.00 45.08 191 LYS C CA 1
ATOM 6007 C C . LYS C 1 191 ? 39.349 99.348 32.581 1.00 44.45 191 LYS C C 1
ATOM 6008 O O . LYS C 1 191 ? 40.409 99.007 33.098 1.00 44.59 191 LYS C O 1
ATOM 6014 N N . VAL C 1 192 ? 38.401 98.507 32.197 1.00 44.34 192 VAL C N 1
ATOM 6015 C CA . VAL C 1 192 ? 38.304 97.108 32.575 1.00 44.38 192 VAL C CA 1
ATOM 6016 C C . VAL C 1 192 ? 38.839 96.688 33.943 1.00 45.02 192 VAL C C 1
ATOM 6017 O O . VAL C 1 192 ? 40.011 96.795 34.320 1.00 45.86 192 VAL C O 1
ATOM 6021 N N . ASP C 1 193 ? 37.914 96.144 34.728 1.00 44.95 193 ASP C N 1
ATOM 6022 C CA . ASP C 1 193 ? 38.308 95.624 36.033 1.00 44.56 193 ASP C CA 1
ATOM 6023 C C . ASP C 1 193 ? 38.171 94.119 35.943 1.00 43.26 193 ASP C C 1
ATOM 6024 O O . ASP C 1 193 ? 37.242 93.613 35.283 1.00 42.99 193 ASP C O 1
ATOM 6029 N N . PHE C 1 194 ? 39.109 93.375 36.526 1.00 42.53 194 PHE C N 1
ATOM 6030 C CA . PHE C 1 194 ? 39.123 91.913 36.474 1.00 42.06 194 PHE C CA 1
ATOM 6031 C C . PHE C 1 194 ? 39.448 91.401 37.877 1.00 42.51 194 PHE C C 1
ATOM 6032 O O . PHE C 1 194 ? 40.157 92.058 38.646 1.00 42.07 194 PHE C O 1
ATOM 6040 N N . PRO C 1 195 ? 38.888 90.270 38.300 1.00 42.62 195 PRO C N 1
ATOM 6041 C CA . PRO C 1 195 ? 39.291 89.561 39.514 1.00 43.13 195 PRO C CA 1
ATOM 6042 C C . PRO C 1 195 ? 40.709 89.067 39.348 1.00 43.95 195 PRO C C 1
ATOM 6043 O O . PRO C 1 195 ? 41.038 88.635 38.241 1.00 44.07 195 PRO C O 1
ATOM 6047 N N . GLN C 1 196 ? 41.561 89.079 40.378 1.00 44.51 196 GLN C N 1
ATOM 6048 C CA . GLN C 1 196 ? 42.962 88.718 40.195 1.00 45.84 196 GLN C CA 1
ATOM 6049 C C . GLN C 1 196 ? 43.174 87.316 39.642 1.00 45.50 196 GLN C C 1
ATOM 6050 O O . GLN C 1 196 ? 44.123 87.083 38.905 1.00 45.27 196 GLN C O 1
ATOM 6056 N N . ASP C 1 197 ? 42.286 86.395 39.953 1.00 45.11 197 ASP C N 1
ATOM 6057 C CA . ASP C 1 197 ? 42.212 85.048 39.403 1.00 44.45 197 ASP C CA 1
ATOM 6058 C C . ASP C 1 197 ? 42.061 85.103 37.886 1.00 42.97 197 ASP C C 1
ATOM 6059 O O . ASP C 1 197 ? 42.742 84.405 37.118 1.00 43.60 197 ASP C O 1
ATOM 6064 N N . GLN C 1 198 ? 41.187 85.969 37.405 1.00 41.58 198 GLN C N 1
ATOM 6065 C CA . GLN C 1 198 ? 41.020 86.148 35.977 1.00 40.62 198 GLN C CA 1
ATOM 6066 C C . GLN C 1 198 ? 42.132 86.993 35.393 1.00 38.96 198 GLN C C 1
ATOM 6067 O O . GLN C 1 198 ? 42.448 86.860 34.208 1.00 38.22 198 GLN C O 1
ATOM 6073 N N . LEU C 1 199 ? 42.754 87.830 36.223 1.00 37.23 199 LEU C N 1
ATOM 6074 C CA . LEU C 1 199 ? 43.874 88.634 35.799 1.00 35.72 199 LEU C CA 1
ATOM 6075 C C . LEU C 1 199 ? 45.018 87.672 35.548 1.00 35.06 199 LEU C C 1
ATOM 6076 O O . LEU C 1 199 ? 45.555 87.713 34.440 1.00 35.36 199 LEU C O 1
ATOM 6081 N N . SER C 1 200 ? 45.408 86.777 36.461 1.00 33.40 200 SER C N 1
ATOM 6082 C CA . SER C 1 200 ? 46.420 85.774 36.193 1.00 32.87 200 SER C CA 1
ATOM 6083 C C . SER C 1 200 ? 46.118 84.934 34.955 1.00 31.82 200 SER C C 1
ATOM 6084 O O . SER C 1 200 ? 47.015 84.792 34.130 1.00 32.72 200 SER C O 1
ATOM 6087 N N . THR C 1 201 ? 44.895 84.457 34.731 1.00 30.76 201 THR C N 1
ATOM 6088 C CA . THR C 1 201 ? 44.594 83.659 33.556 1.00 29.96 201 THR C CA 1
ATOM 6089 C C . THR C 1 201 ? 44.798 84.451 32.270 1.00 28.95 201 THR C C 1
ATOM 6090 O O . THR C 1 201 ? 45.397 83.954 31.313 1.00 28.00 201 THR C O 1
ATOM 6094 N N . LEU C 1 202 ? 44.313 85.699 32.248 1.00 27.65 202 LEU C N 1
ATOM 6095 C CA . LEU C 1 202 ? 44.432 86.537 31.078 1.00 27.28 202 LEU C CA 1
ATOM 6096 C C . LEU C 1 202 ? 45.902 86.754 30.818 1.00 27.74 202 LEU C C 1
ATOM 6097 O O . LEU C 1 202 ? 46.303 86.625 29.654 1.00 27.87 202 LEU C O 1
ATOM 6102 N N . THR C 1 203 ? 46.740 86.999 31.839 1.00 27.56 203 THR C N 1
ATOM 6103 C CA . THR C 1 203 ? 48.122 87.337 31.539 1.00 28.03 203 THR C CA 1
ATOM 6104 C C . THR C 1 203 ? 48.819 86.110 31.003 1.00 27.83 203 THR C C 1
ATOM 6105 O O . THR C 1 203 ? 49.484 86.239 29.964 1.00 25.93 203 THR C O 1
ATOM 6109 N N . GLY C 1 204 ? 48.555 84.963 31.653 1.00 27.06 204 GLY C N 1
ATOM 6110 C CA . GLY C 1 204 ? 48.999 83.661 31.191 1.00 27.16 204 GLY C CA 1
ATOM 6111 C C . GLY C 1 204 ? 48.603 83.437 29.731 1.00 27.55 204 GLY C C 1
ATOM 6112 O O . GLY C 1 204 ? 49.467 83.059 28.944 1.00 28.41 204 GLY C O 1
ATOM 6113 N N . ARG C 1 205 ? 47.372 83.697 29.263 1.00 28.30 205 ARG C N 1
ATOM 6114 C CA . ARG C 1 205 ? 46.958 83.456 27.883 1.00 28.36 205 ARG C CA 1
ATOM 6115 C C . ARG C 1 205 ? 47.653 84.379 26.882 1.00 27.82 205 ARG C C 1
ATOM 6116 O O . ARG C 1 205 ? 47.957 83.967 25.763 1.00 26.84 205 ARG C O 1
ATOM 6124 N N . ILE C 1 206 ? 47.938 85.637 27.235 1.00 27.05 206 ILE C N 1
ATOM 6125 C CA . ILE C 1 206 ? 48.727 86.570 26.409 1.00 25.48 206 ILE C CA 1
ATOM 6126 C C . ILE C 1 206 ? 50.162 86.033 26.289 1.00 25.71 206 ILE C C 1
ATOM 6127 O O . ILE C 1 206 ? 50.736 85.905 25.189 1.00 25.67 206 ILE C O 1
ATOM 6132 N N . GLN C 1 207 ? 50.742 85.689 27.455 1.00 23.17 207 GLN C N 1
ATOM 6133 C CA . GLN C 1 207 ? 52.092 85.198 27.485 1.00 22.46 207 GLN C CA 1
ATOM 6134 C C . GLN C 1 207 ? 52.276 83.918 26.707 1.00 22.47 207 GLN C C 1
ATOM 6135 O O . GLN C 1 207 ? 53.295 83.834 26.003 1.00 23.13 207 GLN C O 1
ATOM 6141 N N . GLU C 1 208 ? 51.368 82.951 26.756 1.00 22.41 208 GLU C N 1
ATOM 6142 C CA . GLU C 1 208 ? 51.577 81.752 25.986 1.00 23.62 208 GLU C CA 1
ATOM 6143 C C . GLU C 1 208 ? 50.862 81.612 24.648 1.00 22.84 208 GLU C C 1
ATOM 6144 O O . GLU C 1 208 ? 51.019 80.593 23.947 1.00 20.62 208 GLU C O 1
ATOM 6150 N N . ALA C 1 209 ? 50.170 82.668 24.194 1.00 19.97 209 ALA C N 1
ATOM 6151 C CA . ALA C 1 209 ? 49.490 82.651 22.914 1.00 19.49 209 ALA C CA 1
ATOM 6152 C C . ALA C 1 209 ? 50.264 82.188 21.683 1.00 19.01 209 ALA C C 1
ATOM 6153 O O . ALA C 1 209 ? 49.700 81.633 20.738 1.00 18.84 209 ALA C O 1
ATOM 6155 N N . GLY C 1 210 ? 51.555 82.424 21.611 1.00 19.55 210 GLY C N 1
ATOM 6156 C CA . GLY C 1 210 ? 52.304 82.066 20.432 1.00 18.62 210 GLY C CA 1
ATOM 6157 C C . GLY C 1 210 ? 52.546 80.582 20.419 1.00 18.94 210 GLY C C 1
ATOM 6158 O O . GLY C 1 210 ? 52.513 79.954 19.363 1.00 17.00 210 GLY C O 1
ATOM 6159 N N . THR C 1 211 ? 52.781 80.064 21.638 1.00 19.39 211 THR C N 1
ATOM 6160 C CA . THR C 1 211 ? 52.965 78.648 21.848 1.00 20.55 211 THR C CA 1
ATOM 6161 C C . THR C 1 211 ? 51.682 77.880 21.546 1.00 22.18 211 THR C C 1
ATOM 6162 O O . THR C 1 211 ? 51.779 76.742 21.069 1.00 21.78 211 THR C O 1
ATOM 6166 N N . GLU C 1 212 ? 50.504 78.436 21.892 1.00 21.17 212 GLU C N 1
ATOM 6167 C CA . GLU C 1 212 ? 49.277 77.794 21.560 1.00 21.44 212 GLU C CA 1
ATOM 6168 C C . GLU C 1 212 ? 49.076 77.754 20.074 1.00 21.26 212 GLU C C 1
ATOM 6169 O O . GLU C 1 212 ? 48.640 76.713 19.602 1.00 22.91 212 GLU C O 1
ATOM 6175 N N . VAL C 1 213 ? 49.401 78.753 19.254 1.00 19.92 213 VAL C N 1
ATOM 6176 C CA . VAL C 1 213 ? 49.168 78.613 17.822 1.00 19.16 213 VAL C CA 1
ATOM 6177 C C . VAL C 1 213 ? 50.117 77.569 17.259 1.00 20.31 213 VAL C C 1
ATOM 6178 O O . VAL C 1 213 ? 49.746 76.835 16.345 1.00 20.99 213 VAL C O 1
ATOM 6182 N N . VAL C 1 214 ? 51.348 77.481 17.756 1.00 20.02 214 VAL C N 1
ATOM 6183 C CA . VAL C 1 214 ? 52.300 76.452 17.346 1.00 20.78 214 VAL C CA 1
ATOM 6184 C C . VAL C 1 214 ? 51.637 75.105 17.654 1.00 21.12 214 VAL C C 1
ATOM 6185 O O . VAL C 1 214 ? 51.565 74.277 16.745 1.00 21.03 214 VAL C O 1
ATOM 6189 N N . LYS C 1 215 ? 51.074 74.875 18.845 1.00 21.58 215 LYS C N 1
ATOM 6190 C CA . LYS C 1 215 ? 50.408 73.607 19.123 1.00 23.77 215 LYS C CA 1
ATOM 6191 C C . LYS C 1 215 ? 49.245 73.351 18.167 1.00 23.41 215 LYS C C 1
ATOM 6192 O O . LYS C 1 215 ? 49.096 72.248 17.626 1.00 22.88 215 LYS C O 1
ATOM 6198 N N . ALA C 1 216 ? 48.409 74.366 17.950 1.00 22.72 216 ALA C N 1
ATOM 6199 C CA . ALA C 1 216 ? 47.250 74.253 17.080 1.00 22.75 216 ALA C CA 1
ATOM 6200 C C . ALA C 1 216 ? 47.666 73.987 15.639 1.00 22.77 216 ALA C C 1
ATOM 6201 O O . ALA C 1 216 ? 47.035 73.238 14.899 1.00 23.47 216 ALA C O 1
ATOM 6203 N N . LYS C 1 217 ? 48.757 74.565 15.179 1.00 22.39 217 LYS C N 1
ATOM 6204 C CA . LYS C 1 217 ? 49.182 74.365 13.817 1.00 22.31 217 LYS C CA 1
ATOM 6205 C C . LYS C 1 217 ? 49.820 72.987 13.643 1.00 23.04 217 LYS C C 1
ATOM 6206 O O . LYS C 1 217 ? 50.065 72.564 12.503 1.00 22.76 217 LYS C O 1
ATOM 6212 N N . ALA C 1 218 ? 50.172 72.320 14.747 1.00 22.72 218 ALA C N 1
ATOM 6213 C CA . ALA C 1 218 ? 50.672 70.954 14.761 1.00 22.60 218 ALA C CA 1
ATOM 6214 C C . ALA C 1 218 ? 51.754 70.595 13.746 1.00 21.83 218 ALA C C 1
ATOM 6215 O O . ALA C 1 218 ? 51.660 69.649 12.966 1.00 22.61 218 ALA C O 1
ATOM 6217 N N . GLY C 1 219 ? 52.767 71.454 13.696 1.00 20.22 219 GLY C N 1
ATOM 6218 C CA . GLY C 1 219 ? 53.918 71.255 12.867 1.00 18.56 219 GLY C CA 1
ATOM 6219 C C . GLY C 1 219 ? 53.859 72.086 11.629 1.00 17.95 219 GLY C C 1
ATOM 6220 O O . GLY C 1 219 ? 54.901 72.222 10.991 1.00 19.14 219 GLY C O 1
ATOM 6221 N N . ALA C 1 220 ? 52.715 72.634 11.254 1.00 18.74 220 ALA C N 1
ATOM 6222 C CA . ALA C 1 220 ? 52.611 73.466 10.077 1.00 19.08 220 ALA C CA 1
ATOM 6223 C C . ALA C 1 220 ? 53.017 74.947 10.242 1.00 20.19 220 ALA C C 1
ATOM 6224 O O . ALA C 1 220 ? 52.668 75.817 9.426 1.00 22.35 220 ALA C O 1
ATOM 6226 N N . GLY C 1 221 ? 53.705 75.289 11.322 1.00 19.94 221 GLY C N 1
ATOM 6227 C CA . GLY C 1 221 ? 54.344 76.582 11.431 1.00 19.93 221 GLY C CA 1
ATOM 6228 C C . GLY C 1 221 ? 53.924 77.279 12.684 1.00 19.48 221 GLY C C 1
ATOM 6229 O O . GLY C 1 221 ? 53.412 76.674 13.623 1.00 19.80 221 GLY C O 1
ATOM 6230 N N . SER C 1 222 ? 54.131 78.581 12.707 1.00 20.33 222 SER C N 1
ATOM 6231 C CA . SER C 1 222 ? 53.613 79.359 13.806 1.00 19.21 222 SER C CA 1
ATOM 6232 C C . SER C 1 222 ? 52.702 80.455 13.228 1.00 19.26 222 SER C C 1
ATOM 6233 O O . SER C 1 222 ? 52.305 80.357 12.050 1.00 17.88 222 SER C O 1
ATOM 6236 N N . ALA C 1 223 ? 52.283 81.428 14.066 1.00 17.41 223 ALA C N 1
ATOM 6237 C CA . ALA C 1 223 ? 51.457 82.555 13.711 1.00 17.73 223 ALA C CA 1
ATOM 6238 C C . ALA C 1 223 ? 51.933 83.204 12.424 1.00 18.60 223 ALA C C 1
ATOM 6239 O O . ALA C 1 223 ? 53.038 83.736 12.383 1.00 21.44 223 ALA C O 1
ATOM 6241 N N . THR C 1 224 ? 51.222 83.199 11.325 1.00 16.74 224 THR C N 1
ATOM 6242 C CA . THR C 1 224 ? 51.774 83.800 10.132 1.00 17.51 224 THR C CA 1
ATOM 6243 C C . THR C 1 224 ? 50.932 84.972 9.684 1.00 18.05 224 THR C C 1
ATOM 6244 O O . THR C 1 224 ? 51.429 86.072 9.414 1.00 19.17 224 THR C O 1
ATOM 6248 N N . LEU C 1 225 ? 49.636 84.693 9.645 1.00 17.88 225 LEU C N 1
ATOM 6249 C CA . LEU C 1 225 ? 48.630 85.635 9.223 1.00 17.99 225 LEU C CA 1
ATOM 6250 C C . LEU C 1 225 ? 48.477 86.733 10.269 1.00 17.53 225 LEU C C 1
ATOM 6251 O O . LEU C 1 225 ? 48.533 87.908 9.880 1.00 18.09 225 LEU C O 1
ATOM 6256 N N . SER C 1 226 ? 48.377 86.440 11.559 1.00 15.70 226 SER C N 1
ATOM 6257 C CA . SER C 1 226 ? 48.267 87.506 12.535 1.00 16.06 226 SER C CA 1
ATOM 6258 C C . SER C 1 226 ? 49.586 88.260 12.701 1.00 15.98 226 SER C C 1
ATOM 6259 O O . SER C 1 226 ? 49.577 89.485 12.903 1.00 16.63 226 SER C O 1
ATOM 6262 N N . MET C 1 227 ? 50.746 87.599 12.571 1.00 15.46 227 MET C N 1
ATOM 6263 C CA . MET C 1 227 ? 52.042 88.279 12.550 1.00 16.06 227 MET C CA 1
ATOM 6264 C C . MET C 1 227 ? 52.170 89.174 11.298 1.00 16.13 227 MET C C 1
ATOM 6265 O O . MET C 1 227 ? 52.686 90.278 11.427 1.00 16.43 227 MET C O 1
ATOM 6270 N N . ALA C 1 228 ? 51.740 88.808 10.087 1.00 14.66 228 ALA C N 1
ATOM 6271 C CA . ALA C 1 228 ? 51.679 89.694 8.945 1.00 14.27 228 ALA C CA 1
ATOM 6272 C C . ALA C 1 228 ? 50.830 90.916 9.312 1.00 14.94 228 ALA C C 1
ATOM 6273 O O . ALA C 1 228 ? 51.236 92.047 9.046 1.00 15.89 228 ALA C O 1
ATOM 6275 N N . TYR C 1 229 ? 49.664 90.774 9.933 1.00 14.13 229 TYR C N 1
ATOM 6276 C CA . TYR C 1 229 ? 48.860 91.884 10.381 1.00 15.00 229 TYR C CA 1
ATOM 6277 C C . TYR C 1 229 ? 49.646 92.837 11.319 1.00 16.04 229 TYR C C 1
ATOM 6278 O O . TYR C 1 229 ? 49.732 94.046 11.039 1.00 14.77 229 TYR C O 1
ATOM 6287 N N . ALA C 1 230 ? 50.194 92.306 12.426 1.00 15.69 230 ALA C N 1
ATOM 6288 C CA . ALA C 1 230 ? 50.877 93.049 13.463 1.00 16.62 230 ALA C CA 1
ATOM 6289 C C . ALA C 1 230 ? 52.068 93.793 12.898 1.00 18.99 230 ALA C C 1
ATOM 6290 O O . ALA C 1 230 ? 52.221 94.989 13.157 1.00 19.77 230 ALA C O 1
ATOM 6292 N N . GLY C 1 231 ? 52.892 93.092 12.091 1.00 20.21 231 GLY C N 1
ATOM 6293 C CA . GLY C 1 231 ? 54.070 93.600 11.408 1.00 18.32 231 GLY C CA 1
ATOM 6294 C C . GLY C 1 231 ? 53.707 94.723 10.461 1.00 17.66 231 GLY C C 1
ATOM 6295 O O . GLY C 1 231 ? 54.356 95.776 10.534 1.00 17.65 231 GLY C O 1
ATOM 6296 N N . ALA C 1 232 ? 52.716 94.566 9.573 1.00 17.53 232 ALA C N 1
ATOM 6297 C CA . ALA C 1 232 ? 52.266 95.671 8.696 1.00 18.27 232 ALA C CA 1
ATOM 6298 C C . ALA C 1 232 ? 51.726 96.836 9.536 1.00 18.11 232 ALA C C 1
ATOM 6299 O O . ALA C 1 232 ? 52.006 97.989 9.203 1.00 18.14 232 ALA C O 1
ATOM 6301 N N . ARG C 1 233 ? 51.066 96.568 10.675 1.00 17.88 233 ARG C N 1
ATOM 6302 C CA . ARG C 1 233 ? 50.538 97.603 11.552 1.00 18.08 233 ARG C CA 1
ATOM 6303 C C . ARG C 1 233 ? 51.691 98.447 12.059 1.00 18.19 233 ARG C C 1
ATOM 6304 O O . ARG C 1 233 ? 51.644 99.662 11.828 1.00 19.44 233 ARG C O 1
ATOM 6312 N N . PHE C 1 234 ? 52.722 97.856 12.684 1.00 16.84 234 PHE C N 1
ATOM 6313 C CA . PHE C 1 234 ? 53.869 98.604 13.157 1.00 17.67 234 PHE C CA 1
ATOM 6314 C C . PHE C 1 234 ? 54.511 99.453 12.042 1.00 19.36 234 PHE C C 1
ATOM 6315 O O . PHE C 1 234 ? 54.880 100.612 12.258 1.00 18.66 234 PHE C O 1
ATOM 6323 N N . VAL C 1 235 ?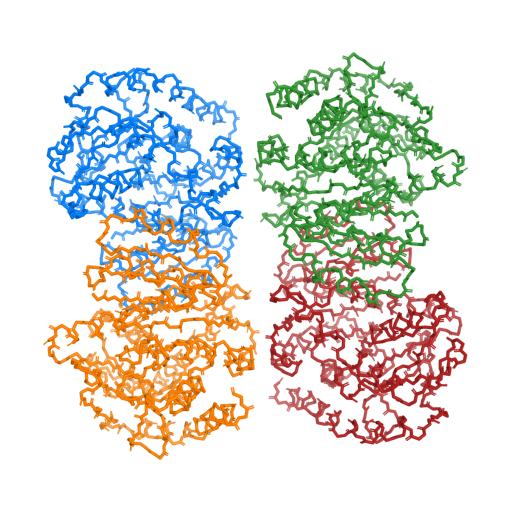 54.692 98.886 10.839 1.00 20.10 235 VAL C N 1
ATOM 6324 C CA . VAL C 1 235 ? 55.246 99.573 9.672 1.00 20.16 235 VAL C CA 1
ATOM 6325 C C . VAL C 1 235 ? 54.350 100.755 9.282 1.00 19.59 235 VAL C C 1
ATOM 6326 O O . VAL C 1 235 ? 54.874 101.819 8.963 1.00 18.53 235 VAL C O 1
ATOM 6330 N N . PHE C 1 236 ? 53.031 100.657 9.304 1.00 20.31 236 PHE C N 1
ATOM 6331 C CA . PHE C 1 236 ? 52.163 101.770 8.906 1.00 20.12 236 PHE C CA 1
ATOM 6332 C C . PHE C 1 236 ? 52.299 102.911 9.901 1.00 20.64 236 PHE C C 1
ATOM 6333 O O . PHE C 1 236 ? 52.456 104.051 9.462 1.00 21.37 236 PHE C O 1
ATOM 6341 N N . SER C 1 237 ? 52.306 102.585 11.193 1.00 20.45 237 SER C N 1
ATOM 6342 C CA . SER C 1 237 ? 52.610 103.511 12.264 1.00 20.50 237 SER C CA 1
ATOM 6343 C C . SER C 1 237 ? 53.901 104.279 12.024 1.00 21.10 237 SER C C 1
ATOM 6344 O O . SER C 1 237 ? 53.948 105.511 12.079 1.00 21.33 237 SER C O 1
ATOM 6347 N N . LEU C 1 238 ? 54.977 103.550 11.737 1.00 22.38 238 LEU C N 1
ATOM 6348 C CA . LEU C 1 238 ? 56.290 104.112 11.453 1.00 21.95 238 LEU C CA 1
ATOM 6349 C C . LEU C 1 238 ? 56.305 105.063 10.248 1.00 22.31 238 LEU C C 1
ATOM 6350 O O . LEU C 1 238 ? 56.919 106.125 10.297 1.00 19.99 238 LEU C O 1
ATOM 6355 N N . VAL C 1 239 ? 55.632 104.693 9.156 1.00 21.92 239 VAL C N 1
ATOM 6356 C CA . VAL C 1 239 ? 55.531 105.475 7.952 1.00 22.77 239 VAL C CA 1
ATOM 6357 C C . VAL C 1 239 ? 54.731 106.746 8.230 1.00 23.81 239 VAL C C 1
ATOM 6358 O O . VAL C 1 239 ? 55.195 107.826 7.845 1.00 23.59 239 VAL C O 1
ATOM 6362 N N . ASP C 1 240 ? 53.586 106.667 8.916 1.00 25.06 240 ASP C N 1
ATOM 6363 C CA . ASP C 1 240 ? 52.827 107.837 9.344 1.00 26.45 240 ASP C CA 1
ATOM 6364 C C . ASP C 1 240 ? 53.652 108.801 10.192 1.00 27.46 240 ASP C C 1
ATOM 6365 O O . ASP C 1 240 ? 53.698 110.004 9.897 1.00 27.68 240 ASP C O 1
ATOM 6370 N N . ALA C 1 241 ? 54.319 108.341 11.252 1.00 25.89 241 ALA C N 1
ATOM 6371 C CA . ALA C 1 241 ? 55.211 109.192 12.011 1.00 25.82 241 ALA C CA 1
ATOM 6372 C C . ALA C 1 241 ? 56.310 109.763 11.093 1.00 26.68 241 ALA C C 1
ATOM 6373 O O . ALA C 1 241 ? 56.620 110.964 11.171 1.00 26.22 241 ALA C O 1
ATOM 6375 N N . MET C 1 242 ? 56.904 108.995 10.166 1.00 26.83 242 MET C N 1
ATOM 6376 C CA . MET C 1 242 ? 57.910 109.533 9.261 1.00 28.02 242 MET C CA 1
ATOM 6377 C C . MET C 1 242 ? 57.316 110.622 8.370 1.00 27.31 242 MET C C 1
ATOM 6378 O O . MET C 1 242 ? 57.929 111.651 8.079 1.00 24.87 242 MET C O 1
ATOM 6383 N N . ASN C 1 243 ? 56.054 110.421 8.038 1.00 27.77 243 ASN C N 1
ATOM 6384 C CA . ASN C 1 243 ? 55.268 111.324 7.249 1.00 29.75 243 ASN C CA 1
ATOM 6385 C C . ASN C 1 243 ? 54.786 112.547 8.006 1.00 30.47 243 ASN C C 1
ATOM 6386 O O . ASN C 1 243 ? 54.192 113.462 7.447 1.00 30.86 243 ASN C O 1
ATOM 6391 N N . GLY C 1 244 ? 55.010 112.638 9.298 1.00 31.43 244 GLY C N 1
ATOM 6392 C CA . GLY C 1 244 ? 54.711 113.862 9.987 1.00 32.25 244 GLY C CA 1
ATOM 6393 C C . GLY C 1 244 ? 53.574 113.719 10.926 1.00 33.80 244 GLY C C 1
ATOM 6394 O O . GLY C 1 244 ? 53.309 114.718 11.568 1.00 35.07 244 GLY C O 1
ATOM 6395 N N . LYS C 1 245 ? 52.910 112.569 11.082 1.00 35.22 245 LYS C N 1
ATOM 6396 C CA . LYS C 1 245 ? 51.777 112.432 12.003 1.00 36.14 245 LYS C CA 1
ATOM 6397 C C . LYS C 1 245 ? 52.165 112.507 13.457 1.00 35.57 245 LYS C C 1
ATOM 6398 O O . LYS C 1 245 ? 53.021 111.758 13.923 1.00 36.10 245 LYS C O 1
ATOM 6404 N N . GLU C 1 246 ? 51.518 113.407 14.167 1.00 35.31 246 GLU C N 1
ATOM 6405 C CA . GLU C 1 246 ? 51.759 113.613 15.581 1.00 35.40 246 GLU C CA 1
ATOM 6406 C C . GLU C 1 246 ? 51.078 112.538 16.398 1.00 33.90 246 GLU C C 1
ATOM 6407 O O . GLU C 1 246 ? 50.046 112.020 15.972 1.00 34.17 246 GLU C O 1
ATOM 6413 N N . GLY C 1 247 ? 51.621 112.174 17.552 1.00 32.75 247 GLY C N 1
ATOM 6414 C CA . GLY C 1 247 ? 50.972 111.250 18.480 1.00 31.04 247 GLY C CA 1
ATOM 6415 C C . GLY C 1 247 ? 50.941 109.768 18.066 1.00 29.78 247 GLY C C 1
ATOM 6416 O O . GLY C 1 247 ? 50.140 109.010 18.623 1.00 29.65 247 GLY C O 1
ATOM 6417 N N . VAL C 1 248 ? 51.775 109.304 17.137 1.00 27.62 248 VAL C N 1
ATOM 6418 C CA . VAL C 1 248 ? 51.853 107.885 16.810 1.00 25.82 248 VAL C CA 1
ATOM 6419 C C . VAL C 1 248 ? 52.626 107.190 17.933 1.00 24.31 248 VAL C C 1
ATOM 6420 O O . VAL C 1 248 ? 53.827 107.444 18.100 1.00 24.59 248 VAL C O 1
ATOM 6424 N N . VAL C 1 249 ? 52.013 106.371 18.797 1.00 22.99 249 VAL C N 1
ATOM 6425 C CA . VAL C 1 249 ? 52.837 105.676 19.755 1.00 20.93 249 VAL C CA 1
ATOM 6426 C C . VAL C 1 249 ? 52.606 104.191 19.532 1.00 20.43 249 VAL C C 1
ATOM 6427 O O . VAL C 1 249 ? 51.500 103.769 19.194 1.00 21.49 249 VAL C O 1
ATOM 6431 N N . GLU C 1 250 ? 53.698 103.435 19.670 1.00 20.49 250 GLU C N 1
ATOM 6432 C CA . GLU C 1 250 ? 53.745 101.984 19.507 1.00 19.70 250 GLU C CA 1
ATOM 6433 C C . GLU C 1 250 ? 54.724 101.372 20.480 1.00 18.44 250 GLU C C 1
ATOM 6434 O O . GLU C 1 250 ? 55.766 101.958 20.716 1.00 19.42 250 GLU C O 1
ATOM 6440 N N . CYS C 1 251 ? 54.478 100.274 21.175 1.00 18.71 251 CYS C N 1
ATOM 6441 C CA . CYS C 1 251 ? 55.513 99.632 21.998 1.00 17.33 251 CYS C CA 1
ATOM 6442 C C . CYS C 1 251 ? 56.440 98.878 21.066 1.00 17.47 251 CYS C C 1
ATOM 6443 O O . CYS C 1 251 ? 55.964 98.352 20.052 1.00 19.02 251 CYS C O 1
ATOM 6446 N N . SER C 1 252 ? 57.720 98.808 21.391 1.00 17.85 252 SER C N 1
ATOM 6447 C CA . SER C 1 252 ? 58.720 98.111 20.604 1.00 16.51 252 SER C CA 1
ATOM 6448 C C . SER C 1 252 ? 59.898 97.810 21.517 1.00 17.04 252 SER C C 1
ATOM 6449 O O . SER C 1 252 ? 60.172 98.547 22.480 1.00 18.09 252 SER C O 1
ATOM 6452 N N . PHE C 1 253 ? 60.577 96.699 21.234 1.00 15.99 253 PHE C N 1
ATOM 6453 C CA . PHE C 1 253 ? 61.731 96.230 21.960 1.00 15.87 253 PHE C CA 1
ATOM 6454 C C . PHE C 1 253 ? 62.921 97.019 21.403 1.00 16.83 253 PHE C C 1
ATOM 6455 O O . PHE C 1 253 ? 63.311 96.921 20.248 1.00 16.70 253 PHE C O 1
ATOM 6463 N N . VAL C 1 254 ? 63.595 97.787 22.243 1.00 18.11 254 VAL C N 1
ATOM 6464 C CA . VAL C 1 254 ? 64.453 98.847 21.748 1.00 18.57 254 VAL C CA 1
ATOM 6465 C C . VAL C 1 254 ? 65.594 99.092 22.752 1.00 19.66 254 VAL C C 1
ATOM 6466 O O . VAL C 1 254 ? 65.478 98.622 23.899 1.00 19.31 254 VAL C O 1
ATOM 6470 N N . LYS C 1 255 ? 66.715 99.757 22.390 1.00 20.91 255 LYS C N 1
ATOM 6471 C CA . LYS C 1 255 ? 67.754 100.082 23.360 1.00 22.21 255 LYS C CA 1
ATOM 6472 C C . LYS C 1 255 ? 67.052 101.013 24.331 1.00 23.30 255 LYS C C 1
ATOM 6473 O O . LYS C 1 255 ? 66.368 101.967 23.942 1.00 23.77 255 LYS C O 1
ATOM 6479 N N . SER C 1 256 ? 67.225 100.642 25.584 1.00 24.59 256 SER C N 1
ATOM 6480 C CA . SER C 1 256 ? 66.420 101.157 26.644 1.00 27.23 256 SER C CA 1
ATOM 6481 C C . SER C 1 256 ? 67.236 101.446 27.874 1.00 28.69 256 SER C C 1
ATOM 6482 O O . SER C 1 256 ? 68.220 100.817 28.239 1.00 29.20 256 SER C O 1
ATOM 6485 N N . GLN C 1 257 ? 66.625 102.340 28.605 1.00 30.89 257 GLN C N 1
ATOM 6486 C CA . GLN C 1 257 ? 67.249 102.945 29.746 1.00 33.66 257 GLN C CA 1
ATOM 6487 C C . GLN C 1 257 ? 66.255 103.042 30.871 1.00 34.27 257 GLN C C 1
ATOM 6488 O O . GLN C 1 257 ? 66.559 103.666 31.880 1.00 33.90 257 GLN C O 1
ATOM 6494 N N . GLU C 1 258 ? 65.065 102.467 30.676 1.00 34.53 258 GLU C N 1
ATOM 6495 C CA . GLU C 1 258 ? 63.989 102.541 31.638 1.00 34.71 258 GLU C CA 1
ATOM 6496 C C . GLU C 1 258 ? 64.176 101.616 32.818 1.00 35.24 258 GLU C C 1
ATOM 6497 O O . GLU C 1 258 ? 63.497 101.750 33.830 1.00 36.36 258 GLU C O 1
ATOM 6503 N N . THR C 1 259 ? 64.996 100.590 32.718 1.00 34.66 259 THR C N 1
ATOM 6504 C CA . THR C 1 259 ? 65.265 99.683 33.814 1.00 35.54 259 THR C CA 1
ATOM 6505 C C . THR C 1 259 ? 66.768 99.420 33.677 1.00 36.15 259 THR C C 1
ATOM 6506 O O . THR C 1 259 ? 67.432 100.074 32.865 1.00 35.26 259 THR C O 1
ATOM 6510 N N . ASP C 1 260 ? 67.338 98.425 34.373 1.00 36.13 260 ASP C N 1
ATOM 6511 C CA . ASP C 1 260 ? 68.764 98.119 34.319 1.00 35.38 260 ASP C CA 1
ATOM 6512 C C . ASP C 1 260 ? 69.040 97.074 33.238 1.00 33.64 260 ASP C C 1
ATOM 6513 O O . ASP C 1 260 ? 70.040 96.346 33.172 1.00 33.99 260 ASP C O 1
ATOM 6518 N N . CYS C 1 261 ? 68.058 96.861 32.411 1.00 31.13 261 CYS C N 1
ATOM 6519 C CA . CYS C 1 261 ? 68.154 95.905 31.359 1.00 28.32 261 CYS C CA 1
ATOM 6520 C C . CYS C 1 261 ? 68.380 96.746 30.101 1.00 26.22 261 CYS C C 1
ATOM 6521 O O . CYS C 1 261 ? 67.604 97.665 29.841 1.00 23.82 261 CYS C O 1
ATOM 6524 N N . PRO C 1 262 ? 69.446 96.512 29.320 1.00 25.15 262 PRO C N 1
ATOM 6525 C CA . PRO C 1 262 ? 69.841 97.338 28.174 1.00 24.55 262 PRO C CA 1
ATOM 6526 C C . PRO C 1 262 ? 68.901 97.456 27.001 1.00 22.50 262 PRO C C 1
ATOM 6527 O O . PRO C 1 262 ? 69.003 98.399 26.221 1.00 20.60 262 PRO C O 1
ATOM 6531 N N . TYR C 1 263 ? 68.013 96.473 26.880 1.00 21.09 263 TYR C N 1
ATOM 6532 C CA . TYR C 1 263 ? 67.007 96.422 25.829 1.00 20.91 263 TYR C CA 1
ATOM 6533 C C . TYR C 1 263 ? 65.780 96.019 26.613 1.00 20.09 263 TYR C C 1
ATOM 6534 O O . TYR C 1 263 ? 65.878 95.200 27.534 1.00 19.58 263 TYR C O 1
ATOM 6543 N N . PHE C 1 264 ? 64.679 96.698 26.308 1.00 18.80 264 PHE C N 1
ATOM 6544 C CA . PHE C 1 264 ? 63.406 96.526 26.981 1.00 18.43 264 PHE C CA 1
ATOM 6545 C C . PHE C 1 264 ? 62.437 97.206 26.041 1.00 19.02 264 PHE C C 1
ATOM 6546 O O . PHE C 1 264 ? 62.829 98.142 25.341 1.00 19.30 264 PHE C O 1
ATOM 6554 N N . SER C 1 265 ? 61.185 96.747 26.012 1.00 19.37 265 SER C N 1
ATOM 6555 C CA . SER C 1 265 ? 60.110 97.291 25.202 1.00 18.31 265 SER C CA 1
ATOM 6556 C C . SER C 1 265 ? 59.248 98.124 26.092 1.00 19.48 265 SER C C 1
ATOM 6557 O O . SER C 1 265 ? 58.919 97.698 27.200 1.00 19.58 265 SER C O 1
ATOM 6560 N N . THR C 1 266 ? 58.827 99.263 25.561 1.00 19.26 266 THR C N 1
ATOM 6561 C CA . THR C 1 266 ? 57.970 100.173 26.266 1.00 19.39 266 THR C CA 1
ATOM 6562 C C . THR C 1 266 ? 57.203 100.991 25.192 1.00 19.28 266 THR C C 1
ATOM 6563 O O . THR C 1 266 ? 57.563 100.884 23.996 1.00 17.21 266 THR C O 1
ATOM 6567 N N . PRO C 1 267 ? 56.113 101.759 25.489 1.00 19.38 267 PRO C N 1
ATOM 6568 C CA . PRO C 1 267 ? 55.439 102.654 24.541 1.00 19.26 267 PRO C CA 1
ATOM 6569 C C . PRO C 1 267 ? 56.377 103.752 24.124 1.00 19.44 267 PRO C C 1
ATOM 6570 O O . PRO C 1 267 ? 57.075 104.336 24.967 1.00 18.77 267 PRO C O 1
ATOM 6574 N N . LEU C 1 268 ? 56.423 103.982 22.820 1.00 19.30 268 LEU C N 1
ATOM 6575 C CA . LEU C 1 268 ? 57.342 104.965 22.293 1.00 18.97 268 LEU C CA 1
ATOM 6576 C C . LEU C 1 268 ? 56.527 105.857 21.393 1.00 18.58 268 LEU C C 1
ATOM 6577 O O . LEU C 1 268 ? 55.679 105.431 20.599 1.00 17.37 268 LEU C O 1
ATOM 6582 N N . LEU C 1 269 ? 56.804 107.132 21.538 1.00 19.56 269 LEU C N 1
ATOM 6583 C CA . LEU C 1 269 ? 56.277 108.134 20.648 1.00 20.14 269 LEU C CA 1
ATOM 6584 C C . LEU C 1 269 ? 57.261 108.177 19.478 1.00 20.52 269 LEU C C 1
ATOM 6585 O O . LEU C 1 269 ? 58.483 108.352 19.621 1.00 21.25 269 LEU C O 1
ATOM 6590 N N . LEU C 1 270 ? 56.705 107.945 18.312 1.00 20.88 270 LEU C N 1
ATOM 6591 C CA . LEU C 1 270 ? 57.472 107.845 17.106 1.00 21.62 270 LEU C CA 1
ATOM 6592 C C . LEU C 1 270 ? 57.398 109.179 16.382 1.00 22.11 270 LEU C C 1
ATOM 6593 O O . LEU C 1 270 ? 56.370 109.872 16.440 1.00 22.13 270 LEU C O 1
ATOM 6598 N N . GLY C 1 271 ? 58.470 109.548 15.704 1.00 21.66 271 GLY C N 1
ATOM 6599 C CA . GLY C 1 271 ? 58.490 110.795 15.002 1.00 23.49 271 GLY C CA 1
ATOM 6600 C C . GLY C 1 271 ? 59.163 110.669 13.676 1.00 25.43 271 GLY C C 1
ATOM 6601 O O . GLY C 1 271 ? 59.361 109.553 13.175 1.00 26.17 271 GLY C O 1
ATOM 6602 N N . LYS C 1 272 ? 59.585 111.811 13.143 1.00 25.89 272 LYS C N 1
ATOM 6603 C CA . LYS C 1 272 ? 60.095 111.842 11.798 1.00 28.37 272 LYS C CA 1
ATOM 6604 C C . LYS C 1 272 ? 61.437 111.166 11.679 1.00 29.17 272 LYS C C 1
ATOM 6605 O O . LYS C 1 272 ? 61.788 110.711 10.591 1.00 29.52 272 LYS C O 1
ATOM 6611 N N . LYS C 1 273 ? 62.152 111.063 12.792 1.00 28.67 273 LYS C N 1
ATOM 6612 C CA . LYS C 1 273 ? 63.456 110.486 12.843 1.00 29.30 273 LYS C CA 1
ATOM 6613 C C . LYS C 1 273 ? 63.446 109.161 13.617 1.00 27.95 273 LYS C C 1
ATOM 6614 O O . LYS C 1 273 ? 64.492 108.735 14.136 1.00 27.68 273 LYS C O 1
ATOM 6620 N N . GLY C 1 274 ? 62.326 108.476 13.771 1.00 26.03 274 GLY C N 1
ATOM 6621 C CA . GLY C 1 274 ? 62.346 107.223 14.505 1.00 26.87 274 GLY C CA 1
ATOM 6622 C C . GLY C 1 274 ? 61.875 107.461 15.911 1.00 25.74 274 GLY C C 1
ATOM 6623 O O . GLY C 1 274 ? 60.949 108.245 16.037 1.00 27.43 274 GLY C O 1
ATOM 6624 N N . ILE C 1 275 ? 62.357 106.870 16.996 1.00 26.70 275 ILE C N 1
ATOM 6625 C CA . ILE C 1 275 ? 61.809 107.253 18.287 1.00 27.84 275 ILE C CA 1
ATOM 6626 C C . ILE C 1 275 ? 62.285 108.667 18.625 1.00 29.25 275 ILE C C 1
ATOM 6627 O O . ILE C 1 275 ? 63.468 109.055 18.617 1.00 29.31 275 ILE C O 1
ATOM 6632 N N . GLU C 1 276 ? 61.211 109.373 18.890 1.00 31.10 276 GLU C N 1
ATOM 6633 C CA . GLU C 1 276 ? 61.288 110.735 19.347 1.00 33.76 276 GLU C CA 1
ATOM 6634 C C . GLU C 1 276 ? 61.204 110.733 20.869 1.00 32.60 276 GLU C C 1
ATOM 6635 O O . GLU C 1 276 ? 61.967 111.470 21.504 1.00 33.25 276 GLU C O 1
ATOM 6641 N N . LYS C 1 277 ? 60.373 109.910 21.526 1.00 31.20 277 LYS C N 1
ATOM 6642 C CA . LYS C 1 277 ? 60.286 109.915 22.974 1.00 30.14 277 LYS C CA 1
ATOM 6643 C C . LYS C 1 277 ? 59.924 108.544 23.535 1.00 28.56 277 LYS C C 1
ATOM 6644 O O . LYS C 1 277 ? 58.907 107.974 23.177 1.00 27.67 277 LYS C O 1
ATOM 6650 N N . ASN C 1 278 ? 60.725 107.960 24.397 1.00 27.55 278 ASN C N 1
ATOM 6651 C CA . ASN C 1 278 ? 60.414 106.701 25.026 1.00 27.08 278 ASN C CA 1
ATOM 6652 C C . ASN C 1 278 ? 59.517 107.045 26.210 1.00 27.69 278 ASN C C 1
ATOM 6653 O O . ASN C 1 278 ? 59.934 107.720 27.157 1.00 27.34 278 ASN C O 1
ATOM 6658 N N . LEU C 1 279 ? 58.271 106.576 26.172 1.00 27.82 279 LEU C N 1
ATOM 6659 C CA . LEU C 1 279 ? 57.269 106.946 27.157 1.00 27.51 279 LEU C CA 1
ATOM 6660 C C . LEU C 1 279 ? 57.375 106.252 28.496 1.00 27.43 279 LEU C C 1
ATOM 6661 O O . LEU C 1 279 ? 56.620 106.560 29.420 1.00 27.57 279 LEU C O 1
ATOM 6666 N N . GLY C 1 280 ? 58.324 105.349 28.687 1.00 27.54 280 GLY C N 1
ATOM 6667 C CA . GLY C 1 280 ? 58.458 104.695 29.976 1.00 26.91 280 GLY C CA 1
ATOM 6668 C C . GLY C 1 280 ? 57.419 103.647 30.335 1.00 26.02 280 GLY C C 1
ATOM 6669 O O . GLY C 1 280 ? 56.491 103.300 29.620 1.00 24.04 280 GLY C O 1
ATOM 6670 N N . ILE C 1 281 ? 57.683 103.094 31.505 1.00 26.62 281 ILE C N 1
ATOM 6671 C CA . ILE C 1 281 ? 56.866 102.045 32.087 1.00 27.70 281 ILE C CA 1
ATOM 6672 C C . ILE C 1 281 ? 55.551 102.615 32.658 1.00 28.60 281 ILE C C 1
ATOM 6673 O O . ILE C 1 281 ? 54.513 101.934 32.613 1.00 27.36 281 ILE C O 1
ATOM 6678 N N . GLY C 1 282 ? 55.549 103.860 33.195 1.00 29.20 282 GLY C N 1
ATOM 6679 C CA . GLY C 1 282 ? 54.314 104.449 33.726 1.00 30.54 282 GLY C CA 1
ATOM 6680 C C . GLY C 1 282 ? 53.975 103.883 35.098 1.00 30.93 282 GLY C C 1
ATOM 6681 O O . GLY C 1 282 ? 54.790 103.175 35.706 1.00 31.99 282 GLY C O 1
ATOM 6682 N N . LYS C 1 283 ? 52.795 104.175 35.641 1.00 31.06 283 LYS C N 1
ATOM 6683 C CA . LYS C 1 283 ? 52.461 103.745 36.991 1.00 30.97 283 LYS C CA 1
ATOM 6684 C C . LYS C 1 283 ? 51.851 102.368 36.850 1.00 30.69 283 LYS C C 1
ATOM 6685 O O . LYS C 1 283 ? 50.864 102.157 36.143 1.00 30.88 283 LYS C O 1
ATOM 6691 N N . ILE C 1 284 ? 52.524 101.497 37.580 1.00 32.02 284 ILE C N 1
ATOM 6692 C CA . ILE C 1 284 ? 52.363 100.054 37.543 1.00 31.96 284 ILE C CA 1
ATOM 6693 C C . ILE C 1 284 ? 51.729 99.544 38.848 1.00 32.25 284 ILE C C 1
ATOM 6694 O O . ILE C 1 284 ? 51.892 100.180 39.900 1.00 31.66 284 ILE C O 1
ATOM 6699 N N . SER C 1 285 ? 50.949 98.452 38.795 1.00 31.40 285 SER C N 1
ATOM 6700 C CA . SER C 1 285 ? 50.349 97.827 39.965 1.00 29.94 285 SER C CA 1
ATOM 6701 C C . SER C 1 285 ? 51.400 96.951 40.640 1.00 29.94 285 SER C C 1
ATOM 6702 O O . SER C 1 285 ? 52.371 96.607 39.969 1.00 29.32 285 SER C O 1
ATOM 6705 N N . PRO C 1 286 ? 51.295 96.458 41.883 1.00 30.84 286 PRO C N 1
ATOM 6706 C CA . PRO C 1 286 ? 52.279 95.555 42.476 1.00 31.53 286 PRO C CA 1
ATOM 6707 C C . PRO C 1 286 ? 52.410 94.258 41.720 1.00 31.12 286 PRO C C 1
ATOM 6708 O O . PRO C 1 286 ? 53.508 93.696 41.731 1.00 32.21 286 PRO C O 1
ATOM 6712 N N . PHE C 1 287 ? 51.316 93.805 41.096 1.00 31.36 287 PHE C N 1
ATOM 6713 C CA . PHE C 1 287 ? 51.290 92.581 40.302 1.00 31.05 287 PHE C CA 1
ATOM 6714 C C . PHE C 1 287 ? 52.229 92.783 39.109 1.00 30.99 287 PHE C C 1
ATOM 6715 O O . PHE C 1 287 ? 53.172 92.006 38.914 1.00 30.85 287 PHE C O 1
ATOM 6723 N N . GLU C 1 288 ? 52.039 93.864 38.347 1.00 30.15 288 GLU C N 1
ATOM 6724 C CA . GLU C 1 288 ? 52.881 94.095 37.198 1.00 30.05 288 GLU C CA 1
ATOM 6725 C C . GLU C 1 288 ? 54.302 94.369 37.664 1.00 31.29 288 GLU C C 1
ATOM 6726 O O . GLU C 1 288 ? 55.233 93.840 37.053 1.00 31.28 288 GLU C O 1
ATOM 6732 N N . GLU C 1 289 ? 54.492 95.087 38.791 1.00 31.78 289 GLU C N 1
ATOM 6733 C CA . GLU C 1 289 ? 55.799 95.387 39.362 1.00 32.52 289 GLU C CA 1
ATOM 6734 C C . GLU C 1 289 ? 56.567 94.100 39.609 1.00 31.70 289 GLU C C 1
ATOM 6735 O O . GLU C 1 289 ? 57.746 94.010 39.256 1.00 31.23 289 GLU C O 1
ATOM 6741 N N . LYS C 1 290 ? 55.925 93.057 40.146 1.00 30.98 290 LYS C N 1
ATOM 6742 C CA . LYS C 1 290 ? 56.659 91.824 40.367 1.00 31.02 290 LYS C CA 1
ATOM 6743 C C . LYS C 1 290 ? 56.913 91.072 39.067 1.00 29.72 290 LYS C C 1
ATOM 6744 O O . LYS C 1 290 ? 57.973 90.477 38.898 1.00 29.10 290 LYS C O 1
ATOM 6750 N N . MET C 1 291 ? 56.006 91.125 38.108 1.00 29.80 291 MET C N 1
ATOM 6751 C CA . MET C 1 291 ? 56.283 90.576 36.795 1.00 29.08 291 MET C CA 1
ATOM 6752 C C . MET C 1 291 ? 57.495 91.225 36.144 1.00 27.80 291 MET C C 1
ATOM 6753 O O . MET C 1 291 ? 58.357 90.504 35.669 1.00 27.87 291 MET C O 1
ATOM 6758 N N . ILE C 1 292 ? 57.726 92.535 36.133 1.00 26.94 292 ILE C N 1
ATOM 6759 C CA . ILE C 1 292 ? 58.973 93.109 35.608 1.00 27.41 292 ILE C CA 1
ATOM 6760 C C . ILE C 1 292 ? 60.204 92.509 36.329 1.00 28.82 292 ILE C C 1
ATOM 6761 O O . ILE C 1 292 ? 61.213 92.085 35.729 1.00 27.13 292 ILE C O 1
ATOM 6766 N N . ALA C 1 293 ? 60.069 92.375 37.652 1.00 29.99 293 ALA C N 1
ATOM 6767 C CA . ALA C 1 293 ? 61.140 91.818 38.454 1.00 29.91 293 ALA C CA 1
ATOM 6768 C C . ALA C 1 293 ? 61.464 90.383 38.098 1.00 30.66 293 ALA C C 1
ATOM 6769 O O . ALA C 1 293 ? 62.654 90.074 38.047 1.00 31.02 293 ALA C O 1
ATOM 6771 N N . GLU C 1 294 ? 60.490 89.497 37.844 1.00 30.87 294 GLU C N 1
ATOM 6772 C CA . GLU C 1 294 ? 60.815 88.135 37.499 1.00 32.03 294 GLU C CA 1
ATOM 6773 C C . GLU C 1 294 ? 61.372 88.027 36.097 1.00 30.73 294 GLU C C 1
ATOM 6774 O O . GLU C 1 294 ? 62.035 87.035 35.730 1.00 31.67 294 GLU C O 1
ATOM 6780 N N . ALA C 1 295 ? 61.044 88.994 35.258 1.00 28.89 295 ALA C N 1
ATOM 6781 C CA . ALA C 1 295 ? 61.465 88.957 33.871 1.00 27.89 295 ALA C CA 1
ATOM 6782 C C . ALA C 1 295 ? 62.860 89.460 33.568 1.00 26.69 295 ALA C C 1
ATOM 6783 O O . ALA C 1 295 ? 63.446 89.017 32.588 1.00 25.69 295 ALA C O 1
ATOM 6785 N N . ILE C 1 296 ? 63.475 90.345 34.347 1.00 28.17 296 ILE C N 1
ATOM 6786 C CA . ILE C 1 296 ? 64.791 90.887 33.992 1.00 29.30 296 ILE C CA 1
ATOM 6787 C C . ILE C 1 296 ? 65.962 89.901 33.935 1.00 29.04 296 ILE C C 1
ATOM 6788 O O . ILE C 1 296 ? 66.707 89.975 32.955 1.00 27.75 296 ILE C O 1
ATOM 6793 N N . PRO C 1 297 ? 66.244 88.963 34.844 1.00 29.67 297 PRO C N 1
ATOM 6794 C CA . PRO C 1 297 ? 67.288 87.969 34.677 1.00 30.03 297 PRO C CA 1
ATOM 6795 C C . PRO C 1 297 ? 67.120 87.198 33.407 1.00 31.00 297 PRO C C 1
ATOM 6796 O O . PRO C 1 297 ? 68.109 86.986 32.726 1.00 34.01 297 PRO C O 1
ATOM 6800 N N . GLU C 1 298 ? 65.902 86.858 33.022 1.00 31.66 298 GLU C N 1
ATOM 6801 C CA . GLU C 1 298 ? 65.607 86.111 31.805 1.00 32.84 298 GLU C CA 1
ATOM 6802 C C . GLU C 1 298 ? 65.963 86.862 30.509 1.00 31.73 298 GLU C C 1
ATOM 6803 O O . GLU C 1 298 ? 66.552 86.368 29.551 1.00 30.21 298 GLU C O 1
ATOM 6809 N N . LEU C 1 299 ? 65.610 88.138 30.529 1.00 30.78 299 LEU C N 1
ATOM 6810 C CA . LEU C 1 299 ? 65.814 89.067 29.438 1.00 29.65 299 LEU C CA 1
ATOM 6811 C C . LEU C 1 299 ? 67.305 89.381 29.374 1.00 28.02 299 LEU C C 1
ATOM 6812 O O . LEU C 1 299 ? 67.892 89.328 28.294 1.00 27.79 299 LEU C O 1
ATOM 6817 N N . LYS C 1 300 ? 67.975 89.624 30.503 1.00 28.00 300 LYS C N 1
ATOM 6818 C CA . LYS C 1 300 ? 69.395 89.966 30.500 1.00 27.57 300 LYS C CA 1
ATOM 6819 C C . LYS C 1 300 ? 70.228 88.860 29.880 1.00 26.21 300 LYS C C 1
ATOM 6820 O O . LYS C 1 300 ? 71.147 89.148 29.117 1.00 25.40 300 LYS C O 1
ATOM 6826 N N . ALA C 1 301 ? 69.892 87.603 30.168 1.00 25.00 301 ALA C N 1
ATOM 6827 C CA . ALA C 1 301 ? 70.551 86.464 29.562 1.00 23.97 301 ALA C CA 1
ATOM 6828 C C . ALA C 1 301 ? 70.403 86.383 28.037 1.00 23.42 301 ALA C C 1
ATOM 6829 O O . ALA C 1 301 ? 71.382 86.093 27.330 1.00 22.40 301 ALA C O 1
ATOM 6831 N N . SER C 1 302 ? 69.201 86.612 27.499 1.00 22.23 302 SER C N 1
ATOM 6832 C CA . SER C 1 302 ? 68.986 86.602 26.061 1.00 23.38 302 SER C CA 1
ATOM 6833 C C . SER C 1 302 ? 69.755 87.679 25.319 1.00 23.59 302 SER C C 1
ATOM 6834 O O . SER C 1 302 ? 70.247 87.500 24.199 1.00 22.02 302 SER C O 1
ATOM 6837 N N . ILE C 1 303 ? 69.854 88.810 26.026 1.00 24.32 303 ILE C N 1
ATOM 6838 C CA . ILE C 1 303 ? 70.603 89.944 25.547 1.00 24.62 303 ILE C CA 1
ATOM 6839 C C . ILE C 1 303 ? 72.053 89.545 25.501 1.00 24.77 303 ILE C C 1
ATOM 6840 O O . ILE C 1 303 ? 72.596 89.588 24.405 1.00 26.27 303 ILE C O 1
ATOM 6845 N N . LYS C 1 304 ? 72.710 89.095 26.577 1.00 25.74 304 LYS C N 1
ATOM 6846 C CA . LYS C 1 304 ? 74.122 88.731 26.495 1.00 26.31 304 LYS C CA 1
ATOM 6847 C C . LYS C 1 304 ? 74.364 87.632 25.489 1.00 25.60 304 LYS C C 1
ATOM 6848 O O . LYS C 1 304 ? 75.303 87.705 24.717 1.00 24.96 304 LYS C O 1
ATOM 6854 N N . LYS C 1 305 ? 73.461 86.686 25.342 1.00 25.63 305 LYS C N 1
ATOM 6855 C CA . LYS C 1 305 ? 73.577 85.650 24.338 1.00 26.12 305 LYS C CA 1
ATOM 6856 C C . LYS C 1 305 ? 73.700 86.220 22.918 1.00 26.17 305 LYS C C 1
ATOM 6857 O O . LYS C 1 305 ? 74.536 85.797 22.109 1.00 26.06 305 LYS C O 1
ATOM 6863 N N . GLY C 1 306 ? 72.900 87.224 22.557 1.00 26.13 306 GLY C N 1
ATOM 6864 C CA . GLY C 1 306 ? 72.963 87.805 21.232 1.00 25.97 306 GLY C CA 1
ATOM 6865 C C . GLY C 1 306 ? 74.190 88.676 21.096 1.00 26.83 306 GLY C C 1
ATOM 6866 O O . GLY C 1 306 ? 74.791 88.689 20.025 1.00 26.10 306 GLY C O 1
ATOM 6867 N N . GLU C 1 307 ? 74.628 89.411 22.126 1.00 27.96 307 GLU C N 1
ATOM 6868 C CA . GLU C 1 307 ? 75.812 90.245 21.998 1.00 29.29 307 GLU C CA 1
ATOM 6869 C C . GLU C 1 307 ? 77.073 89.428 21.807 1.00 30.68 307 GLU C C 1
ATOM 6870 O O . GLU C 1 307 ? 77.847 89.669 20.867 1.00 31.03 307 GLU C O 1
ATOM 6876 N N . GLU C 1 308 ? 77.307 88.472 22.707 1.00 31.13 308 GLU C N 1
ATOM 6877 C CA . GLU C 1 308 ? 78.471 87.627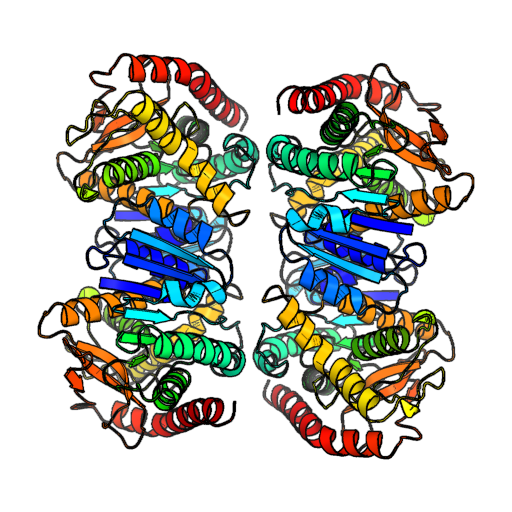 22.631 1.00 31.25 308 GLU C CA 1
ATOM 6878 C C . GLU C 1 308 ? 78.615 86.951 21.285 1.00 29.85 308 GLU C C 1
ATOM 6879 O O . GLU C 1 308 ? 79.737 86.848 20.786 1.00 30.35 308 GLU C O 1
ATOM 6885 N N . PHE C 1 309 ? 77.518 86.615 20.610 1.00 28.30 309 PHE C N 1
ATOM 6886 C CA . PHE C 1 309 ? 77.589 86.036 19.281 1.00 26.89 309 PHE C CA 1
ATOM 6887 C C . PHE C 1 309 ? 78.233 86.966 18.251 1.00 26.36 309 PHE C C 1
ATOM 6888 O O . PHE C 1 309 ? 79.068 86.511 17.464 1.00 25.05 309 PHE C O 1
ATOM 6896 N N . VAL C 1 310 ? 77.911 88.266 18.204 1.00 27.11 310 VAL C N 1
ATOM 6897 C CA . VAL C 1 310 ? 78.558 89.119 17.212 1.00 28.16 310 VAL C CA 1
ATOM 6898 C C . VAL C 1 310 ? 80.005 89.371 17.618 1.00 31.32 310 VAL C C 1
ATOM 6899 O O . VAL C 1 310 ? 80.925 89.487 16.786 1.00 31.90 310 VAL C O 1
ATOM 6903 N N . LYS C 1 311 ? 80.274 89.373 18.933 1.00 34.97 311 LYS C N 1
ATOM 6904 C CA . LYS C 1 311 ? 81.618 89.535 19.487 1.00 38.46 311 LYS C CA 1
ATOM 6905 C C . LYS C 1 311 ? 82.521 88.329 19.184 1.00 41.33 311 LYS C C 1
ATOM 6906 O O . LYS C 1 311 ? 83.560 88.102 19.806 1.00 42.36 311 LYS C O 1
ATOM 6912 N N . ASN C 1 312 ? 82.134 87.461 18.257 1.00 44.60 312 ASN C N 1
ATOM 6913 C CA . ASN C 1 312 ? 83.015 86.451 17.723 1.00 48.02 312 ASN C CA 1
ATOM 6914 C C . ASN C 1 312 ? 82.872 86.809 16.250 1.00 50.17 312 ASN C C 1
ATOM 6915 O O . ASN C 1 312 ? 83.812 87.342 15.640 1.00 50.19 312 ASN C O 1
ATOM 6920 N N . MET C 1 313 ? 81.664 86.699 15.688 1.00 52.85 313 MET C N 1
ATOM 6921 C CA . MET C 1 313 ? 81.435 86.928 14.273 1.00 55.55 313 MET C CA 1
ATOM 6922 C C . MET C 1 313 ? 80.158 87.749 14.043 1.00 56.47 313 MET C C 1
ATOM 6923 O O . MET C 1 313 ? 79.108 87.333 14.534 1.00 56.78 313 MET C O 1
ATOM 6928 N N . ALA D 1 1 ? 28.420 90.818 7.700 1.00 24.09 1 ALA D N 1
ATOM 6929 C CA . ALA D 1 1 ? 27.962 89.635 6.973 1.00 23.98 1 ALA D CA 1
ATOM 6930 C C . ALA D 1 1 ? 28.635 88.444 7.608 1.00 24.09 1 ALA D C 1
ATOM 6931 O O . ALA D 1 1 ? 29.638 88.642 8.307 1.00 24.14 1 ALA D O 1
ATOM 6933 N N . LYS D 1 2 ? 28.083 87.244 7.479 1.00 24.76 2 LYS D N 1
ATOM 6934 C CA . LYS D 1 2 ? 28.668 86.038 8.014 1.00 25.43 2 LYS D CA 1
ATOM 6935 C C . LYS D 1 2 ? 29.139 85.327 6.740 1.00 25.59 2 LYS D C 1
ATOM 6936 O O . LYS D 1 2 ? 28.351 85.068 5.809 1.00 27.37 2 LYS D O 1
ATOM 6942 N N . VAL D 1 3 ? 30.448 85.114 6.604 1.00 24.22 3 VAL D N 1
ATOM 6943 C CA . VAL D 1 3 ? 31.021 84.595 5.379 1.00 22.48 3 VAL D CA 1
ATOM 6944 C C . VAL D 1 3 ? 31.637 83.236 5.631 1.00 22.66 3 VAL D C 1
ATOM 6945 O O . VAL D 1 3 ? 32.276 83.093 6.682 1.00 23.48 3 VAL D O 1
ATOM 6949 N N . ALA D 1 4 ? 31.468 82.236 4.761 1.00 21.99 4 ALA D N 1
ATOM 6950 C CA . ALA D 1 4 ? 32.191 80.989 4.928 1.00 20.97 4 ALA D CA 1
ATOM 6951 C C . ALA D 1 4 ? 33.250 80.898 3.805 1.00 21.52 4 ALA D C 1
ATOM 6952 O O . ALA D 1 4 ? 33.000 81.305 2.642 1.00 20.31 4 ALA D O 1
ATOM 6954 N N . VAL D 1 5 ? 34.486 80.441 4.108 1.00 20.88 5 VAL D N 1
ATOM 6955 C CA . VAL D 1 5 ? 35.457 80.211 3.052 1.00 19.50 5 VAL D CA 1
ATOM 6956 C C . VAL D 1 5 ? 35.650 78.714 3.088 1.00 18.40 5 VAL D C 1
ATOM 6957 O O . VAL D 1 5 ? 35.979 78.135 4.131 1.00 17.27 5 VAL D O 1
ATOM 6961 N N . LEU D 1 6 ? 35.363 78.088 1.961 1.00 18.75 6 LEU D N 1
ATOM 6962 C CA . LEU D 1 6 ? 35.508 76.636 1.837 1.00 20.63 6 LEU D CA 1
ATOM 6963 C C . LEU D 1 6 ? 36.819 76.373 1.086 1.00 20.04 6 LEU D C 1
ATOM 6964 O O . LEU D 1 6 ? 36.962 76.673 -0.107 1.00 21.49 6 LEU D O 1
ATOM 6969 N N . GLY D 1 7 ? 37.822 75.773 1.695 1.00 19.60 7 GLY D N 1
ATOM 6970 C CA . GLY D 1 7 ? 39.158 75.706 1.104 1.00 19.49 7 GLY D CA 1
ATOM 6971 C C . GLY D 1 7 ? 40.043 76.737 1.821 1.00 19.08 7 GLY D C 1
ATOM 6972 O O . GLY D 1 7 ? 40.907 77.399 1.241 1.00 18.66 7 GLY D O 1
ATOM 6973 N N . ALA D 1 8 ? 39.865 76.878 3.131 1.00 19.17 8 ALA D N 1
ATOM 6974 C CA . ALA D 1 8 ? 40.496 77.964 3.858 1.00 18.93 8 ALA D CA 1
ATOM 6975 C C . ALA D 1 8 ? 41.981 77.838 4.053 1.00 19.57 8 ALA D C 1
ATOM 6976 O O . ALA D 1 8 ? 42.710 78.843 4.228 1.00 19.65 8 ALA D O 1
ATOM 6978 N N . SER D 1 9 ? 42.450 76.590 4.016 1.00 18.24 9 SER D N 1
ATOM 6979 C CA . SER D 1 9 ? 43.834 76.319 4.295 1.00 16.52 9 SER D CA 1
ATOM 6980 C C . SER D 1 9 ? 44.750 76.364 3.106 1.00 17.20 9 SER D C 1
ATOM 6981 O O . SER D 1 9 ? 45.974 76.405 3.294 1.00 17.03 9 SER D O 1
ATOM 6984 N N . GLY D 1 10 ? 44.222 76.382 1.882 1.00 16.95 10 GLY D N 1
ATOM 6985 C CA . GLY D 1 10 ? 45.015 76.437 0.666 1.00 16.35 10 GLY D CA 1
ATOM 6986 C C . GLY D 1 10 ? 45.751 77.747 0.502 1.00 17.73 10 GLY D C 1
ATOM 6987 O O . GLY D 1 10 ? 45.790 78.637 1.367 1.00 18.33 10 GLY D O 1
ATOM 6988 N N . GLY D 1 11 ? 46.354 77.840 -0.662 1.00 16.88 11 GLY D N 1
ATOM 6989 C CA . GLY D 1 11 ? 47.206 78.952 -0.985 1.00 17.96 11 GLY D CA 1
ATOM 6990 C C . GLY D 1 11 ? 46.431 80.251 -1.142 1.00 18.66 11 GLY D C 1
ATOM 6991 O O . GLY D 1 11 ? 46.906 81.315 -0.716 1.00 18.83 11 GLY D O 1
ATOM 6992 N N . ILE D 1 12 ? 45.236 80.163 -1.735 1.00 18.47 12 ILE D N 1
ATOM 6993 C CA . ILE D 1 12 ? 44.372 81.323 -1.939 1.00 17.77 12 ILE D CA 1
ATOM 6994 C C . ILE D 1 12 ? 43.725 81.569 -0.592 1.00 17.23 12 ILE D C 1
ATOM 6995 O O . ILE D 1 12 ? 43.713 82.680 -0.095 1.00 17.19 12 ILE D O 1
ATOM 7000 N N . GLY D 1 13 ? 43.213 80.508 0.002 1.00 17.94 13 GLY D N 1
ATOM 7001 C CA . GLY D 1 13 ? 42.412 80.506 1.208 1.00 19.96 13 GLY D CA 1
ATOM 7002 C C . GLY D 1 13 ? 43.003 81.179 2.414 1.00 21.37 13 GLY D C 1
ATOM 7003 O O . GLY D 1 13 ? 42.256 81.899 3.109 1.00 23.72 13 GLY D O 1
ATOM 7004 N N . GLN D 1 14 ? 44.285 81.004 2.739 1.00 21.37 14 GLN D N 1
ATOM 7005 C CA . GLN D 1 14 ? 44.815 81.667 3.929 1.00 19.72 14 GLN D CA 1
ATOM 7006 C C . GLN D 1 14 ? 44.884 83.178 3.704 1.00 19.06 14 GLN D C 1
ATOM 7007 O O . GLN D 1 14 ? 44.200 83.851 4.495 1.00 18.18 14 GLN D O 1
ATOM 7013 N N . PRO D 1 15 ? 45.546 83.813 2.715 1.00 18.03 15 PRO D N 1
ATOM 7014 C CA . PRO D 1 15 ? 45.477 85.259 2.489 1.00 18.86 15 PRO D CA 1
ATOM 7015 C C . PRO D 1 15 ? 44.067 85.812 2.227 1.00 18.52 15 PRO D C 1
ATOM 7016 O O . PRO D 1 15 ? 43.770 86.954 2.633 1.00 17.73 15 PRO D O 1
ATOM 7020 N N . LEU D 1 16 ? 43.158 85.017 1.605 1.00 18.37 16 LEU D N 1
ATOM 7021 C CA . LEU D 1 16 ? 41.748 85.387 1.472 1.00 18.98 16 LEU D CA 1
ATOM 7022 C C . LEU D 1 16 ? 41.136 85.461 2.855 1.00 19.18 16 LEU D C 1
ATOM 7023 O O . LEU D 1 16 ? 40.494 86.473 3.115 1.00 19.87 16 LEU D O 1
ATOM 7028 N N . SER D 1 17 ? 41.336 84.532 3.794 1.00 18.38 17 SER D N 1
ATOM 7029 C CA . SER D 1 17 ? 40.731 84.652 5.089 1.00 18.90 17 SER D CA 1
ATOM 7030 C C . SER D 1 17 ? 41.284 85.821 5.922 1.00 19.72 17 SER D C 1
ATOM 7031 O O . SER D 1 17 ? 40.545 86.439 6.722 1.00 19.84 17 SER D O 1
ATOM 7034 N N . LEU D 1 18 ? 42.564 86.162 5.749 1.00 19.12 18 LEU D N 1
ATOM 7035 C CA . LEU D 1 18 ? 43.183 87.305 6.417 1.00 18.42 18 LEU D CA 1
ATOM 7036 C C . LEU D 1 18 ? 42.509 88.596 6.001 1.00 19.52 18 LEU D C 1
ATOM 7037 O O . LEU D 1 18 ? 42.083 89.380 6.854 1.00 19.74 18 LEU D O 1
ATOM 7042 N N . LEU D 1 19 ? 42.368 88.807 4.687 1.00 19.63 19 LEU D N 1
ATOM 7043 C CA . LEU D 1 19 ? 41.758 90.022 4.161 1.00 19.74 19 LEU D CA 1
ATOM 7044 C C . LEU D 1 19 ? 40.313 90.159 4.561 1.00 19.71 19 LEU D C 1
ATOM 7045 O O . LEU D 1 19 ? 39.928 91.302 4.862 1.00 20.22 19 LEU D O 1
ATOM 7050 N N . LEU D 1 20 ? 39.536 89.048 4.603 1.00 18.49 20 LEU D N 1
ATOM 7051 C CA . LEU D 1 20 ? 38.182 89.029 5.124 1.00 20.23 20 LEU D CA 1
ATOM 7052 C C . LEU D 1 20 ? 38.206 89.319 6.621 1.00 21.06 20 LEU D C 1
ATOM 7053 O O . LEU D 1 20 ? 37.497 90.228 7.056 1.00 22.54 20 LEU D O 1
ATOM 7058 N N . LYS D 1 21 ? 39.009 88.697 7.484 1.00 21.06 21 LYS D N 1
ATOM 7059 C CA . LYS D 1 21 ? 39.038 89.038 8.912 1.00 21.27 21 LYS D CA 1
ATOM 7060 C C . LYS D 1 21 ? 39.379 90.512 9.148 1.00 22.14 21 LYS D C 1
ATOM 7061 O O . LYS D 1 21 ? 38.968 91.104 10.148 1.00 22.86 21 LYS D O 1
ATOM 7067 N N . ASN D 1 22 ? 40.186 91.095 8.274 1.00 22.26 22 ASN D N 1
ATOM 7068 C CA . ASN D 1 22 ? 40.596 92.475 8.446 1.00 23.96 22 ASN D CA 1
ATOM 7069 C C . ASN D 1 22 ? 39.456 93.450 8.146 1.00 24.56 22 ASN D C 1
ATOM 7070 O O . ASN D 1 22 ? 39.463 94.590 8.605 1.00 25.56 22 ASN D O 1
ATOM 7075 N N . SER D 1 23 ? 38.403 93.020 7.466 1.00 24.93 23 SER D N 1
ATOM 7076 C CA . SER D 1 23 ? 37.356 93.924 7.057 1.00 25.14 23 SER D CA 1
ATOM 7077 C C . SER D 1 23 ? 36.269 94.139 8.085 1.00 25.26 23 SER D C 1
ATOM 7078 O O . SER D 1 23 ? 35.740 93.173 8.648 1.00 24.06 23 SER D O 1
ATOM 7081 N N . PRO D 1 24 ? 35.796 95.382 8.289 1.00 26.32 24 PRO D N 1
ATOM 7082 C CA . PRO D 1 24 ? 34.704 95.691 9.197 1.00 27.20 24 PRO D CA 1
ATOM 7083 C C . PRO D 1 24 ? 33.377 95.125 8.713 1.00 27.45 24 PRO D C 1
ATOM 7084 O O . PRO D 1 24 ? 32.469 94.887 9.516 1.00 29.17 24 PRO D O 1
ATOM 7088 N N . LEU D 1 25 ? 33.239 94.908 7.401 1.00 26.63 25 LEU D N 1
ATOM 7089 C CA . LEU D 1 25 ? 32.039 94.301 6.832 1.00 24.89 25 LEU D CA 1
ATOM 7090 C C . LEU D 1 25 ? 31.762 92.865 7.269 1.00 23.99 25 LEU D C 1
ATOM 7091 O O . LEU D 1 25 ? 30.635 92.361 7.118 1.00 26.87 25 LEU D O 1
ATOM 7096 N N . VAL D 1 26 ? 32.705 92.130 7.817 1.00 24.16 26 VAL D N 1
ATOM 7097 C CA . VAL D 1 26 ? 32.503 90.726 8.082 1.00 23.74 26 VAL D CA 1
ATOM 7098 C C . VAL D 1 26 ? 32.289 90.529 9.579 1.00 24.22 26 VAL D C 1
ATOM 7099 O O . VAL D 1 26 ? 33.163 90.886 10.376 1.00 23.87 26 VAL D O 1
ATOM 7103 N N . SER D 1 27 ? 31.132 89.999 9.986 1.00 23.02 27 SER D N 1
ATOM 7104 C CA . SER D 1 27 ? 30.766 89.759 11.383 1.00 24.32 27 SER D CA 1
ATOM 7105 C C . SER D 1 27 ? 31.270 88.447 11.973 1.00 23.46 27 SER D C 1
ATOM 7106 O O . SER D 1 27 ? 31.619 88.309 13.154 1.00 20.99 27 SER D O 1
ATOM 7109 N N . ARG D 1 28 ? 31.191 87.454 11.079 1.00 25.08 28 ARG D N 1
ATOM 7110 C CA . ARG D 1 28 ? 31.508 86.068 11.387 1.00 25.50 28 ARG D CA 1
ATOM 7111 C C . ARG D 1 28 ? 32.221 85.507 10.156 1.00 23.71 28 ARG D C 1
ATOM 7112 O O . ARG D 1 28 ? 31.811 85.746 9.001 1.00 23.74 28 ARG D O 1
ATOM 7120 N N . LEU D 1 29 ? 33.286 84.774 10.434 1.00 22.65 29 LEU D N 1
ATOM 7121 C CA . LEU D 1 29 ? 34.092 84.117 9.418 1.00 22.42 29 LEU D CA 1
ATOM 7122 C C . LEU D 1 29 ? 34.204 82.659 9.822 1.00 20.93 29 LEU D C 1
ATOM 7123 O O . LEU D 1 29 ? 34.804 82.358 10.851 1.00 20.56 29 LEU D O 1
ATOM 7128 N N . THR D 1 30 ? 33.570 81.762 9.058 1.00 21.21 30 THR D N 1
ATOM 7129 C CA . THR D 1 30 ? 33.636 80.315 9.307 1.00 21.41 30 THR D CA 1
ATOM 7130 C C . THR D 1 30 ? 34.549 79.772 8.198 1.00 21.14 30 THR D C 1
ATOM 7131 O O . THR D 1 30 ? 34.395 80.052 6.981 1.00 21.10 30 THR D O 1
ATOM 7135 N N . LEU D 1 31 ? 35.545 79.008 8.637 1.00 21.14 31 LEU D N 1
ATOM 7136 C CA . LEU D 1 31 ? 36.587 78.509 7.756 1.00 20.86 31 LEU D CA 1
ATOM 7137 C C . LEU D 1 31 ? 36.442 77.005 7.640 1.00 20.14 31 LEU D C 1
ATOM 7138 O O . LEU D 1 31 ? 36.358 76.337 8.673 1.00 18.92 31 LEU D O 1
ATOM 7143 N N . TYR D 1 32 ? 36.426 76.458 6.448 1.00 21.66 32 TYR D N 1
ATOM 7144 C CA . TYR D 1 32 ? 36.308 75.023 6.296 1.00 22.73 32 TYR D CA 1
ATOM 7145 C C . TYR D 1 32 ? 37.478 74.482 5.488 1.00 23.35 32 TYR D C 1
ATOM 7146 O O . TYR D 1 32 ? 37.895 75.113 4.495 1.00 23.76 32 TYR D O 1
ATOM 7155 N N . ASP D 1 33 ? 38.064 73.344 5.894 1.00 22.36 33 ASP D N 1
ATOM 7156 C CA . ASP D 1 33 ? 38.937 72.621 4.992 1.00 22.41 33 ASP D CA 1
ATOM 7157 C C . ASP D 1 33 ? 39.039 71.227 5.589 1.00 23.37 33 ASP D C 1
ATOM 7158 O O . ASP D 1 33 ? 38.531 70.895 6.676 1.00 22.07 33 ASP D O 1
ATOM 7163 N N . ILE D 1 34 ? 39.663 70.385 4.784 1.00 25.21 34 ILE D N 1
ATOM 7164 C CA . ILE D 1 34 ? 39.821 68.991 5.097 1.00 26.78 34 ILE D CA 1
ATOM 7165 C C . ILE D 1 34 ? 41.132 68.757 5.858 1.00 27.06 34 ILE D C 1
ATOM 7166 O O . ILE D 1 34 ? 41.348 67.695 6.443 1.00 27.42 34 ILE D O 1
ATOM 7171 N N . ALA D 1 35 ? 42.025 69.748 5.931 1.00 26.82 35 ALA D N 1
ATOM 7172 C CA . ALA D 1 35 ? 43.243 69.651 6.707 1.00 25.57 35 ALA D CA 1
ATOM 7173 C C . ALA D 1 35 ? 43.582 71.031 7.248 1.00 25.11 35 ALA D C 1
ATOM 7174 O O . ALA D 1 35 ? 43.243 72.049 6.641 1.00 25.05 35 ALA D O 1
ATOM 7176 N N . HIS D 1 36 ? 44.222 71.103 8.413 1.00 24.63 36 HIS D N 1
ATOM 7177 C CA . HIS D 1 36 ? 44.780 72.340 8.987 1.00 25.42 36 HIS D CA 1
ATOM 7178 C C . HIS D 1 36 ? 43.907 73.505 9.440 1.00 25.75 36 HIS D C 1
ATOM 7179 O O . HIS D 1 36 ? 44.446 74.350 10.174 1.00 25.91 36 HIS D O 1
ATOM 7186 N N . THR D 1 37 ? 42.608 73.602 9.129 1.00 25.21 37 THR D N 1
ATOM 7187 C CA . THR D 1 37 ? 41.769 74.719 9.594 1.00 24.30 37 THR D CA 1
ATOM 7188 C C . THR D 1 37 ? 41.824 75.064 11.095 1.00 23.45 37 THR D C 1
ATOM 7189 O O . THR D 1 37 ? 41.675 76.248 11.380 1.00 22.80 37 THR D O 1
ATOM 7193 N N . PRO D 1 38 ? 42.048 74.209 12.113 1.00 22.83 38 PRO D N 1
ATOM 7194 C CA . PRO D 1 38 ? 42.180 74.627 13.510 1.00 22.06 38 PRO D CA 1
ATOM 7195 C C . PRO D 1 38 ? 43.309 75.605 13.731 1.00 21.13 38 PRO D C 1
ATOM 7196 O O . PRO D 1 38 ? 43.057 76.654 14.319 1.00 20.90 38 PRO D O 1
ATOM 7200 N N . GLY D 1 39 ? 44.502 75.323 13.202 1.00 19.53 39 GLY D N 1
ATOM 7201 C CA . GLY D 1 39 ? 45.631 76.215 13.304 1.00 18.97 39 GLY D CA 1
ATOM 7202 C C . GLY D 1 39 ? 45.411 77.507 12.515 1.00 18.24 39 GLY D C 1
ATOM 7203 O O . GLY D 1 39 ? 45.833 78.561 13.000 1.00 17.85 39 GLY D O 1
ATOM 7204 N N . VAL D 1 40 ? 44.808 77.457 11.318 1.00 16.97 40 VAL D N 1
ATOM 7205 C CA . VAL D 1 40 ? 44.505 78.659 10.560 1.00 17.53 40 VAL D CA 1
ATOM 7206 C C . VAL D 1 40 ? 43.549 79.533 11.373 1.00 18.37 40 VAL D C 1
ATOM 7207 O O . VAL D 1 40 ? 43.821 80.714 11.609 1.00 19.67 40 VAL D O 1
ATOM 7211 N N . ALA D 1 41 ? 42.453 79.008 11.908 1.00 19.03 41 ALA D N 1
ATOM 7212 C CA . ALA D 1 41 ? 41.490 79.782 12.691 1.00 19.31 41 ALA D CA 1
ATOM 7213 C C . ALA D 1 41 ? 42.065 80.302 13.992 1.00 19.57 41 ALA D C 1
ATOM 7214 O O . ALA D 1 41 ? 41.701 81.426 14.405 1.00 19.93 41 ALA D O 1
ATOM 7216 N N . ALA D 1 42 ? 42.939 79.514 14.651 1.00 18.80 42 ALA D N 1
ATOM 7217 C CA . ALA D 1 42 ? 43.589 79.952 15.878 1.00 17.73 42 ALA D CA 1
ATOM 7218 C C . ALA D 1 42 ? 44.464 81.168 15.606 1.00 17.94 42 ALA D C 1
ATOM 7219 O O . ALA D 1 42 ? 44.514 82.109 16.422 1.00 17.88 42 ALA D O 1
ATOM 7221 N N . ASP D 1 43 ? 45.122 81.121 14.446 1.00 18.42 43 ASP D N 1
ATOM 7222 C CA . ASP D 1 43 ? 46.000 82.169 13.946 1.00 19.39 43 ASP D CA 1
ATOM 7223 C C . ASP D 1 43 ? 45.233 83.491 13.768 1.00 18.83 43 ASP D C 1
ATOM 7224 O O . ASP D 1 43 ? 45.560 84.542 14.367 1.00 19.80 43 ASP D O 1
ATOM 7229 N N . LEU D 1 44 ? 44.160 83.443 12.992 1.00 18.46 44 LEU D N 1
ATOM 7230 C CA . LEU D 1 44 ? 43.353 84.624 12.685 1.00 17.22 44 LEU D CA 1
ATOM 7231 C C . LEU D 1 44 ? 42.558 85.139 13.850 1.00 17.82 44 LEU D C 1
ATOM 7232 O O . LEU D 1 44 ? 42.236 86.332 13.874 1.00 17.64 44 LEU D O 1
ATOM 7237 N N . SER D 1 45 ? 42.278 84.339 14.876 1.00 17.05 45 SER D N 1
ATOM 7238 C CA . SER D 1 45 ? 41.460 84.827 15.939 1.00 17.54 45 SER D CA 1
ATOM 7239 C C . SER D 1 45 ? 42.214 85.756 16.844 1.00 16.48 45 SER D C 1
ATOM 7240 O O . SER D 1 45 ? 41.602 86.349 17.715 1.00 18.34 45 SER D O 1
ATOM 7243 N N . HIS D 1 46 ? 43.510 85.923 16.700 1.00 17.24 46 HIS D N 1
ATOM 7244 C CA . HIS D 1 46 ? 44.298 86.807 17.549 1.00 17.16 46 HIS D CA 1
ATOM 7245 C C . HIS D 1 46 ? 44.326 88.228 17.001 1.00 17.48 46 HIS D C 1
ATOM 7246 O O . HIS D 1 46 ? 44.775 89.142 17.705 1.00 16.23 46 HIS D O 1
ATOM 7253 N N . ILE D 1 47 ? 43.853 88.436 15.758 1.00 17.36 47 ILE D N 1
ATOM 7254 C CA . ILE D 1 47 ? 43.808 89.762 15.164 1.00 16.81 47 ILE D CA 1
ATOM 7255 C C . ILE D 1 47 ? 42.684 90.572 15.803 1.00 17.15 47 ILE D C 1
ATOM 7256 O O . ILE D 1 47 ? 41.550 90.140 15.931 1.00 14.39 47 ILE D O 1
ATOM 7261 N N . GLU D 1 48 ? 43.011 91.797 16.192 1.00 19.78 48 GLU D N 1
ATOM 7262 C CA . GLU D 1 48 ? 42.116 92.733 16.871 1.00 21.02 48 GLU D CA 1
ATOM 7263 C C . GLU D 1 48 ? 41.031 93.362 16.009 1.00 21.96 48 GLU D C 1
ATOM 7264 O O . GLU D 1 48 ? 40.761 94.570 16.082 1.00 23.67 48 GLU D O 1
ATOM 7270 N N . THR D 1 49 ? 40.307 92.644 15.160 1.00 22.11 49 THR D N 1
ATOM 7271 C CA . THR D 1 49 ? 39.203 93.224 14.418 1.00 21.67 49 THR D CA 1
ATOM 7272 C C . THR D 1 49 ? 37.917 92.587 14.929 1.00 22.96 49 THR D C 1
ATOM 7273 O O . THR D 1 49 ? 38.002 91.596 15.698 1.00 23.63 49 THR D O 1
ATOM 7277 N N . ARG D 1 50 ? 36.740 93.081 14.516 1.00 23.69 50 ARG D N 1
ATOM 7278 C CA . ARG D 1 50 ? 35.477 92.531 14.995 1.00 25.19 50 ARG D CA 1
ATOM 7279 C C . ARG D 1 50 ? 35.064 91.094 14.615 1.00 23.76 50 ARG D C 1
ATOM 7280 O O . ARG D 1 50 ? 34.607 90.358 15.494 1.00 23.06 50 ARG D O 1
ATOM 7288 N N . ALA D 1 51 ? 35.207 90.594 13.391 1.00 21.72 51 ALA D N 1
ATOM 7289 C CA . ALA D 1 51 ? 34.685 89.274 13.039 1.00 21.50 51 ALA D CA 1
ATOM 7290 C C . ALA D 1 51 ? 35.060 88.123 13.945 1.00 21.97 51 ALA D C 1
ATOM 7291 O O . ALA D 1 51 ? 36.217 88.052 14.366 1.00 23.67 51 ALA D O 1
ATOM 7293 N N . THR D 1 52 ? 34.172 87.226 14.345 1.00 23.75 52 THR D N 1
ATOM 7294 C CA . THR D 1 52 ? 34.637 86.072 15.089 1.00 24.23 52 THR D CA 1
ATOM 7295 C C . THR D 1 52 ? 35.007 85.019 14.019 1.00 23.26 52 THR D C 1
ATOM 7296 O O . THR D 1 52 ? 34.434 84.940 12.920 1.00 23.24 52 THR D O 1
ATOM 7300 N N . VAL D 1 53 ? 36.018 84.245 14.346 1.00 23.60 53 VAL D N 1
ATOM 7301 C CA . VAL D 1 53 ? 36.651 83.283 13.460 1.00 24.34 53 VAL D CA 1
ATOM 7302 C C . VAL D 1 53 ? 36.423 81.888 14.040 1.00 24.13 53 VAL D C 1
ATOM 7303 O O . VAL D 1 53 ? 36.744 81.712 15.236 1.00 25.26 53 VAL D O 1
ATOM 7307 N N . LYS D 1 54 ? 35.863 80.912 13.293 1.00 24.37 54 LYS D N 1
ATOM 7308 C CA . LYS D 1 54 ? 35.748 79.526 13.759 1.00 24.62 54 LYS D CA 1
ATOM 7309 C C . LYS D 1 54 ? 36.126 78.590 12.619 1.00 25.23 54 LYS D C 1
ATOM 7310 O O . LYS D 1 54 ? 35.680 78.788 11.481 1.00 23.33 54 LYS D O 1
ATOM 7316 N N . GLY D 1 55 ? 37.004 77.621 12.888 1.00 25.44 55 GLY D N 1
ATOM 7317 C CA . GLY D 1 55 ? 37.448 76.668 11.880 1.00 27.21 55 GLY D CA 1
ATOM 7318 C C . GLY D 1 55 ? 36.680 75.350 11.991 1.00 27.33 55 GLY D C 1
ATOM 7319 O O . GLY D 1 55 ? 36.261 74.931 13.084 1.00 27.17 55 GLY D O 1
ATOM 7320 N N . TYR D 1 56 ? 36.441 74.655 10.893 1.00 27.62 56 TYR D N 1
ATOM 7321 C CA . TYR D 1 56 ? 35.691 73.407 10.914 1.00 27.86 56 TYR D CA 1
ATOM 7322 C C . TYR D 1 56 ? 36.548 72.495 10.073 1.00 28.55 56 TYR D C 1
ATOM 7323 O O . TYR D 1 56 ? 37.107 72.884 9.038 1.00 27.74 56 TYR D O 1
ATOM 7332 N N . LEU D 1 57 ? 36.655 71.259 10.523 1.00 29.68 57 LEU D N 1
ATOM 7333 C CA . LEU D 1 57 ? 37.567 70.332 9.871 1.00 31.34 57 LEU D CA 1
ATOM 7334 C C . LEU D 1 57 ? 36.837 69.075 9.370 1.00 31.95 57 LEU D C 1
ATOM 7335 O O . LEU D 1 57 ? 36.122 68.447 10.152 1.00 32.72 57 LEU D O 1
ATOM 7340 N N . GLY D 1 58 ? 36.956 68.741 8.088 1.00 32.75 58 GLY D N 1
ATOM 7341 C CA . GLY D 1 58 ? 36.395 67.502 7.584 1.00 32.98 58 GLY D CA 1
ATOM 7342 C C . GLY D 1 58 ? 34.891 67.500 7.416 1.00 33.47 58 GLY D C 1
ATOM 7343 O O . GLY D 1 58 ? 34.185 68.309 8.023 1.00 34.10 58 GLY D O 1
ATOM 7344 N N . PRO D 1 59 ? 34.351 66.626 6.553 1.00 34.72 59 PRO D N 1
ATOM 7345 C CA . PRO D 1 59 ? 32.979 66.678 6.011 1.00 35.97 59 PRO D CA 1
ATOM 7346 C C . PRO D 1 59 ? 31.803 66.647 6.985 1.00 36.31 59 PRO D C 1
ATOM 7347 O O . PRO D 1 59 ? 30.755 67.286 6.799 1.00 36.00 59 PRO D O 1
ATOM 7351 N N . GLU D 1 60 ? 32.022 65.925 8.067 1.00 37.10 60 GLU D N 1
ATOM 7352 C CA . GLU D 1 60 ? 31.055 65.835 9.122 1.00 38.73 60 GLU D CA 1
ATOM 7353 C C . GLU D 1 60 ? 30.827 67.224 9.701 1.00 38.13 60 GLU D C 1
ATOM 7354 O O . GLU D 1 60 ? 29.674 67.567 9.945 1.00 39.60 60 GLU D O 1
ATOM 7360 N N . GLN D 1 61 ? 31.845 68.094 9.829 1.00 36.83 61 GLN D N 1
ATOM 7361 C CA . GLN D 1 61 ? 31.700 69.432 10.383 1.00 34.16 61 GLN D CA 1
ATOM 7362 C C . GLN D 1 61 ? 31.331 70.468 9.331 1.00 32.65 61 GLN D C 1
ATOM 7363 O O . GLN D 1 61 ? 31.194 71.660 9.636 1.00 31.39 61 GLN D O 1
ATOM 7369 N N . LEU D 1 62 ? 31.212 70.086 8.064 1.00 32.68 62 LEU D N 1
ATOM 7370 C CA . LEU D 1 62 ? 30.871 71.046 7.016 1.00 33.20 62 LEU D CA 1
ATOM 7371 C C . LEU D 1 62 ? 29.506 71.743 7.207 1.00 33.74 62 LEU D C 1
ATOM 7372 O O . LEU D 1 62 ? 29.481 72.957 6.946 1.00 34.41 62 LEU D O 1
ATOM 7377 N N . PRO D 1 63 ? 28.351 71.157 7.610 1.00 34.09 63 PRO D N 1
ATOM 7378 C CA . PRO D 1 63 ? 27.076 71.812 7.781 1.00 34.19 63 PRO D CA 1
ATOM 7379 C C . PRO D 1 63 ? 27.110 72.969 8.740 1.00 35.39 63 PRO D C 1
ATOM 7380 O O . PRO D 1 63 ? 26.499 73.999 8.477 1.00 35.85 63 PRO D O 1
ATOM 7384 N N . ASP D 1 64 ? 27.796 72.779 9.837 1.00 35.60 64 ASP D N 1
ATOM 7385 C CA . ASP D 1 64 ? 27.918 73.712 10.930 1.00 36.27 64 ASP D CA 1
ATOM 7386 C C . ASP D 1 64 ? 28.661 74.939 10.452 1.00 35.60 64 ASP D C 1
ATOM 7387 O O . ASP D 1 64 ? 28.377 76.070 10.880 1.00 35.25 64 ASP D O 1
ATOM 7392 N N . CYS D 1 65 ? 29.606 74.695 9.536 1.00 33.99 65 CYS D N 1
ATOM 7393 C CA . CYS D 1 65 ? 30.343 75.760 8.908 1.00 33.23 65 CYS D CA 1
ATOM 7394 C C . CYS D 1 65 ? 29.433 76.642 8.065 1.00 33.25 65 CYS D C 1
ATOM 7395 O O . CYS D 1 65 ? 29.745 77.830 7.887 1.00 33.53 65 CYS D O 1
ATOM 7398 N N . LEU D 1 66 ? 28.301 76.117 7.585 1.00 31.84 66 LEU D N 1
ATOM 7399 C CA . LEU D 1 66 ? 27.487 76.806 6.611 1.00 31.71 66 LEU D CA 1
ATOM 7400 C C . LEU D 1 66 ? 26.232 77.533 7.043 1.00 33.23 66 LEU D C 1
ATOM 7401 O O . LEU D 1 66 ? 25.698 78.428 6.349 1.00 33.65 66 LEU D O 1
ATOM 7406 N N . LYS D 1 67 ? 25.741 77.135 8.207 1.00 34.65 67 LYS D N 1
ATOM 7407 C CA . LYS D 1 67 ? 24.433 77.601 8.629 1.00 36.22 67 LYS D CA 1
ATOM 7408 C C . LYS D 1 67 ? 24.444 79.078 9.002 1.00 36.46 67 LYS D C 1
ATOM 7409 O O . LYS D 1 67 ? 25.234 79.539 9.837 1.00 36.65 67 LYS D O 1
ATOM 7415 N N . GLY D 1 68 ? 23.616 79.845 8.302 1.00 36.08 68 GLY D N 1
ATOM 7416 C CA . GLY D 1 68 ? 23.403 81.250 8.593 1.00 35.22 68 GLY D CA 1
ATOM 7417 C C . GLY D 1 68 ? 24.242 82.164 7.744 1.00 34.87 68 GLY D C 1
ATOM 7418 O O . GLY D 1 68 ? 24.322 83.366 7.997 1.00 34.98 68 GLY D O 1
ATOM 7419 N N . CYS D 1 69 ? 24.926 81.544 6.782 1.00 34.56 69 CYS D N 1
ATOM 7420 C CA . CYS D 1 69 ? 25.817 82.258 5.906 1.00 32.78 69 CYS D CA 1
ATOM 7421 C C . CYS D 1 69 ? 25.073 83.146 4.946 1.00 31.29 69 CYS D C 1
ATOM 7422 O O . CYS D 1 69 ? 24.056 82.731 4.373 1.00 30.69 69 CYS D O 1
ATOM 7425 N N . ASP D 1 70 ? 25.661 84.328 4.792 1.00 29.30 70 ASP D N 1
ATOM 7426 C CA . ASP D 1 70 ? 25.168 85.314 3.849 1.00 28.64 70 ASP D CA 1
ATOM 7427 C C . ASP D 1 70 ? 25.884 85.148 2.512 1.00 27.22 70 ASP D C 1
ATOM 7428 O O . ASP D 1 70 ? 25.335 85.311 1.409 1.00 25.04 70 ASP D O 1
ATOM 7433 N N . VAL D 1 71 ? 27.181 84.853 2.608 1.00 26.71 71 VAL D N 1
ATOM 7434 C CA . VAL D 1 71 ? 28.060 84.749 1.446 1.00 24.94 71 VAL D CA 1
ATOM 7435 C C . VAL D 1 71 ? 28.928 83.514 1.667 1.00 24.30 71 VAL D C 1
ATOM 7436 O O . VAL D 1 71 ? 29.410 83.275 2.789 1.00 22.57 71 VAL D O 1
ATOM 7440 N N . VAL D 1 72 ? 29.094 82.696 0.630 1.00 23.96 72 VAL D N 1
ATOM 7441 C CA . VAL D 1 72 ? 30.020 81.564 0.726 1.00 23.31 72 VAL D CA 1
ATOM 7442 C C . VAL D 1 72 ? 31.102 81.761 -0.343 1.00 21.66 72 VAL D C 1
ATOM 7443 O O . VAL D 1 72 ? 30.776 82.058 -1.502 1.00 22.90 72 VAL D O 1
ATOM 7447 N N . VAL D 1 73 ? 32.380 81.630 -0.021 1.00 19.51 73 VAL D N 1
ATOM 7448 C CA . VAL D 1 73 ? 33.415 81.781 -1.006 1.00 19.46 73 VAL D CA 1
ATOM 7449 C C . VAL D 1 73 ? 34.101 80.417 -1.072 1.00 18.75 73 VAL D C 1
ATOM 7450 O O . VAL D 1 73 ? 34.424 79.794 -0.048 1.00 17.75 73 VAL D O 1
ATOM 7454 N N . ILE D 1 74 ? 34.246 79.923 -2.298 1.00 19.04 74 ILE D N 1
ATOM 7455 C CA . ILE D 1 74 ? 34.870 78.623 -2.551 1.00 18.85 74 ILE D CA 1
ATOM 7456 C C . ILE D 1 74 ? 36.157 78.790 -3.394 1.00 18.31 74 ILE D C 1
ATOM 7457 O O . ILE D 1 74 ? 36.150 78.888 -4.634 1.00 18.21 74 ILE D O 1
ATOM 7462 N N . PRO D 1 75 ? 37.325 78.916 -2.772 1.00 17.06 75 PRO D N 1
ATOM 7463 C CA . PRO D 1 75 ? 38.573 78.926 -3.488 1.00 18.96 75 PRO D CA 1
ATOM 7464 C C . PRO D 1 75 ? 39.176 77.541 -3.623 1.00 19.75 75 PRO D C 1
ATOM 7465 O O . PRO D 1 75 ? 40.237 77.443 -4.249 1.00 19.56 75 PRO D O 1
ATOM 7469 N N . ALA D 1 76 ? 38.522 76.511 -3.051 1.00 20.39 76 ALA D N 1
ATOM 7470 C CA . ALA D 1 76 ? 39.089 75.154 -3.006 1.00 21.18 76 ALA D CA 1
ATOM 7471 C C . ALA D 1 76 ? 39.421 74.558 -4.370 1.00 20.43 76 ALA D C 1
ATOM 7472 O O . ALA D 1 76 ? 38.764 74.909 -5.342 1.00 20.63 76 ALA D O 1
ATOM 7474 N N . GLY D 1 77 ? 40.410 73.687 -4.459 1.00 21.37 77 GLY D N 1
ATOM 7475 C CA . GLY D 1 77 ? 40.856 73.157 -5.725 1.00 22.52 77 GLY D CA 1
ATOM 7476 C C . GLY D 1 77 ? 42.370 73.087 -5.773 1.00 22.51 77 GLY D C 1
ATOM 7477 O O . GLY D 1 77 ? 43.098 73.734 -5.005 1.00 24.88 77 GLY D O 1
ATOM 7478 N N . VAL D 1 78 ? 42.901 72.232 -6.614 1.00 22.65 78 VAL D N 1
ATOM 7479 C CA . VAL D 1 78 ? 44.339 72.051 -6.796 1.00 22.91 78 VAL D CA 1
ATOM 7480 C C . VAL D 1 78 ? 44.897 73.136 -7.703 1.00 21.51 78 VAL D C 1
ATOM 7481 O O . VAL D 1 78 ? 44.245 73.394 -8.719 1.00 21.79 78 VAL D O 1
ATOM 7485 N N . PRO D 1 79 ? 46.062 73.781 -7.481 1.00 22.14 79 PRO D N 1
ATOM 7486 C CA . PRO D 1 79 ? 46.715 74.638 -8.473 1.00 22.13 79 PRO D CA 1
ATOM 7487 C C . PRO D 1 79 ? 47.340 73.977 -9.699 1.00 22.94 79 PRO D C 1
ATOM 7488 O O . PRO D 1 79 ? 47.703 72.804 -9.644 1.00 24.32 79 PRO D O 1
ATOM 7492 N N . ARG D 1 80 ? 47.500 74.737 -10.787 1.00 21.79 80 ARG D N 1
ATOM 7493 C CA . ARG D 1 80 ? 48.169 74.272 -11.984 1.00 20.91 80 ARG D CA 1
ATOM 7494 C C . ARG D 1 80 ? 49.666 74.257 -11.723 1.00 20.75 80 ARG D C 1
ATOM 7495 O O . ARG D 1 80 ? 50.242 75.015 -10.932 1.00 19.77 80 ARG D O 1
ATOM 7503 N N . LYS D 1 81 ? 50.302 73.390 -12.491 1.00 21.11 81 LYS D N 1
ATOM 7504 C CA . LYS D 1 81 ? 51.726 73.164 -12.459 1.00 20.75 81 LYS D CA 1
ATOM 7505 C C . LYS D 1 81 ? 52.229 73.750 -13.790 1.00 21.53 81 LYS D C 1
ATOM 7506 O O . LYS D 1 81 ? 51.421 73.839 -14.725 1.00 21.88 81 LYS D O 1
ATOM 7512 N N . PRO D 1 82 ? 53.475 74.226 -13.972 1.00 22.12 82 PRO D N 1
ATOM 7513 C CA . PRO D 1 82 ? 54.010 74.687 -15.246 1.00 23.24 82 PRO D CA 1
ATOM 7514 C C . PRO D 1 82 ? 53.729 73.629 -16.279 1.00 24.56 82 PRO D C 1
ATOM 7515 O O . PRO D 1 82 ? 53.970 72.447 -16.012 1.00 24.87 82 PRO D O 1
ATOM 7519 N N . GLY D 1 83 ? 53.170 74.056 -17.403 1.00 25.22 83 GLY D N 1
ATOM 7520 C CA . GLY D 1 83 ? 52.831 73.123 -18.453 1.00 26.00 83 GLY D CA 1
ATOM 7521 C C . GLY D 1 83 ? 51.399 72.619 -18.377 1.00 26.35 83 GLY D C 1
ATOM 7522 O O . GLY D 1 83 ? 50.918 72.238 -19.434 1.00 26.82 83 GLY D O 1
ATOM 7523 N N . MET D 1 84 ? 50.633 72.588 -17.279 1.00 27.31 84 MET D N 1
ATOM 7524 C CA . MET D 1 84 ? 49.245 72.139 -17.319 1.00 28.05 84 MET D CA 1
ATOM 7525 C C . MET D 1 84 ? 48.385 73.243 -17.890 1.00 29.04 84 MET D C 1
ATOM 7526 O O . MET D 1 84 ? 48.743 74.441 -17.959 1.00 29.25 84 MET D O 1
ATOM 7531 N N . THR D 1 85 ? 47.243 72.758 -18.318 1.00 29.52 85 THR D N 1
ATOM 7532 C CA . THR D 1 85 ? 46.124 73.536 -18.809 1.00 30.40 85 THR D CA 1
ATOM 7533 C C . THR D 1 85 ? 45.199 73.802 -17.624 1.00 29.81 85 THR D C 1
ATOM 7534 O O . THR D 1 85 ? 45.309 73.097 -16.610 1.00 29.91 85 THR D O 1
ATOM 7538 N N . ARG D 1 86 ? 44.326 74.826 -17.680 1.00 29.23 86 ARG D N 1
ATOM 7539 C CA . ARG D 1 86 ? 43.298 74.958 -16.663 1.00 28.92 86 ARG D CA 1
ATOM 7540 C C . ARG D 1 86 ? 42.330 73.769 -16.815 1.00 27.58 86 ARG D C 1
ATOM 7541 O O . ARG D 1 86 ? 41.876 73.251 -15.800 1.00 27.15 86 ARG D O 1
ATOM 7549 N N . ASP D 1 87 ? 42.018 73.261 -18.026 1.00 26.72 87 ASP D N 1
ATOM 7550 C CA . ASP D 1 87 ? 41.243 72.032 -18.215 1.00 26.78 87 ASP D CA 1
ATOM 7551 C C . ASP D 1 87 ? 41.833 70.785 -17.577 1.00 25.23 87 ASP D C 1
ATOM 7552 O O . ASP D 1 87 ? 41.069 69.969 -17.087 1.00 25.62 87 ASP D O 1
ATOM 7557 N N . ASP D 1 88 ? 43.142 70.575 -17.587 1.00 24.14 88 ASP D N 1
ATOM 7558 C CA . ASP D 1 88 ? 43.802 69.507 -16.837 1.00 24.36 88 ASP D CA 1
ATOM 7559 C C . ASP D 1 88 ? 43.362 69.477 -15.380 1.00 24.70 88 ASP D C 1
ATOM 7560 O O . ASP D 1 88 ? 43.514 68.456 -14.710 1.00 24.83 88 ASP D O 1
ATOM 7565 N N . LEU D 1 89 ? 42.822 70.593 -14.831 1.00 24.23 89 LEU D N 1
ATOM 7566 C CA . LEU D 1 89 ? 42.327 70.664 -13.461 1.00 25.18 89 LEU D CA 1
ATOM 7567 C C . LEU D 1 89 ? 40.883 70.259 -13.337 1.00 24.95 89 LEU D C 1
ATOM 7568 O O . LEU D 1 89 ? 40.396 70.031 -12.227 1.00 25.05 89 LEU D O 1
ATOM 7573 N N . PHE D 1 90 ? 40.183 70.170 -14.460 1.00 25.80 90 PHE D N 1
ATOM 7574 C CA . PHE D 1 90 ? 38.783 69.823 -14.509 1.00 26.58 90 PHE D CA 1
ATOM 7575 C C . PHE D 1 90 ? 38.498 68.590 -13.678 1.00 25.40 90 PHE D C 1
ATOM 7576 O O . PHE D 1 90 ? 37.714 68.755 -12.753 1.00 26.63 90 PHE D O 1
ATOM 7584 N N . ASN D 1 91 ? 39.122 67.423 -13.791 1.00 24.08 91 ASN D N 1
ATOM 7585 C CA . ASN D 1 91 ? 38.620 66.276 -13.049 1.00 22.70 91 ASN D CA 1
ATOM 7586 C C . ASN D 1 91 ? 38.784 66.354 -11.564 1.00 23.45 91 ASN D C 1
ATOM 7587 O O . ASN D 1 91 ? 37.889 65.947 -10.837 1.00 23.86 91 ASN D O 1
ATOM 7592 N N . THR D 1 92 ? 39.892 66.852 -11.050 1.00 24.23 92 THR D N 1
ATOM 7593 C CA . THR D 1 92 ? 40.024 66.955 -9.607 1.00 24.60 92 THR D CA 1
ATOM 7594 C C . THR D 1 92 ? 39.165 68.106 -9.086 1.00 24.78 92 THR D C 1
ATOM 7595 O O . THR D 1 92 ? 38.502 67.977 -8.045 1.00 24.95 92 THR D O 1
ATOM 7599 N N . ASN D 1 93 ? 39.053 69.214 -9.828 1.00 25.50 93 ASN D N 1
ATOM 7600 C CA . ASN D 1 93 ? 38.360 70.358 -9.253 1.00 26.62 93 ASN D CA 1
ATOM 7601 C C . ASN D 1 93 ? 36.867 70.298 -9.462 1.00 26.22 93 ASN D C 1
ATOM 7602 O O . ASN D 1 93 ? 36.147 70.755 -8.570 1.00 26.78 93 ASN D O 1
ATOM 7607 N N . ALA D 1 94 ? 36.369 69.569 -10.481 1.00 25.54 94 ALA D N 1
ATOM 7608 C CA . ALA D 1 94 ? 34.939 69.353 -10.716 1.00 25.54 94 ALA D CA 1
ATOM 7609 C C . ALA D 1 94 ? 34.378 68.573 -9.554 1.00 25.45 94 ALA D C 1
ATOM 7610 O O . ALA D 1 94 ? 33.344 68.929 -8.973 1.00 24.99 94 ALA D O 1
ATOM 7612 N N . THR D 1 95 ? 35.103 67.555 -9.125 1.00 26.08 95 THR D N 1
ATOM 7613 C CA . THR D 1 95 ? 34.665 66.760 -8.005 1.00 27.37 95 THR D CA 1
ATOM 7614 C C . THR D 1 95 ? 34.469 67.571 -6.708 1.00 28.82 95 THR D C 1
ATOM 7615 O O . THR D 1 95 ? 33.476 67.401 -5.953 1.00 28.80 95 THR D O 1
ATOM 7619 N N . ILE D 1 96 ? 35.396 68.533 -6.524 1.00 30.10 96 ILE D N 1
ATOM 7620 C CA . ILE D 1 96 ? 35.437 69.342 -5.312 1.00 30.22 96 ILE D CA 1
ATOM 7621 C C . ILE D 1 96 ? 34.261 70.285 -5.258 1.00 29.11 96 ILE D C 1
ATOM 7622 O O . ILE D 1 96 ? 33.551 70.297 -4.254 1.00 29.65 96 ILE D O 1
ATOM 7627 N N . VAL D 1 97 ? 34.024 71.008 -6.348 1.00 29.08 97 VAL D N 1
ATOM 7628 C CA . VAL D 1 97 ? 32.953 71.996 -6.475 1.00 28.64 97 VAL D CA 1
ATOM 7629 C C . VAL D 1 97 ? 31.653 71.268 -6.253 1.00 29.45 97 VAL D C 1
ATOM 7630 O O . VAL D 1 97 ? 30.966 71.570 -5.282 1.00 29.06 97 VAL D O 1
ATOM 7634 N N . ALA D 1 98 ? 31.364 70.239 -7.070 1.00 29.29 98 ALA D N 1
ATOM 7635 C CA . ALA D 1 98 ? 30.147 69.462 -6.929 1.00 28.78 98 ALA D CA 1
ATOM 7636 C C . ALA D 1 98 ? 29.888 68.997 -5.498 1.00 28.57 98 ALA D C 1
ATOM 7637 O O . ALA D 1 98 ? 28.767 69.081 -5.013 1.00 29.02 98 ALA D O 1
ATOM 7639 N N . THR D 1 99 ? 30.858 68.562 -4.716 1.00 29.08 99 THR D N 1
ATOM 7640 C CA . THR D 1 99 ? 30.602 68.139 -3.361 1.00 29.35 99 THR D CA 1
ATOM 7641 C C . THR D 1 99 ? 30.329 69.298 -2.440 1.00 28.88 99 THR D C 1
ATOM 7642 O O . THR D 1 99 ? 29.368 69.228 -1.670 1.00 27.59 99 THR D O 1
ATOM 7646 N N . LEU D 1 100 ? 31.167 70.339 -2.505 1.00 28.45 100 LEU D N 1
ATOM 7647 C CA . LEU D 1 100 ? 30.981 71.515 -1.666 1.00 28.27 100 LEU D CA 1
ATOM 7648 C C . LEU D 1 100 ? 29.704 72.302 -2.034 1.00 27.40 100 LEU D C 1
ATOM 7649 O O . LEU D 1 100 ? 28.960 72.701 -1.125 1.00 28.26 100 LEU D O 1
ATOM 7654 N N . THR D 1 101 ? 29.322 72.527 -3.291 1.00 26.85 101 THR D N 1
ATOM 7655 C CA . THR D 1 101 ? 28.129 73.292 -3.539 1.00 27.78 101 THR D CA 1
ATOM 7656 C C . THR D 1 101 ? 26.875 72.501 -3.154 1.00 28.53 101 THR D C 1
ATOM 7657 O O . THR D 1 101 ? 25.929 73.084 -2.623 1.00 29.27 101 THR D O 1
ATOM 7661 N N . ALA D 1 102 ? 26.818 71.181 -3.349 1.00 29.52 102 ALA D N 1
ATOM 7662 C CA . ALA D 1 102 ? 25.731 70.334 -2.859 1.00 29.32 102 ALA D CA 1
ATOM 7663 C C . ALA D 1 102 ? 25.544 70.554 -1.375 1.00 28.13 102 ALA D C 1
ATOM 7664 O O . ALA D 1 102 ? 24.409 70.627 -0.921 1.00 30.21 102 ALA D O 1
ATOM 7666 N N . ALA D 1 103 ? 26.594 70.734 -0.592 1.00 28.14 103 ALA D N 1
ATOM 7667 C CA . ALA D 1 103 ? 26.477 71.057 0.823 1.00 28.27 103 ALA D CA 1
ATOM 7668 C C . ALA D 1 103 ? 25.960 72.479 1.046 1.00 28.05 103 ALA D C 1
ATOM 7669 O O . ALA D 1 103 ? 25.344 72.748 2.083 1.00 28.73 103 ALA D O 1
ATOM 7671 N N . CYS D 1 104 ? 26.224 73.449 0.174 1.00 28.85 104 CYS D N 1
ATOM 7672 C CA . CYS D 1 104 ? 25.622 74.788 0.292 1.00 29.13 104 CYS D CA 1
ATOM 7673 C C . CYS D 1 104 ? 24.119 74.807 -0.018 1.00 29.94 104 CYS D C 1
ATOM 7674 O O . CYS D 1 104 ? 23.318 75.419 0.702 1.00 28.02 104 CYS D O 1
ATOM 7677 N N . ALA D 1 105 ? 23.734 74.054 -1.071 1.00 31.09 105 ALA D N 1
ATOM 7678 C CA . ALA D 1 105 ? 22.351 73.858 -1.476 1.00 32.55 105 ALA D CA 1
ATOM 7679 C C . ALA D 1 105 ? 21.552 73.195 -0.361 1.00 33.04 105 ALA D C 1
ATOM 7680 O O . ALA D 1 105 ? 20.352 73.465 -0.183 1.00 33.43 105 ALA D O 1
ATOM 7682 N N . GLN D 1 106 ? 22.197 72.324 0.409 1.00 32.71 106 GLN D N 1
ATOM 7683 C CA . GLN D 1 106 ? 21.485 71.814 1.543 1.00 34.08 106 GLN D CA 1
ATOM 7684 C C . GLN D 1 106 ? 21.581 72.634 2.818 1.00 34.56 106 GLN D C 1
ATOM 7685 O O . GLN D 1 106 ? 20.902 72.253 3.767 1.00 36.43 106 GLN D O 1
ATOM 7691 N N . HIS D 1 107 ? 22.407 73.658 3.043 1.00 33.47 107 HIS D N 1
ATOM 7692 C CA . HIS D 1 107 ? 22.446 74.248 4.375 1.00 33.10 107 HIS D CA 1
ATOM 7693 C C . HIS D 1 107 ? 22.426 75.746 4.365 1.00 33.29 107 HIS D C 1
ATOM 7694 O O . HIS D 1 107 ? 22.210 76.354 5.414 1.00 33.92 107 HIS D O 1
ATOM 7701 N N . CYS D 1 108 ? 22.656 76.376 3.230 1.00 32.91 108 CYS D N 1
ATOM 7702 C CA . CYS D 1 108 ? 22.495 77.790 3.123 1.00 32.54 108 CYS D CA 1
ATOM 7703 C C . CYS D 1 108 ? 22.073 78.020 1.682 1.00 32.55 108 CYS D C 1
ATOM 7704 O O . CYS D 1 108 ? 22.774 78.650 0.894 1.00 33.04 108 CYS D O 1
ATOM 7707 N N . PRO D 1 109 ? 20.906 77.555 1.214 1.00 33.80 109 PRO D N 1
ATOM 7708 C CA . PRO D 1 109 ? 20.479 77.748 -0.185 1.00 34.45 109 PRO D CA 1
ATOM 7709 C C . PRO D 1 109 ? 20.395 79.209 -0.648 1.00 35.06 109 PRO D C 1
ATOM 7710 O O . PRO D 1 109 ? 20.565 79.577 -1.824 1.00 34.87 109 PRO D O 1
ATOM 7714 N N . ASP D 1 110 ? 20.186 80.049 0.365 1.00 35.99 110 ASP D N 1
ATOM 7715 C CA . ASP D 1 110 ? 20.035 81.466 0.141 1.00 36.16 110 ASP D CA 1
ATOM 7716 C C . ASP D 1 110 ? 21.284 82.298 0.096 1.00 34.51 110 ASP D C 1
ATOM 7717 O O . ASP D 1 110 ? 21.199 83.468 -0.305 1.00 34.05 110 ASP D O 1
ATOM 7722 N N . ALA D 1 111 ? 22.420 81.724 0.486 1.00 32.10 111 ALA D N 1
ATOM 7723 C CA . ALA D 1 111 ? 23.642 82.489 0.497 1.00 30.90 111 ALA D CA 1
ATOM 7724 C C . ALA D 1 111 ? 24.029 82.863 -0.939 1.00 30.07 111 ALA D C 1
ATOM 7725 O O . ALA D 1 111 ? 23.525 82.278 -1.912 1.00 30.30 111 ALA D O 1
ATOM 7727 N N . MET D 1 112 ? 24.871 83.891 -1.073 1.00 28.57 112 MET D N 1
ATOM 7728 C CA . MET D 1 112 ? 25.453 84.312 -2.334 1.00 27.53 112 MET D CA 1
ATOM 7729 C C . MET D 1 112 ? 26.651 83.398 -2.522 1.00 26.78 112 MET D C 1
ATOM 7730 O O . MET D 1 112 ? 27.476 83.246 -1.600 1.00 25.10 112 MET D O 1
ATOM 7735 N N . ILE D 1 113 ? 26.765 82.782 -3.700 1.00 25.52 113 ILE D N 1
ATOM 7736 C CA . ILE D 1 113 ? 27.779 81.763 -3.888 1.00 24.36 113 ILE D CA 1
ATOM 7737 C C . ILE D 1 113 ? 28.820 82.341 -4.805 1.00 23.57 113 ILE D C 1
ATOM 7738 O O . ILE D 1 113 ? 28.491 82.772 -5.912 1.00 23.73 113 ILE D O 1
ATOM 7743 N N . CYS D 1 114 ? 30.070 82.313 -4.356 1.00 22.55 114 CYS D N 1
ATOM 7744 C CA . CYS D 1 114 ? 31.168 82.856 -5.127 1.00 22.01 114 CYS D CA 1
ATOM 7745 C C . CYS D 1 114 ? 32.187 81.734 -5.378 1.00 20.55 114 CYS D C 1
ATOM 7746 O O . CYS D 1 114 ? 32.860 81.193 -4.490 1.00 19.07 114 CYS D O 1
ATOM 7749 N N . ILE D 1 115 ? 32.196 81.309 -6.628 1.00 19.19 115 ILE D N 1
ATOM 7750 C CA . ILE D 1 115 ? 33.070 80.260 -7.083 1.00 19.65 115 ILE D CA 1
ATOM 7751 C C . ILE D 1 115 ? 34.368 80.816 -7.687 1.00 19.77 115 ILE D C 1
ATOM 7752 O O . ILE D 1 115 ? 34.379 81.585 -8.668 1.00 20.68 115 ILE D O 1
ATOM 7757 N N . ILE D 1 116 ? 35.495 80.437 -7.085 1.00 19.23 116 ILE D N 1
ATOM 7758 C CA . ILE D 1 116 ? 36.825 80.785 -7.568 1.00 21.07 116 ILE D CA 1
ATOM 7759 C C . ILE D 1 116 ? 37.418 79.516 -8.176 1.00 21.48 116 ILE D C 1
ATOM 7760 O O . ILE D 1 116 ? 38.296 79.637 -9.038 1.00 22.92 116 ILE D O 1
ATOM 7765 N N . SER D 1 117 ? 36.988 78.312 -7.786 1.00 21.66 117 SER D N 1
ATOM 7766 C CA . SER D 1 117 ? 37.578 77.082 -8.300 1.00 21.44 117 SER D CA 1
ATOM 7767 C C . SER D 1 117 ? 37.661 76.999 -9.792 1.00 22.22 117 SER D C 1
ATOM 7768 O O . SER D 1 117 ? 36.731 77.174 -10.577 1.00 24.30 117 SER D O 1
ATOM 7771 N N . ASN D 1 118 ? 38.895 76.725 -10.133 1.00 23.92 118 ASN D N 1
ATOM 7772 C CA . ASN D 1 118 ? 39.408 76.671 -11.488 1.00 24.62 118 ASN D CA 1
ATOM 7773 C C . ASN D 1 118 ? 39.018 75.346 -12.150 1.00 24.01 118 ASN D C 1
ATOM 7774 O O . ASN D 1 118 ? 39.133 74.320 -11.454 1.00 25.35 118 ASN D O 1
ATOM 7779 N N . PRO D 1 119 ? 38.565 75.187 -13.387 1.00 23.55 119 PRO D N 1
ATOM 7780 C CA . PRO D 1 119 ? 38.237 76.256 -14.305 1.00 23.40 119 PRO D CA 1
ATOM 7781 C C . PRO D 1 119 ? 36.808 76.795 -14.128 1.00 23.43 119 PRO D C 1
ATOM 7782 O O . PRO D 1 119 ? 35.828 76.062 -14.282 1.00 22.82 119 PRO D O 1
ATOM 7786 N N . VAL D 1 120 ? 36.619 78.083 -13.792 1.00 25.05 120 VAL D N 1
ATOM 7787 C CA . VAL D 1 120 ? 35.307 78.716 -13.558 1.00 24.83 120 VAL D CA 1
ATOM 7788 C C . VAL D 1 120 ? 34.282 78.531 -14.698 1.00 24.12 120 VAL D C 1
ATOM 7789 O O . VAL D 1 120 ? 33.135 78.171 -14.432 1.00 23.54 120 VAL D O 1
ATOM 7793 N N . ASN D 1 121 ? 34.714 78.649 -15.953 1.00 23.68 121 ASN D N 1
ATOM 7794 C CA . ASN D 1 121 ? 33.872 78.422 -17.111 1.00 24.60 121 ASN D CA 1
ATOM 7795 C C . ASN D 1 121 ? 33.218 77.050 -17.091 1.00 24.23 121 ASN D C 1
ATOM 7796 O O . ASN D 1 121 ? 32.252 76.866 -17.813 1.00 25.35 121 ASN D O 1
ATOM 7801 N N . SER D 1 122 ? 33.698 76.070 -16.318 1.00 24.22 122 SER D N 1
ATOM 7802 C CA . SER D 1 122 ? 32.999 74.819 -16.168 1.00 24.06 122 SER D CA 1
ATOM 7803 C C . SER D 1 122 ? 32.569 74.683 -14.715 1.00 23.16 122 SER D C 1
ATOM 7804 O O . SER D 1 122 ? 31.573 73.982 -14.502 1.00 23.85 122 SER D O 1
ATOM 7807 N N . THR D 1 123 ? 33.152 75.284 -13.664 1.00 21.98 123 THR D N 1
ATOM 7808 C CA . THR D 1 123 ? 32.677 74.982 -12.315 1.00 22.03 123 THR D CA 1
ATOM 7809 C C . THR D 1 123 ? 31.430 75.742 -11.903 1.00 21.93 123 THR D C 1
ATOM 7810 O O . THR D 1 123 ? 30.693 75.348 -10.992 1.00 22.19 123 THR D O 1
ATOM 7814 N N . ILE D 1 124 ? 31.120 76.813 -12.644 1.00 23.83 124 ILE D N 1
ATOM 7815 C CA . ILE D 1 124 ? 29.878 77.562 -12.437 1.00 24.10 124 ILE D CA 1
ATOM 7816 C C . ILE D 1 124 ? 28.738 76.768 -13.040 1.00 22.84 124 ILE D C 1
ATOM 7817 O O . ILE D 1 124 ? 27.785 76.535 -12.276 1.00 21.34 124 ILE D O 1
ATOM 7822 N N . PRO D 1 125 ? 28.782 76.276 -14.319 1.00 23.19 125 PRO D N 1
ATOM 7823 C CA . PRO D 1 125 ? 27.765 75.369 -14.849 1.00 22.71 125 PRO D CA 1
ATOM 7824 C C . PRO D 1 125 ? 27.536 74.218 -13.891 1.00 23.78 125 PRO D C 1
ATOM 7825 O O . PRO D 1 125 ? 26.357 73.921 -13.654 1.00 25.69 125 PRO D O 1
ATOM 7829 N N . ILE D 1 126 ? 28.555 73.627 -13.236 1.00 24.12 126 ILE D N 1
ATOM 7830 C CA . ILE D 1 126 ? 28.323 72.570 -12.233 1.00 24.96 126 ILE D CA 1
ATOM 7831 C C . ILE D 1 126 ? 27.552 73.105 -11.045 1.00 25.95 126 ILE D C 1
ATOM 7832 O O . ILE D 1 126 ? 26.634 72.417 -10.580 1.00 26.75 126 ILE D O 1
ATOM 7837 N N . THR D 1 127 ? 27.830 74.306 -10.527 1.00 27.56 127 THR D N 1
ATOM 7838 C CA . THR D 1 127 ? 27.096 74.818 -9.370 1.00 28.47 127 THR D CA 1
ATOM 7839 C C . THR D 1 127 ? 25.606 75.002 -9.696 1.00 29.26 127 THR D C 1
ATOM 7840 O O . THR D 1 127 ? 24.719 74.541 -8.954 1.00 28.85 127 THR D O 1
ATOM 7844 N N . ALA D 1 128 ? 25.339 75.626 -10.845 1.00 30.18 128 ALA D N 1
ATOM 7845 C CA . ALA D 1 128 ? 23.983 75.815 -11.328 1.00 32.00 128 ALA D CA 1
ATOM 7846 C C . ALA D 1 128 ? 23.216 74.520 -11.359 1.00 33.79 128 ALA D C 1
ATOM 7847 O O . ALA D 1 128 ? 22.092 74.394 -10.856 1.00 34.60 128 ALA D O 1
ATOM 7849 N N . GLU D 1 129 ? 23.844 73.505 -11.930 1.00 35.82 129 GLU D N 1
ATOM 7850 C CA . GLU D 1 129 ? 23.206 72.212 -12.038 1.00 36.01 129 GLU D CA 1
ATOM 7851 C C . GLU D 1 129 ? 23.033 71.537 -10.701 1.00 35.22 129 GLU D C 1
ATOM 7852 O O . GLU D 1 129 ? 21.947 70.958 -10.529 1.00 35.87 129 GLU D O 1
ATOM 7858 N N . VAL D 1 130 ? 23.985 71.604 -9.760 1.00 33.30 130 VAL D N 1
ATOM 7859 C CA . VAL D 1 130 ? 23.848 70.960 -8.461 1.00 31.87 130 VAL D CA 1
ATOM 7860 C C . VAL D 1 130 ? 22.710 71.630 -7.709 1.00 32.23 130 VAL D C 1
ATOM 7861 O O . VAL D 1 130 ? 21.918 70.944 -7.025 1.00 31.88 130 VAL D O 1
ATOM 7865 N N . PHE D 1 131 ? 22.608 72.974 -7.889 1.00 32.13 131 PHE D N 1
ATOM 7866 C CA . PHE D 1 131 ? 21.564 73.747 -7.224 1.00 31.80 131 PHE D CA 1
ATOM 7867 C C . PHE D 1 131 ? 20.217 73.394 -7.832 1.00 31.82 131 PHE D C 1
ATOM 7868 O O . PHE D 1 131 ? 19.260 73.131 -7.079 1.00 31.36 131 PHE D O 1
ATOM 7876 N N . LYS D 1 132 ? 20.142 73.284 -9.167 1.00 32.32 132 LYS D N 1
ATOM 7877 C CA . LYS D 1 132 ? 18.919 72.852 -9.841 1.00 32.91 132 LYS D CA 1
ATOM 7878 C C . LYS D 1 132 ? 18.501 71.479 -9.346 1.00 34.10 132 LYS D C 1
ATOM 7879 O O . LYS D 1 132 ? 17.325 71.252 -9.070 1.00 34.46 132 LYS D O 1
ATOM 7885 N N . LYS D 1 133 ? 19.441 70.552 -9.145 1.00 35.23 133 LYS D N 1
ATOM 7886 C CA . LYS D 1 133 ? 19.062 69.224 -8.685 1.00 36.93 133 LYS D CA 1
ATOM 7887 C C . LYS D 1 133 ? 18.481 69.211 -7.281 1.00 37.07 133 LYS D C 1
ATOM 7888 O O . LYS D 1 133 ? 17.816 68.258 -6.857 1.00 36.55 133 LYS D O 1
ATOM 7894 N N . HIS D 1 134 ? 18.765 70.271 -6.529 1.00 37.60 134 HIS D N 1
ATOM 7895 C CA . HIS D 1 134 ? 18.178 70.408 -5.215 1.00 38.41 134 HIS D CA 1
ATOM 7896 C C . HIS D 1 134 ? 16.961 71.328 -5.220 1.00 38.16 134 HIS D C 1
ATOM 7897 O O . HIS D 1 134 ? 16.344 71.555 -4.179 1.00 38.80 134 HIS D O 1
ATOM 7904 N N . GLY D 1 135 ? 16.578 71.825 -6.401 1.00 38.20 135 GLY D N 1
ATOM 7905 C CA . GLY D 1 135 ? 15.414 72.683 -6.607 1.00 37.15 135 GLY D CA 1
ATOM 7906 C C . GLY D 1 135 ? 15.540 73.972 -5.824 1.00 36.37 135 GLY D C 1
ATOM 7907 O O . GLY D 1 135 ? 14.569 74.499 -5.288 1.00 37.88 135 GLY D O 1
ATOM 7908 N N . VAL D 1 136 ? 16.734 74.540 -5.767 1.00 35.12 136 VAL D N 1
ATOM 7909 C CA . VAL D 1 136 ? 16.936 75.691 -4.912 1.00 33.00 136 VAL D CA 1
ATOM 7910 C C . VAL D 1 136 ? 17.774 76.710 -5.671 1.00 33.07 136 VAL D C 1
ATOM 7911 O O . VAL D 1 136 ? 18.314 77.655 -5.098 1.00 33.52 136 VAL D O 1
ATOM 7915 N N . TYR D 1 137 ? 17.830 76.549 -6.996 1.00 31.93 137 TYR D N 1
ATOM 7916 C CA . TYR D 1 137 ? 18.629 77.385 -7.852 1.00 31.82 137 TYR D CA 1
ATOM 7917 C C . TYR D 1 137 ? 17.960 78.699 -8.162 1.00 31.84 137 TYR D C 1
ATOM 7918 O O . TYR D 1 137 ? 16.910 78.783 -8.805 1.00 31.89 137 TYR D O 1
ATOM 7927 N N . ASN D 1 138 ? 18.687 79.736 -7.752 1.00 32.19 138 ASN D N 1
ATOM 7928 C CA . ASN D 1 138 ? 18.345 81.099 -8.065 1.00 30.82 138 ASN D CA 1
ATOM 7929 C C . ASN D 1 138 ? 19.571 81.666 -8.722 1.00 29.54 138 ASN D C 1
ATOM 7930 O O . ASN D 1 138 ? 20.544 82.025 -8.063 1.00 29.45 138 ASN D O 1
ATOM 7935 N N . PRO D 1 139 ? 19.525 81.862 -10.038 1.00 29.34 139 PRO D N 1
ATOM 7936 C CA . PRO D 1 139 ? 20.577 82.455 -10.847 1.00 30.42 139 PRO D CA 1
ATOM 7937 C C . PRO D 1 139 ? 21.073 83.838 -10.513 1.00 31.07 139 PRO D C 1
ATOM 7938 O O . PRO D 1 139 ? 21.974 84.363 -11.176 1.00 31.81 139 PRO D O 1
ATOM 7942 N N . ASN D 1 140 ? 20.472 84.480 -9.516 1.00 31.94 140 ASN D N 1
ATOM 7943 C CA . ASN D 1 140 ? 20.895 85.809 -9.137 1.00 31.21 140 ASN D CA 1
ATOM 7944 C C . ASN D 1 140 ? 21.881 85.700 -7.999 1.00 29.81 140 ASN D C 1
ATOM 7945 O O . ASN D 1 140 ? 22.529 86.695 -7.664 1.00 28.74 140 ASN D O 1
ATOM 7950 N N . LYS D 1 141 ? 22.021 84.510 -7.402 1.00 27.92 141 LYS D N 1
ATOM 7951 C CA . LYS D 1 141 ? 22.921 84.408 -6.305 1.00 28.01 141 LYS D CA 1
ATOM 7952 C C . LYS D 1 141 ? 24.173 83.586 -6.577 1.00 29.10 141 LYS D C 1
ATOM 7953 O O . LYS D 1 141 ? 24.938 83.321 -5.634 1.00 29.83 141 LYS D O 1
ATOM 7959 N N . ILE D 1 142 ? 24.497 83.176 -7.815 1.00 27.81 142 ILE D N 1
ATOM 7960 C CA . ILE D 1 142 ? 25.729 82.427 -8.016 1.00 27.17 142 ILE D CA 1
ATOM 7961 C C . ILE D 1 142 ? 26.638 83.193 -8.962 1.00 25.71 142 ILE D C 1
ATOM 7962 O O . ILE D 1 142 ? 26.246 83.612 -10.046 1.00 25.52 142 ILE D O 1
ATOM 7967 N N . PHE D 1 143 ? 27.871 83.348 -8.517 1.00 24.67 143 PHE D N 1
ATOM 7968 C CA . PHE D 1 143 ? 28.891 84.151 -9.153 1.00 23.20 143 PHE D CA 1
ATOM 7969 C C . PHE D 1 143 ? 30.207 83.394 -9.433 1.00 22.85 143 PHE D C 1
ATOM 7970 O O . PHE D 1 143 ? 30.836 82.766 -8.543 1.00 21.48 143 PHE D O 1
ATOM 7978 N N . GLY D 1 144 ? 30.658 83.417 -10.683 1.00 21.61 144 GLY D N 1
ATOM 7979 C CA . GLY D 1 144 ? 31.995 82.928 -11.014 1.00 21.55 144 GLY D CA 1
ATOM 7980 C C . GLY D 1 144 ? 32.927 84.127 -10.903 1.00 20.97 144 GLY D C 1
ATOM 7981 O O . GLY D 1 144 ? 32.852 85.034 -11.746 1.00 20.26 144 GLY D O 1
ATOM 7982 N N . VAL D 1 145 ? 33.809 84.144 -9.885 1.00 21.32 145 VAL D N 1
ATOM 7983 C CA . VAL D 1 145 ? 34.636 85.315 -9.610 1.00 20.82 145 VAL D CA 1
ATOM 7984 C C . VAL D 1 145 ? 35.653 85.442 -10.703 1.00 21.58 145 VAL D C 1
ATOM 7985 O O . VAL D 1 145 ? 36.504 84.549 -10.825 1.00 22.05 145 VAL D O 1
ATOM 7989 N N . THR D 1 146 ? 35.550 86.517 -11.502 1.00 20.18 146 THR D N 1
ATOM 7990 C CA . THR D 1 146 ? 36.467 86.807 -12.562 1.00 19.25 146 THR D CA 1
ATOM 7991 C C . THR D 1 146 ? 37.214 88.078 -12.256 1.00 19.69 146 THR D C 1
ATOM 7992 O O . THR D 1 146 ? 37.945 88.602 -13.103 1.00 19.67 146 THR D O 1
ATOM 7996 N N . THR D 1 147 ? 37.112 88.597 -11.022 1.00 20.55 147 THR D N 1
ATOM 7997 C CA . THR D 1 147 ? 37.657 89.895 -10.654 1.00 20.69 147 THR D CA 1
ATOM 7998 C C . THR D 1 147 ? 39.138 90.088 -10.951 1.00 20.96 147 THR D C 1
ATOM 7999 O O . THR D 1 147 ? 39.610 91.172 -11.326 1.00 19.95 147 THR D O 1
ATOM 8003 N N . LEU D 1 148 ? 39.919 89.013 -10.898 1.00 21.12 148 LEU D N 1
ATOM 8004 C CA . LEU D 1 148 ? 41.353 89.139 -11.089 1.00 19.77 148 LEU D CA 1
ATOM 8005 C C . LEU D 1 148 ? 41.727 89.536 -12.492 1.00 17.15 148 LEU D C 1
ATOM 8006 O O . LEU D 1 148 ? 42.779 90.148 -12.645 1.00 14.66 148 LEU D O 1
ATOM 8011 N N . ASP D 1 149 ? 40.933 89.263 -13.513 1.00 17.71 149 ASP D N 1
ATOM 8012 C CA . ASP D 1 149 ? 41.244 89.746 -14.852 1.00 18.84 149 ASP D CA 1
ATOM 8013 C C . ASP D 1 149 ? 41.009 91.253 -14.889 1.00 19.47 149 ASP D C 1
ATOM 8014 O O . ASP D 1 149 ? 41.738 91.997 -15.550 1.00 19.94 149 ASP D O 1
ATOM 8019 N N . ILE D 1 150 ? 39.997 91.741 -14.168 1.00 19.79 150 ILE D N 1
ATOM 8020 C CA . ILE D 1 150 ? 39.687 93.172 -14.047 1.00 20.43 150 ILE D CA 1
ATOM 8021 C C . ILE D 1 150 ? 40.866 93.870 -13.361 1.00 19.98 150 ILE D C 1
ATOM 8022 O O . ILE D 1 150 ? 41.427 94.868 -13.827 1.00 19.35 150 ILE D O 1
ATOM 8027 N N . VAL D 1 151 ? 41.253 93.283 -12.224 1.00 20.54 151 VAL D N 1
ATOM 8028 C CA . VAL D 1 151 ? 42.357 93.764 -11.423 1.00 20.12 151 VAL D CA 1
ATOM 8029 C C . VAL D 1 151 ? 43.634 93.812 -12.232 1.00 21.24 151 VAL D C 1
ATOM 8030 O O . VAL D 1 151 ? 44.273 94.879 -12.290 1.00 22.52 151 VAL D O 1
ATOM 8034 N N . ARG D 1 152 ? 44.017 92.739 -12.951 1.00 21.48 152 ARG D N 1
ATOM 8035 C CA . ARG D 1 152 ? 45.220 92.743 -13.773 1.00 20.54 152 ARG D CA 1
ATOM 8036 C C . ARG D 1 152 ? 45.096 93.764 -14.874 1.00 21.05 152 ARG D C 1
ATOM 8037 O O . ARG D 1 152 ? 46.090 94.439 -15.153 1.00 22.35 152 ARG D O 1
ATOM 8045 N N . ALA D 1 153 ? 43.936 93.921 -15.509 1.00 22.78 153 ALA D N 1
ATOM 8046 C CA . ALA D 1 153 ? 43.770 94.885 -16.611 1.00 24.58 153 ALA D CA 1
ATOM 8047 C C . ALA D 1 153 ? 43.822 96.318 -16.081 1.00 25.59 153 ALA D C 1
ATOM 8048 O O . ALA D 1 153 ? 44.421 97.206 -16.708 1.00 25.70 153 ALA D O 1
ATOM 8050 N N . ASN D 1 154 ? 43.289 96.601 -14.889 1.00 26.44 154 ASN D N 1
ATOM 8051 C CA . ASN D 1 154 ? 43.444 97.947 -14.302 1.00 26.93 154 ASN D CA 1
ATOM 8052 C C . ASN D 1 154 ? 44.918 98.216 -14.066 1.00 26.71 154 ASN D C 1
ATOM 8053 O O . ASN D 1 154 ? 45.439 99.254 -14.486 1.00 26.29 154 ASN D O 1
ATOM 8058 N N . ALA D 1 155 ? 45.635 97.233 -13.509 1.00 26.73 155 ALA D N 1
ATOM 8059 C CA . ALA D 1 155 ? 47.055 97.360 -13.213 1.00 27.08 155 ALA D CA 1
ATOM 8060 C C . ALA D 1 155 ? 47.908 97.496 -14.466 1.00 27.25 155 ALA D C 1
ATOM 8061 O O . ALA D 1 155 ? 48.783 98.373 -14.570 1.00 26.83 155 ALA D O 1
ATOM 8063 N N . PHE D 1 156 ? 47.596 96.703 -15.495 1.00 28.13 156 PHE D N 1
ATOM 8064 C CA . PHE D 1 156 ? 48.339 96.747 -16.749 1.00 29.16 156 PHE D CA 1
ATOM 8065 C C . PHE D 1 156 ? 48.072 98.039 -17.503 1.00 30.23 156 PHE D C 1
ATOM 8066 O O . PHE D 1 156 ? 49.023 98.715 -17.928 1.00 30.18 156 PHE D O 1
ATOM 8074 N N . VAL D 1 157 ? 46.811 98.435 -17.669 1.00 31.55 157 VAL D N 1
ATOM 8075 C CA . VAL D 1 157 ? 46.516 99.695 -18.359 1.00 32.61 157 VAL D CA 1
ATOM 8076 C C . VAL D 1 157 ? 47.176 100.867 -17.606 1.00 33.42 157 VAL D C 1
ATOM 8077 O O . VAL D 1 157 ? 47.863 101.685 -18.249 1.00 34.49 157 VAL D O 1
ATOM 8081 N N . ALA D 1 158 ? 47.116 100.955 -16.271 1.00 32.91 158 ALA D N 1
ATOM 8082 C CA . ALA D 1 158 ? 47.644 102.136 -15.622 1.00 34.02 158 ALA D CA 1
ATOM 8083 C C . ALA D 1 158 ? 49.143 102.191 -15.650 1.00 35.17 158 ALA D C 1
ATOM 8084 O O . ALA D 1 158 ? 49.692 103.279 -15.812 1.00 34.64 158 ALA D O 1
ATOM 8086 N N . GLU D 1 159 ? 49.815 101.036 -15.572 1.00 37.34 159 GLU D N 1
ATOM 8087 C CA . GLU D 1 159 ? 51.273 100.991 -15.614 1.00 38.44 159 GLU D CA 1
ATOM 8088 C C . GLU D 1 159 ? 51.678 101.541 -16.955 1.00 38.87 159 GLU D C 1
ATOM 8089 O O . GLU D 1 159 ? 52.462 102.496 -17.004 1.00 39.95 159 GLU D O 1
ATOM 8095 N N . LEU D 1 160 ? 51.070 100.994 -18.013 1.00 38.65 160 LEU D N 1
ATOM 8096 C CA . LEU D 1 160 ? 51.306 101.454 -19.368 1.00 38.91 160 LEU D CA 1
ATOM 8097 C C . LEU D 1 160 ? 51.055 102.915 -19.639 1.00 39.43 160 LEU D C 1
ATOM 8098 O O . LEU D 1 160 ? 51.828 103.546 -20.354 1.00 39.98 160 LEU D O 1
ATOM 8103 N N . LYS D 1 161 ? 49.960 103.473 -19.134 1.00 39.68 161 LYS D N 1
ATOM 8104 C CA . LYS D 1 161 ? 49.608 104.850 -19.418 1.00 39.54 161 LYS D CA 1
ATOM 8105 C C . LYS D 1 161 ? 49.985 105.810 -18.302 1.00 40.57 161 LYS D C 1
ATOM 8106 O O . LYS D 1 161 ? 49.434 106.919 -18.246 1.00 41.48 161 LYS D O 1
ATOM 8112 N N . GLY D 1 162 ? 50.879 105.394 -17.401 1.00 40.69 162 GLY D N 1
ATOM 8113 C CA . GLY D 1 162 ? 51.311 106.214 -16.280 1.00 40.84 162 GLY D CA 1
ATOM 8114 C C . GLY D 1 162 ? 50.143 106.820 -15.512 1.00 40.67 162 GLY D C 1
ATOM 8115 O O . GLY D 1 162 ? 50.109 108.026 -15.256 1.00 41.08 162 GLY D O 1
ATOM 8116 N N . LEU D 1 163 ? 49.139 106.032 -15.163 1.00 40.25 163 LEU D N 1
ATOM 8117 C CA . LEU D 1 163 ? 47.995 106.557 -14.454 1.00 39.65 163 LEU D CA 1
ATOM 8118 C C . LEU D 1 163 ? 48.088 105.953 -13.070 1.00 39.35 163 LEU D C 1
ATOM 8119 O O . LEU D 1 163 ? 48.758 104.940 -12.856 1.00 40.34 163 LEU D O 1
ATOM 8124 N N . ASP D 1 164 ? 47.443 106.540 -12.073 1.00 39.40 164 ASP D N 1
ATOM 8125 C CA . ASP D 1 164 ? 47.357 105.932 -10.750 1.00 39.37 164 ASP D CA 1
ATOM 8126 C C . ASP D 1 164 ? 46.375 104.769 -10.908 1.00 39.57 164 ASP D C 1
ATOM 8127 O O . ASP D 1 164 ? 45.225 105.056 -11.282 1.00 38.25 164 ASP D O 1
ATOM 8132 N N . PRO D 1 165 ? 46.718 103.479 -10.663 1.00 39.07 165 PRO D N 1
ATOM 8133 C CA . PRO D 1 165 ? 45.887 102.322 -11.013 1.00 38.57 165 PRO D CA 1
ATOM 8134 C C . PRO D 1 165 ? 44.557 102.308 -10.295 1.00 38.22 165 PRO D C 1
ATOM 8135 O O . PRO D 1 165 ? 43.574 101.738 -10.790 1.00 38.30 165 PRO D O 1
ATOM 8139 N N . ALA D 1 166 ? 44.482 103.052 -9.187 1.00 38.30 166 ALA D N 1
ATOM 8140 C CA . ALA D 1 166 ? 43.215 103.202 -8.492 1.00 38.97 166 ALA D CA 1
ATOM 8141 C C . ALA D 1 166 ? 42.220 104.034 -9.285 1.00 39.01 166 ALA D C 1
ATOM 8142 O O . ALA D 1 166 ? 41.065 104.120 -8.906 1.00 39.11 166 ALA D O 1
ATOM 8144 N N . ARG D 1 167 ? 42.622 104.711 -10.356 1.00 39.97 167 ARG D N 1
ATOM 8145 C CA . ARG D 1 167 ? 41.707 105.531 -11.149 1.00 41.61 167 ARG D CA 1
ATOM 8146 C C . ARG D 1 167 ? 41.274 104.819 -12.429 1.00 40.42 167 ARG D C 1
ATOM 8147 O O . ARG D 1 167 ? 40.414 105.305 -13.185 1.00 41.23 167 ARG D O 1
ATOM 8155 N N . VAL D 1 168 ? 41.861 103.647 -12.707 1.00 38.71 168 VAL D N 1
ATOM 8156 C CA . VAL D 1 168 ? 41.549 102.930 -13.934 1.00 36.65 168 VAL D CA 1
ATOM 8157 C C . VAL D 1 168 ? 40.418 101.915 -13.745 1.00 34.78 168 VAL D C 1
ATOM 8158 O O . VAL D 1 168 ? 40.236 101.335 -12.663 1.00 34.10 168 VAL D O 1
ATOM 8162 N N . SER D 1 169 ? 39.597 101.718 -14.767 1.00 33.94 169 SER D N 1
ATOM 8163 C CA . SER D 1 169 ? 38.588 100.688 -14.700 1.00 34.44 169 SER D CA 1
ATOM 8164 C C . SER D 1 169 ? 38.298 100.147 -16.081 1.00 33.58 169 SER D C 1
ATOM 8165 O O . SER D 1 169 ? 37.721 100.891 -16.878 1.00 33.95 169 SER D O 1
ATOM 8168 N N . VAL D 1 170 ? 38.717 98.915 -16.436 1.00 32.26 170 VAL D N 1
ATOM 8169 C CA . VAL D 1 170 ? 38.345 98.360 -17.741 1.00 30.30 170 VAL D CA 1
ATOM 8170 C C . VAL D 1 170 ? 37.409 97.175 -17.485 1.00 29.69 170 VAL D C 1
ATOM 8171 O O . VAL D 1 170 ? 37.667 96.349 -16.594 1.00 30.39 170 VAL D O 1
ATOM 8175 N N . PRO D 1 171 ? 36.249 97.087 -18.128 1.00 28.98 171 PRO D N 1
ATOM 8176 C CA . PRO D 1 171 ? 35.390 95.915 -18.027 1.00 27.98 171 PRO D CA 1
ATOM 8177 C C . PRO D 1 171 ? 36.007 94.748 -18.801 1.00 26.64 171 PRO D C 1
ATOM 8178 O O . PRO D 1 171 ? 36.600 94.944 -19.860 1.00 26.88 171 PRO D O 1
ATOM 8182 N N . VAL D 1 172 ? 35.981 93.529 -18.296 1.00 25.59 172 VAL D N 1
ATOM 8183 C CA . VAL D 1 172 ? 36.528 92.372 -18.986 1.00 24.55 172 VAL D CA 1
ATOM 8184 C C . VAL D 1 172 ? 35.320 91.466 -18.918 1.00 24.40 172 VAL D C 1
ATOM 8185 O O . VAL D 1 172 ? 34.647 91.333 -17.878 1.00 23.54 172 VAL D O 1
ATOM 8189 N N . ILE D 1 173 ? 35.012 90.932 -20.102 1.00 25.10 173 ILE D N 1
ATOM 8190 C CA . ILE D 1 173 ? 33.870 90.045 -20.276 1.00 24.95 173 ILE D CA 1
ATOM 8191 C C . ILE D 1 173 ? 34.292 88.648 -20.745 1.00 24.84 173 ILE D C 1
ATOM 8192 O O . ILE D 1 173 ? 35.481 88.380 -20.954 1.00 25.02 173 ILE D O 1
ATOM 8197 N N . GLY D 1 174 ? 33.320 87.750 -20.917 1.00 24.58 174 GLY D N 1
ATOM 8198 C CA . GLY D 1 174 ? 33.579 86.434 -21.459 1.00 24.70 174 GLY D CA 1
ATOM 8199 C C . GLY D 1 174 ? 33.585 85.425 -20.344 1.00 25.03 174 GLY D C 1
ATOM 8200 O O . GLY D 1 174 ? 32.588 85.215 -19.646 1.00 25.83 174 GLY D O 1
ATOM 8201 N N . GLY D 1 175 ? 34.763 84.859 -20.158 1.00 25.91 175 GLY D N 1
ATOM 8202 C CA . GLY D 1 175 ? 34.991 83.902 -19.099 1.00 24.23 175 GLY D CA 1
ATOM 8203 C C . GLY D 1 175 ? 36.423 84.025 -18.655 1.00 23.05 175 GLY D C 1
ATOM 8204 O O . GLY D 1 175 ? 37.185 84.903 -19.079 1.00 22.91 175 GLY D O 1
ATOM 8205 N N . HIS D 1 176 ? 36.869 83.060 -17.899 1.00 22.92 176 HIS D N 1
ATOM 8206 C CA . HIS D 1 176 ? 38.228 83.096 -17.470 1.00 23.36 176 HIS D CA 1
ATOM 8207 C C . HIS D 1 176 ? 39.006 81.905 -18.020 1.00 24.37 176 HIS D C 1
ATOM 8208 O O . HIS D 1 176 ? 39.138 80.866 -17.357 1.00 25.37 176 HIS D O 1
ATOM 8215 N N . ALA D 1 177 ? 39.516 82.014 -19.239 1.00 24.65 177 ALA D N 1
ATOM 8216 C CA . ALA D 1 177 ? 40.405 81.028 -19.808 1.00 25.72 177 ALA D CA 1
ATOM 8217 C C . ALA D 1 177 ? 40.926 81.513 -21.140 1.00 26.19 177 ALA D C 1
ATOM 8218 O O . ALA D 1 177 ? 40.129 81.666 -22.045 1.00 26.36 177 ALA D O 1
ATOM 8220 N N . GLY D 1 178 ? 42.204 81.852 -21.291 1.00 28.04 178 GLY D N 1
ATOM 8221 C CA . GLY D 1 178 ? 42.813 82.197 -22.564 1.00 30.34 178 GLY D CA 1
ATOM 8222 C C . GLY D 1 178 ? 42.031 83.233 -23.361 1.00 32.83 178 GLY D C 1
ATOM 8223 O O . GLY D 1 178 ? 41.774 84.349 -22.885 1.00 31.97 178 GLY D O 1
ATOM 8224 N N . LYS D 1 179 ? 41.539 82.768 -24.519 1.00 34.34 179 LYS D N 1
ATOM 8225 C CA . LYS D 1 179 ? 40.787 83.589 -25.456 1.00 34.73 179 LYS D CA 1
ATOM 8226 C C . LYS D 1 179 ? 39.411 83.949 -24.960 1.00 33.46 179 LYS D C 1
ATOM 8227 O O . LYS D 1 179 ? 38.762 84.804 -25.574 1.00 34.23 179 LYS D O 1
ATOM 8233 N N . THR D 1 180 ? 38.893 83.362 -23.886 1.00 31.59 180 THR D N 1
ATOM 8234 C CA . THR D 1 180 ? 37.605 83.792 -23.395 1.00 29.89 180 THR D CA 1
ATOM 8235 C C . THR D 1 180 ? 37.778 85.025 -22.506 1.00 28.83 180 THR D C 1
ATOM 8236 O O . THR D 1 180 ? 36.761 85.604 -22.124 1.00 29.15 180 THR D O 1
ATOM 8240 N N . ILE D 1 181 ? 38.989 85.458 -22.139 1.00 27.60 181 ILE D N 1
ATOM 8241 C CA . ILE D 1 181 ? 39.149 86.649 -21.304 1.00 27.34 181 ILE D CA 1
ATOM 8242 C C . ILE D 1 181 ? 39.067 87.828 -22.289 1.00 27.56 181 ILE D C 1
ATOM 8243 O O . ILE D 1 181 ? 40.044 88.016 -23.039 1.00 27.40 181 ILE D O 1
ATOM 8248 N N . ILE D 1 182 ? 37.963 88.610 -22.413 1.00 26.89 182 ILE D N 1
ATOM 8249 C CA . ILE D 1 182 ? 37.920 89.660 -23.437 1.00 26.68 182 ILE D CA 1
ATOM 8250 C C . ILE D 1 182 ? 38.054 90.995 -22.708 1.00 28.01 182 ILE D C 1
ATOM 8251 O O . ILE D 1 182 ? 37.090 91.399 -22.047 1.00 28.74 182 ILE D O 1
ATOM 8256 N N . PRO D 1 183 ? 39.163 91.742 -22.669 1.00 28.96 183 PRO D N 1
ATOM 8257 C CA . PRO D 1 183 ? 39.241 93.022 -21.986 1.00 29.82 183 PRO D CA 1
ATOM 8258 C C . PRO D 1 183 ? 38.614 94.072 -22.895 1.00 30.69 183 PRO D C 1
ATOM 8259 O O . PRO D 1 183 ? 38.983 94.212 -24.066 1.00 31.53 183 PRO D O 1
ATOM 8263 N N . LEU D 1 184 ? 37.668 94.840 -22.400 1.00 31.38 184 LEU D N 1
ATOM 8264 C CA . LEU D 1 184 ? 37.048 95.885 -23.196 1.00 31.82 184 LEU D CA 1
ATOM 8265 C C . LEU D 1 184 ? 37.808 97.185 -22.927 1.00 32.43 184 LEU D C 1
ATOM 8266 O O . LEU D 1 184 ? 37.391 98.107 -22.209 1.00 31.71 184 LEU D O 1
ATOM 8271 N N . ILE D 1 185 ? 39.012 97.251 -23.488 1.00 33.97 185 ILE D N 1
ATOM 8272 C CA . ILE D 1 185 ? 39.898 98.399 -23.299 1.00 35.83 185 ILE D CA 1
ATOM 8273 C C . ILE D 1 185 ? 39.199 99.630 -23.917 1.00 37.28 185 ILE D C 1
ATOM 8274 O O . ILE D 1 185 ? 39.325 100.740 -23.392 1.00 36.96 185 ILE D O 1
ATOM 8279 N N . SER D 1 186 ? 38.341 99.464 -24.942 1.00 38.93 186 SER D N 1
ATOM 8280 C CA . SER D 1 186 ? 37.630 100.593 -25.508 1.00 39.52 186 SER D CA 1
ATOM 8281 C C . SER D 1 186 ? 36.693 101.192 -24.462 1.00 40.11 186 SER D C 1
ATOM 8282 O O . SER D 1 186 ? 36.278 102.352 -24.554 1.00 41.72 186 SER D O 1
ATOM 8285 N N . GLN D 1 187 ? 36.278 100.426 -23.468 1.00 39.11 187 GLN D N 1
ATOM 8286 C CA . GLN D 1 187 ? 35.390 101.002 -22.493 1.00 39.33 187 GLN D CA 1
ATOM 8287 C C . GLN D 1 187 ? 36.149 101.432 -21.240 1.00 39.59 187 GLN D C 1
ATOM 8288 O O . GLN D 1 187 ? 35.546 101.594 -20.168 1.00 39.22 187 GLN D O 1
ATOM 8294 N N . CYS D 1 188 ? 37.464 101.649 -21.330 1.00 40.04 188 CYS D N 1
ATOM 8295 C CA . CYS D 1 188 ? 38.199 102.006 -20.136 1.00 40.35 188 CYS D CA 1
ATOM 8296 C C . CYS D 1 188 ? 37.958 103.445 -19.671 1.00 40.82 188 CYS D C 1
ATOM 8297 O O . CYS D 1 188 ? 37.767 104.379 -20.462 1.00 40.16 188 CYS D O 1
ATOM 8300 N N . THR D 1 189 ? 37.954 103.589 -18.348 1.00 41.01 189 THR D N 1
ATOM 8301 C CA . THR D 1 189 ? 37.868 104.865 -17.667 1.00 42.30 189 THR D CA 1
ATOM 8302 C C . THR D 1 189 ? 39.253 105.063 -17.082 1.00 43.49 189 THR D C 1
ATOM 8303 O O . THR D 1 189 ? 39.746 104.165 -16.369 1.00 43.71 189 THR D O 1
ATOM 8307 N N . PRO D 1 190 ? 39.900 106.187 -17.305 1.00 44.61 190 PRO D N 1
ATOM 8308 C CA . PRO D 1 190 ? 39.554 107.185 -18.325 1.00 45.59 190 PRO D CA 1
ATOM 8309 C C . PRO D 1 190 ? 39.884 106.748 -19.759 1.00 47.17 190 PRO D C 1
ATOM 8310 O O . PRO D 1 190 ? 40.550 105.731 -19.953 1.00 47.00 190 PRO D O 1
ATOM 8314 N N . LYS D 1 191 ? 39.515 107.547 -20.773 1.00 48.34 191 LYS D N 1
ATOM 8315 C CA . LYS D 1 191 ? 39.778 107.285 -22.201 1.00 49.55 191 LYS D CA 1
ATOM 8316 C C . LYS D 1 191 ? 40.685 106.181 -22.760 1.00 49.59 191 LYS D C 1
ATOM 8317 O O . LYS D 1 191 ? 40.138 105.233 -23.324 1.00 50.85 191 LYS D O 1
ATOM 8323 N N . VAL D 1 192 ? 42.006 106.226 -22.546 1.00 48.27 192 VAL D N 1
ATOM 8324 C CA . VAL D 1 192 ? 43.033 105.379 -23.140 1.00 46.77 192 VAL D CA 1
ATOM 8325 C C . VAL D 1 192 ? 42.976 105.080 -24.648 1.00 47.22 192 VAL D C 1
ATOM 8326 O O . VAL D 1 192 ? 42.250 104.298 -25.266 1.00 47.05 192 VAL D O 1
ATOM 8330 N N . ASP D 1 193 ? 43.903 105.777 -25.260 1.00 48.13 193 ASP D N 1
ATOM 8331 C CA . ASP D 1 193 ? 44.118 105.611 -26.680 1.00 49.35 193 ASP D CA 1
ATOM 8332 C C . ASP D 1 193 ? 45.374 104.783 -26.873 1.00 48.09 193 ASP D C 1
ATOM 8333 O O . ASP D 1 193 ? 46.444 105.092 -26.285 1.00 47.38 193 ASP D O 1
ATOM 8338 N N . PHE D 1 194 ? 45.204 103.636 -27.547 1.00 47.56 194 PHE D N 1
ATOM 8339 C CA . PHE D 1 194 ? 46.287 102.685 -27.841 1.00 46.17 194 PHE D CA 1
ATOM 8340 C C . PHE D 1 194 ? 46.400 102.377 -29.323 1.00 46.08 194 PHE D C 1
ATOM 8341 O O . PHE D 1 194 ? 45.385 102.200 -29.989 1.00 45.84 194 PHE D O 1
ATOM 8349 N N . PRO D 1 195 ? 47.610 102.310 -29.910 1.00 45.65 195 PRO D N 1
ATOM 8350 C CA . PRO D 1 195 ? 47.838 101.700 -31.210 1.00 45.78 195 PRO D CA 1
ATOM 8351 C C . PRO D 1 195 ? 47.402 100.246 -31.190 1.00 46.73 195 PRO D C 1
ATOM 8352 O O . PRO D 1 195 ? 47.559 99.587 -30.158 1.00 47.51 195 PRO D O 1
ATOM 8356 N N . GLN D 1 196 ? 46.895 99.720 -32.326 1.00 48.26 196 GLN D N 1
ATOM 8357 C CA . GLN D 1 196 ? 46.395 98.340 -32.479 1.00 48.22 196 GLN D CA 1
ATOM 8358 C C . GLN D 1 196 ? 47.441 97.313 -32.072 1.00 48.45 196 GLN D C 1
ATOM 8359 O O . GLN D 1 196 ? 47.089 96.290 -31.490 1.00 47.69 196 GLN D O 1
ATOM 8365 N N . ASP D 1 197 ? 48.704 97.561 -32.409 1.00 48.47 197 ASP D N 1
ATOM 8366 C CA . ASP D 1 197 ? 49.810 96.676 -32.082 1.00 48.97 197 ASP D CA 1
ATOM 8367 C C . ASP D 1 197 ? 50.056 96.562 -30.568 1.00 48.65 197 ASP D C 1
ATOM 8368 O O . ASP D 1 197 ? 50.150 95.459 -29.988 1.00 48.37 197 ASP D O 1
ATOM 8373 N N . GLN D 1 198 ? 50.135 97.725 -29.903 1.00 47.73 198 GLN D N 1
ATOM 8374 C CA . GLN D 1 198 ? 50.321 97.797 -28.461 1.00 46.90 198 GLN D CA 1
ATOM 8375 C C . GLN D 1 198 ? 49.044 97.274 -27.783 1.00 45.81 198 GLN D C 1
ATOM 8376 O O . GLN D 1 198 ? 49.082 96.612 -26.729 1.00 45.61 198 GLN D O 1
ATOM 8382 N N . LEU D 1 199 ? 47.908 97.496 -28.448 1.00 43.96 199 LEU D N 1
ATOM 8383 C CA . LEU D 1 199 ? 46.634 97.010 -27.986 1.00 42.48 199 LEU D CA 1
ATOM 8384 C C . LEU D 1 199 ? 46.623 95.496 -27.972 1.00 41.69 199 LEU D C 1
ATOM 8385 O O . LEU D 1 199 ? 46.219 94.889 -26.975 1.00 41.14 199 LEU D O 1
ATOM 8390 N N . SER D 1 200 ? 47.110 94.855 -29.029 1.00 41.18 200 SER D N 1
ATOM 8391 C CA . SER D 1 200 ? 47.078 93.408 -29.056 1.00 41.17 200 SER D CA 1
ATOM 8392 C C . SER D 1 200 ? 47.934 92.779 -27.971 1.00 40.41 200 SER D C 1
ATOM 8393 O O . SER D 1 200 ? 47.453 91.850 -27.298 1.00 41.12 200 SER D O 1
ATOM 8396 N N . THR D 1 201 ? 49.114 93.339 -27.670 1.00 39.58 201 THR D N 1
ATOM 8397 C CA . THR D 1 201 ? 49.988 92.686 -26.710 1.00 38.78 201 THR D CA 1
ATOM 8398 C C . THR D 1 201 ? 49.405 92.857 -25.338 1.00 36.83 201 THR D C 1
ATOM 8399 O O . THR D 1 201 ? 49.598 91.977 -24.506 1.00 36.15 201 THR D O 1
ATOM 8403 N N . LEU D 1 202 ? 48.685 93.956 -25.102 1.00 35.45 202 LEU D N 1
ATOM 8404 C CA . LEU D 1 202 ? 47.981 94.192 -23.854 1.00 34.05 202 LEU D CA 1
ATOM 8405 C C . LEU D 1 202 ? 46.870 93.164 -23.694 1.00 33.38 202 LEU D C 1
ATOM 8406 O O . LEU D 1 202 ? 46.766 92.542 -22.627 1.00 33.83 202 LEU D O 1
ATOM 8411 N N . THR D 1 203 ? 46.069 92.935 -24.737 1.00 32.28 203 THR D N 1
ATOM 8412 C CA . THR D 1 203 ? 45.052 91.907 -24.689 1.00 31.98 203 THR D CA 1
ATOM 8413 C C . THR D 1 203 ? 45.692 90.567 -24.351 1.00 31.43 203 THR D C 1
ATOM 8414 O O . THR D 1 203 ? 45.210 89.868 -23.446 1.00 31.17 203 THR D O 1
ATOM 8418 N N . GLY D 1 204 ? 46.855 90.325 -24.991 1.00 31.06 204 GLY D N 1
ATOM 8419 C CA . GLY D 1 204 ? 47.594 89.085 -24.880 1.00 29.87 204 GLY D CA 1
ATOM 8420 C C . GLY D 1 204 ? 48.096 88.865 -23.475 1.00 29.36 204 GLY D C 1
ATOM 8421 O O . GLY D 1 204 ? 47.844 87.829 -22.857 1.00 30.18 204 GLY D O 1
ATOM 8422 N N . ARG D 1 205 ? 48.682 89.923 -22.928 1.00 29.31 205 ARG D N 1
ATOM 8423 C CA . ARG D 1 205 ? 49.249 89.949 -21.587 1.00 28.68 205 ARG D CA 1
ATOM 8424 C C . ARG D 1 205 ? 48.193 89.636 -20.526 1.00 27.76 205 ARG D C 1
ATOM 8425 O O . ARG D 1 205 ? 48.422 88.897 -19.551 1.00 26.69 205 ARG D O 1
ATOM 8433 N N . ILE D 1 206 ? 46.989 90.179 -20.743 1.00 27.59 206 ILE D N 1
ATOM 8434 C CA . ILE D 1 206 ? 45.863 89.934 -19.860 1.00 27.30 206 ILE D CA 1
ATOM 8435 C C . ILE D 1 206 ? 45.390 88.498 -20.042 1.00 26.73 206 ILE D C 1
ATOM 8436 O O . ILE D 1 206 ? 45.233 87.803 -19.030 1.00 26.26 206 ILE D O 1
ATOM 8441 N N . GLN D 1 207 ? 45.191 88.018 -21.273 1.00 25.75 207 GLN D N 1
ATOM 8442 C CA . GLN D 1 207 ? 44.708 86.665 -21.473 1.00 26.86 207 GLN D CA 1
ATOM 8443 C C . GLN D 1 207 ? 45.662 85.629 -20.907 1.00 26.39 207 GLN D C 1
ATOM 8444 O O . GLN D 1 207 ? 45.215 84.705 -20.223 1.00 26.48 207 GLN D O 1
ATOM 8450 N N . GLU D 1 208 ? 46.953 85.853 -21.024 1.00 26.29 208 GLU D N 1
ATOM 8451 C CA . GLU D 1 208 ? 47.930 84.901 -20.577 1.00 27.93 208 GLU D CA 1
ATOM 8452 C C . GLU D 1 208 ? 48.418 85.016 -19.159 1.00 27.31 208 GLU D C 1
ATOM 8453 O O . GLU D 1 208 ? 49.074 84.086 -18.657 1.00 29.40 208 GLU D O 1
ATOM 8459 N N . ALA D 1 209 ? 48.144 86.133 -18.479 1.00 25.26 209 ALA D N 1
ATOM 8460 C CA . ALA D 1 209 ? 48.708 86.439 -17.184 1.00 21.91 209 ALA D CA 1
ATOM 8461 C C . ALA D 1 209 ? 48.756 85.342 -16.147 1.00 21.18 209 ALA D C 1
ATOM 8462 O O . ALA D 1 209 ? 49.729 85.222 -15.412 1.00 22.13 209 ALA D O 1
ATOM 8464 N N . GLY D 1 210 ? 47.779 84.476 -16.008 1.00 19.61 210 GLY D N 1
ATOM 8465 C CA . GLY D 1 210 ? 47.856 83.420 -15.032 1.00 18.99 210 GLY D CA 1
ATOM 8466 C C . GLY D 1 210 ? 48.884 82.364 -15.365 1.00 17.92 210 GLY D C 1
ATOM 8467 O O . GLY D 1 210 ? 49.478 81.737 -14.480 1.00 16.67 210 GLY D O 1
ATOM 8468 N N . THR D 1 211 ? 49.063 82.140 -16.656 1.00 19.60 211 THR D N 1
ATOM 8469 C CA . THR D 1 211 ? 50.075 81.197 -17.078 1.00 22.24 211 THR D CA 1
ATOM 8470 C C . THR D 1 211 ? 51.484 81.787 -16.862 1.00 23.56 211 THR D C 1
ATOM 8471 O O . THR D 1 211 ? 52.383 81.054 -16.405 1.00 23.31 211 THR D O 1
ATOM 8475 N N . GLU D 1 212 ? 51.688 83.101 -17.072 1.00 22.71 212 GLU D N 1
ATOM 8476 C CA . GLU D 1 212 ? 52.945 83.703 -16.708 1.00 22.73 212 GLU D CA 1
ATOM 8477 C C . GLU D 1 212 ? 53.253 83.611 -15.243 1.00 20.22 212 GLU D C 1
ATOM 8478 O O . GLU D 1 212 ? 54.407 83.400 -14.892 1.00 20.88 212 GLU D O 1
ATOM 8484 N N . VAL D 1 213 ? 52.315 83.719 -14.325 1.00 19.57 213 VAL D N 1
ATOM 8485 C CA . VAL D 1 213 ? 52.660 83.584 -12.920 1.00 19.21 213 VAL D CA 1
ATOM 8486 C C . VAL D 1 213 ? 52.962 82.111 -12.592 1.00 20.09 213 VAL D C 1
ATOM 8487 O O . VAL D 1 213 ? 53.819 81.812 -11.758 1.00 19.26 213 VAL D O 1
ATOM 8491 N N . VAL D 1 214 ? 52.273 81.132 -13.196 1.00 21.38 214 VAL D N 1
ATOM 8492 C CA . VAL D 1 214 ? 52.599 79.718 -12.982 1.00 22.38 214 VAL D CA 1
ATOM 8493 C C . VAL D 1 214 ? 54.034 79.456 -13.449 1.00 23.12 214 VAL D C 1
ATOM 8494 O O . VAL D 1 214 ? 54.793 78.791 -12.726 1.00 23.95 214 VAL D O 1
ATOM 8498 N N . LYS D 1 215 ? 54.464 79.985 -14.597 1.00 23.62 215 LYS D N 1
ATOM 8499 C CA . LYS D 1 215 ? 55.871 79.852 -14.973 1.00 24.39 215 LYS D CA 1
ATOM 8500 C C . LYS D 1 215 ? 56.792 80.521 -13.957 1.00 22.75 215 LYS D C 1
ATOM 8501 O O . LYS D 1 215 ? 57.688 79.855 -13.443 1.00 23.57 215 LYS D O 1
ATOM 8507 N N . ALA D 1 216 ? 56.614 81.785 -13.603 1.00 21.55 216 ALA D N 1
ATOM 8508 C CA . ALA D 1 216 ? 57.448 82.443 -12.626 1.00 21.34 216 ALA D CA 1
ATOM 8509 C C . ALA D 1 216 ? 57.484 81.731 -11.278 1.00 21.46 216 ALA D C 1
ATOM 8510 O O . ALA D 1 216 ? 58.516 81.705 -10.612 1.00 21.19 216 ALA D O 1
ATOM 8512 N N . LYS D 1 217 ? 56.410 81.089 -10.824 1.00 22.37 217 LYS D N 1
ATOM 8513 C CA . LYS D 1 217 ? 56.416 80.317 -9.600 1.00 22.21 217 LYS D CA 1
ATOM 8514 C C . LYS D 1 217 ? 57.126 78.965 -9.682 1.00 23.46 217 LYS D C 1
ATOM 8515 O O . LYS D 1 217 ? 57.429 78.351 -8.637 1.00 22.86 217 LYS D O 1
ATOM 8521 N N . ALA D 1 218 ? 57.349 78.481 -10.904 1.00 23.72 218 ALA D N 1
ATOM 8522 C CA . ALA D 1 218 ? 58.077 77.268 -11.183 1.00 24.61 218 ALA D CA 1
ATOM 8523 C C . ALA D 1 218 ? 57.720 76.088 -10.294 1.00 25.12 218 ALA D C 1
ATOM 8524 O O . ALA D 1 218 ? 58.543 75.569 -9.532 1.00 28.40 218 ALA D O 1
ATOM 8526 N N . GLY D 1 219 ? 56.478 75.663 -10.217 1.00 26.19 219 GLY D N 1
ATOM 8527 C CA . GLY D 1 219 ? 56.140 74.487 -9.439 1.00 25.58 219 GLY D CA 1
ATOM 8528 C C . GLY D 1 219 ? 55.600 74.800 -8.070 1.00 25.12 219 GLY D C 1
ATOM 8529 O O . GLY D 1 219 ? 54.961 73.915 -7.473 1.00 25.19 219 GLY D O 1
ATOM 8530 N N . ALA D 1 220 ? 55.780 76.002 -7.540 1.00 25.20 220 ALA D N 1
ATOM 8531 C CA . ALA D 1 220 ? 55.295 76.317 -6.209 1.00 25.21 220 ALA D CA 1
ATOM 8532 C C . ALA D 1 220 ? 53.904 76.951 -6.292 1.00 26.55 220 ALA D C 1
ATOM 8533 O O . ALA D 1 220 ? 53.533 77.759 -5.434 1.00 28.58 220 ALA D O 1
ATOM 8535 N N . GLY D 1 221 ? 53.117 76.711 -7.340 1.00 24.83 221 GLY D N 1
ATOM 8536 C CA . GLY D 1 221 ? 51.741 77.126 -7.271 1.00 23.83 221 GLY D CA 1
ATOM 8537 C C . GLY D 1 221 ? 51.433 78.186 -8.287 1.00 22.23 221 GLY D C 1
ATOM 8538 O O . GLY D 1 221 ? 52.258 78.462 -9.142 1.00 22.93 221 GLY D O 1
ATOM 8539 N N . SER D 1 222 ? 50.244 78.764 -8.198 1.00 21.67 222 SER D N 1
ATOM 8540 C CA . SER D 1 222 ? 49.848 79.811 -9.101 1.00 20.43 222 SER D CA 1
ATOM 8541 C C . SER D 1 222 ? 49.545 81.066 -8.281 1.00 19.46 222 SER D C 1
ATOM 8542 O O . SER D 1 222 ? 49.983 81.150 -7.122 1.00 18.38 222 SER D O 1
ATOM 8545 N N . ALA D 1 223 ? 48.874 82.058 -8.869 1.00 19.54 223 ALA D N 1
ATOM 8546 C CA . ALA D 1 223 ? 48.435 83.282 -8.199 1.00 18.96 223 ALA D CA 1
ATOM 8547 C C . ALA D 1 223 ? 47.682 82.967 -6.924 1.00 18.24 223 ALA D C 1
ATOM 8548 O O . ALA D 1 223 ? 46.639 82.295 -6.951 1.00 19.28 223 ALA D O 1
ATOM 8550 N N . THR D 1 224 ? 48.209 83.429 -5.800 1.00 17.17 224 THR D N 1
ATOM 8551 C CA . THR D 1 224 ? 47.514 83.238 -4.555 1.00 16.51 224 THR D CA 1
ATOM 8552 C C . THR D 1 224 ? 47.245 84.585 -3.887 1.00 16.19 224 THR D C 1
ATOM 8553 O O . THR D 1 224 ? 46.130 84.840 -3.426 1.00 16.65 224 THR D O 1
ATOM 8557 N N . LEU D 1 225 ? 48.233 85.475 -3.845 1.00 16.06 225 LEU D N 1
ATOM 8558 C CA . LEU D 1 225 ? 48.113 86.755 -3.164 1.00 16.92 225 LEU D CA 1
ATOM 8559 C C . LEU D 1 225 ? 47.256 87.786 -3.946 1.00 17.42 225 LEU D C 1
ATOM 8560 O O . LEU D 1 225 ? 46.345 88.445 -3.402 1.00 18.17 225 LEU D O 1
ATOM 8565 N N . SER D 1 226 ? 47.439 87.883 -5.245 1.00 17.31 226 SER D N 1
ATOM 8566 C CA . SER D 1 226 ? 46.634 88.766 -6.036 1.00 18.22 226 SER D CA 1
ATOM 8567 C C . SER D 1 226 ? 45.231 88.223 -6.152 1.00 19.15 226 SER D C 1
ATOM 8568 O O . SER D 1 226 ? 44.264 88.975 -6.334 1.00 18.81 226 SER D O 1
ATOM 8571 N N . MET D 1 227 ? 45.104 86.887 -6.073 1.00 19.83 227 MET D N 1
ATOM 8572 C CA . MET D 1 227 ? 43.796 86.241 -6.155 1.00 18.24 227 MET D CA 1
ATOM 8573 C C . MET D 1 227 ? 43.024 86.462 -4.868 1.00 16.80 227 MET D C 1
ATOM 8574 O O . MET D 1 227 ? 41.801 86.669 -4.913 1.00 15.99 227 MET D O 1
ATOM 8579 N N . ALA D 1 228 ? 43.691 86.392 -3.714 1.00 15.68 228 ALA D N 1
ATOM 8580 C CA . ALA D 1 228 ? 43.082 86.711 -2.443 1.00 16.39 228 ALA D CA 1
ATOM 8581 C C . ALA D 1 228 ? 42.629 88.167 -2.493 1.00 17.19 228 ALA D C 1
ATOM 8582 O O . ALA D 1 228 ? 41.494 88.448 -2.120 1.00 18.17 228 ALA D O 1
ATOM 8584 N N . TYR D 1 229 ? 43.446 89.121 -2.967 1.00 18.31 229 TYR D N 1
ATOM 8585 C CA . TYR D 1 229 ? 43.042 90.514 -3.135 1.00 19.22 229 TYR D CA 1
ATOM 8586 C C . TYR D 1 229 ? 41.763 90.589 -3.961 1.00 19.64 229 TYR D C 1
ATOM 8587 O O . TYR D 1 229 ? 40.788 91.210 -3.510 1.00 20.55 229 TYR D O 1
ATOM 8596 N N . ALA D 1 230 ? 41.763 89.988 -5.148 1.00 17.89 230 ALA D N 1
ATOM 8597 C CA . ALA D 1 230 ? 40.657 90.059 -6.074 1.00 18.38 230 ALA D CA 1
ATOM 8598 C C . ALA D 1 230 ? 39.386 89.395 -5.584 1.00 17.60 230 ALA D C 1
ATOM 8599 O O . ALA D 1 230 ? 38.307 89.950 -5.723 1.00 15.83 230 ALA D O 1
ATOM 8601 N N . GLY D 1 231 ? 39.457 88.249 -4.946 1.00 17.83 231 GLY D N 1
ATOM 8602 C CA . GLY D 1 231 ? 38.302 87.611 -4.388 1.00 17.94 231 GLY D CA 1
ATOM 8603 C C . GLY D 1 231 ? 37.794 88.415 -3.196 1.00 17.83 231 GLY D C 1
ATOM 8604 O O . GLY D 1 231 ? 36.591 88.375 -2.974 1.00 19.33 231 GLY D O 1
ATOM 8605 N N . ALA D 1 232 ? 38.592 89.115 -2.368 1.00 19.19 232 ALA D N 1
ATOM 8606 C CA . ALA D 1 232 ? 38.074 89.917 -1.234 1.00 18.87 232 ALA D CA 1
ATOM 8607 C C . ALA D 1 232 ? 37.430 91.205 -1.745 1.00 18.61 232 ALA D C 1
ATOM 8608 O O . ALA D 1 232 ? 36.432 91.627 -1.179 1.00 20.27 232 ALA D O 1
ATOM 8610 N N . ARG D 1 233 ? 37.894 91.791 -2.845 1.00 18.82 233 ARG D N 1
ATOM 8611 C CA . ARG D 1 233 ? 37.266 92.939 -3.481 1.00 18.01 233 ARG D CA 1
ATOM 8612 C C . ARG D 1 233 ? 35.887 92.552 -3.971 1.00 18.10 233 ARG D C 1
ATOM 8613 O O . ARG D 1 233 ? 34.908 93.260 -3.762 1.00 17.43 233 ARG D O 1
ATOM 8621 N N . PHE D 1 234 ? 35.728 91.407 -4.615 1.00 17.90 234 PHE D N 1
ATOM 8622 C CA . PHE D 1 234 ? 34.416 91.000 -5.012 1.00 18.71 234 PHE D CA 1
ATOM 8623 C C . PHE D 1 234 ? 33.528 90.732 -3.813 1.00 19.31 234 PHE D C 1
ATOM 8624 O O . PHE D 1 234 ? 32.403 91.242 -3.862 1.00 21.18 234 PHE D O 1
ATOM 8632 N N . VAL D 1 235 ? 33.887 90.019 -2.741 1.00 18.98 235 VAL D N 1
ATOM 8633 C CA . VAL D 1 235 ? 32.977 89.797 -1.628 1.00 20.85 235 VAL D CA 1
ATOM 8634 C C . VAL D 1 235 ? 32.640 91.121 -0.960 1.00 22.81 235 VAL D C 1
ATOM 8635 O O . VAL D 1 235 ? 31.490 91.314 -0.548 1.00 23.59 235 VAL D O 1
ATOM 8639 N N . PHE D 1 236 ? 33.548 92.094 -0.827 1.00 23.63 236 PHE D N 1
ATOM 8640 C CA . PHE D 1 236 ? 33.158 93.358 -0.202 1.00 23.14 236 PHE D CA 1
ATOM 8641 C C . PHE D 1 236 ? 32.251 94.159 -1.130 1.00 22.81 236 PHE D C 1
ATOM 8642 O O . PHE D 1 236 ? 31.349 94.788 -0.587 1.00 22.60 236 PHE D O 1
ATOM 8650 N N . SER D 1 237 ? 32.409 94.162 -2.460 1.00 22.35 237 SER D N 1
ATOM 8651 C CA . SER D 1 237 ? 31.481 94.859 -3.347 1.00 23.37 237 SER D CA 1
ATOM 8652 C C . SER D 1 237 ? 30.085 94.273 -3.203 1.00 24.62 237 SER D C 1
ATOM 8653 O O . SER D 1 237 ? 29.082 94.985 -3.136 1.00 25.28 237 SER D O 1
ATOM 8656 N N . LEU D 1 238 ? 29.993 92.935 -3.199 1.00 24.33 238 LEU D N 1
ATOM 8657 C CA . LEU D 1 238 ? 28.753 92.224 -2.972 1.00 23.05 238 LEU D CA 1
ATOM 8658 C C . LEU D 1 238 ? 28.166 92.551 -1.602 1.00 21.74 238 LEU D C 1
ATOM 8659 O O . LEU D 1 238 ? 27.023 92.944 -1.595 1.00 19.55 238 LEU D O 1
ATOM 8664 N N . VAL D 1 239 ? 28.821 92.403 -0.453 1.00 21.33 239 VAL D N 1
ATOM 8665 C CA . VAL D 1 239 ? 28.302 92.753 0.861 1.00 23.10 239 VAL D CA 1
ATOM 8666 C C . VAL D 1 239 ? 27.894 94.238 0.948 1.00 25.31 239 VAL D C 1
ATOM 8667 O O . VAL D 1 239 ? 26.845 94.544 1.547 1.00 25.72 239 VAL D O 1
ATOM 8671 N N . ASP D 1 240 ? 28.640 95.194 0.348 1.00 26.91 240 ASP D N 1
ATOM 8672 C CA . ASP D 1 240 ? 28.282 96.608 0.283 1.00 27.33 240 ASP D CA 1
ATOM 8673 C C . ASP D 1 240 ? 26.914 96.707 -0.362 1.00 28.93 240 ASP D C 1
ATOM 8674 O O . ASP D 1 240 ? 25.993 97.193 0.308 1.00 28.77 240 ASP D O 1
ATOM 8679 N N . ALA D 1 241 ? 26.710 96.161 -1.590 1.00 29.13 241 ALA D N 1
ATOM 8680 C CA . ALA D 1 241 ? 25.439 96.141 -2.342 1.00 29.29 241 ALA D CA 1
ATOM 8681 C C . ALA D 1 241 ? 24.346 95.461 -1.555 1.00 29.92 241 ALA D C 1
ATOM 8682 O O . ALA D 1 241 ? 23.225 95.950 -1.537 1.00 30.37 241 ALA D O 1
ATOM 8684 N N . MET D 1 242 ? 24.637 94.368 -0.850 1.00 30.90 242 MET D N 1
ATOM 8685 C CA . MET D 1 242 ? 23.713 93.689 0.045 1.00 31.91 242 MET D CA 1
ATOM 8686 C C . MET D 1 242 ? 23.307 94.633 1.169 1.00 32.02 242 MET D C 1
ATOM 8687 O O . MET D 1 242 ? 22.136 94.720 1.585 1.00 32.78 242 MET D O 1
ATOM 8692 N N . ASN D 1 243 ? 24.261 95.414 1.668 1.00 31.49 243 ASN D N 1
ATOM 8693 C CA . ASN D 1 243 ? 24.013 96.399 2.701 1.00 31.05 243 ASN D CA 1
ATOM 8694 C C . ASN D 1 243 ? 23.390 97.662 2.141 1.00 30.42 243 ASN D C 1
ATOM 8695 O O . ASN D 1 243 ? 23.185 98.612 2.881 1.00 31.81 243 ASN D O 1
ATOM 8700 N N . GLY D 1 244 ? 23.112 97.800 0.855 1.00 29.60 244 GLY D N 1
ATOM 8701 C CA . GLY D 1 244 ? 22.320 98.908 0.388 1.00 28.53 244 GLY D CA 1
ATOM 8702 C C . GLY D 1 244 ? 23.077 99.963 -0.331 1.00 28.19 244 GLY D C 1
ATOM 8703 O O . GLY D 1 244 ? 22.452 100.974 -0.614 1.00 28.50 244 GLY D O 1
ATOM 8704 N N . LYS D 1 245 ? 24.357 99.845 -0.607 1.00 27.99 245 LYS D N 1
ATOM 8705 C CA . LYS D 1 245 ? 25.044 100.869 -1.378 1.00 28.46 245 LYS D CA 1
ATOM 8706 C C . LYS D 1 245 ? 24.594 100.736 -2.825 1.00 29.45 245 LYS D C 1
ATOM 8707 O O . LYS D 1 245 ? 24.503 99.638 -3.397 1.00 29.59 245 LYS D O 1
ATOM 8713 N N . GLU D 1 246 ? 24.260 101.864 -3.418 1.00 30.63 246 GLU D N 1
ATOM 8714 C CA . GLU D 1 246 ? 23.774 101.898 -4.781 1.00 30.94 246 GLU D CA 1
ATOM 8715 C C . GLU D 1 246 ? 24.958 102.075 -5.723 1.00 30.51 246 GLU D C 1
ATOM 8716 O O . GLU D 1 246 ? 26.058 102.468 -5.292 1.00 29.71 246 GLU D O 1
ATOM 8722 N N . GLY D 1 247 ? 24.795 101.674 -6.986 1.00 29.47 247 GLY D N 1
ATOM 8723 C CA . GLY D 1 247 ? 25.841 101.861 -7.969 1.00 27.92 247 GLY D CA 1
ATOM 8724 C C . GLY D 1 247 ? 26.927 100.793 -7.948 1.00 27.29 247 GLY D C 1
ATOM 8725 O O . GLY D 1 247 ? 27.831 100.889 -8.773 1.00 27.84 247 GLY D O 1
ATOM 8726 N N . VAL D 1 248 ? 26.930 99.787 -7.071 1.00 27.26 248 VAL D N 1
ATOM 8727 C CA . VAL D 1 248 ? 27.934 98.717 -7.072 1.00 26.74 248 VAL D CA 1
ATOM 8728 C C . VAL D 1 248 ? 27.815 97.828 -8.352 1.00 26.92 248 VAL D C 1
ATOM 8729 O O . VAL D 1 248 ? 26.832 97.086 -8.576 1.00 26.39 248 VAL D O 1
ATOM 8733 N N . VAL D 1 249 ? 28.809 97.966 -9.229 1.00 26.34 249 VAL D N 1
ATOM 8734 C CA . VAL D 1 249 ? 28.919 97.207 -10.442 1.00 27.99 249 VAL D CA 1
ATOM 8735 C C . VAL D 1 249 ? 30.197 96.414 -10.486 1.00 27.49 249 VAL D C 1
ATOM 8736 O O . VAL D 1 249 ? 31.291 96.942 -10.282 1.00 27.47 249 VAL D O 1
ATOM 8740 N N . GLU D 1 250 ? 30.050 95.132 -10.810 1.00 28.19 250 GLU D N 1
ATOM 8741 C CA . GLU D 1 250 ? 31.170 94.188 -10.924 1.00 28.24 250 GLU D CA 1
ATOM 8742 C C . GLU D 1 250 ? 30.964 93.168 -12.055 1.00 27.17 250 GLU D C 1
ATOM 8743 O O . GLU D 1 250 ? 29.838 92.751 -12.374 1.00 27.98 250 GLU D O 1
ATOM 8749 N N . CYS D 1 251 ? 32.052 92.743 -12.684 1.00 26.36 251 CYS D N 1
ATOM 8750 C CA . CYS D 1 251 ? 32.005 91.754 -13.748 1.00 25.94 251 CYS D CA 1
ATOM 8751 C C . CYS D 1 251 ? 32.033 90.401 -13.082 1.00 24.54 251 CYS D C 1
ATOM 8752 O O . CYS D 1 251 ? 32.718 90.254 -12.084 1.00 24.16 251 CYS D O 1
ATOM 8755 N N . SER D 1 252 ? 31.201 89.474 -13.560 1.00 26.02 252 SER D N 1
ATOM 8756 C CA . SER D 1 252 ? 31.085 88.099 -13.052 1.00 26.47 252 SER D CA 1
ATOM 8757 C C . SER D 1 252 ? 30.473 87.180 -14.134 1.00 26.07 252 SER D C 1
ATOM 8758 O O . SER D 1 252 ? 29.708 87.590 -15.043 1.00 25.17 252 SER D O 1
ATOM 8761 N N . PHE D 1 253 ? 31.002 85.941 -14.087 1.00 25.78 253 PHE D N 1
ATOM 8762 C CA . PHE D 1 253 ? 30.615 84.846 -14.975 1.00 24.63 253 PHE D CA 1
ATOM 8763 C C . PHE D 1 253 ? 29.373 84.318 -14.309 1.00 24.55 253 PHE D C 1
ATOM 8764 O O . PHE D 1 253 ? 29.394 83.796 -13.179 1.00 24.39 253 PHE D O 1
ATOM 8772 N N . VAL D 1 254 ? 28.274 84.548 -15.019 1.00 25.43 254 VAL D N 1
ATOM 8773 C CA . VAL D 1 254 ? 26.974 84.277 -14.449 1.00 26.31 254 VAL D CA 1
ATOM 8774 C C . VAL D 1 254 ? 26.070 83.765 -15.551 1.00 26.94 254 VAL D C 1
ATOM 8775 O O . VAL D 1 254 ? 26.415 83.827 -16.737 1.00 26.65 254 VAL D O 1
ATOM 8779 N N . LYS D 1 255 ? 24.961 83.151 -15.184 1.00 29.64 255 LYS D N 1
ATOM 8780 C CA . LYS D 1 255 ? 23.953 82.732 -16.153 1.00 34.13 255 LYS D CA 1
ATOM 8781 C C . LYS D 1 255 ? 23.483 83.986 -16.917 1.00 35.70 255 LYS D C 1
ATOM 8782 O O . LYS D 1 255 ? 22.924 84.956 -16.358 1.00 35.70 255 LYS D O 1
ATOM 8788 N N . SER D 1 256 ? 23.714 83.958 -18.224 1.00 36.93 256 SER D N 1
ATOM 8789 C CA . SER D 1 256 ? 23.564 85.156 -18.994 1.00 38.15 256 SER D CA 1
ATOM 8790 C C . SER D 1 256 ? 22.664 84.975 -20.171 1.00 39.65 256 SER D C 1
ATOM 8791 O O . SER D 1 256 ? 22.668 83.959 -20.866 1.00 39.73 256 SER D O 1
ATOM 8794 N N . GLN D 1 257 ? 21.991 86.095 -20.381 1.00 41.65 257 GLN D N 1
ATOM 8795 C CA . GLN D 1 257 ? 20.976 86.275 -21.403 1.00 43.82 257 GLN D CA 1
ATOM 8796 C C . GLN D 1 257 ? 21.654 86.912 -22.615 1.00 44.10 257 GLN D C 1
ATOM 8797 O O . GLN D 1 257 ? 21.193 86.788 -23.757 1.00 44.35 257 GLN D O 1
ATOM 8803 N N . GLU D 1 258 ? 22.791 87.546 -22.329 1.00 43.45 258 GLU D N 1
ATOM 8804 C CA . GLU D 1 258 ? 23.452 88.445 -23.242 1.00 42.86 258 GLU D CA 1
ATOM 8805 C C . GLU D 1 258 ? 23.948 87.916 -24.563 1.00 43.11 258 GLU D C 1
ATOM 8806 O O . GLU D 1 258 ? 24.253 88.702 -25.466 1.00 42.98 258 GLU D O 1
ATOM 8812 N N . THR D 1 259 ? 24.081 86.595 -24.682 1.00 43.30 259 THR D N 1
ATOM 8813 C CA . THR D 1 259 ? 24.459 85.936 -25.925 1.00 43.69 259 THR D CA 1
ATOM 8814 C C . THR D 1 259 ? 23.658 84.639 -25.929 1.00 44.22 259 THR D C 1
ATOM 8815 O O . THR D 1 259 ? 22.953 84.294 -24.976 1.00 44.28 259 THR D O 1
ATOM 8819 N N . ASP D 1 260 ? 23.848 83.871 -26.995 1.00 45.00 260 ASP D N 1
ATOM 8820 C CA . ASP D 1 260 ? 23.360 82.497 -27.190 1.00 44.53 260 ASP D CA 1
ATOM 8821 C C . ASP D 1 260 ? 24.071 81.572 -26.189 1.00 43.30 260 ASP D C 1
ATOM 8822 O O . ASP D 1 260 ? 23.649 80.457 -25.907 1.00 43.04 260 ASP D O 1
ATOM 8827 N N . CYS D 1 261 ? 25.260 82.001 -25.741 1.00 41.25 261 CYS D N 1
ATOM 8828 C CA . CYS D 1 261 ? 26.076 81.337 -24.747 1.00 39.34 261 CYS D CA 1
ATOM 8829 C C . CYS D 1 261 ? 25.363 81.478 -23.402 1.00 37.90 261 CYS D C 1
ATOM 8830 O O . CYS D 1 261 ? 25.191 82.601 -22.922 1.00 37.84 261 CYS D O 1
ATOM 8833 N N . PRO D 1 262 ? 24.950 80.390 -22.761 1.00 36.20 262 PRO D N 1
ATOM 8834 C CA . PRO D 1 262 ? 24.198 80.387 -21.518 1.00 34.55 262 PRO D CA 1
ATOM 8835 C C . PRO D 1 262 ? 24.862 80.968 -20.265 1.00 32.46 262 PRO D C 1
ATOM 8836 O O . PRO D 1 262 ? 24.167 81.306 -19.287 1.00 32.85 262 PRO D O 1
ATOM 8840 N N . TYR D 1 263 ? 26.193 81.004 -20.167 1.00 29.51 263 TYR D N 1
ATOM 8841 C CA . TYR D 1 263 ? 26.857 81.620 -19.016 1.00 25.57 263 TYR D CA 1
ATOM 8842 C C . TYR D 1 263 ? 27.861 82.523 -19.657 1.00 24.63 263 TYR D C 1
ATOM 8843 O O . TYR D 1 263 ? 28.392 82.157 -20.712 1.00 23.87 263 TYR D O 1
ATOM 8852 N N . PHE D 1 264 ? 28.051 83.706 -19.099 1.00 24.22 264 PHE D N 1
ATOM 8853 C CA . PHE D 1 264 ? 28.954 84.685 -19.690 1.00 25.33 264 PHE D CA 1
ATOM 8854 C C . PHE D 1 264 ? 29.259 85.758 -18.611 1.00 26.24 264 PHE D C 1
ATOM 8855 O O . PHE D 1 264 ? 28.598 85.849 -17.561 1.00 26.76 264 PHE D O 1
ATOM 8863 N N . SER D 1 265 ? 30.296 86.545 -18.774 1.00 27.33 265 SER D N 1
ATOM 8864 C CA . SER D 1 265 ? 30.639 87.517 -17.762 1.00 29.01 265 SER D CA 1
ATOM 8865 C C . SER D 1 265 ? 30.425 88.890 -18.367 1.00 29.69 265 SER D C 1
ATOM 8866 O O . SER D 1 265 ? 30.955 89.202 -19.441 1.00 30.23 265 SER D O 1
ATOM 8869 N N . THR D 1 266 ? 29.629 89.696 -17.679 1.00 29.99 266 THR D N 1
ATOM 8870 C CA . THR D 1 266 ? 29.329 91.024 -18.137 1.00 29.87 266 THR D CA 1
ATOM 8871 C C . THR D 1 266 ? 29.296 91.893 -16.901 1.00 30.09 266 THR D C 1
ATOM 8872 O O . THR D 1 266 ? 29.269 91.362 -15.767 1.00 29.59 266 THR D O 1
ATOM 8876 N N . PRO D 1 267 ? 29.333 93.233 -17.041 1.00 30.18 267 PRO D N 1
ATOM 8877 C CA . PRO D 1 267 ? 29.207 94.135 -15.906 1.00 30.37 267 PRO D CA 1
ATOM 8878 C C . PRO D 1 267 ? 27.800 93.948 -15.369 1.00 30.51 267 PRO D C 1
ATOM 8879 O O . PRO D 1 267 ? 26.828 93.889 -16.138 1.00 30.92 267 PRO D O 1
ATOM 8883 N N . LEU D 1 268 ? 27.744 93.745 -14.053 1.00 30.49 268 LEU D N 1
ATOM 8884 C CA . LEU D 1 268 ? 26.505 93.562 -13.322 1.00 30.71 268 LEU D CA 1
ATOM 8885 C C . LEU D 1 268 ? 26.310 94.633 -12.247 1.00 31.41 268 LEU D C 1
ATOM 8886 O O . LEU D 1 268 ? 27.199 94.886 -11.403 1.00 31.12 268 LEU D O 1
ATOM 8891 N N . LEU D 1 269 ? 25.134 95.269 -12.273 1.00 31.39 269 LEU D N 1
ATOM 8892 C CA . LEU D 1 269 ? 24.709 96.085 -11.139 1.00 30.44 269 LEU D CA 1
ATOM 8893 C C . LEU D 1 269 ? 24.233 95.087 -10.084 1.00 30.01 269 LEU D C 1
ATOM 8894 O O . LEU D 1 269 ? 23.369 94.215 -10.331 1.00 29.50 269 LEU D O 1
ATOM 8899 N N . LEU D 1 270 ? 24.822 95.209 -8.902 1.00 29.06 270 LEU D N 1
ATOM 8900 C CA . LEU D 1 270 ? 24.502 94.310 -7.815 1.00 29.66 270 LEU D CA 1
ATOM 8901 C C . LEU D 1 270 ? 23.536 94.899 -6.812 1.00 29.76 270 LEU D C 1
ATOM 8902 O O . LEU D 1 270 ? 23.386 96.114 -6.730 1.00 29.75 270 LEU D O 1
ATOM 8907 N N . GLY D 1 271 ? 22.851 94.105 -6.025 1.00 30.87 271 GLY D N 1
ATOM 8908 C CA . GLY D 1 271 ? 21.984 94.662 -5.007 1.00 34.09 271 GLY D CA 1
ATOM 8909 C C . GLY D 1 271 ? 21.629 93.636 -3.945 1.00 34.97 271 GLY D C 1
ATOM 8910 O O . GLY D 1 271 ? 22.259 92.575 -3.846 1.00 35.39 271 GLY D O 1
ATOM 8911 N N . LYS D 1 272 ? 20.566 93.958 -3.207 1.00 36.59 272 LYS D N 1
ATOM 8912 C CA . LYS D 1 272 ? 20.058 93.102 -2.165 1.00 38.08 272 LYS D CA 1
ATOM 8913 C C . LYS D 1 272 ? 19.649 91.730 -2.634 1.00 38.56 272 LYS D C 1
ATOM 8914 O O . LYS D 1 272 ? 19.814 90.788 -1.858 1.00 39.40 272 LYS D O 1
ATOM 8920 N N . LYS D 1 273 ? 19.087 91.513 -3.825 1.00 38.55 273 LYS D N 1
ATOM 8921 C CA . LYS D 1 273 ? 18.762 90.137 -4.167 1.00 38.66 273 LYS D CA 1
ATOM 8922 C C . LYS D 1 273 ? 19.933 89.447 -4.891 1.00 38.77 273 LYS D C 1
ATOM 8923 O O . LYS D 1 273 ? 19.741 88.351 -5.455 1.00 38.96 273 LYS D O 1
ATOM 8929 N N . GLY D 1 274 ? 21.149 90.015 -4.875 1.00 36.72 274 GLY D N 1
ATOM 8930 C CA . GLY D 1 274 ? 22.221 89.441 -5.614 1.00 35.64 274 GLY D CA 1
ATOM 8931 C C . GLY D 1 274 ? 22.241 90.200 -6.892 1.00 35.64 274 GLY D C 1
ATOM 8932 O O . GLY D 1 274 ? 22.336 91.431 -6.819 1.00 35.20 274 GLY D O 1
ATOM 8933 N N . ILE D 1 275 ? 22.144 89.576 -8.072 1.00 36.16 275 ILE D N 1
ATOM 8934 C CA . ILE D 1 275 ? 22.246 90.393 -9.246 1.00 36.84 275 ILE D CA 1
ATOM 8935 C C . ILE D 1 275 ? 20.875 91.034 -9.469 1.00 37.52 275 ILE D C 1
ATOM 8936 O O . ILE D 1 275 ? 19.784 90.442 -9.426 1.00 37.93 275 ILE D O 1
ATOM 8941 N N . GLU D 1 276 ? 21.081 92.339 -9.613 1.00 37.92 276 GLU D N 1
ATOM 8942 C CA . GLU D 1 276 ? 20.042 93.331 -9.776 1.00 39.14 276 GLU D CA 1
ATOM 8943 C C . GLU D 1 276 ? 19.840 93.622 -11.253 1.00 39.24 276 GLU D C 1
ATOM 8944 O O . GLU D 1 276 ? 18.700 93.753 -11.730 1.00 39.99 276 GLU D O 1
ATOM 8950 N N . LYS D 1 277 ? 20.916 93.802 -12.018 1.00 38.79 277 LYS D N 1
ATOM 8951 C CA . LYS D 1 277 ? 20.738 94.170 -13.401 1.00 37.60 277 LYS D CA 1
ATOM 8952 C C . LYS D 1 277 ? 21.953 93.697 -14.151 1.00 35.59 277 LYS D C 1
ATOM 8953 O O . LYS D 1 277 ? 23.070 93.967 -13.738 1.00 34.38 277 LYS D O 1
ATOM 8959 N N . ASN D 1 278 ? 21.778 92.854 -15.153 1.00 34.35 278 ASN D N 1
ATOM 8960 C CA . ASN D 1 278 ? 22.899 92.515 -15.991 1.00 34.94 278 ASN D CA 1
ATOM 8961 C C . ASN D 1 278 ? 23.045 93.698 -16.929 1.00 35.22 278 ASN D C 1
ATOM 8962 O O . ASN D 1 278 ? 22.034 94.150 -17.440 1.00 36.26 278 ASN D O 1
ATOM 8967 N N . LEU D 1 279 ? 24.237 94.251 -17.153 1.00 36.05 279 LEU D N 1
ATOM 8968 C CA . LEU D 1 279 ? 24.402 95.446 -17.950 1.00 36.71 279 LEU D CA 1
ATOM 8969 C C . LEU D 1 279 ? 24.936 95.153 -19.340 1.00 37.45 279 LEU D C 1
ATOM 8970 O O . LEU D 1 279 ? 25.236 96.072 -20.113 1.00 37.12 279 LEU D O 1
ATOM 8975 N N . GLY D 1 280 ? 25.053 93.869 -19.695 1.00 37.85 280 GLY D N 1
ATOM 8976 C CA . GLY D 1 280 ? 25.411 93.471 -21.040 1.00 38.26 280 GLY D CA 1
ATOM 8977 C C . GLY D 1 280 ? 26.750 93.956 -21.549 1.00 38.37 280 GLY D C 1
ATOM 8978 O O . GLY D 1 280 ? 27.616 94.444 -20.823 1.00 37.97 280 GLY D O 1
ATOM 8979 N N . ILE D 1 281 ? 26.924 93.740 -22.853 1.00 38.62 281 ILE D N 1
ATOM 8980 C CA . ILE D 1 281 ? 28.163 94.057 -23.555 1.00 38.97 281 ILE D CA 1
ATOM 8981 C C . ILE D 1 281 ? 28.376 95.539 -23.851 1.00 39.60 281 ILE D C 1
ATOM 8982 O O . ILE D 1 281 ? 29.489 96.064 -23.708 1.00 39.23 281 ILE D O 1
ATOM 8987 N N . GLY D 1 282 ? 27.315 96.231 -24.260 1.00 40.05 282 GLY D N 1
ATOM 8988 C CA . GLY D 1 282 ? 27.420 97.650 -24.546 1.00 40.66 282 GLY D CA 1
ATOM 8989 C C . GLY D 1 282 ? 28.088 97.929 -25.881 1.00 40.35 282 GLY D C 1
ATOM 8990 O O . GLY D 1 282 ? 28.306 97.022 -26.693 1.00 41.03 282 GLY D O 1
ATOM 8991 N N . LYS D 1 283 ? 28.374 99.210 -26.102 1.00 40.37 283 LYS D N 1
ATOM 8992 C CA . LYS D 1 283 ? 29.057 99.685 -27.294 1.00 40.40 283 LYS D CA 1
ATOM 8993 C C . LYS D 1 283 ? 30.514 99.193 -27.320 1.00 39.86 283 LYS D C 1
ATOM 8994 O O . LYS D 1 283 ? 31.507 99.749 -26.796 1.00 39.34 283 LYS D O 1
ATOM 9000 N N . ILE D 1 284 ? 30.632 98.110 -28.045 1.00 39.19 284 ILE D N 1
ATOM 9001 C CA . ILE D 1 284 ? 31.930 97.502 -28.145 1.00 38.73 284 ILE D CA 1
ATOM 9002 C C . ILE D 1 284 ? 32.612 97.998 -29.407 1.00 38.95 284 ILE D C 1
ATOM 9003 O O . ILE D 1 284 ? 32.125 98.999 -29.976 1.00 39.77 284 ILE D O 1
ATOM 9008 N N . SER D 1 285 ? 33.785 97.508 -29.798 1.00 37.91 285 SER D N 1
ATOM 9009 C CA . SER D 1 285 ? 34.374 97.939 -31.029 1.00 37.25 285 SER D CA 1
ATOM 9010 C C . SER D 1 285 ? 34.669 96.733 -31.909 1.00 37.11 285 SER D C 1
ATOM 9011 O O . SER D 1 285 ? 34.725 95.609 -31.416 1.00 36.58 285 SER D O 1
ATOM 9014 N N . PRO D 1 286 ? 34.902 96.934 -33.211 1.00 38.03 286 PRO D N 1
ATOM 9015 C CA . PRO D 1 286 ? 35.305 95.920 -34.162 1.00 38.58 286 PRO D CA 1
ATOM 9016 C C . PRO D 1 286 ? 36.228 94.796 -33.745 1.00 38.63 286 PRO D C 1
ATOM 9017 O O . PRO D 1 286 ? 35.997 93.641 -34.131 1.00 38.12 286 PRO D O 1
ATOM 9021 N N . PHE D 1 287 ? 37.249 95.152 -32.967 1.00 39.30 287 PHE D N 1
ATOM 9022 C CA . PHE D 1 287 ? 38.254 94.208 -32.497 1.00 40.06 287 PHE D CA 1
ATOM 9023 C C . PHE D 1 287 ? 37.537 93.332 -31.485 1.00 40.62 287 PHE D C 1
ATOM 9024 O O . PHE D 1 287 ? 37.395 92.117 -31.678 1.00 41.12 287 PHE D O 1
ATOM 9032 N N . GLU D 1 288 ? 36.945 93.986 -30.481 1.00 39.95 288 GLU D N 1
ATOM 9033 C CA . GLU D 1 288 ? 36.275 93.266 -29.425 1.00 40.39 288 GLU D CA 1
ATOM 9034 C C . GLU D 1 288 ? 35.089 92.473 -29.973 1.00 40.89 288 GLU D C 1
ATOM 9035 O O . GLU D 1 288 ? 34.706 91.458 -29.384 1.00 40.26 288 GLU D O 1
ATOM 9041 N N . GLU D 1 289 ? 34.586 92.866 -31.161 1.00 42.46 289 GLU D N 1
ATOM 9042 C CA . GLU D 1 289 ? 33.494 92.176 -31.841 1.00 43.32 289 GLU D CA 1
ATOM 9043 C C . GLU D 1 289 ? 33.975 90.778 -32.185 1.00 42.50 289 GLU D C 1
ATOM 9044 O O . GLU D 1 289 ? 33.404 89.762 -31.777 1.00 42.79 289 GLU D O 1
ATOM 9050 N N . LYS D 1 290 ? 35.109 90.716 -32.874 1.00 42.22 290 LYS D N 1
ATOM 9051 C CA . LYS D 1 290 ? 35.649 89.442 -33.342 1.00 41.65 290 LYS D CA 1
ATOM 9052 C C . LYS D 1 290 ? 36.101 88.578 -32.155 1.00 40.83 290 LYS D C 1
ATOM 9053 O O . LYS D 1 290 ? 35.911 87.354 -32.127 1.00 39.75 290 LYS D O 1
ATOM 9059 N N . MET D 1 291 ? 36.616 89.206 -31.098 1.00 39.49 291 MET D N 1
ATOM 9060 C CA . MET D 1 291 ? 36.987 88.462 -29.906 1.00 38.22 291 MET D CA 1
ATOM 9061 C C . MET D 1 291 ? 35.846 87.671 -29.309 1.00 36.94 291 MET D C 1
ATOM 9062 O O . MET D 1 291 ? 36.061 86.533 -28.877 1.00 36.75 291 MET D O 1
ATOM 9067 N N . ILE D 1 292 ? 34.623 88.215 -29.321 1.00 35.96 292 ILE D N 1
ATOM 9068 C CA . ILE D 1 292 ? 33.461 87.520 -28.754 1.00 35.30 292 ILE D CA 1
ATOM 9069 C C . ILE D 1 292 ? 33.245 86.330 -29.676 1.00 35.81 292 ILE D C 1
ATOM 9070 O O . ILE D 1 292 ? 33.212 85.187 -29.204 1.00 34.54 292 ILE D O 1
ATOM 9075 N N . ALA D 1 293 ? 33.275 86.604 -30.989 1.00 36.87 293 ALA D N 1
ATOM 9076 C CA . ALA D 1 293 ? 33.078 85.590 -32.012 1.00 38.21 293 ALA D CA 1
ATOM 9077 C C . ALA D 1 293 ? 33.991 84.394 -31.825 1.00 39.88 293 ALA D C 1
ATOM 9078 O O . ALA D 1 293 ? 33.477 83.278 -31.743 1.00 40.78 293 ALA D O 1
ATOM 9080 N N . GLU D 1 294 ? 35.309 84.565 -31.711 1.00 41.63 294 GLU D N 1
ATOM 9081 C CA . GLU D 1 294 ? 36.226 83.442 -31.533 1.00 43.89 294 GLU D CA 1
ATOM 9082 C C . GLU D 1 294 ? 35.933 82.656 -30.244 1.00 44.01 294 GLU D C 1
ATOM 9083 O O . GLU D 1 294 ? 35.904 81.419 -30.226 1.00 44.37 294 GLU D O 1
ATOM 9089 N N . ALA D 1 295 ? 35.672 83.392 -29.154 1.00 43.30 295 ALA D N 1
ATOM 9090 C CA . ALA D 1 295 ? 35.497 82.848 -27.807 1.00 42.10 295 ALA D CA 1
ATOM 9091 C C . ALA D 1 295 ? 34.272 81.997 -27.521 1.00 40.83 295 ALA D C 1
ATOM 9092 O O . ALA D 1 295 ? 34.268 81.040 -26.714 1.00 40.59 295 ALA D O 1
ATOM 9094 N N . ILE D 1 296 ? 33.186 82.371 -28.185 1.00 40.06 296 ILE D N 1
ATOM 9095 C CA . ILE D 1 296 ? 31.907 81.704 -27.952 1.00 39.29 296 ILE D CA 1
ATOM 9096 C C . ILE D 1 296 ? 31.968 80.170 -28.112 1.00 38.99 296 ILE D C 1
ATOM 9097 O O . ILE D 1 296 ? 31.354 79.489 -27.282 1.00 39.46 296 ILE D O 1
ATOM 9102 N N . PRO D 1 297 ? 32.654 79.531 -29.061 1.00 38.30 297 PRO D N 1
ATOM 9103 C CA . PRO D 1 297 ? 32.872 78.096 -29.082 1.00 38.08 297 PRO D CA 1
ATOM 9104 C C . PRO D 1 297 ? 33.631 77.503 -27.913 1.00 38.53 297 PRO D C 1
ATOM 9105 O O . PRO D 1 297 ? 33.291 76.399 -27.469 1.00 38.36 297 PRO D O 1
ATOM 9109 N N . GLU D 1 298 ? 34.665 78.158 -27.374 1.00 39.04 298 GLU D N 1
ATOM 9110 C CA . GLU D 1 298 ? 35.430 77.575 -26.285 1.00 39.66 298 GLU D CA 1
ATOM 9111 C C . GLU D 1 298 ? 34.530 77.494 -25.087 1.00 39.39 298 GLU D C 1
ATOM 9112 O O . GLU D 1 298 ? 34.404 76.446 -24.428 1.00 39.76 298 GLU D O 1
ATOM 9118 N N . LEU D 1 299 ? 33.809 78.616 -24.919 1.00 38.24 299 LEU D N 1
ATOM 9119 C CA . LEU D 1 299 ? 32.909 78.735 -23.784 1.00 37.24 299 LEU D CA 1
ATOM 9120 C C . LEU D 1 299 ? 31.851 77.653 -23.766 1.00 37.10 299 LEU D C 1
ATOM 9121 O O . LEU D 1 299 ? 31.727 76.915 -22.782 1.00 36.27 299 LEU D O 1
ATOM 9126 N N . LYS D 1 300 ? 31.176 77.509 -24.918 1.00 37.41 300 LYS D N 1
ATOM 9127 C CA . LYS D 1 300 ? 30.109 76.539 -25.077 1.00 37.43 300 LYS D CA 1
ATOM 9128 C C . LYS D 1 300 ? 30.624 75.152 -24.762 1.00 36.23 300 LYS D C 1
ATOM 9129 O O . LYS D 1 300 ? 30.041 74.464 -23.909 1.00 37.24 300 LYS D O 1
ATOM 9135 N N . ALA D 1 301 ? 31.775 74.787 -25.296 1.00 34.86 301 ALA D N 1
ATOM 9136 C CA . ALA D 1 301 ? 32.340 73.499 -24.951 1.00 33.86 301 ALA D CA 1
ATOM 9137 C C . ALA D 1 301 ? 32.645 73.399 -23.452 1.00 32.83 301 ALA D C 1
ATOM 9138 O O . ALA D 1 301 ? 32.386 72.361 -22.837 1.00 31.70 301 ALA D O 1
ATOM 9140 N N . SER D 1 302 ? 33.124 74.468 -22.791 1.00 32.54 302 SER D N 1
ATOM 9141 C CA . SER D 1 302 ? 33.445 74.392 -21.364 1.00 31.01 302 SER D CA 1
ATOM 9142 C C . SER D 1 302 ? 32.204 74.246 -20.489 1.00 30.27 302 SER D C 1
ATOM 9143 O O . SER D 1 302 ? 32.163 73.474 -19.507 1.00 30.22 302 SER D O 1
ATOM 9146 N N . ILE D 1 303 ? 31.142 74.933 -20.932 1.00 29.20 303 ILE D N 1
ATOM 9147 C CA . ILE D 1 303 ? 29.866 74.920 -20.243 1.00 28.24 303 ILE D CA 1
ATOM 9148 C C . ILE D 1 303 ? 29.293 73.523 -20.320 1.00 28.22 303 ILE D C 1
ATOM 9149 O O . ILE D 1 303 ? 28.972 72.954 -19.283 1.00 26.62 303 ILE D O 1
ATOM 9154 N N . LYS D 1 304 ? 29.197 72.938 -21.521 1.00 29.83 304 LYS D N 1
ATOM 9155 C CA . LYS D 1 304 ? 28.584 71.631 -21.637 1.00 32.05 304 LYS D CA 1
ATOM 9156 C C . LYS D 1 304 ? 29.396 70.589 -20.899 1.00 32.34 304 LYS D C 1
ATOM 9157 O O . LYS D 1 304 ? 28.793 69.793 -20.172 1.00 33.61 304 LYS D O 1
ATOM 9163 N N . LYS D 1 305 ? 30.738 70.644 -20.920 1.00 31.78 305 LYS D N 1
ATOM 9164 C CA . LYS D 1 305 ? 31.602 69.781 -20.102 1.00 31.10 305 LYS D CA 1
ATOM 9165 C C . LYS D 1 305 ? 31.216 69.825 -18.608 1.00 30.64 305 LYS D C 1
ATOM 9166 O O . LYS D 1 305 ? 31.198 68.801 -17.918 1.00 29.48 305 LYS D O 1
ATOM 9172 N N . GLY D 1 306 ? 30.868 70.995 -18.053 1.00 30.43 306 GLY D N 1
ATOM 9173 C CA . GLY D 1 306 ? 30.484 71.112 -16.657 1.00 31.12 306 GLY D CA 1
ATOM 9174 C C . GLY D 1 306 ? 29.087 70.548 -16.416 1.00 31.56 306 GLY D C 1
ATOM 9175 O O . GLY D 1 306 ? 28.860 69.797 -15.460 1.00 31.50 306 GLY D O 1
ATOM 9176 N N . GLU D 1 307 ? 28.129 70.904 -17.268 1.00 31.91 307 GLU D N 1
ATOM 9177 C CA . GLU D 1 307 ? 26.769 70.394 -17.180 1.00 34.12 307 GLU D CA 1
ATOM 9178 C C . GLU D 1 307 ? 26.654 68.865 -17.191 1.00 34.31 307 GLU D C 1
ATOM 9179 O O . GLU D 1 307 ? 25.902 68.290 -16.391 1.00 34.44 307 GLU D O 1
ATOM 9185 N N . GLU D 1 308 ? 27.301 68.233 -18.174 1.00 35.39 308 GLU D N 1
ATOM 9186 C CA . GLU D 1 308 ? 27.437 66.785 -18.315 1.00 36.39 308 GLU D CA 1
ATOM 9187 C C . GLU D 1 308 ? 28.063 66.099 -17.130 1.00 35.65 308 GLU D C 1
ATOM 9188 O O . GLU D 1 308 ? 27.556 65.055 -16.724 1.00 36.55 308 GLU D O 1
ATOM 9194 N N . PHE D 1 309 ? 29.126 66.630 -16.504 1.00 34.73 309 PHE D N 1
ATOM 9195 C CA . PHE D 1 309 ? 29.690 66.018 -15.297 1.00 33.56 309 PHE D CA 1
ATOM 9196 C C . PHE D 1 309 ? 28.592 65.813 -14.265 1.00 34.44 309 PHE D C 1
ATOM 9197 O O . PHE D 1 309 ? 28.475 64.754 -13.656 1.00 33.61 309 PHE D O 1
ATOM 9205 N N . VAL D 1 310 ? 27.735 66.823 -14.082 1.00 36.26 310 VAL D N 1
ATOM 9206 C CA . VAL D 1 310 ? 26.648 66.708 -13.114 1.00 38.78 310 VAL D CA 1
ATOM 9207 C C . VAL D 1 310 ? 25.581 65.739 -13.646 1.00 41.22 310 VAL D C 1
ATOM 9208 O O . VAL D 1 310 ? 25.117 64.823 -12.957 1.00 41.38 310 VAL D O 1
ATOM 9212 N N . LYS D 1 311 ? 25.162 65.895 -14.902 1.00 43.15 311 LYS D N 1
ATOM 9213 C CA . LYS D 1 311 ? 24.146 65.035 -15.480 1.00 46.06 311 LYS D CA 1
ATOM 9214 C C . LYS D 1 311 ? 24.621 63.593 -15.689 1.00 47.55 311 LYS D C 1
ATOM 9215 O O . LYS D 1 311 ? 23.913 62.828 -16.357 1.00 48.35 311 LYS D O 1
ATOM 9221 N N . ASN D 1 312 ? 25.759 63.144 -15.148 1.00 48.70 312 ASN D N 1
ATOM 9222 C CA . ASN D 1 312 ? 26.357 61.864 -15.485 1.00 49.84 312 ASN D CA 1
ATOM 9223 C C . ASN D 1 312 ? 27.185 61.380 -14.336 1.00 50.65 312 ASN D C 1
ATOM 9224 O O . ASN D 1 312 ? 27.854 60.352 -14.483 1.00 51.82 312 ASN D O 1
ATOM 9229 N N . MET D 1 313 ? 27.269 62.126 -13.254 1.00 52.32 313 MET D N 1
ATOM 9230 C CA . MET D 1 313 ? 28.025 61.705 -12.092 1.00 54.07 313 MET D CA 1
ATOM 9231 C C . MET D 1 313 ? 27.062 62.166 -10.975 1.00 55.24 313 MET D C 1
ATOM 9232 O O . MET D 1 313 ? 27.367 63.148 -10.260 1.00 54.48 313 MET D O 1
#

Organism: Sus scrofa (NCBI:txid9823)

Radius of gyration: 32.29 Å; Cα contacts (8 Å, |Δi|>4): 2830; chains: 4; bounding box: 84×86×78 Å